Protein AF-F0YIJ2-F1 (afdb_monomer_lite)

Foldseek 3Di:
DCQPPVPLQQQPDADPVGGAQAALLQVVVVSVLCVQCVLFLQSSLVVLLVLLLLLLVLLVLLCVLADDPPLADPVVSVVLLPQPLSSCLRRVVVHLLSVLLSLLSNLLSCLQVVVLLVSLQSLLSSCNSPVLSCLLVVLNQLQQCLVPNNVRSVCSCCCRNVVNSCVSSVSNCVPPVPSNVCRNNPPPDDDAPQQFLQPQLPDQDDDDDPDDPDPPDRRHCLPPPVLVVVLVVQLVVLLLLCCQQANCVQLVGPCSCNPPSLSSHHQNSNSSSLNSLVSSLSCQLSPSGDGLSCCSNRLSPLLSLLSLFPDDNVVSVVLSVLCSVLSDDPPQDPGGHSVSSVSNNVSSVVSSVRSSVSRDPDPPPPVLGNPLPPPPDDDDDDDDDDDDDDAFAAQFQAWEDQAQWIKTFGWDQSVSPNFIKFGIWIWHQDPVRAIDTQEGDMDSGFREKEDAPPFQKMWTWHQQGKTWIWGQDPSRYIDTQDIDDGPRGGWHEWYDQHDFKIWTATWQQCKIWIWGDDPSRIDTDDMDSHDDPDPPDTKDKYWEHHHLAWIWIWIQQQFIAIDGPVDPDRDAADRDGDPGTWQEWYAAPVAWIWTWAQVQKIFTAHRVDHHDTPEIDGQPAGFNYWDDPPHQWIWTQGFQRAIWIWGQDPVRYIDTPDHQRPDPGTKNYKYDDPPFQWMWTRGSVQCKIFIDGNVCSVDTSHIDRRQDDPLSQLLVLLLVLLVPDPDNVQLLVLLVVVLVVCVPDLPVLAPDFDFRDDPSNQSNCVSLPFDAPDDRTTRDHDSPDPSVVSSSVSNVVSSVVNVVVVVVVVVVVVVVPDDDDDDQDDQDADEDEDDDDPDDDDDPPDPVVVVVVVVVVVCVPDPRRNHPDHAYEDPDPDDDPVPVVVVCVVVPDDDPHDHDPDDDDDDDDDDDDDDDDDDDDDDDDDDPPDPDPPPPVVVSVVSSCVVVVVDPPPPDDDDDDDDAAAPLRCLCVDFFFFAFDDPVDDPRPDDNLDTPGGQGQNVVSVQCVVQVPDLPPAAKEAAGETPVQVVCCCVPVVDDPHPLLRQQRIFHHADFLVRLQAWTQTRNRDIFHWDADPNAIDTQNKGWQDADSDSDDDTGGDGQPDYPRHTYIYIHHRDDPPSPPDDD

Sequence (1128 aa):
MVTDHRVYDYGAIRGEQGPLVYPAGHVWLYAAVGRYAGGSILAAQKLFGLLYVLDAFVVARIYAGALAKDAFPPVLLAVLALSKRAHSVFALRLFNDGPVALLSHASVLAFMRGHDNLACVVFSLAVSVKMNALLYAPAVYLVLAARRGHRGAWLRIVLLCGGVQVLVAWPFLTTDPTGYVANAFNLGRGFKHYWSVNFKWVPCEARLPEHVTALADCDGPFSSSTFKVASLAAHALALVALAERCWLRRRGGFVGFFASPQKRGPFSPAAAARALLACNFVGVACARSLHFQFCVWYANTLPFLLATTKLPLAAKAALLVAVEAAWNPWGGSETSSPASSLLLTAAHAAILAALLAAAPGDKGAAKTECNAMAALTESPAGPWTPFAKATAPRQCCDVQWCGDTVIAATYDYIEDEGLRRGGLCALAVGGDGALAVRSTLELRGGYAVAVEPGTAQLACATADGRVALAAVGDDGALSLSFASEPRGHLFTSVEWCGDGELTVAEGDSGAVSLWRRAGDGVVEERRWAAHDYGPGCPAEVWCATRGAGLVYSGADDGTLKAWDPRTPGPSRAASLRHDAGVTSVLALEGGGVATGSYDEHLRLWDLRRPRAAVAAVRLGGGVYALRGDGPGAFLAACMDAGVHRVVTSDGGALADAGAYAHHGSLAYGAARHAATRVVASCSFYDREVHLWRDGSFEQTMLTLKTVGTAQEMQFRQATDALRACDDYEATLSAAQLALHRLCADPLLFASTRASVPGAGAAKLMAALGYRSAGGARFVFEGAKSPVVLRRLALATKALDAYRADERARRATAKFAALPAEPSPGASGTTTLRVMPANERRRYEADDTFAKALAWIRVVVDDPDLGCDQVAVEFPKKRLAEDDGGRTLQALGLWPSATLRVGPEPAPPLPPPPPRGLRLGGKPKPSDLFRRATFNMQKLALALALAPAAAFVPSAAPKAALKMDATIQQTLASMQGPEVFWGSDGVLEGHEEDEVKGYDNFDVLAGAMQAQGVNLDGGQYTLLAPSNSAIEKHNKEVGTPIDANILKYHVINGAVAMSGLTVDQPTLNGGTLTAYRKFRKNWLDGAIIGLSSEGASKSSSWPADVACDNGVIHAIDTVLVPGAYDGPR

pLDDT: mean 71.05, std 21.2, range [22.94, 97.81]

InterPro domains:
  IPR000782 FAS1 domain [PF02469] (1001-1121)
  IPR000782 FAS1 domain [PS50213] (988-1119)
  IPR000782 FAS1 domain [SM00554] (1021-1122)
  IPR001680 WD40 repeat [PS50082] (593-615)
  IPR001680 WD40 repeat [SM00320] (479-516)
  IPR001680 WD40 repeat [SM00320] (521-564)
  IPR001680 WD40 repeat [SM00320] (569-606)
  IPR001680 WD40 repeat [SM00320] (653-693)
  IPR007873 Glycosyltransferase, ALG3 [PF05208] (8-337)
  IPR007873 Glycosyltransferase, ALG3 [PTHR12646] (8-363)
  IPR015943 WD40/YVTN repeat-like-containing domain superfamily [G3DSA:2.130.10.10] (444-731)
  IPR019775 WD40 repeat, conserved site [PS00678] (593-607)
  IPR029071 Ubiquitin-like domain superfamily [SSF54236] (797-901)
  IPR036322 WD40-repeat-containing domain superfamily [SSF50978] (447-697)
  IPR036378 FAS1 domain superfamily [G3DSA:2.30.180.10] (992-1122)
  IPR036378 FAS1 domain superfamily [SSF82153] (998-1121)

Organism: Aureococcus anophagefferens (NCBI:txid44056)

Structure (mmCIF, N/CA/C/O backbone):
data_AF-F0YIJ2-F1
#
_entry.id   AF-F0YIJ2-F1
#
loop_
_atom_site.group_PDB
_atom_site.id
_atom_site.type_symbol
_atom_site.label_atom_id
_atom_site.label_alt_id
_atom_site.label_comp_id
_atom_site.label_asym_id
_atom_site.label_entity_id
_atom_site.label_seq_id
_atom_site.pdbx_PDB_ins_code
_atom_site.Cartn_x
_atom_site.Cartn_y
_atom_site.Cartn_z
_atom_site.occupancy
_atom_site.B_iso_or_equiv
_atom_site.auth_seq_id
_atom_site.auth_comp_id
_atom_site.auth_asym_id
_atom_site.auth_atom_id
_atom_site.pdbx_PDB_model_num
ATOM 1 N N . MET A 1 1 ? 29.424 -8.351 -28.431 1.00 50.03 1 MET A N 1
ATOM 2 C CA . MET A 1 1 ? 30.818 -8.310 -27.918 1.00 50.03 1 MET A CA 1
ATOM 3 C C . MET A 1 1 ? 31.035 -9.229 -26.715 1.00 50.03 1 MET A C 1
ATOM 5 O O . MET A 1 1 ? 31.839 -10.142 -26.825 1.00 50.03 1 MET A O 1
ATOM 9 N N . VAL A 1 2 ? 30.320 -9.072 -25.592 1.00 52.91 2 VAL A N 1
ATOM 10 C CA . VAL A 1 2 ? 30.549 -9.917 -24.389 1.00 52.91 2 VAL A CA 1
ATOM 11 C C . VAL A 1 2 ? 29.934 -11.324 -24.510 1.00 52.91 2 VAL A C 1
ATOM 13 O O . VAL A 1 2 ? 30.390 -12.263 -23.864 1.00 52.91 2 VAL A O 1
ATOM 16 N N . THR A 1 3 ? 28.932 -11.501 -25.375 1.00 49.41 3 THR A N 1
ATOM 17 C CA . THR A 1 3 ? 28.195 -12.764 -25.540 1.00 49.41 3 THR A CA 1
ATOM 18 C C . THR A 1 3 ? 28.960 -13.864 -26.273 1.00 49.41 3 THR A C 1
ATOM 20 O O . THR A 1 3 ? 28.721 -15.023 -25.949 1.00 49.41 3 THR A O 1
ATOM 23 N N . ASP A 1 4 ? 29.900 -13.523 -27.165 1.00 46.91 4 ASP A N 1
ATOM 24 C CA . ASP A 1 4 ? 30.545 -14.504 -28.060 1.00 46.91 4 ASP A CA 1
ATOM 25 C C . ASP A 1 4 ? 32.057 -14.675 -27.841 1.00 46.91 4 ASP A C 1
ATOM 27 O O . ASP A 1 4 ? 32.599 -15.734 -28.141 1.00 46.91 4 ASP A O 1
ATOM 31 N N . HIS A 1 5 ? 32.746 -13.683 -27.262 1.00 52.03 5 HIS A N 1
ATOM 32 C CA . HIS A 1 5 ? 34.215 -13.698 -27.144 1.00 52.03 5 HIS A CA 1
ATOM 33 C C . HIS A 1 5 ? 34.747 -13.626 -25.702 1.00 52.03 5 HIS A C 1
ATOM 35 O O . HIS A 1 5 ? 35.957 -13.597 -25.512 1.00 52.03 5 HIS A O 1
ATOM 41 N N . ARG A 1 6 ? 33.870 -13.605 -24.678 1.00 62.31 6 ARG A N 1
ATOM 42 C CA . ARG A 1 6 ? 34.251 -13.459 -23.251 1.00 62.31 6 ARG A CA 1
ATOM 43 C C . ARG A 1 6 ? 35.239 -12.306 -23.007 1.00 62.31 6 ARG A C 1
ATOM 45 O O . ARG A 1 6 ? 36.180 -12.433 -22.229 1.00 62.31 6 ARG A O 1
ATOM 52 N N . VAL A 1 7 ? 35.025 -11.176 -23.679 1.00 68.62 7 VAL A N 1
ATOM 53 C CA . VAL A 1 7 ? 35.855 -9.983 -23.481 1.00 68.62 7 VAL A CA 1
ATOM 54 C C . VAL A 1 7 ? 35.496 -9.372 -22.128 1.00 68.62 7 VAL A C 1
ATOM 56 O O . VAL A 1 7 ? 34.443 -8.750 -21.981 1.00 68.62 7 VAL A O 1
ATOM 59 N N . TYR A 1 8 ? 36.350 -9.616 -21.133 1.00 82.38 8 TYR A N 1
ATOM 60 C CA . TYR A 1 8 ? 36.267 -9.024 -19.792 1.00 82.38 8 TYR A CA 1
ATOM 61 C C . TYR A 1 8 ? 37.210 -7.829 -19.612 1.00 82.38 8 TYR A C 1
ATOM 63 O O . TYR A 1 8 ? 37.175 -7.182 -18.567 1.00 82.38 8 TYR A O 1
ATOM 71 N N . ASP A 1 9 ? 38.019 -7.520 -20.628 1.00 82.69 9 ASP A N 1
ATOM 72 C CA . ASP A 1 9 ? 38.722 -6.246 -20.728 1.00 82.69 9 ASP A CA 1
ATOM 73 C C . ASP A 1 9 ? 37.686 -5.138 -20.937 1.00 82.69 9 ASP A C 1
ATOM 75 O O . ASP A 1 9 ? 37.023 -5.060 -21.975 1.00 82.69 9 ASP A O 1
ATOM 79 N N . TYR A 1 10 ? 37.501 -4.319 -19.907 1.00 82.75 10 TYR A N 1
ATOM 80 C CA . TYR A 1 10 ? 36.447 -3.323 -19.877 1.00 82.75 10 TYR A CA 1
ATOM 81 C C . TYR A 1 10 ? 36.766 -2.121 -20.774 1.00 82.75 10 TYR A C 1
ATOM 83 O O . TYR A 1 10 ? 35.859 -1.574 -21.404 1.00 82.75 10 TYR A O 1
ATOM 91 N N . GLY A 1 11 ? 38.042 -1.738 -20.898 1.00 77.81 11 GLY A N 1
ATOM 92 C CA . GLY A 1 11 ? 38.498 -0.669 -21.794 1.00 77.81 11 GLY A CA 1
ATOM 93 C C . GLY A 1 11 ? 38.315 -0.977 -23.288 1.00 77.81 11 GLY A C 1
ATOM 94 O O . GLY A 1 11 ? 38.202 -0.053 -24.109 1.00 77.81 11 GLY A O 1
ATOM 95 N N . ALA A 1 12 ? 38.227 -2.264 -23.634 1.00 80.62 12 ALA A N 1
ATOM 96 C CA . ALA A 1 12 ? 37.931 -2.739 -24.983 1.00 80.62 12 ALA A CA 1
ATOM 97 C C . ALA A 1 12 ? 36.431 -2.694 -25.336 1.00 80.62 12 ALA A C 1
ATOM 99 O O . ALA A 1 12 ? 36.077 -2.752 -26.515 1.00 80.62 12 ALA A O 1
ATOM 100 N N . ILE A 1 13 ? 35.530 -2.560 -24.353 1.00 81.69 13 ILE A N 1
ATOM 101 C CA . ILE A 1 13 ? 34.085 -2.509 -24.612 1.00 81.69 13 ILE A CA 1
ATOM 102 C C . ILE A 1 13 ? 33.701 -1.099 -25.064 1.00 81.69 13 ILE A C 1
ATOM 104 O O . ILE A 1 13 ? 33.719 -0.140 -24.287 1.00 81.69 13 ILE A O 1
ATOM 108 N N . ARG A 1 14 ? 33.321 -0.967 -26.338 1.00 74.00 14 ARG A N 1
ATOM 109 C CA . ARG A 1 14 ? 32.930 0.307 -26.954 1.00 74.00 14 ARG A CA 1
ATOM 110 C C . ARG A 1 14 ? 31.671 0.136 -27.801 1.00 74.00 14 ARG A C 1
ATOM 112 O O . ARG A 1 14 ? 31.433 -0.932 -28.359 1.00 74.00 14 ARG A O 1
ATOM 119 N N . GLY A 1 15 ? 30.861 1.186 -27.865 1.00 68.38 15 GLY A N 1
ATOM 120 C CA . GLY A 1 15 ? 29.765 1.320 -28.825 1.00 68.38 15 GLY A CA 1
ATOM 121 C C . GLY A 1 15 ? 30.103 2.356 -29.897 1.00 68.38 15 GLY A C 1
ATOM 122 O O . GLY A 1 15 ? 31.181 2.948 -29.880 1.00 68.38 15 GLY A O 1
ATOM 123 N N . GLU A 1 16 ? 29.152 2.632 -30.786 1.00 54.78 16 GLU A N 1
ATOM 124 C CA . GLU A 1 16 ? 29.295 3.633 -31.861 1.00 54.78 16 GLU A CA 1
ATOM 125 C C . GLU A 1 16 ? 29.636 5.037 -31.336 1.00 54.78 16 GLU A C 1
ATOM 127 O O . GLU A 1 16 ? 30.323 5.809 -31.994 1.00 54.78 16 GLU A O 1
ATOM 132 N N . GLN A 1 17 ? 29.208 5.358 -30.111 1.00 54.31 17 GLN A N 1
ATOM 133 C CA . GLN A 1 17 ? 29.444 6.656 -29.466 1.00 54.31 17 GLN A CA 1
ATOM 134 C C . GLN A 1 17 ? 30.693 6.695 -28.569 1.00 54.31 17 GLN A C 1
ATOM 136 O O . GLN A 1 17 ? 30.891 7.661 -27.827 1.00 54.31 17 GLN A O 1
ATOM 141 N N . GLY A 1 18 ? 31.526 5.651 -28.602 1.00 70.69 18 GLY A N 1
ATOM 142 C CA . GLY A 1 18 ? 32.767 5.567 -27.834 1.00 70.69 18 GLY A CA 1
ATOM 143 C C . GLY A 1 18 ? 32.735 4.536 -26.696 1.00 70.69 18 GLY A C 1
ATOM 144 O O . GLY A 1 18 ? 31.952 3.583 -26.737 1.00 70.69 18 GLY A O 1
ATOM 145 N N . PRO A 1 19 ? 33.630 4.662 -25.698 1.00 78.12 19 PRO A N 1
ATOM 146 C CA . PRO A 1 19 ? 33.807 3.648 -24.662 1.00 78.12 19 PRO A CA 1
ATOM 147 C C . PRO A 1 19 ? 32.571 3.480 -23.775 1.00 78.12 19 PRO A C 1
ATOM 149 O O . PRO A 1 19 ? 31.807 4.422 -23.549 1.00 78.12 19 PRO A O 1
ATOM 152 N N . LEU A 1 20 ? 32.383 2.266 -23.255 1.00 84.00 20 LEU A N 1
ATOM 153 C CA . LEU A 1 20 ? 31.298 1.959 -22.334 1.00 84.00 20 LEU A CA 1
ATOM 154 C C . LEU A 1 20 ? 31.469 2.720 -21.014 1.00 84.00 20 LEU A C 1
ATOM 156 O O . LEU A 1 20 ? 32.496 2.626 -20.350 1.00 84.00 20 LEU A O 1
ATOM 160 N N . VAL A 1 21 ? 30.410 3.409 -20.590 1.00 84.31 21 VAL A N 1
ATOM 161 C CA . VAL A 1 21 ? 30.392 4.235 -19.367 1.00 84.31 21 VAL A CA 1
ATOM 162 C C . VAL A 1 21 ? 29.251 3.868 -18.410 1.00 84.31 21 VAL A C 1
ATOM 164 O O . VAL A 1 21 ? 28.746 4.710 -17.669 1.00 84.31 21 VAL A O 1
ATOM 167 N N . TYR A 1 22 ? 28.798 2.614 -18.456 1.00 88.44 22 TYR A N 1
ATOM 168 C CA . TYR A 1 22 ? 27.744 2.081 -17.587 1.00 88.44 22 TYR A CA 1
ATOM 169 C C . TYR A 1 22 ? 28.254 0.868 -16.827 1.00 88.44 22 TYR A C 1
ATOM 171 O O . TYR A 1 22 ? 28.860 0.037 -17.488 1.00 88.44 22 TYR A O 1
ATOM 179 N N . PRO A 1 23 ? 27.964 0.694 -15.525 1.00 91.75 23 PRO A N 1
ATOM 180 C CA . PRO A 1 23 ? 28.569 -0.378 -14.737 1.00 91.75 23 PRO A CA 1
ATOM 181 C C . PRO A 1 23 ? 28.215 -1.787 -15.236 1.00 91.75 23 PRO A C 1
ATOM 183 O O . PRO A 1 23 ? 27.339 -1.976 -16.081 1.00 91.75 23 PRO A O 1
ATOM 186 N N . ALA A 1 24 ? 28.890 -2.803 -14.694 1.00 91.81 24 ALA A N 1
ATOM 187 C CA . ALA A 1 24 ? 28.845 -4.179 -15.200 1.00 91.81 24 ALA A CA 1
ATOM 188 C C . ALA A 1 24 ? 27.427 -4.763 -15.368 1.00 91.81 24 ALA A C 1
ATOM 190 O O . ALA A 1 24 ? 27.188 -5.548 -16.284 1.00 91.81 24 ALA A O 1
ATOM 191 N N . GLY A 1 25 ? 26.463 -4.365 -14.533 1.00 93.06 25 GLY A N 1
ATOM 192 C CA . GLY A 1 25 ? 25.071 -4.805 -14.651 1.00 93.06 25 GLY A CA 1
ATOM 193 C C . GLY A 1 25 ? 24.423 -4.410 -15.980 1.00 93.06 25 GLY A C 1
ATOM 194 O O . GLY A 1 25 ? 23.622 -5.177 -16.507 1.00 93.06 25 GLY A O 1
ATOM 195 N N . HIS A 1 26 ? 24.807 -3.275 -16.575 1.00 92.38 26 HIS A N 1
ATOM 196 C CA . HIS A 1 26 ? 24.376 -2.891 -17.923 1.00 92.38 26 HIS A CA 1
ATOM 197 C C . HIS A 1 26 ? 24.829 -3.917 -18.962 1.00 92.38 26 HIS A C 1
ATOM 199 O O . HIS A 1 26 ? 24.037 -4.356 -19.795 1.00 92.38 26 HIS A O 1
ATOM 205 N N . VAL A 1 27 ? 26.093 -4.336 -18.883 1.00 90.44 27 VAL A N 1
ATOM 206 C CA . VAL A 1 27 ? 26.672 -5.318 -19.802 1.00 90.44 27 VAL A CA 1
ATOM 207 C C . VAL A 1 27 ? 25.927 -6.643 -19.706 1.00 90.44 27 VAL A C 1
ATOM 209 O O . VAL A 1 27 ? 25.528 -7.204 -20.726 1.00 90.44 27 VAL A O 1
ATOM 212 N N . TRP A 1 28 ? 25.683 -7.121 -18.484 1.00 90.88 28 TRP A N 1
ATOM 213 C CA . TRP A 1 28 ? 24.957 -8.369 -18.259 1.00 90.88 28 TRP A CA 1
ATOM 214 C C . TRP A 1 28 ? 23.503 -8.300 -18.703 1.00 90.88 28 TRP A C 1
ATOM 216 O O . TRP A 1 28 ? 23.006 -9.258 -19.296 1.00 90.88 28 TRP A O 1
ATOM 226 N N . LEU A 1 29 ? 22.840 -7.168 -18.465 1.00 91.56 29 LEU A N 1
ATOM 227 C CA . LEU A 1 29 ? 21.472 -6.938 -18.902 1.00 91.56 29 LEU A CA 1
ATOM 228 C C . LEU A 1 29 ? 21.360 -7.066 -20.424 1.00 91.56 29 LEU A C 1
ATOM 230 O O . LEU A 1 29 ? 20.575 -7.881 -20.903 1.00 91.56 29 LEU A O 1
ATOM 234 N N . TYR A 1 30 ? 22.170 -6.335 -21.194 1.00 88.88 30 TYR A N 1
ATOM 235 C CA . TYR A 1 30 ? 22.095 -6.408 -22.657 1.00 88.88 30 TYR A CA 1
ATOM 236 C C . TYR A 1 30 ? 22.678 -7.696 -23.235 1.00 88.88 30 TYR A C 1
ATOM 238 O O . TYR A 1 30 ? 22.232 -8.137 -24.291 1.00 88.88 30 TYR A O 1
ATOM 246 N N . ALA A 1 31 ? 23.597 -8.363 -22.534 1.00 87.50 31 ALA A N 1
ATOM 247 C CA . ALA A 1 31 ? 24.006 -9.716 -22.894 1.00 87.50 31 ALA A CA 1
ATOM 248 C C . ALA A 1 31 ? 22.839 -10.710 -22.758 1.00 87.50 31 ALA A C 1
ATOM 250 O O . ALA A 1 31 ? 22.635 -11.547 -23.637 1.00 87.50 31 ALA A O 1
ATOM 251 N N . ALA A 1 32 ? 22.047 -10.611 -21.685 1.00 88.94 32 ALA A N 1
ATOM 252 C CA . ALA A 1 32 ? 20.861 -11.440 -21.487 1.00 88.94 32 ALA A CA 1
ATOM 253 C C . ALA A 1 32 ? 19.760 -11.115 -22.507 1.00 88.94 32 ALA A C 1
ATOM 255 O O . ALA A 1 32 ? 19.199 -12.035 -23.101 1.00 88.94 32 ALA A O 1
ATOM 256 N N . VAL A 1 33 ? 19.505 -9.826 -22.768 1.00 89.25 33 VAL A N 1
ATOM 257 C CA . VAL A 1 33 ? 18.564 -9.382 -23.810 1.00 89.25 33 VAL A CA 1
ATOM 258 C C . VAL A 1 33 ? 19.000 -9.907 -25.174 1.00 89.25 33 VAL A C 1
ATOM 260 O O . VAL A 1 33 ? 18.182 -10.487 -25.876 1.00 89.25 33 VAL A O 1
ATOM 263 N N . GLY A 1 34 ? 20.282 -9.785 -25.529 1.00 86.06 34 GLY A N 1
ATOM 264 C CA . GLY A 1 34 ? 20.816 -10.285 -26.797 1.00 86.06 34 GLY A CA 1
ATOM 265 C C . GLY A 1 34 ? 20.653 -11.798 -26.960 1.00 86.06 34 GLY A C 1
ATOM 266 O O . GLY A 1 34 ? 20.233 -12.255 -28.021 1.00 86.06 34 GLY A O 1
ATOM 267 N N . ARG A 1 35 ? 20.902 -12.580 -25.898 1.00 86.75 35 ARG A N 1
ATOM 268 C CA . ARG A 1 35 ? 20.681 -14.039 -25.901 1.00 86.75 35 ARG A CA 1
ATOM 269 C C . ARG A 1 35 ? 19.209 -14.414 -26.048 1.00 86.75 35 ARG A C 1
ATOM 271 O O . ARG A 1 35 ? 18.905 -15.340 -26.788 1.00 86.75 35 ARG A O 1
ATOM 278 N N . TYR A 1 36 ? 18.318 -13.718 -25.343 1.00 87.12 36 TYR A N 1
ATOM 279 C CA . TYR A 1 36 ? 16.876 -13.966 -25.413 1.00 87.12 36 TYR A CA 1
ATOM 280 C C . TYR A 1 36 ? 16.301 -13.585 -26.779 1.00 87.12 36 TYR A C 1
ATOM 282 O O . TYR A 1 36 ? 15.551 -14.349 -27.378 1.00 87.12 36 TYR A O 1
ATOM 290 N N . ALA A 1 37 ? 16.661 -12.401 -27.268 1.00 86.19 37 ALA A N 1
ATOM 291 C CA . ALA A 1 37 ? 16.153 -11.861 -28.516 1.00 86.19 37 ALA A CA 1
ATOM 292 C C . ALA A 1 37 ? 16.705 -12.608 -29.736 1.00 86.19 37 ALA A C 1
ATOM 294 O O . ALA A 1 37 ? 16.039 -12.662 -30.765 1.00 86.19 37 ALA A O 1
ATOM 295 N N . GLY A 1 38 ? 17.917 -13.168 -29.646 1.00 82.00 38 GLY A N 1
ATOM 296 C CA . GLY A 1 38 ? 18.541 -13.901 -30.748 1.00 82.00 38 GLY A CA 1
ATOM 297 C C . GLY A 1 38 ? 18.720 -13.061 -32.018 1.00 82.00 38 GLY A C 1
ATOM 298 O O . GLY A 1 38 ? 18.703 -13.622 -33.107 1.00 82.00 38 GLY A O 1
ATOM 299 N N . GLY A 1 39 ? 18.838 -11.733 -31.878 1.00 75.19 39 GLY A N 1
ATOM 300 C CA . GLY A 1 39 ? 18.839 -10.759 -32.981 1.00 75.19 39 GLY A CA 1
ATOM 301 C C . GLY A 1 39 ? 17.469 -10.131 -33.280 1.00 75.19 39 GLY A C 1
ATOM 302 O O . GLY A 1 39 ? 17.405 -9.059 -33.867 1.00 75.19 39 GLY A O 1
ATOM 303 N N . SER A 1 40 ? 16.363 -10.715 -32.802 1.00 83.81 40 SER A N 1
ATOM 304 C CA . SER A 1 40 ? 15.014 -10.190 -33.041 1.00 83.81 40 SER A CA 1
ATOM 305 C C . SER A 1 40 ? 14.700 -8.958 -32.191 1.00 83.81 40 SER A C 1
ATOM 307 O O . SER A 1 40 ? 14.463 -9.039 -30.982 1.00 83.81 40 SER A O 1
ATOM 309 N N . ILE A 1 41 ? 14.588 -7.810 -32.853 1.00 81.44 41 ILE A N 1
ATOM 310 C CA . ILE A 1 41 ? 14.197 -6.543 -32.224 1.00 81.44 41 ILE A CA 1
ATOM 311 C C . ILE A 1 41 ? 12.803 -6.655 -31.603 1.00 81.44 41 ILE A C 1
ATOM 313 O O . ILE A 1 41 ? 12.613 -6.268 -30.454 1.00 81.44 41 ILE A O 1
ATOM 317 N N . LEU A 1 42 ? 11.847 -7.277 -32.300 1.00 82.94 42 LEU A N 1
ATOM 318 C CA . LEU A 1 42 ? 10.488 -7.476 -31.787 1.00 82.94 42 LEU A CA 1
ATOM 319 C C . LEU A 1 42 ? 10.476 -8.282 -30.477 1.00 82.94 42 LEU A C 1
ATOM 321 O O . LEU A 1 42 ? 9.707 -7.974 -29.567 1.00 82.94 42 LEU A O 1
ATOM 325 N N . ALA A 1 43 ? 11.323 -9.307 -30.356 1.00 83.69 43 ALA A N 1
ATOM 326 C CA . ALA A 1 43 ? 11.442 -10.071 -29.115 1.00 83.69 43 ALA A CA 1
ATOM 327 C C . ALA A 1 43 ? 11.981 -9.198 -27.968 1.00 83.69 43 ALA A C 1
ATOM 329 O O . ALA A 1 43 ? 11.438 -9.232 -26.860 1.00 83.69 43 ALA A O 1
ATOM 330 N N . ALA A 1 44 ? 12.987 -8.360 -28.238 1.00 85.56 44 ALA A N 1
ATOM 331 C CA . ALA A 1 44 ? 13.495 -7.399 -27.263 1.00 85.56 44 ALA A CA 1
ATOM 332 C C . ALA A 1 44 ? 12.436 -6.345 -26.878 1.00 85.56 44 ALA A C 1
ATOM 334 O O . ALA A 1 44 ? 12.262 -6.058 -25.695 1.00 85.56 44 ALA A O 1
ATOM 335 N N . GLN A 1 45 ? 11.661 -5.835 -27.839 1.00 87.81 45 GLN A N 1
ATOM 336 C CA . GLN A 1 45 ? 10.556 -4.899 -27.596 1.00 87.81 45 GLN A CA 1
ATOM 337 C C . GLN A 1 45 ? 9.451 -5.513 -26.736 1.00 87.81 45 GLN A C 1
ATOM 339 O O . GLN A 1 45 ? 8.981 -4.870 -25.800 1.00 87.81 45 GLN A O 1
ATOM 344 N N . LYS A 1 46 ? 9.080 -6.779 -26.969 1.00 87.56 46 LYS A N 1
ATOM 345 C CA . LYS A 1 46 ? 8.123 -7.503 -26.113 1.00 87.56 46 LYS A CA 1
ATOM 346 C C . LYS A 1 46 ? 8.638 -7.652 -24.681 1.00 87.56 46 LYS A C 1
ATOM 348 O O . LYS A 1 46 ? 7.881 -7.431 -23.737 1.00 87.56 46 LYS A O 1
ATOM 353 N N . LEU A 1 47 ? 9.922 -7.978 -24.512 1.00 88.81 47 LEU A N 1
ATOM 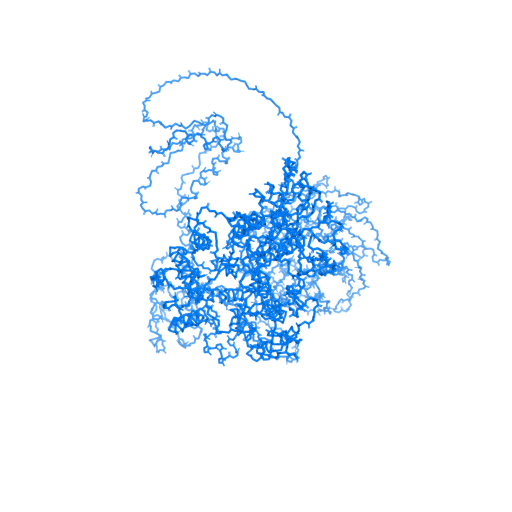354 C CA . LEU A 1 47 ? 10.552 -8.064 -23.194 1.00 88.81 47 LEU A CA 1
ATOM 355 C C . LEU A 1 47 ? 10.519 -6.712 -22.470 1.00 88.81 47 LEU A C 1
ATOM 357 O O . LEU A 1 47 ? 10.117 -6.643 -21.311 1.00 88.81 47 LEU A O 1
ATOM 361 N N . PHE A 1 48 ? 10.884 -5.624 -23.145 1.00 90.50 48 PHE A N 1
ATOM 362 C CA . PHE A 1 48 ? 10.835 -4.288 -22.550 1.00 90.50 48 PHE A CA 1
ATOM 363 C C . PHE A 1 48 ? 9.403 -3.786 -22.310 1.00 90.50 48 PHE A C 1
ATOM 365 O O . PHE A 1 48 ? 9.164 -3.092 -21.323 1.00 90.50 48 PHE A O 1
ATOM 372 N N . GLY A 1 49 ? 8.439 -4.186 -23.141 1.00 87.31 49 GLY A N 1
ATOM 373 C CA . GLY A 1 49 ? 7.014 -3.964 -22.897 1.00 87.31 49 GLY A CA 1
ATOM 374 C C . GLY A 1 49 ? 6.540 -4.645 -21.610 1.00 87.31 49 GLY A C 1
ATOM 375 O O . GLY A 1 49 ? 5.846 -4.027 -20.804 1.00 87.31 49 GLY A O 1
ATOM 376 N N . LEU A 1 50 ? 6.989 -5.877 -21.346 1.00 88.81 50 LEU A N 1
ATOM 377 C CA . LEU A 1 50 ? 6.736 -6.548 -20.068 1.00 88.81 50 LEU A CA 1
ATOM 378 C C . LEU A 1 50 ? 7.368 -5.785 -18.893 1.00 88.81 50 LEU A C 1
ATOM 380 O O . LEU A 1 50 ? 6.708 -5.585 -17.876 1.00 88.81 50 LEU A O 1
ATOM 384 N N . LEU A 1 51 ? 8.617 -5.323 -19.028 1.00 89.38 51 LEU A N 1
ATOM 385 C CA . LEU A 1 51 ? 9.282 -4.524 -17.989 1.00 89.38 51 LEU A CA 1
ATOM 386 C C . LEU A 1 51 ? 8.527 -3.220 -17.692 1.00 89.38 51 LEU A C 1
ATOM 388 O O . LEU A 1 51 ? 8.433 -2.830 -16.530 1.00 89.38 51 LEU A O 1
ATOM 392 N N . TYR A 1 52 ? 7.950 -2.584 -18.712 1.00 86.94 52 TYR A N 1
ATOM 393 C CA . TYR A 1 52 ? 7.113 -1.394 -18.557 1.00 86.94 52 TYR A CA 1
ATOM 394 C C . TYR A 1 52 ? 5.832 -1.679 -17.758 1.00 86.94 52 TYR A C 1
ATOM 396 O O . TYR A 1 52 ? 5.521 -0.966 -16.804 1.00 86.94 52 TYR A O 1
ATOM 404 N N . VAL A 1 53 ? 5.119 -2.762 -18.086 1.00 86.19 53 VAL A N 1
ATOM 405 C CA . VAL A 1 53 ? 3.905 -3.174 -17.355 1.00 86.19 53 VAL A CA 1
ATOM 406 C C . VAL A 1 53 ? 4.229 -3.543 -15.904 1.00 86.19 53 VAL A C 1
ATOM 408 O O . VAL A 1 53 ? 3.489 -3.179 -14.987 1.00 86.19 53 VAL A O 1
ATOM 411 N N . LEU A 1 54 ? 5.351 -4.231 -15.672 1.00 89.31 54 LEU A N 1
ATOM 412 C CA . LEU A 1 54 ? 5.818 -4.558 -14.325 1.00 89.31 54 LEU A CA 1
ATOM 413 C C . LEU A 1 54 ? 6.161 -3.299 -13.519 1.00 89.31 54 LEU A C 1
ATOM 415 O O . LEU A 1 54 ? 5.805 -3.231 -12.342 1.00 89.31 54 LEU A O 1
ATOM 419 N N . ASP A 1 55 ? 6.793 -2.295 -14.134 1.00 89.31 55 ASP A N 1
ATOM 420 C CA . ASP A 1 55 ? 7.079 -1.014 -13.473 1.00 89.31 55 ASP A CA 1
ATOM 421 C C . ASP A 1 55 ? 5.784 -0.316 -13.054 1.00 89.31 55 ASP A C 1
ATOM 423 O O . ASP A 1 55 ? 5.610 0.026 -11.882 1.00 89.31 55 ASP A O 1
ATOM 427 N N . ALA A 1 56 ? 4.821 -0.210 -13.973 1.00 84.56 56 ALA A N 1
ATOM 428 C CA . ALA A 1 56 ? 3.511 0.365 -13.688 1.00 84.56 56 ALA A CA 1
ATOM 429 C C . ALA A 1 56 ? 2.793 -0.369 -12.540 1.00 84.56 56 ALA A C 1
ATOM 431 O O . ALA A 1 56 ? 2.202 0.267 -11.663 1.00 84.56 56 ALA A O 1
ATOM 432 N N . PHE A 1 57 ? 2.889 -1.702 -12.489 1.00 85.81 57 PHE A N 1
ATOM 433 C CA . PHE A 1 57 ? 2.336 -2.499 -11.395 1.00 85.81 57 PHE A CA 1
ATOM 434 C C . PHE A 1 57 ? 3.023 -2.207 -10.053 1.00 85.81 57 PHE A C 1
ATOM 436 O O . PHE A 1 57 ? 2.343 -1.988 -9.046 1.00 85.81 57 PHE A O 1
ATOM 443 N N . VAL A 1 58 ? 4.358 -2.170 -10.015 1.00 89.62 58 VAL A N 1
ATOM 444 C CA . VAL A 1 58 ? 5.121 -1.846 -8.798 1.00 89.62 58 VAL A CA 1
ATOM 445 C C . VAL A 1 58 ? 4.762 -0.449 -8.298 1.00 89.62 58 VAL A C 1
ATOM 447 O O . VAL A 1 58 ? 4.478 -0.281 -7.109 1.00 89.62 58 VAL A O 1
ATOM 450 N N . VAL A 1 59 ? 4.691 0.532 -9.198 1.00 86.62 59 VAL A N 1
ATOM 451 C CA . VAL A 1 59 ? 4.261 1.896 -8.883 1.00 86.62 59 VAL A CA 1
ATOM 452 C C . VAL A 1 59 ? 2.837 1.890 -8.322 1.00 86.62 59 VAL A C 1
ATOM 454 O O . VAL A 1 59 ? 2.621 2.419 -7.236 1.00 86.62 59 VAL A O 1
ATOM 457 N N . ALA A 1 60 ? 1.874 1.213 -8.949 1.00 82.38 60 ALA A N 1
ATOM 458 C CA . ALA A 1 60 ? 0.511 1.117 -8.416 1.00 82.38 60 ALA A CA 1
ATOM 459 C C . ALA A 1 60 ? 0.466 0.515 -6.994 1.00 82.38 60 ALA A C 1
ATOM 461 O O . ALA A 1 60 ? -0.316 0.960 -6.148 1.00 82.38 60 ALA A O 1
ATOM 462 N N . ARG A 1 61 ? 1.340 -0.454 -6.680 1.00 84.50 61 ARG A N 1
ATOM 463 C CA . ARG A 1 61 ? 1.465 -1.012 -5.320 1.00 84.50 61 ARG A CA 1
ATOM 464 C C . ARG A 1 61 ? 2.061 -0.022 -4.319 1.00 84.50 61 ARG A C 1
ATOM 466 O O . ARG A 1 61 ? 1.623 -0.034 -3.170 1.00 84.50 61 ARG A O 1
ATOM 473 N N . ILE A 1 62 ? 2.997 0.835 -4.734 1.00 85.50 62 ILE A N 1
ATOM 474 C CA . ILE A 1 62 ? 3.503 1.942 -3.904 1.00 85.50 62 ILE A CA 1
ATOM 475 C C . ILE A 1 62 ? 2.352 2.893 -3.552 1.00 85.50 62 ILE A C 1
ATOM 477 O O . ILE A 1 62 ? 2.189 3.242 -2.387 1.00 85.50 62 ILE A O 1
ATOM 481 N N . TYR A 1 63 ? 1.504 3.251 -4.520 1.00 79.94 63 TYR A N 1
ATOM 482 C CA . TYR A 1 63 ? 0.354 4.134 -4.282 1.00 79.94 63 TYR A CA 1
ATOM 483 C C . TYR A 1 63 ? -0.656 3.498 -3.324 1.00 79.94 63 TYR A C 1
ATOM 485 O O . TYR A 1 63 ? -1.011 4.106 -2.317 1.00 79.94 63 TYR A O 1
ATOM 493 N N . ALA A 1 64 ? -1.058 2.253 -3.592 1.00 76.25 64 ALA A N 1
ATOM 494 C CA . ALA A 1 64 ? -2.015 1.527 -2.759 1.00 76.25 64 ALA A CA 1
ATOM 495 C C . ALA A 1 64 ? -1.527 1.320 -1.314 1.00 76.25 64 ALA A C 1
ATOM 497 O O . ALA A 1 64 ? -2.338 1.230 -0.401 1.00 76.25 64 ALA A O 1
ATOM 498 N N . GLY A 1 65 ? -0.212 1.215 -1.102 1.00 69.69 65 GLY A N 1
ATOM 499 C CA . GLY A 1 65 ? 0.375 1.036 0.227 1.00 69.69 65 GLY A CA 1
ATOM 500 C C . GLY A 1 65 ? 0.638 2.333 0.998 1.00 69.69 65 GLY A C 1
ATOM 501 O O . GLY A 1 65 ? 1.019 2.257 2.162 1.00 69.69 65 GLY A O 1
ATOM 502 N N . ALA A 1 66 ? 0.502 3.507 0.373 1.00 68.38 66 ALA A N 1
ATOM 503 C CA . ALA A 1 66 ? 0.908 4.777 0.981 1.00 68.38 66 ALA A CA 1
ATOM 504 C C . ALA A 1 66 ? -0.123 5.915 0.894 1.00 68.38 66 ALA A C 1
ATOM 506 O O . ALA A 1 66 ? 0.070 6.934 1.560 1.00 68.38 66 ALA A O 1
ATOM 507 N N . LEU A 1 67 ? -1.199 5.770 0.117 1.00 65.00 67 LEU A N 1
ATOM 508 C CA . LEU A 1 67 ? -2.295 6.738 0.035 1.00 65.00 67 LEU A CA 1
ATOM 509 C C . LEU A 1 67 ? -3.592 6.117 0.574 1.00 65.00 67 LEU A C 1
ATOM 511 O O . LEU A 1 67 ? -3.929 4.986 0.234 1.00 65.00 67 LEU A O 1
ATOM 515 N N . ALA A 1 68 ? -4.322 6.866 1.409 1.00 56.03 68 ALA A N 1
ATOM 516 C CA . ALA A 1 68 ? -5.683 6.505 1.813 1.00 56.03 68 ALA A CA 1
ATOM 517 C C . ALA A 1 68 ? -6.600 6.429 0.577 1.00 56.03 68 ALA A C 1
ATOM 519 O O . ALA A 1 68 ? -6.334 7.113 -0.417 1.00 56.03 68 ALA A O 1
ATOM 520 N N . LYS A 1 69 ? -7.681 5.634 0.650 1.00 51.72 69 LYS A N 1
ATOM 521 C CA . LYS A 1 69 ? -8.606 5.368 -0.474 1.00 51.72 69 LYS A CA 1
ATOM 522 C C . LYS A 1 69 ? -9.146 6.642 -1.159 1.00 51.72 69 LYS A C 1
ATOM 524 O O . LYS A 1 69 ? -9.460 6.581 -2.343 1.00 51.72 69 LYS A O 1
ATOM 529 N N . ASP A 1 70 ? -9.126 7.789 -0.475 1.00 49.31 70 ASP A N 1
ATOM 530 C CA . ASP A 1 70 ? -9.692 9.061 -0.952 1.00 49.31 70 ASP A CA 1
ATOM 531 C C . ASP A 1 70 ? -8.653 10.117 -1.403 1.00 49.31 70 ASP A C 1
ATOM 533 O O . ASP A 1 70 ? -9.018 11.232 -1.772 1.00 49.31 70 ASP A O 1
ATOM 537 N N . ALA A 1 71 ? -7.342 9.829 -1.365 1.00 56.22 71 ALA A N 1
ATOM 538 C CA . ALA A 1 71 ? -6.321 10.891 -1.416 1.00 56.22 71 ALA A CA 1
ATOM 539 C C . ALA A 1 71 ? -5.878 11.358 -2.825 1.00 56.22 71 ALA A C 1
ATOM 541 O O . ALA A 1 71 ? -5.285 12.435 -2.939 1.00 56.22 71 ALA A O 1
ATOM 542 N N . PHE A 1 72 ? -6.132 10.602 -3.901 1.00 61.09 72 PHE A N 1
ATOM 543 C CA . PHE A 1 72 ? -5.831 11.025 -5.281 1.00 61.09 72 PHE A CA 1
ATOM 544 C C . PHE A 1 72 ? -6.494 10.087 -6.316 1.00 61.09 72 PHE A C 1
ATOM 546 O O . PHE A 1 72 ? -6.389 8.873 -6.143 1.00 61.09 72 PHE A O 1
ATOM 553 N N . PRO A 1 73 ? -7.132 10.582 -7.399 1.00 61.12 73 PRO A N 1
ATOM 554 C CA . PRO A 1 73 ? -7.860 9.732 -8.345 1.00 61.12 73 PRO A CA 1
ATOM 555 C C . PRO A 1 73 ? -6.944 8.709 -9.045 1.00 61.12 73 PRO A C 1
ATOM 557 O O . PRO A 1 73 ? -6.015 9.117 -9.749 1.00 61.12 73 PRO A O 1
ATOM 560 N N . PRO A 1 74 ? -7.225 7.393 -8.958 1.00 57.25 74 PRO A N 1
ATOM 561 C CA . PRO A 1 74 ? -6.453 6.361 -9.660 1.00 57.25 74 PRO A CA 1
ATOM 562 C C . PRO A 1 74 ? -6.436 6.532 -11.186 1.00 57.25 74 PRO A C 1
ATOM 564 O O . PRO A 1 74 ? -5.520 6.054 -11.847 1.00 57.25 74 PRO A O 1
ATOM 567 N N . VAL A 1 75 ? -7.411 7.256 -11.752 1.00 61.53 75 VAL A N 1
ATOM 568 C CA . VAL A 1 75 ? -7.510 7.549 -13.194 1.00 61.53 75 VAL A CA 1
ATOM 569 C C . VAL A 1 75 ? -6.268 8.265 -13.740 1.00 61.53 75 VAL A C 1
ATOM 571 O O . VAL A 1 75 ? -5.897 8.063 -14.892 1.00 61.53 75 VAL A O 1
ATOM 574 N N . LEU A 1 76 ? -5.571 9.050 -12.914 1.00 60.44 76 LEU A N 1
ATOM 575 C CA . LEU A 1 76 ? -4.366 9.767 -13.339 1.00 60.44 76 LEU A CA 1
ATOM 576 C C . LEU A 1 76 ? -3.132 8.852 -13.462 1.00 60.44 76 LEU A C 1
ATOM 578 O O . LEU A 1 76 ? -2.165 9.239 -14.115 1.00 60.44 76 LEU A O 1
ATOM 582 N N . LEU A 1 77 ? -3.173 7.624 -12.922 1.00 61.66 77 LEU A N 1
ATOM 583 C CA . LEU A 1 77 ? -2.169 6.592 -13.224 1.00 61.66 77 LEU A CA 1
ATOM 584 C C . LEU A 1 77 ? -2.308 6.084 -14.662 1.00 61.66 77 LEU A C 1
ATOM 586 O O . LEU A 1 77 ? -1.298 5.815 -15.304 1.00 61.66 77 LEU A O 1
ATOM 590 N N . ALA A 1 78 ? -3.536 6.004 -15.187 1.00 61.22 78 ALA A N 1
ATOM 591 C CA . ALA A 1 78 ? -3.770 5.611 -16.575 1.00 61.22 78 ALA A CA 1
ATOM 592 C C . ALA A 1 78 ? -3.227 6.664 -17.555 1.00 61.22 78 ALA A C 1
ATOM 594 O O . ALA A 1 78 ? -2.657 6.305 -18.574 1.00 61.22 78 ALA A O 1
ATOM 595 N N . VAL A 1 79 ? -3.320 7.955 -17.215 1.00 60.25 79 VAL A N 1
ATOM 596 C CA . VAL A 1 79 ? -2.773 9.051 -18.039 1.00 60.25 79 VAL A CA 1
ATOM 597 C C . VAL A 1 79 ? -1.246 8.970 -18.155 1.00 60.25 79 VAL A C 1
ATOM 599 O O . VAL A 1 79 ? -0.698 9.181 -19.232 1.00 60.25 79 VAL A O 1
ATOM 602 N N . LEU A 1 80 ? -0.544 8.606 -17.078 1.00 60.84 80 LEU A N 1
ATOM 603 C CA . LEU A 1 80 ? 0.917 8.443 -17.110 1.00 60.84 80 LEU A CA 1
ATOM 604 C C . LEU A 1 80 ? 1.361 7.118 -17.731 1.00 60.84 80 LEU A C 1
ATOM 606 O O . LEU A 1 80 ? 2.377 7.076 -18.423 1.00 60.84 80 LEU A O 1
ATOM 610 N N . ALA A 1 81 ? 0.551 6.069 -17.572 1.00 64.00 81 ALA A N 1
ATOM 611 C CA . ALA A 1 81 ? 0.693 4.815 -18.305 1.00 64.00 81 ALA A CA 1
ATOM 612 C C . ALA A 1 81 ? 0.358 4.943 -19.803 1.00 64.00 81 ALA A C 1
ATOM 614 O O . ALA A 1 81 ? 0.402 3.940 -20.502 1.00 64.00 81 ALA A O 1
ATOM 615 N N . LEU A 1 82 ? 0.022 6.147 -20.290 1.00 67.75 82 LEU A N 1
ATOM 616 C CA . LEU A 1 82 ? -0.179 6.508 -21.699 1.00 67.75 82 LEU A CA 1
ATOM 617 C C . LEU A 1 82 ? 0.823 7.580 -22.182 1.00 67.75 82 LEU A C 1
ATOM 619 O O . LEU A 1 82 ? 0.691 8.084 -23.295 1.00 67.75 82 LEU A O 1
ATOM 623 N N . SER A 1 83 ? 1.844 7.932 -21.385 1.00 77.50 83 SER A N 1
ATOM 624 C CA . SER A 1 83 ? 2.853 8.934 -21.775 1.00 77.50 83 SER A CA 1
ATOM 625 C C . SER A 1 83 ? 3.591 8.504 -23.048 1.00 77.50 83 SER A C 1
ATOM 627 O O . SER A 1 83 ? 4.289 7.483 -23.052 1.00 77.50 83 SER A O 1
ATOM 629 N N . LYS A 1 84 ? 3.484 9.299 -24.125 1.00 77.69 84 LYS A N 1
ATOM 630 C CA . LYS A 1 84 ? 4.159 9.047 -25.417 1.00 77.69 84 LYS A CA 1
ATOM 631 C C . LYS A 1 84 ? 5.659 8.837 -25.207 1.00 77.69 84 LYS A C 1
ATOM 633 O O . LYS A 1 84 ? 6.265 7.931 -25.784 1.00 77.69 84 LYS A O 1
ATOM 638 N N . ARG A 1 85 ? 6.263 9.654 -24.339 1.00 78.31 85 ARG A N 1
ATOM 639 C CA . ARG A 1 85 ? 7.705 9.624 -24.085 1.00 78.31 85 ARG A CA 1
ATOM 640 C C . ARG A 1 85 ? 8.126 8.395 -23.282 1.00 78.31 85 ARG A C 1
ATOM 642 O O . ARG A 1 85 ? 9.138 7.786 -23.621 1.00 78.31 85 ARG A O 1
ATOM 649 N N . ALA A 1 86 ? 7.349 7.995 -22.274 1.00 79.12 86 ALA A N 1
ATOM 650 C CA . ALA A 1 86 ? 7.643 6.789 -21.499 1.00 79.12 86 ALA A CA 1
ATOM 651 C C . ALA A 1 86 ? 7.591 5.520 -22.370 1.00 79.12 86 ALA A C 1
ATOM 653 O O . ALA A 1 86 ? 8.506 4.699 -22.296 1.00 79.12 86 ALA A O 1
ATOM 654 N N . HIS A 1 87 ? 6.598 5.405 -23.261 1.00 79.94 87 HIS A N 1
ATOM 655 C CA . HIS A 1 87 ? 6.509 4.294 -24.220 1.00 79.94 87 HIS A CA 1
ATOM 656 C C . HIS A 1 87 ? 7.689 4.266 -25.184 1.00 79.94 87 HIS A C 1
ATOM 658 O O . HIS A 1 87 ? 8.265 3.207 -25.418 1.00 79.94 87 HIS A O 1
ATOM 664 N N . SER A 1 88 ? 8.083 5.428 -25.711 1.00 81.12 88 SER A N 1
ATOM 665 C CA . SER A 1 88 ? 9.242 5.529 -26.598 1.00 81.12 88 SER A CA 1
ATOM 666 C C . SER A 1 88 ? 10.521 5.034 -25.916 1.00 81.12 88 SER A C 1
ATOM 668 O O . SER A 1 88 ? 11.259 4.235 -26.487 1.00 81.12 88 SER A O 1
ATOM 670 N N . VAL A 1 89 ? 10.758 5.437 -24.664 1.00 78.38 89 VAL A N 1
ATOM 671 C CA . VAL A 1 89 ? 11.959 5.050 -23.905 1.00 78.38 89 VAL A CA 1
ATOM 672 C C . VAL A 1 89 ? 11.975 3.554 -23.570 1.00 78.38 89 VAL A C 1
ATOM 674 O O . VAL A 1 89 ? 13.014 2.914 -23.738 1.00 78.38 89 VAL A O 1
ATOM 677 N N . PHE A 1 90 ? 10.848 2.993 -23.118 1.00 77.38 90 PHE A N 1
ATOM 678 C CA . PHE A 1 90 ? 10.760 1.574 -22.766 1.00 77.38 90 PHE A CA 1
ATOM 679 C C . PHE A 1 90 ? 10.681 0.674 -24.001 1.00 77.38 90 PHE A C 1
ATOM 681 O O . PHE A 1 90 ? 11.544 -0.175 -24.182 1.00 77.38 90 PHE A O 1
ATOM 688 N N . ALA A 1 91 ? 9.659 0.837 -24.840 1.00 73.38 91 ALA A N 1
ATOM 689 C CA . ALA A 1 91 ? 9.274 -0.158 -25.838 1.00 73.38 91 ALA A CA 1
ATOM 690 C C . ALA A 1 91 ? 9.892 0.070 -27.224 1.00 73.38 91 ALA A C 1
ATOM 692 O O . ALA A 1 91 ? 10.084 -0.901 -27.945 1.00 73.38 91 ALA A O 1
ATOM 693 N N . LEU A 1 92 ? 10.223 1.313 -27.604 1.00 74.25 92 LEU A N 1
ATOM 694 C CA . LEU A 1 92 ? 10.805 1.599 -28.925 1.00 74.25 92 LEU A CA 1
ATOM 695 C C . LEU A 1 92 ? 12.334 1.661 -28.883 1.00 74.25 92 LEU A C 1
ATOM 697 O O . LEU A 1 92 ? 13.000 1.031 -29.697 1.00 74.25 92 LEU A O 1
ATOM 701 N N . ARG A 1 93 ? 12.895 2.405 -27.923 1.00 77.06 93 ARG A N 1
ATOM 702 C CA . ARG A 1 93 ? 14.338 2.685 -27.832 1.00 77.06 93 ARG A CA 1
ATOM 703 C C . ARG A 1 93 ? 15.105 1.701 -26.943 1.00 77.06 93 ARG A C 1
ATOM 705 O O . ARG A 1 93 ? 16.332 1.709 -26.967 1.00 77.06 93 ARG A O 1
ATOM 712 N N . LEU A 1 94 ? 14.401 0.859 -26.176 1.00 85.81 94 LEU A N 1
ATOM 713 C CA . LEU A 1 94 ? 14.972 -0.201 -25.329 1.00 85.81 94 LEU A CA 1
ATOM 714 C C . LEU A 1 94 ? 16.079 0.308 -24.393 1.00 85.81 94 LEU A C 1
ATOM 716 O O . LEU A 1 94 ? 17.091 -0.362 -24.176 1.00 85.81 94 LEU A O 1
ATOM 720 N N . PHE A 1 95 ? 15.916 1.521 -23.859 1.00 87.19 95 PHE A N 1
ATOM 721 C CA . PHE A 1 95 ? 16.935 2.168 -23.035 1.00 87.19 95 PHE A CA 1
ATOM 722 C C . PHE A 1 95 ? 17.038 1.545 -21.645 1.00 87.19 95 PHE A C 1
ATOM 724 O O . PHE A 1 95 ? 16.045 1.157 -21.027 1.00 87.19 95 PHE A O 1
ATOM 731 N N . ASN A 1 96 ? 18.254 1.536 -21.096 1.00 90.38 96 ASN A N 1
ATOM 732 C CA . ASN A 1 96 ? 18.531 0.961 -19.782 1.00 90.38 96 ASN A CA 1
ATOM 733 C C . ASN A 1 96 ? 17.834 1.697 -18.633 1.00 90.38 96 ASN A C 1
ATOM 735 O O . ASN A 1 96 ? 17.674 1.125 -17.557 1.00 90.38 96 ASN A O 1
ATOM 739 N N . ASP A 1 97 ? 17.392 2.936 -18.857 1.00 90.50 97 ASP A N 1
ATOM 740 C CA . ASP A 1 97 ? 16.594 3.716 -17.911 1.00 90.50 97 ASP A CA 1
ATOM 741 C C . ASP A 1 97 ? 15.312 2.996 -17.477 1.00 90.50 97 ASP A C 1
ATOM 743 O O . ASP A 1 97 ? 14.943 3.097 -16.311 1.00 90.50 97 ASP A O 1
ATOM 747 N N . GLY A 1 98 ? 14.669 2.231 -18.366 1.00 88.94 98 GLY A N 1
ATOM 748 C CA . GLY A 1 98 ? 13.447 1.498 -18.031 1.00 88.94 98 GLY A CA 1
ATOM 749 C C . GLY A 1 98 ? 13.664 0.401 -16.975 1.00 88.94 98 GLY A C 1
ATOM 750 O O . GLY A 1 98 ? 13.085 0.470 -15.889 1.00 88.94 98 GLY A O 1
ATOM 751 N N . PRO A 1 99 ? 14.547 -0.583 -17.234 1.00 92.62 99 PRO A N 1
ATOM 752 C CA . PRO A 1 99 ? 14.942 -1.594 -16.251 1.00 92.62 99 PRO A CA 1
ATOM 753 C C . PRO A 1 99 ? 15.446 -1.000 -14.925 1.00 92.62 99 PRO A C 1
ATOM 755 O O . PRO A 1 99 ? 15.145 -1.525 -13.852 1.00 92.62 99 PRO A O 1
ATOM 758 N N . VAL A 1 100 ? 16.187 0.113 -14.974 1.00 94.12 100 VAL A N 1
ATOM 759 C CA . VAL A 1 100 ? 16.691 0.783 -13.764 1.00 94.12 100 VAL A CA 1
ATOM 760 C C . VAL A 1 100 ? 15.562 1.437 -12.967 1.00 94.12 100 VAL A C 1
ATOM 762 O O . VAL A 1 100 ? 15.570 1.348 -11.737 1.00 94.12 100 VAL A O 1
ATOM 765 N N . ALA A 1 101 ? 14.588 2.064 -13.634 1.00 92.44 101 ALA A N 1
ATOM 766 C CA . ALA A 1 101 ? 13.411 2.638 -12.986 1.00 92.44 101 ALA A CA 1
ATOM 767 C C . ALA A 1 101 ? 12.611 1.552 -12.249 1.00 92.44 101 ALA A C 1
ATOM 769 O O . ALA A 1 101 ? 12.359 1.700 -11.052 1.00 92.44 101 ALA A O 1
ATOM 770 N N . LEU A 1 102 ? 12.358 0.411 -12.904 1.00 93.81 102 LEU A N 1
ATOM 771 C CA . LEU A 1 102 ? 11.699 -0.751 -12.294 1.00 93.81 102 LEU A CA 1
ATOM 772 C C . LEU A 1 102 ? 12.419 -1.228 -11.028 1.00 93.81 102 LEU A C 1
ATOM 774 O O . LEU A 1 102 ? 11.792 -1.388 -9.980 1.00 93.81 102 LEU A O 1
ATOM 778 N N . LEU A 1 103 ? 13.737 -1.443 -11.097 1.00 96.94 103 LEU A N 1
ATOM 779 C CA . LEU A 1 103 ? 14.520 -1.889 -9.938 1.00 96.94 103 LEU A CA 1
ATOM 780 C C . LEU A 1 103 ? 14.514 -0.838 -8.817 1.00 96.94 103 LEU A C 1
ATOM 782 O O . LEU A 1 103 ? 14.371 -1.179 -7.642 1.00 96.94 103 LEU A O 1
ATOM 786 N N . SER A 1 104 ? 14.601 0.446 -9.166 1.00 96.31 104 SER A N 1
ATOM 787 C CA . SER A 1 104 ? 14.550 1.543 -8.195 1.00 96.31 104 SER A CA 1
ATOM 788 C C . SER A 1 104 ? 13.194 1.584 -7.478 1.00 96.31 104 SER A C 1
ATOM 790 O O . SER A 1 104 ? 13.150 1.616 -6.247 1.00 96.31 104 SER A O 1
ATOM 792 N N . HIS A 1 105 ? 12.079 1.486 -8.207 1.00 95.50 105 HIS A N 1
ATOM 793 C CA . HIS A 1 105 ? 10.737 1.436 -7.622 1.00 95.50 105 HIS A CA 1
ATOM 794 C C . HIS A 1 105 ? 10.495 0.150 -6.818 1.00 95.50 105 HIS A C 1
ATOM 796 O O . HIS A 1 105 ? 9.911 0.199 -5.733 1.00 95.50 105 HIS A O 1
ATOM 802 N N . ALA A 1 106 ? 10.998 -0.999 -7.277 1.00 96.81 106 ALA A N 1
ATOM 803 C CA . ALA A 1 106 ? 10.911 -2.254 -6.535 1.00 96.81 106 ALA A CA 1
ATOM 804 C C . ALA A 1 106 ? 11.667 -2.175 -5.197 1.00 96.81 106 ALA A C 1
ATOM 806 O O . ALA A 1 106 ? 11.168 -2.659 -4.178 1.00 96.81 106 ALA A O 1
ATOM 807 N N . SER A 1 107 ? 12.824 -1.502 -5.168 1.00 97.44 107 SER A N 1
ATOM 808 C CA . SER A 1 107 ? 13.545 -1.220 -3.923 1.00 97.44 107 SER A CA 1
ATOM 809 C C . SER A 1 107 ? 12.741 -0.314 -2.987 1.00 97.44 107 SER A C 1
ATOM 811 O O . SER A 1 107 ? 12.622 -0.620 -1.798 1.00 97.44 107 SER A O 1
ATOM 813 N N . VAL A 1 108 ? 12.111 0.749 -3.507 1.00 95.94 108 VAL A N 1
ATOM 814 C CA . VAL A 1 108 ? 11.216 1.611 -2.712 1.00 95.94 108 VAL A CA 1
ATOM 815 C C . VAL A 1 108 ? 10.096 0.787 -2.074 1.00 95.94 108 VAL A C 1
ATOM 817 O O . VAL A 1 108 ? 9.866 0.890 -0.868 1.00 95.94 108 VAL A O 1
ATOM 820 N N . LEU A 1 109 ? 9.443 -0.083 -2.846 1.00 94.56 109 LEU A N 1
ATOM 821 C CA . LEU A 1 109 ? 8.376 -0.950 -2.348 1.00 94.56 109 LEU A CA 1
ATOM 822 C C . LEU A 1 109 ? 8.877 -1.950 -1.288 1.00 94.56 109 LEU A C 1
ATOM 824 O O . LEU A 1 109 ? 8.187 -2.199 -0.297 1.00 94.56 109 LEU A O 1
ATOM 828 N N . ALA A 1 110 ? 10.082 -2.501 -1.450 1.00 95.06 110 ALA A N 1
ATOM 829 C CA . ALA A 1 110 ? 10.704 -3.365 -0.448 1.00 95.06 110 ALA A CA 1
ATOM 830 C C . ALA A 1 110 ? 11.020 -2.601 0.854 1.00 95.06 110 ALA A C 1
ATOM 832 O O . ALA A 1 110 ? 10.746 -3.110 1.944 1.00 95.06 110 ALA A O 1
ATOM 833 N N . PHE A 1 111 ? 11.498 -1.353 0.764 1.00 94.38 111 PHE A N 1
ATOM 834 C CA . PHE A 1 111 ? 11.668 -0.484 1.931 1.00 94.38 111 PHE A CA 1
ATOM 835 C C . PHE A 1 111 ? 10.336 -0.171 2.619 1.00 94.38 111 PHE A C 1
ATOM 837 O O . PHE A 1 111 ? 10.289 -0.155 3.851 1.00 94.38 111 PHE A O 1
ATOM 844 N N . MET A 1 112 ? 9.247 0.035 1.873 1.00 89.69 112 MET A N 1
ATOM 845 C CA . MET A 1 112 ? 7.914 0.244 2.456 1.00 89.69 112 MET A CA 1
ATOM 846 C C . MET A 1 112 ? 7.439 -0.958 3.275 1.00 89.69 112 MET A C 1
ATOM 848 O O . MET A 1 112 ? 6.848 -0.769 4.331 1.00 89.69 112 MET A O 1
ATOM 852 N N . ARG A 1 113 ? 7.739 -2.182 2.825 1.00 87.19 113 ARG A N 1
ATOM 853 C CA . ARG A 1 113 ? 7.367 -3.433 3.511 1.00 87.19 113 ARG A CA 1
ATOM 854 C C . ARG A 1 113 ? 8.318 -3.845 4.640 1.00 87.19 113 ARG A C 1
ATOM 856 O O . ARG A 1 113 ? 8.167 -4.921 5.199 1.00 87.19 113 ARG A O 1
ATOM 863 N N . GLY A 1 114 ? 9.324 -3.030 4.959 1.00 88.56 114 GLY A N 1
ATOM 864 C CA . GLY A 1 114 ? 10.303 -3.341 6.009 1.00 88.56 114 GLY A CA 1
ATOM 865 C C . GLY A 1 114 ? 11.367 -4.376 5.616 1.00 88.56 114 GLY A C 1
ATOM 866 O O . GLY A 1 114 ? 12.171 -4.779 6.455 1.00 88.56 114 GLY A O 1
ATOM 867 N N . HIS A 1 115 ? 11.432 -4.789 4.345 1.00 93.31 115 HIS A N 1
ATOM 868 C CA . HIS A 1 115 ? 12.401 -5.773 3.849 1.00 93.31 115 HIS A CA 1
ATOM 869 C C . HIS A 1 115 ? 13.749 -5.108 3.503 1.00 93.31 115 HIS A C 1
ATOM 871 O O . HIS A 1 115 ? 14.182 -5.112 2.352 1.00 93.31 115 HIS A O 1
ATOM 877 N N . ASP A 1 116 ? 14.423 -4.529 4.503 1.00 93.12 116 ASP A N 1
ATOM 878 C CA . ASP A 1 116 ? 15.613 -3.675 4.321 1.00 93.12 116 ASP A CA 1
ATOM 879 C C . ASP A 1 116 ? 16.745 -4.344 3.513 1.00 93.12 116 ASP A C 1
ATOM 881 O O . ASP A 1 116 ? 17.366 -3.706 2.663 1.00 93.12 116 ASP A O 1
ATOM 885 N N . ASN A 1 117 ? 17.022 -5.630 3.760 1.00 95.56 117 ASN A N 1
ATOM 886 C CA . ASN A 1 117 ? 18.113 -6.346 3.089 1.00 95.56 117 ASN A CA 1
ATOM 887 C C . ASN A 1 117 ? 17.812 -6.560 1.598 1.00 95.56 117 ASN A C 1
ATOM 889 O O . ASN A 1 117 ? 18.653 -6.263 0.752 1.00 95.56 117 ASN A O 1
ATOM 893 N N . LEU A 1 118 ? 16.596 -7.024 1.279 1.00 96.25 118 LEU A N 1
ATOM 894 C CA . LEU A 1 118 ? 16.132 -7.175 -0.101 1.00 96.25 118 LEU A CA 1
ATOM 895 C C . LEU A 1 118 ? 16.140 -5.823 -0.815 1.00 96.25 118 LEU A C 1
ATOM 897 O O . LEU A 1 118 ? 16.609 -5.725 -1.945 1.00 96.25 118 LEU A O 1
ATOM 901 N N . ALA A 1 119 ? 15.676 -4.774 -0.135 1.00 96.25 119 ALA A N 1
ATOM 902 C CA . ALA A 1 119 ? 15.663 -3.430 -0.683 1.00 96.25 119 ALA A CA 1
ATOM 903 C C . ALA A 1 119 ? 17.078 -2.946 -1.048 1.00 96.25 119 ALA A C 1
ATOM 905 O O . ALA A 1 119 ? 17.252 -2.389 -2.130 1.00 96.25 119 ALA A O 1
ATOM 906 N N . CYS A 1 120 ? 18.087 -3.220 -0.209 1.00 97.38 120 CYS A N 1
ATOM 907 C CA . CYS A 1 120 ? 19.495 -2.903 -0.489 1.00 97.38 120 CYS A CA 1
ATOM 908 C C . CYS A 1 120 ? 20.049 -3.682 -1.691 1.00 97.38 120 CYS A C 1
ATOM 910 O O . CYS A 1 120 ? 20.727 -3.102 -2.538 1.00 97.38 120 CYS A O 1
ATOM 912 N N . VAL A 1 121 ? 19.746 -4.980 -1.788 1.00 97.81 121 VAL A N 1
ATOM 913 C CA . VAL A 1 121 ? 20.180 -5.818 -2.918 1.00 97.81 121 VAL A CA 1
ATOM 914 C C . VAL A 1 121 ? 19.578 -5.302 -4.224 1.00 97.81 121 VAL A C 1
ATOM 916 O O . VAL A 1 121 ? 20.312 -5.025 -5.169 1.00 97.81 121 VAL A O 1
ATOM 919 N N . VAL A 1 122 ? 18.259 -5.092 -4.260 1.00 97.44 122 VAL A N 1
ATOM 920 C CA . VAL A 1 122 ? 17.546 -4.591 -5.446 1.00 97.44 122 VAL A CA 1
ATOM 921 C C . VAL A 1 122 ? 18.003 -3.173 -5.817 1.00 97.44 122 VAL A C 1
ATOM 923 O O . VAL A 1 122 ? 18.211 -2.884 -6.994 1.00 97.44 122 VAL A O 1
ATOM 926 N N . PHE A 1 123 ? 18.237 -2.306 -4.826 1.00 97.75 123 PHE A N 1
ATOM 927 C CA . PHE A 1 123 ? 18.803 -0.972 -5.042 1.00 97.75 123 PHE A CA 1
ATOM 928 C C . PHE A 1 123 ? 20.182 -1.036 -5.703 1.00 97.75 123 PHE A C 1
ATOM 930 O O . PHE A 1 123 ? 20.443 -0.335 -6.678 1.00 97.75 123 PHE A O 1
ATOM 937 N N . SER A 1 124 ? 21.066 -1.899 -5.199 1.00 97.44 124 SER A N 1
ATOM 938 C CA . SER A 1 124 ? 22.407 -2.047 -5.760 1.00 97.44 124 SER A CA 1
ATOM 939 C C . SER A 1 124 ? 22.380 -2.646 -7.167 1.00 97.44 124 SER A C 1
ATOM 941 O O . SER A 1 124 ? 23.125 -2.199 -8.036 1.00 97.44 124 SER A O 1
ATOM 943 N N . LEU A 1 125 ? 21.460 -3.572 -7.452 1.00 97.12 125 LEU A N 1
ATOM 944 C CA . LEU A 1 125 ? 21.240 -4.050 -8.819 1.00 97.12 125 LEU A CA 1
ATOM 945 C C . LEU A 1 125 ? 20.841 -2.901 -9.761 1.00 97.12 125 LEU A C 1
ATOM 947 O O . LEU A 1 125 ? 21.387 -2.816 -10.860 1.00 97.12 125 LEU A O 1
ATOM 951 N N . ALA A 1 126 ? 19.993 -1.963 -9.322 1.00 96.69 126 ALA A N 1
ATOM 952 C CA . ALA A 1 126 ? 19.664 -0.766 -10.105 1.00 96.69 126 ALA A CA 1
ATOM 953 C C . ALA A 1 126 ? 20.912 0.093 -10.397 1.00 96.69 126 ALA A C 1
ATOM 955 O O . ALA A 1 126 ? 21.169 0.451 -11.550 1.00 96.69 126 ALA A O 1
ATOM 956 N N . VAL A 1 127 ? 21.733 0.356 -9.370 1.00 95.44 127 VAL A N 1
ATOM 957 C CA . VAL A 1 127 ? 23.004 1.098 -9.498 1.00 95.44 127 VAL A CA 1
ATOM 958 C C . VAL A 1 127 ? 23.966 0.398 -10.458 1.00 95.44 127 VAL A C 1
ATOM 960 O O . VAL A 1 127 ? 24.613 1.070 -11.256 1.00 95.44 127 VAL A O 1
ATOM 963 N N . SER A 1 128 ? 24.013 -0.939 -10.439 1.00 95.44 128 SER A N 1
ATOM 964 C CA . SER A 1 128 ? 24.888 -1.726 -11.317 1.00 95.44 128 SER A CA 1
ATOM 965 C C . SER A 1 128 ? 24.532 -1.601 -12.804 1.00 95.44 128 SER A C 1
ATOM 967 O O . SER A 1 128 ? 25.370 -1.870 -13.657 1.00 95.44 128 SER A O 1
ATOM 969 N N . VAL A 1 129 ? 23.307 -1.182 -13.136 1.00 94.44 129 VAL A N 1
ATOM 970 C CA . VAL A 1 129 ? 22.881 -0.940 -14.523 1.00 94.44 129 VAL A CA 1
ATOM 971 C C . VAL A 1 129 ? 23.057 0.530 -14.906 1.00 94.44 129 VAL A C 1
ATOM 973 O O . VAL A 1 129 ? 23.463 0.836 -16.030 1.00 94.44 129 VAL A O 1
ATOM 976 N N . LYS A 1 130 ? 22.751 1.465 -13.996 1.00 91.69 130 LYS A N 1
ATOM 977 C CA . LYS A 1 130 ? 22.958 2.898 -14.232 1.00 91.69 130 LYS A CA 1
ATOM 978 C C . LYS A 1 130 ? 23.186 3.651 -12.929 1.00 91.69 130 LYS A C 1
ATOM 980 O O . LYS A 1 130 ? 22.369 3.633 -12.011 1.00 91.69 130 LYS A O 1
ATOM 985 N N . MET A 1 131 ? 24.269 4.418 -12.911 1.00 87.31 131 MET A N 1
ATOM 986 C CA . MET A 1 131 ? 24.746 5.139 -11.733 1.00 87.31 131 MET A CA 1
ATOM 987 C C . MET A 1 131 ? 23.762 6.199 -11.205 1.00 87.31 131 MET A C 1
ATOM 989 O O . MET A 1 131 ? 23.781 6.521 -10.021 1.00 87.31 131 MET A O 1
ATOM 993 N N . ASN A 1 132 ? 22.851 6.698 -12.050 1.00 87.75 132 ASN A N 1
ATOM 994 C CA . ASN A 1 132 ? 21.805 7.652 -11.661 1.00 87.75 132 ASN A CA 1
ATOM 995 C C . ASN A 1 132 ? 20.893 7.131 -10.535 1.00 87.75 132 ASN A C 1
ATOM 997 O O . ASN A 1 132 ? 20.310 7.935 -9.814 1.00 87.75 132 ASN A O 1
ATOM 1001 N N . ALA A 1 133 ? 20.807 5.813 -10.312 1.00 91.44 133 ALA A N 1
ATOM 1002 C CA . ALA A 1 133 ? 20.079 5.261 -9.168 1.00 91.44 133 ALA A CA 1
ATOM 1003 C C . ALA A 1 133 ? 20.639 5.754 -7.817 1.00 91.44 133 ALA A C 1
ATOM 1005 O O . ALA A 1 133 ? 19.909 5.806 -6.829 1.00 91.44 133 ALA A O 1
ATOM 1006 N N . LEU A 1 134 ? 21.890 6.230 -7.767 1.00 92.19 134 LEU A N 1
ATOM 1007 C CA . LEU A 1 134 ? 22.468 6.862 -6.577 1.00 92.19 134 LEU A CA 1
ATOM 1008 C C . LEU A 1 134 ? 21.714 8.114 -6.105 1.00 92.19 134 LEU A C 1
ATOM 1010 O O . LEU A 1 134 ? 21.871 8.492 -4.947 1.00 92.19 134 LEU A O 1
ATOM 1014 N N . LEU A 1 135 ? 20.848 8.718 -6.927 1.00 92.62 135 LEU A N 1
ATOM 1015 C CA . LEU A 1 135 ? 19.995 9.831 -6.498 1.00 92.62 135 LEU A CA 1
ATOM 1016 C C . LEU A 1 135 ? 19.075 9.463 -5.317 1.00 92.62 135 LEU A C 1
ATOM 1018 O O . LEU A 1 135 ? 18.693 10.339 -4.546 1.00 92.62 135 LEU A O 1
ATOM 1022 N N . TYR A 1 136 ? 18.762 8.178 -5.117 1.00 95.06 136 TYR A N 1
ATOM 1023 C CA . TYR A 1 136 ? 18.008 7.699 -3.952 1.00 95.06 136 TYR A CA 1
ATOM 1024 C C . TYR A 1 136 ? 18.877 7.496 -2.695 1.00 95.06 136 TYR A C 1
ATOM 1026 O O . TYR A 1 136 ? 18.337 7.390 -1.591 1.00 95.06 136 TYR A O 1
ATOM 1034 N N . ALA A 1 137 ? 20.208 7.431 -2.830 1.00 94.50 137 ALA A N 1
ATOM 1035 C CA . ALA A 1 137 ? 21.123 6.988 -1.774 1.00 94.50 137 ALA A CA 1
ATOM 1036 C C . ALA A 1 137 ? 21.027 7.791 -0.458 1.00 94.50 137 ALA A C 1
ATOM 1038 O O . ALA A 1 137 ? 21.029 7.157 0.602 1.00 94.50 137 ALA A O 1
ATOM 1039 N N . PRO A 1 138 ? 20.875 9.135 -0.462 1.00 94.69 138 PRO A N 1
ATOM 1040 C CA . PRO A 1 138 ? 20.699 9.886 0.781 1.00 94.69 138 PRO A CA 1
ATOM 1041 C C . PRO A 1 138 ? 19.465 9.429 1.570 1.00 94.69 138 PRO A C 1
ATOM 1043 O O . PRO A 1 138 ? 19.546 9.194 2.775 1.00 94.69 138 PRO A O 1
ATOM 1046 N N . ALA A 1 139 ? 18.329 9.228 0.898 1.00 94.38 139 ALA A N 1
ATOM 1047 C CA . ALA A 1 139 ? 17.112 8.746 1.542 1.00 94.38 139 ALA A CA 1
ATOM 1048 C C . ALA A 1 139 ? 17.204 7.264 1.945 1.00 94.38 139 ALA A C 1
ATOM 1050 O O . ALA A 1 139 ? 16.718 6.910 3.018 1.00 94.38 139 ALA A O 1
ATOM 1051 N N . VAL A 1 140 ? 17.880 6.418 1.155 1.00 95.81 140 VAL A N 1
ATOM 1052 C CA . VAL A 1 140 ? 18.188 5.024 1.536 1.00 95.81 140 VAL A CA 1
ATOM 1053 C C . VAL A 1 140 ? 18.963 4.992 2.855 1.00 95.81 140 VAL A C 1
ATOM 1055 O O . VAL A 1 140 ? 18.576 4.270 3.776 1.00 95.81 140 VAL A O 1
ATOM 1058 N N . TYR A 1 141 ? 20.004 5.822 2.989 1.00 95.56 141 TYR A N 1
ATOM 1059 C CA . TYR A 1 141 ? 20.754 5.942 4.237 1.00 95.56 141 TYR A CA 1
ATOM 1060 C C . TYR A 1 141 ? 19.862 6.403 5.390 1.00 95.56 141 TYR A C 1
ATOM 1062 O O . TYR A 1 141 ? 19.870 5.771 6.441 1.00 95.56 141 TYR A O 1
ATOM 1070 N N . LEU A 1 142 ? 19.073 7.469 5.212 1.00 92.81 142 LEU A N 1
ATOM 1071 C CA . LEU A 1 142 ? 18.218 7.996 6.281 1.00 92.81 142 LEU A CA 1
ATOM 1072 C C . LEU A 1 142 ? 17.181 6.969 6.760 1.00 92.81 142 LEU A C 1
ATOM 1074 O O . LEU A 1 142 ? 16.991 6.820 7.967 1.00 92.81 142 LEU A O 1
ATOM 1078 N N . VAL A 1 143 ? 16.550 6.228 5.844 1.00 93.00 143 VAL A N 1
ATOM 1079 C CA . VAL A 1 143 ? 15.576 5.177 6.183 1.00 93.00 143 VAL A CA 1
ATOM 1080 C C . VAL A 1 143 ? 16.254 4.021 6.925 1.00 93.00 143 VAL A C 1
ATOM 1082 O O . VAL A 1 143 ? 15.756 3.584 7.966 1.00 93.00 143 VAL A O 1
ATOM 1085 N N . LEU A 1 144 ? 17.415 3.557 6.453 1.00 93.44 144 LEU A N 1
ATOM 1086 C CA . LEU A 1 144 ? 18.183 2.499 7.117 1.00 93.44 144 LEU A CA 1
ATOM 1087 C C . LEU A 1 144 ? 18.704 2.939 8.489 1.00 93.44 144 LEU A C 1
ATOM 1089 O O . LEU A 1 144 ? 18.595 2.193 9.461 1.00 93.44 144 LEU A O 1
ATOM 1093 N N . ALA A 1 145 ? 19.245 4.152 8.590 1.00 92.06 145 ALA A N 1
ATOM 1094 C CA . ALA A 1 145 ? 19.774 4.714 9.826 1.00 92.06 145 ALA A CA 1
ATOM 1095 C C . ALA A 1 145 ? 18.674 4.920 10.872 1.00 92.06 145 ALA A C 1
ATOM 1097 O O . ALA A 1 145 ? 18.924 4.730 12.063 1.00 92.06 145 ALA A O 1
ATOM 1098 N N . ALA A 1 146 ? 17.455 5.245 10.437 1.00 89.12 146 ALA A N 1
ATOM 1099 C CA . ALA A 1 146 ? 16.295 5.343 11.312 1.00 89.12 146 ALA A CA 1
ATOM 1100 C C . ALA A 1 146 ? 15.859 3.987 11.888 1.00 89.12 146 ALA A C 1
ATOM 1102 O O . ALA A 1 146 ? 15.493 3.905 13.056 1.00 89.12 146 ALA A O 1
ATOM 1103 N N . ARG A 1 147 ? 15.920 2.912 11.089 1.00 88.31 147 ARG A N 1
ATOM 1104 C CA . ARG A 1 147 ? 15.485 1.562 11.502 1.00 88.31 147 ARG A CA 1
ATOM 1105 C C . ARG A 1 147 ? 16.560 0.752 12.225 1.00 88.31 147 ARG A C 1
ATOM 1107 O O . ARG A 1 147 ? 16.242 -0.075 13.069 1.00 88.31 147 ARG A O 1
ATOM 1114 N N . ARG A 1 148 ? 17.830 0.931 11.857 1.00 88.00 148 ARG A N 1
ATOM 1115 C CA . ARG A 1 148 ? 18.950 0.053 12.256 1.00 88.00 148 ARG A CA 1
ATOM 1116 C C . ARG A 1 148 ? 20.114 0.803 12.911 1.00 88.00 148 ARG A C 1
ATOM 1118 O O . ARG A 1 148 ? 21.126 0.188 13.248 1.00 88.00 148 ARG A O 1
ATOM 1125 N N . GLY A 1 149 ? 19.999 2.123 13.066 1.00 90.25 149 GLY A N 1
ATOM 1126 C CA . GLY A 1 149 ? 21.093 2.990 13.497 1.00 90.25 149 GLY A CA 1
ATOM 1127 C C . GLY A 1 149 ? 22.182 3.153 12.430 1.00 90.25 149 GLY A C 1
ATOM 1128 O O . GLY A 1 149 ? 22.268 2.387 11.472 1.00 90.25 149 GLY A O 1
ATOM 1129 N N . HIS A 1 150 ? 23.060 4.145 12.609 1.00 90.50 150 HIS A N 1
ATOM 1130 C CA . HIS A 1 150 ? 24.106 4.468 11.624 1.00 90.50 150 HIS A CA 1
ATOM 1131 C C . HIS A 1 150 ? 25.035 3.287 11.333 1.00 90.50 150 HIS A C 1
ATOM 1133 O O . HIS A 1 150 ? 25.305 2.997 10.175 1.00 90.50 150 HIS A O 1
ATOM 1139 N N . ARG A 1 151 ? 25.477 2.554 12.367 1.00 91.56 151 ARG A N 1
ATOM 1140 C CA . ARG A 1 151 ? 26.337 1.369 12.192 1.00 91.56 151 ARG A CA 1
ATOM 1141 C C . ARG A 1 151 ? 25.634 0.273 11.386 1.00 91.56 151 ARG A C 1
ATOM 1143 O O . ARG A 1 151 ? 26.215 -0.257 10.448 1.00 91.56 151 ARG A O 1
ATOM 1150 N N . GLY A 1 152 ? 24.377 -0.033 11.715 1.00 90.50 152 GLY A N 1
ATOM 1151 C CA . GLY A 1 152 ? 23.593 -1.048 11.007 1.00 90.50 152 GLY A CA 1
ATOM 1152 C C . GLY A 1 152 ? 23.233 -0.652 9.572 1.00 90.50 152 GLY A C 1
ATOM 1153 O O . GLY A 1 152 ? 23.116 -1.531 8.714 1.00 90.50 152 GLY A O 1
ATOM 1154 N N . ALA A 1 153 ? 23.083 0.647 9.305 1.00 93.38 153 ALA A N 1
ATOM 1155 C CA . ALA A 1 153 ? 22.905 1.191 7.964 1.00 93.38 153 ALA A CA 1
ATOM 1156 C C . ALA A 1 153 ? 24.184 1.048 7.132 1.00 93.38 153 ALA A C 1
ATOM 1158 O O . ALA A 1 153 ? 24.146 0.448 6.060 1.00 93.38 153 ALA A O 1
ATOM 1159 N N . TRP A 1 154 ? 25.324 1.508 7.660 1.00 94.38 154 TRP A N 1
ATOM 1160 C CA . TRP A 1 154 ? 26.623 1.382 6.997 1.00 94.38 154 TRP A CA 1
ATOM 1161 C C . TRP A 1 154 ? 26.995 -0.072 6.724 1.00 94.38 154 TRP A C 1
ATOM 1163 O O . TRP A 1 154 ? 27.426 -0.380 5.619 1.00 94.38 154 TRP A O 1
ATOM 1173 N N . LEU A 1 155 ? 26.750 -0.981 7.672 1.00 93.75 155 LEU A N 1
ATOM 1174 C CA . LEU A 1 155 ? 27.019 -2.405 7.485 1.00 93.75 155 LEU A CA 1
ATOM 1175 C C . LEU A 1 155 ? 26.255 -2.979 6.282 1.00 93.75 155 LEU A C 1
ATOM 1177 O O . LEU A 1 155 ? 26.837 -3.690 5.473 1.00 93.75 155 LEU A O 1
ATOM 1181 N N . ARG A 1 156 ? 24.968 -2.646 6.119 1.00 93.81 156 ARG A N 1
ATOM 1182 C CA . ARG A 1 156 ? 24.167 -3.104 4.968 1.00 93.81 156 ARG A CA 1
ATOM 1183 C C . ARG A 1 156 ? 24.600 -2.448 3.667 1.00 93.81 156 ARG A C 1
ATOM 1185 O O . ARG A 1 156 ? 24.670 -3.129 2.652 1.00 93.81 156 ARG A O 1
ATOM 1192 N N . ILE A 1 157 ? 24.910 -1.155 3.690 1.00 94.38 157 ILE A N 1
ATOM 1193 C CA . ILE A 1 157 ? 25.403 -0.449 2.503 1.00 94.38 157 ILE A CA 1
ATOM 1194 C C . ILE A 1 157 ? 26.721 -1.074 2.033 1.00 94.38 157 ILE A C 1
ATOM 1196 O O . ILE A 1 157 ? 26.860 -1.390 0.857 1.00 94.38 157 ILE A O 1
ATOM 1200 N N . VAL A 1 158 ? 27.666 -1.324 2.938 1.00 93.94 158 VAL A N 1
ATOM 1201 C CA . VAL A 1 158 ? 28.961 -1.917 2.587 1.00 93.94 158 VAL A CA 1
ATOM 1202 C C . VAL A 1 158 ? 28.806 -3.385 2.183 1.00 93.94 158 VAL A C 1
ATOM 1204 O O . VAL A 1 158 ? 29.225 -3.760 1.092 1.00 93.94 158 VAL A O 1
ATOM 1207 N N . LEU A 1 159 ? 28.170 -4.216 3.015 1.00 94.94 159 LEU A N 1
ATOM 1208 C CA . LEU A 1 159 ? 28.099 -5.660 2.772 1.00 94.94 159 LEU A CA 1
ATOM 1209 C C . LEU A 1 159 ? 27.125 -6.034 1.654 1.00 94.94 159 LEU A C 1
ATOM 1211 O O . LEU A 1 159 ? 27.460 -6.861 0.815 1.00 94.94 159 LEU A O 1
ATOM 1215 N N . LEU A 1 160 ? 25.923 -5.451 1.632 1.00 95.25 160 LEU A N 1
ATOM 1216 C CA . LEU A 1 160 ? 24.903 -5.811 0.644 1.00 95.25 160 LEU A CA 1
ATOM 1217 C C . LEU A 1 160 ? 25.058 -4.979 -0.622 1.00 95.25 160 LEU A C 1
ATOM 1219 O O . LEU A 1 160 ? 25.193 -5.547 -1.702 1.00 95.25 160 LEU A O 1
ATOM 1223 N N . CYS A 1 161 ? 25.067 -3.644 -0.519 1.00 95.00 161 CYS A N 1
ATOM 1224 C CA . CYS A 1 161 ? 25.171 -2.830 -1.729 1.00 95.00 161 CYS A CA 1
ATOM 1225 C C . CYS A 1 161 ? 26.565 -2.958 -2.353 1.00 95.00 161 CYS A C 1
ATOM 1227 O O . CYS A 1 161 ? 26.656 -3.270 -3.540 1.00 95.00 161 CYS A O 1
ATOM 1229 N N . GLY A 1 162 ? 27.629 -2.793 -1.562 1.00 94.44 162 GLY A N 1
ATOM 1230 C CA . GLY A 1 162 ? 29.006 -2.988 -2.020 1.00 94.44 162 GLY A CA 1
ATOM 1231 C C . GLY A 1 162 ? 29.272 -4.420 -2.487 1.00 94.44 162 GLY A C 1
ATOM 1232 O O . GLY A 1 162 ? 29.818 -4.607 -3.571 1.00 94.44 162 GLY A O 1
ATOM 1233 N N . GLY A 1 163 ? 28.798 -5.425 -1.741 1.00 95.94 163 GLY A N 1
ATOM 1234 C CA . GLY A 1 163 ? 28.915 -6.833 -2.133 1.00 95.94 163 GLY A CA 1
ATOM 1235 C C . GLY A 1 163 ? 28.288 -7.129 -3.496 1.00 95.94 163 GLY A C 1
ATOM 1236 O O . GLY A 1 163 ? 28.934 -7.742 -4.339 1.00 95.94 163 GLY A O 1
ATOM 1237 N N . VAL A 1 164 ? 27.077 -6.628 -3.770 1.00 96.38 164 VAL A N 1
ATOM 1238 C CA . VAL A 1 164 ? 26.439 -6.778 -5.092 1.00 96.38 164 VAL A CA 1
ATOM 1239 C C . VAL A 1 164 ? 27.266 -6.118 -6.200 1.00 96.38 164 VAL A C 1
ATOM 1241 O O . VAL A 1 164 ? 27.434 -6.727 -7.253 1.00 96.38 164 VAL A O 1
ATOM 1244 N N . GLN A 1 165 ? 27.824 -4.920 -5.981 1.00 95.19 165 GLN A N 1
ATOM 1245 C CA . GLN A 1 165 ? 28.673 -4.269 -6.991 1.00 95.19 165 GLN A CA 1
ATOM 1246 C C . GLN A 1 165 ? 29.918 -5.103 -7.307 1.00 95.19 165 GLN A C 1
ATOM 1248 O O . GLN A 1 165 ? 30.238 -5.290 -8.478 1.00 95.19 165 GLN A O 1
ATOM 1253 N N . VAL A 1 166 ? 30.585 -5.644 -6.281 1.00 94.81 166 VAL A N 1
ATOM 1254 C CA . VAL A 1 166 ? 31.763 -6.506 -6.456 1.00 94.81 166 VAL A CA 1
ATOM 1255 C C . VAL A 1 166 ? 31.394 -7.798 -7.178 1.00 94.81 166 VAL A C 1
ATOM 1257 O O . VAL A 1 166 ? 32.079 -8.174 -8.120 1.00 94.81 166 VAL A O 1
ATOM 1260 N N . LEU A 1 167 ? 30.299 -8.456 -6.786 1.00 95.69 167 LEU A N 1
ATOM 1261 C CA . LEU A 1 167 ? 29.862 -9.716 -7.395 1.00 95.69 167 LEU A CA 1
ATOM 1262 C C . LEU A 1 167 ? 29.501 -9.547 -8.875 1.00 95.69 167 LEU A C 1
ATOM 1264 O O . LEU A 1 167 ? 29.942 -10.332 -9.710 1.00 95.69 167 LEU A O 1
ATOM 1268 N N . VAL A 1 168 ? 28.731 -8.510 -9.217 1.00 94.25 168 VAL A N 1
ATOM 1269 C CA . VAL A 1 168 ? 28.316 -8.245 -10.605 1.00 94.25 168 VAL A CA 1
ATOM 1270 C C . VAL A 1 168 ? 29.510 -7.825 -11.469 1.00 94.25 168 VAL A C 1
ATOM 1272 O O . VAL A 1 168 ? 29.583 -8.188 -12.645 1.00 94.25 168 VAL A O 1
ATOM 1275 N N . ALA A 1 169 ? 30.456 -7.081 -10.893 1.00 93.25 169 ALA A N 1
ATOM 1276 C CA . ALA A 1 169 ? 31.652 -6.613 -11.584 1.00 93.25 169 ALA A CA 1
ATOM 1277 C C . ALA A 1 169 ? 32.828 -7.598 -11.544 1.00 93.25 169 ALA A C 1
ATOM 1279 O O . ALA A 1 169 ? 33.852 -7.310 -12.161 1.00 93.25 169 ALA A O 1
ATOM 1280 N N . TRP A 1 170 ? 32.702 -8.737 -10.853 1.00 94.31 170 TRP A N 1
ATOM 1281 C CA . TRP A 1 170 ? 33.818 -9.633 -10.535 1.00 94.31 170 TRP A CA 1
ATOM 1282 C C . TRP A 1 170 ? 34.711 -9.957 -11.743 1.00 94.31 170 TRP A C 1
ATOM 1284 O O . TRP A 1 170 ? 35.912 -9.715 -11.644 1.00 94.31 170 TRP A O 1
ATOM 1294 N N . PRO A 1 171 ? 34.178 -10.377 -12.912 1.00 90.62 171 PRO A N 1
ATOM 1295 C CA . PRO A 1 171 ? 35.022 -10.714 -14.062 1.00 90.62 171 PRO A CA 1
ATOM 1296 C C . PRO A 1 171 ? 35.785 -9.517 -14.648 1.00 90.62 171 PRO A C 1
ATOM 1298 O O . PRO A 1 171 ? 36.894 -9.675 -15.154 1.00 90.62 171 PRO A O 1
ATOM 1301 N N . PHE A 1 172 ? 35.210 -8.316 -14.571 1.00 90.94 172 PHE A N 1
ATOM 1302 C CA . PHE A 1 172 ? 35.836 -7.088 -15.068 1.00 90.94 172 PHE A CA 1
ATOM 1303 C C . PHE A 1 172 ? 36.885 -6.571 -14.082 1.00 90.94 172 PHE A C 1
ATOM 1305 O O . PHE A 1 172 ? 37.966 -6.170 -14.493 1.00 90.94 172 PHE A O 1
ATOM 1312 N N . LEU A 1 173 ? 36.610 -6.661 -12.777 1.00 91.50 173 LEU A N 1
ATOM 1313 C CA . LEU A 1 173 ? 37.553 -6.284 -11.721 1.00 91.50 173 LEU A CA 1
ATOM 1314 C C . LEU A 1 173 ? 38.802 -7.170 -11.708 1.00 91.50 173 LEU A C 1
ATOM 1316 O O . LEU A 1 173 ? 39.879 -6.689 -11.373 1.00 91.50 173 LEU A O 1
ATOM 1320 N N . THR A 1 174 ? 38.679 -8.447 -12.072 1.00 92.00 174 THR A N 1
ATOM 1321 C CA . THR A 1 174 ? 39.834 -9.351 -12.164 1.00 92.00 174 THR A CA 1
ATOM 1322 C C . THR A 1 174 ? 40.652 -9.168 -13.440 1.00 92.00 174 THR A C 1
ATOM 1324 O O . THR A 1 174 ? 41.805 -9.582 -13.465 1.00 92.00 174 THR A O 1
ATOM 1327 N N . THR A 1 175 ? 40.068 -8.587 -14.493 1.00 89.44 175 THR A N 1
ATOM 1328 C CA . THR A 1 175 ? 40.698 -8.498 -15.823 1.00 89.44 175 THR A CA 1
ATOM 1329 C C . THR A 1 175 ? 41.241 -7.099 -16.116 1.00 89.44 175 THR A C 1
ATOM 1331 O O . THR A 1 175 ? 42.390 -6.965 -16.518 1.00 89.44 175 THR A O 1
ATOM 1334 N N . ASP A 1 176 ? 40.440 -6.059 -15.878 1.00 87.12 176 ASP A N 1
ATOM 1335 C CA . ASP A 1 176 ? 40.803 -4.648 -16.054 1.00 87.12 176 ASP A CA 1
ATOM 1336 C C . ASP A 1 176 ? 40.173 -3.795 -14.928 1.00 87.12 176 ASP A C 1
ATOM 1338 O O . ASP A 1 176 ? 39.190 -3.073 -15.138 1.00 87.12 176 ASP A O 1
ATOM 1342 N N . PRO A 1 177 ? 40.702 -3.876 -13.689 1.00 89.19 177 PRO A N 1
ATOM 1343 C CA . PRO A 1 177 ? 40.164 -3.125 -12.553 1.00 89.19 177 PRO A CA 1
ATOM 1344 C C . PRO A 1 177 ? 40.246 -1.612 -12.774 1.00 89.19 177 PRO A C 1
ATOM 1346 O O . PRO A 1 177 ? 39.337 -0.872 -12.396 1.00 89.19 177 PRO A O 1
ATOM 1349 N N . THR A 1 178 ? 41.332 -1.150 -13.394 1.00 86.56 178 THR A N 1
ATOM 1350 C CA . THR A 1 178 ? 41.598 0.265 -13.655 1.00 86.56 178 THR A CA 1
ATOM 1351 C C . THR A 1 178 ? 40.625 0.853 -14.664 1.00 86.56 178 THR A C 1
ATOM 1353 O O . THR A 1 178 ? 40.007 1.881 -14.379 1.00 86.56 178 THR A O 1
ATOM 1356 N N . GLY A 1 179 ? 40.432 0.202 -15.813 1.00 85.19 179 GLY A N 1
ATOM 1357 C CA . GLY A 1 179 ? 39.488 0.661 -16.822 1.00 85.19 179 GLY A CA 1
ATOM 1358 C C . GLY A 1 179 ? 38.041 0.477 -16.382 1.00 85.19 179 GLY A C 1
ATOM 1359 O O . GLY A 1 179 ? 37.220 1.345 -16.687 1.00 85.19 179 GLY A O 1
ATOM 1360 N N . TYR A 1 180 ? 37.725 -0.552 -15.584 1.00 89.25 180 TYR A N 1
ATOM 1361 C CA . TYR A 1 180 ? 36.407 -0.676 -14.962 1.00 89.25 180 TYR A CA 1
ATOM 1362 C C . TYR A 1 180 ? 36.098 0.519 -14.054 1.00 89.25 180 TYR A C 1
ATOM 1364 O O . TYR A 1 180 ? 35.105 1.210 -14.271 1.00 89.25 180 TYR A O 1
ATOM 1372 N N . VAL A 1 181 ? 36.948 0.814 -13.064 1.00 86.25 181 VAL A N 1
ATOM 1373 C CA . VAL A 1 181 ? 36.691 1.904 -12.104 1.00 86.25 181 VAL A CA 1
ATOM 1374 C C . VAL A 1 181 ? 36.676 3.274 -12.791 1.00 86.25 181 VAL A C 1
ATOM 1376 O O . VAL A 1 181 ? 35.807 4.091 -12.485 1.00 86.25 181 VAL A O 1
ATOM 1379 N N . ALA A 1 182 ? 37.578 3.517 -13.746 1.00 84.50 182 ALA A N 1
ATOM 1380 C CA . ALA A 1 182 ? 37.654 4.792 -14.460 1.00 84.50 182 ALA A CA 1
ATOM 1381 C C . ALA A 1 182 ? 36.425 5.062 -15.349 1.00 84.50 182 ALA A C 1
ATOM 1383 O O . ALA A 1 182 ? 35.956 6.200 -15.428 1.00 84.50 182 ALA A O 1
ATOM 1384 N N . ASN A 1 183 ? 35.885 4.028 -16.005 1.00 83.25 183 ASN A N 1
ATOM 1385 C CA . ASN A 1 183 ? 34.826 4.195 -17.001 1.00 83.25 183 ASN A CA 1
ATOM 1386 C C . ASN A 1 183 ? 33.416 3.914 -16.456 1.00 83.25 183 ASN A C 1
ATOM 1388 O O . ASN A 1 183 ? 32.483 4.644 -16.793 1.00 83.25 183 ASN A O 1
ATOM 1392 N N . ALA A 1 184 ? 33.235 2.908 -15.590 1.00 83.56 184 ALA A N 1
ATOM 1393 C CA . ALA A 1 184 ? 31.922 2.520 -15.058 1.00 83.56 184 ALA A CA 1
ATOM 1394 C C . ALA A 1 184 ? 31.256 3.622 -14.213 1.00 83.56 184 ALA A C 1
ATOM 1396 O O . ALA A 1 184 ? 30.030 3.742 -14.226 1.00 83.56 184 ALA A O 1
ATOM 1397 N N . PHE A 1 185 ? 32.056 4.432 -13.507 1.00 79.19 185 PHE A N 1
ATOM 1398 C CA . PHE A 1 185 ? 31.603 5.531 -12.647 1.00 79.19 185 PHE A CA 1
ATOM 1399 C C . PHE A 1 185 ? 32.213 6.875 -13.081 1.00 79.19 185 PHE A C 1
ATOM 1401 O O . PHE A 1 185 ? 32.720 7.645 -12.264 1.00 79.19 185 PHE A O 1
ATOM 1408 N N . ASN A 1 186 ? 32.195 7.168 -14.386 1.00 78.25 186 ASN A N 1
ATOM 1409 C CA . ASN A 1 186 ? 32.820 8.374 -14.927 1.00 78.25 186 ASN A CA 1
ATOM 1410 C C . ASN A 1 186 ? 32.052 9.663 -14.549 1.00 78.25 186 ASN A C 1
ATOM 1412 O O . ASN A 1 186 ? 31.109 10.083 -15.226 1.00 78.25 186 ASN A O 1
ATOM 1416 N N . LEU A 1 187 ? 32.505 10.323 -13.479 1.00 70.69 187 LEU A N 1
ATOM 1417 C CA . LEU A 1 187 ? 31.990 11.611 -12.990 1.00 70.69 187 LEU A CA 1
ATOM 1418 C C . LEU A 1 187 ? 32.488 12.825 -13.799 1.00 70.69 187 LEU A C 1
ATOM 1420 O O . LEU A 1 187 ? 31.963 13.927 -13.639 1.00 70.69 187 LEU A O 1
ATOM 1424 N N . GLY A 1 188 ? 33.484 12.640 -14.671 1.00 64.62 188 GLY A N 1
ATOM 1425 C CA . GLY A 1 188 ? 34.082 13.695 -15.494 1.00 64.62 188 GLY A CA 1
ATOM 1426 C C . GLY A 1 188 ? 33.317 14.001 -16.785 1.00 64.62 188 GLY A C 1
ATOM 1427 O O . GLY A 1 188 ? 33.658 14.953 -17.488 1.00 64.62 188 GLY A O 1
ATOM 1428 N N . ARG A 1 189 ? 32.273 13.228 -17.114 1.00 67.56 189 ARG A N 1
ATOM 1429 C CA . ARG A 1 189 ? 31.555 13.345 -18.391 1.00 67.56 189 ARG A CA 1
ATOM 1430 C C . ARG A 1 189 ? 30.840 14.699 -18.539 1.00 67.56 189 ARG A C 1
ATOM 1432 O O . ARG A 1 189 ? 30.055 15.136 -17.689 1.00 67.56 189 ARG A O 1
ATOM 1439 N N . GLY A 1 190 ? 31.100 15.372 -19.659 1.00 60.34 190 GLY A N 1
ATOM 1440 C CA . GLY A 1 190 ? 30.376 16.566 -20.099 1.00 60.34 190 GLY A CA 1
ATOM 1441 C C . GLY A 1 190 ? 29.074 16.194 -20.808 1.00 60.34 190 GLY A C 1
ATOM 1442 O O . GLY A 1 190 ? 29.047 15.248 -21.591 1.00 60.34 190 GLY A O 1
ATOM 1443 N N . PHE A 1 191 ? 27.996 16.929 -20.535 1.00 63.78 191 PHE A N 1
ATOM 1444 C CA . PHE A 1 191 ? 26.754 16.838 -21.306 1.00 63.78 191 PHE A CA 1
ATOM 1445 C C . PHE A 1 191 ? 26.605 18.121 -22.112 1.00 63.78 191 PHE A C 1
ATOM 1447 O O . PHE A 1 191 ? 26.643 19.203 -21.528 1.00 63.78 191 PHE A O 1
ATOM 1454 N N . LYS A 1 192 ? 26.441 17.982 -23.429 1.00 65.50 192 LYS A N 1
ATOM 1455 C CA . LYS A 1 192 ? 26.307 19.120 -24.343 1.00 65.50 192 LYS A CA 1
ATOM 1456 C C . LYS A 1 192 ? 24.983 19.843 -24.105 1.00 65.50 192 LYS A C 1
ATOM 1458 O O . LYS A 1 192 ? 23.960 19.189 -23.871 1.00 65.50 192 LYS A O 1
ATOM 1463 N N . HIS A 1 193 ? 24.989 21.172 -24.212 1.00 69.12 193 HIS A N 1
ATOM 1464 C CA . HIS A 1 193 ? 23.767 21.991 -24.115 1.00 69.12 193 HIS A CA 1
ATOM 1465 C C . HIS A 1 193 ? 22.724 21.587 -25.169 1.00 69.12 193 HIS A C 1
ATOM 1467 O O . HIS A 1 193 ? 21.525 21.548 -24.886 1.00 69.12 193 HIS A O 1
ATOM 1473 N N . TYR A 1 194 ? 23.192 21.163 -26.347 1.00 64.81 194 TYR A N 1
ATOM 1474 C CA . TYR A 1 194 ? 22.362 20.681 -27.451 1.00 64.81 194 TYR A CA 1
ATOM 1475 C C . TYR A 1 194 ? 21.351 19.589 -27.041 1.00 64.81 194 TYR A C 1
ATOM 1477 O O . TYR A 1 194 ? 20.204 19.629 -27.478 1.00 64.81 194 TYR A O 1
ATOM 1485 N N . TRP A 1 195 ? 21.716 18.686 -26.129 1.00 66.38 195 TRP A N 1
ATOM 1486 C CA . TRP A 1 195 ? 20.862 17.571 -25.694 1.00 66.38 195 TRP A CA 1
ATOM 1487 C C . TRP A 1 195 ? 20.075 17.844 -24.401 1.00 66.38 195 TRP A C 1
ATOM 1489 O O . TRP A 1 195 ? 19.403 16.948 -23.887 1.00 66.38 195 TRP A O 1
ATOM 1499 N N . SER A 1 196 ? 20.189 19.053 -23.844 1.00 77.19 196 SER A N 1
ATOM 1500 C CA . SER A 1 196 ? 19.568 19.425 -22.571 1.00 77.19 196 SER A CA 1
ATOM 1501 C C . SER A 1 196 ? 18.099 19.813 -22.743 1.00 77.19 196 SER A C 1
ATOM 1503 O O . SER A 1 196 ? 17.765 20.619 -23.605 1.00 77.19 196 SER A O 1
ATOM 1505 N N . VAL A 1 197 ? 17.218 19.304 -21.882 1.00 83.69 197 VAL A N 1
ATOM 1506 C CA . VAL A 1 197 ? 15.787 19.648 -21.862 1.00 83.69 197 VAL A CA 1
ATOM 1507 C C . VAL A 1 197 ? 15.477 20.803 -20.909 1.00 83.69 197 VAL A C 1
ATOM 1509 O O . VAL A 1 197 ? 14.596 21.609 -21.186 1.00 83.69 197 VAL A O 1
ATOM 1512 N N . ASN A 1 198 ? 16.204 20.924 -19.798 1.00 84.94 198 ASN A N 1
ATOM 1513 C CA . ASN A 1 198 ? 15.868 21.839 -18.703 1.00 84.94 198 ASN A CA 1
ATOM 1514 C C . ASN A 1 198 ? 16.523 23.225 -18.771 1.00 84.94 198 ASN A C 1
ATOM 1516 O O . ASN A 1 198 ? 16.099 24.109 -18.029 1.00 84.94 198 ASN A O 1
ATOM 1520 N N . PHE A 1 199 ? 17.497 23.447 -19.658 1.00 81.62 199 PHE A N 1
ATOM 1521 C CA . PHE A 1 199 ? 18.225 24.723 -19.738 1.00 81.62 199 PHE A CA 1
ATOM 1522 C C . PHE A 1 199 ? 18.357 25.311 -21.153 1.00 81.62 199 PHE A C 1
ATOM 1524 O O . PHE A 1 199 ? 19.281 26.076 -21.426 1.00 81.62 199 PHE A O 1
ATOM 1531 N N . LYS A 1 200 ? 17.427 25.009 -22.064 1.00 79.25 200 LYS A N 1
ATOM 1532 C CA . LYS A 1 200 ? 17.447 25.555 -23.437 1.00 79.25 200 LYS A CA 1
ATOM 1533 C C . LYS A 1 200 ? 17.190 27.052 -23.522 1.00 79.25 200 LYS A C 1
ATOM 1535 O O . LYS A 1 200 ? 17.525 27.666 -24.525 1.00 79.25 200 LYS A O 1
ATOM 1540 N N . TRP A 1 201 ? 16.628 27.641 -22.472 1.00 76.94 201 TRP A N 1
ATOM 1541 C CA . TRP A 1 201 ? 16.464 29.089 -22.344 1.00 76.94 201 TRP A CA 1
ATOM 1542 C C . TRP A 1 201 ? 17.756 29.826 -21.982 1.00 76.94 201 TRP A C 1
ATOM 1544 O O . TRP A 1 201 ? 17.786 31.050 -22.060 1.00 76.94 201 TRP A O 1
ATOM 1554 N N . VAL A 1 202 ? 18.816 29.110 -21.594 1.00 74.69 202 VAL A N 1
ATOM 1555 C CA . VAL A 1 202 ? 20.146 29.697 -21.410 1.00 74.69 202 VAL A CA 1
ATOM 1556 C C . VAL A 1 202 ? 20.780 29.860 -22.796 1.00 74.69 202 VAL A C 1
ATOM 1558 O O . VAL A 1 202 ? 20.990 28.841 -23.462 1.00 74.69 202 VAL A O 1
ATOM 1561 N N . PRO A 1 203 ? 21.086 31.091 -23.250 1.00 65.00 203 PRO A N 1
ATOM 1562 C CA . PRO A 1 203 ? 21.703 31.315 -24.554 1.00 65.00 203 PRO A CA 1
ATOM 1563 C C . PRO A 1 203 ? 23.071 30.623 -24.637 1.00 65.00 203 PRO A C 1
ATOM 1565 O O . PRO A 1 203 ? 23.907 30.785 -23.747 1.00 65.00 203 PRO A O 1
ATOM 1568 N N . CYS A 1 204 ? 23.306 29.861 -25.706 1.00 59.69 204 CYS A N 1
ATOM 1569 C CA . CYS A 1 204 ? 24.637 29.397 -26.091 1.00 59.69 204 CYS A CA 1
ATOM 1570 C C . CYS A 1 204 ? 25.080 30.258 -27.274 1.00 59.69 204 CYS A C 1
ATOM 1572 O O . CYS A 1 204 ? 24.578 30.096 -28.384 1.00 59.69 204 CYS A O 1
ATOM 1574 N N . GLU A 1 205 ? 25.952 31.234 -27.034 1.00 46.91 205 GLU A N 1
ATOM 1575 C CA . GLU A 1 205 ? 26.524 32.027 -28.119 1.00 46.91 205 GLU A CA 1
ATOM 1576 C C . GLU A 1 205 ? 27.509 31.168 -28.920 1.00 46.91 205 GLU A C 1
ATOM 1578 O O . GLU A 1 205 ? 28.586 30.832 -28.437 1.00 46.91 205 GLU A O 1
ATOM 1583 N N . ALA A 1 206 ? 27.149 30.847 -30.162 1.00 44.00 206 ALA A N 1
ATOM 1584 C CA . ALA A 1 206 ? 28.106 30.645 -31.241 1.00 44.00 206 ALA A CA 1
ATOM 1585 C C . ALA A 1 206 ? 27.451 31.020 -32.575 1.00 44.00 206 ALA A C 1
ATOM 1587 O O . ALA A 1 206 ? 26.743 30.234 -33.201 1.00 44.00 206 ALA A O 1
ATOM 1588 N N . ARG A 1 207 ? 27.717 32.251 -33.020 1.00 35.31 207 ARG A N 1
ATOM 1589 C CA . ARG A 1 207 ? 27.832 32.551 -34.450 1.00 35.31 207 ARG A CA 1
ATOM 1590 C C . ARG A 1 207 ? 28.919 31.626 -35.002 1.00 35.31 207 ARG A C 1
ATOM 1592 O O . ARG A 1 207 ? 30.050 31.715 -34.533 1.00 35.31 207 ARG A O 1
ATOM 1599 N N . LEU A 1 208 ? 28.610 30.787 -35.982 1.00 34.84 208 LEU A N 1
ATOM 1600 C CA . LEU A 1 208 ? 29.640 30.157 -36.808 1.00 34.84 208 LEU A CA 1
ATOM 1601 C C . LEU A 1 208 ? 29.811 30.984 -38.094 1.00 34.84 208 LEU A C 1
ATOM 1603 O O . LEU A 1 208 ? 28.822 31.213 -38.789 1.00 34.84 208 LEU A O 1
ATOM 1607 N N . PRO A 1 209 ? 31.029 31.454 -38.418 1.00 35.97 209 PRO A N 1
ATOM 1608 C CA . PRO A 1 209 ? 31.431 31.760 -39.789 1.00 35.97 209 PRO A CA 1
ATOM 1609 C C . PRO A 1 209 ? 31.457 30.461 -40.614 1.00 35.97 209 PRO A C 1
ATOM 1611 O O . PRO A 1 209 ? 31.812 29.411 -40.082 1.00 35.97 209 PRO A O 1
ATOM 1614 N N . GLU A 1 210 ? 31.131 30.530 -41.905 1.00 38.62 210 GLU A N 1
ATOM 1615 C CA . GLU A 1 210 ? 30.890 29.397 -42.828 1.00 38.62 210 GLU A CA 1
ATOM 1616 C C . GLU A 1 210 ? 32.048 28.385 -43.034 1.00 38.62 210 GLU A C 1
ATOM 1618 O O . GLU A 1 210 ? 31.919 27.473 -43.850 1.00 38.62 210 GLU A O 1
ATOM 1623 N N . HIS A 1 211 ? 33.184 28.476 -42.330 1.00 38.34 211 HIS A N 1
ATOM 1624 C CA . HIS A 1 211 ? 34.413 27.759 -42.715 1.00 38.34 211 HIS A CA 1
ATOM 1625 C C . HIS A 1 211 ? 35.205 27.098 -41.570 1.00 38.34 211 HIS A C 1
ATOM 1627 O O . HIS A 1 211 ? 36.434 27.118 -41.597 1.00 38.34 211 HIS A O 1
ATOM 1633 N N . VAL A 1 212 ? 34.560 26.485 -40.567 1.00 34.19 212 VAL A N 1
ATOM 1634 C CA . VAL A 1 212 ? 35.287 25.671 -39.564 1.00 34.19 212 VAL A CA 1
ATOM 1635 C C . VAL A 1 212 ? 34.579 24.338 -39.288 1.00 34.19 212 VAL A C 1
ATOM 1637 O O . VAL A 1 212 ? 33.560 24.278 -38.610 1.00 34.19 212 VAL A O 1
ATOM 1640 N N . THR A 1 213 ? 35.163 23.245 -39.784 1.00 35.88 213 THR A N 1
ATOM 1641 C CA . THR A 1 213 ? 34.738 21.839 -39.619 1.00 35.88 213 THR A CA 1
ATOM 1642 C C . THR A 1 213 ? 35.249 21.199 -38.319 1.00 35.88 213 THR A C 1
ATOM 1644 O O . THR A 1 213 ? 35.716 20.061 -38.314 1.00 35.88 213 THR A O 1
ATOM 1647 N N . ALA A 1 214 ? 35.172 21.909 -37.193 1.00 34.22 214 ALA A N 1
ATOM 1648 C CA . ALA A 1 214 ? 35.480 21.344 -35.879 1.00 34.22 214 ALA A CA 1
ATOM 1649 C C . ALA A 1 214 ? 34.378 21.715 -34.882 1.00 34.22 214 ALA A C 1
ATOM 1651 O O . ALA A 1 214 ? 34.240 22.860 -34.469 1.00 34.22 214 ALA A O 1
ATOM 1652 N N . LEU A 1 215 ? 33.589 20.712 -34.494 1.00 37.41 215 LEU A N 1
ATOM 1653 C CA . LEU A 1 215 ? 32.465 20.775 -33.550 1.00 37.41 215 LEU A CA 1
ATOM 1654 C C . LEU A 1 215 ? 32.945 20.878 -32.082 1.00 37.41 215 LEU A C 1
ATOM 1656 O O . LEU A 1 215 ? 32.420 20.200 -31.193 1.00 37.41 215 LEU A O 1
ATOM 1660 N N . ALA A 1 216 ? 33.993 21.667 -31.845 1.00 38.88 216 ALA A N 1
ATOM 1661 C CA . ALA A 1 216 ? 34.624 21.861 -30.549 1.00 38.88 216 ALA A CA 1
ATOM 1662 C C . ALA A 1 216 ? 34.391 23.303 -30.073 1.00 38.88 216 ALA A C 1
ATOM 1664 O O . ALA A 1 216 ? 34.675 24.257 -30.787 1.00 38.88 216 ALA A O 1
ATOM 1665 N N . ASP A 1 217 ? 33.886 23.423 -28.846 1.00 39.00 217 ASP A N 1
ATOM 1666 C CA . ASP A 1 217 ? 33.920 24.630 -28.005 1.00 39.00 217 ASP A CA 1
ATOM 1667 C C . ASP A 1 217 ? 32.811 25.688 -28.144 1.00 39.00 217 ASP A C 1
ATOM 1669 O O . ASP A 1 217 ? 33.007 26.851 -27.800 1.00 39.00 217 ASP A O 1
ATOM 1673 N N . CYS A 1 218 ? 31.586 25.291 -28.495 1.00 42.94 218 CYS A N 1
ATOM 1674 C CA . CYS A 1 218 ? 30.396 26.154 -28.405 1.00 42.94 218 CYS A CA 1
ATOM 1675 C C . CYS A 1 218 ? 29.417 25.769 -27.268 1.00 42.94 218 CYS A C 1
ATOM 1677 O O . CYS A 1 218 ? 28.206 25.773 -27.461 1.00 42.94 218 CYS A O 1
ATOM 1679 N N . ASP A 1 219 ? 29.916 25.439 -26.066 1.00 52.25 219 ASP A N 1
ATOM 1680 C CA . ASP A 1 219 ? 29.083 25.058 -24.896 1.00 52.25 219 ASP A CA 1
ATOM 1681 C C . ASP A 1 219 ? 28.797 26.213 -23.890 1.00 52.25 219 ASP A C 1
ATOM 1683 O O . ASP A 1 219 ? 28.194 25.985 -22.835 1.00 52.25 219 ASP A O 1
ATOM 1687 N N . GLY A 1 220 ? 29.204 27.460 -24.177 1.00 57.97 220 GLY A N 1
ATOM 1688 C CA . GLY A 1 220 ? 28.828 28.660 -23.402 1.00 57.97 220 GLY A CA 1
ATOM 1689 C C . GLY A 1 220 ? 29.019 28.561 -21.864 1.00 57.97 220 GLY A C 1
ATOM 1690 O O . GLY A 1 220 ? 29.889 27.829 -21.379 1.00 57.97 220 GLY A O 1
ATOM 1691 N N . PRO A 1 221 ? 28.203 29.255 -21.035 1.00 61.00 221 PRO A N 1
ATOM 1692 C CA . PRO A 1 221 ? 28.265 29.165 -19.564 1.00 61.00 221 PRO A CA 1
ATOM 1693 C C . PRO A 1 221 ? 27.920 27.768 -19.003 1.00 61.00 221 PRO A C 1
ATOM 1695 O O . PRO A 1 221 ? 28.126 27.513 -17.813 1.00 61.00 221 PRO A O 1
ATOM 1698 N N . PHE A 1 222 ? 27.442 26.845 -19.843 1.00 60.94 222 PHE A N 1
ATOM 1699 C CA . PHE A 1 222 ? 27.001 25.496 -19.480 1.00 60.94 222 PHE A CA 1
ATOM 1700 C C . PHE A 1 222 ? 28.162 24.549 -19.129 1.00 60.94 222 PHE A C 1
ATOM 1702 O O . PHE A 1 222 ? 28.025 23.664 -18.277 1.00 60.94 222 PHE A O 1
ATOM 1709 N N . SER A 1 223 ? 29.338 24.769 -19.730 1.00 61.91 223 SER A N 1
ATOM 1710 C CA . SER A 1 223 ? 30.574 24.040 -19.403 1.00 61.91 223 SER A CA 1
ATOM 1711 C C . SER A 1 223 ? 31.329 24.633 -18.199 1.00 61.91 223 SER A C 1
ATOM 1713 O O . SER A 1 223 ? 32.237 23.993 -17.651 1.00 61.91 223 SER A O 1
ATOM 1715 N N . SER A 1 224 ? 30.928 25.820 -17.720 1.00 71.75 224 SER A N 1
ATOM 1716 C CA . SER A 1 224 ? 31.619 26.524 -16.632 1.00 71.75 224 SER A CA 1
ATOM 1717 C C . SER A 1 224 ? 31.637 25.721 -15.324 1.00 71.75 224 SER A C 1
ATOM 1719 O O . SER A 1 224 ? 30.668 25.055 -14.948 1.00 71.75 224 SER A O 1
ATOM 1721 N N . SER A 1 225 ? 32.754 25.794 -14.593 1.00 75.81 225 SER A N 1
ATOM 1722 C CA . SER A 1 225 ? 32.867 25.187 -13.257 1.00 75.81 225 SER A CA 1
ATOM 1723 C C . SER A 1 225 ? 31.838 25.784 -12.287 1.00 75.81 225 SER A C 1
ATOM 1725 O O . SER A 1 225 ? 31.216 25.063 -11.508 1.00 75.81 225 SER A O 1
ATOM 1727 N N . THR A 1 226 ? 31.564 27.084 -12.419 1.00 80.44 226 THR A N 1
ATOM 1728 C CA . THR A 1 226 ? 30.570 27.814 -11.625 1.00 80.44 226 THR A CA 1
ATOM 1729 C C . THR A 1 226 ? 29.175 27.208 -11.748 1.00 80.44 226 THR A C 1
ATOM 1731 O O . THR A 1 226 ? 28.533 26.962 -10.731 1.00 80.44 226 THR A O 1
ATOM 1734 N N . PHE A 1 227 ? 28.714 26.892 -12.963 1.00 77.69 227 PHE A N 1
ATOM 1735 C CA . PHE A 1 227 ? 27.393 26.291 -13.173 1.00 77.69 227 PHE A CA 1
ATOM 1736 C C . PHE A 1 227 ? 27.294 24.866 -12.602 1.00 77.69 227 PHE A C 1
ATOM 1738 O O . PHE A 1 227 ? 26.276 24.497 -12.006 1.00 77.69 227 PHE A O 1
ATOM 1745 N N . LYS A 1 228 ? 28.375 24.076 -12.712 1.00 79.88 228 LYS A N 1
ATOM 1746 C CA . LYS A 1 228 ? 28.476 22.731 -12.110 1.00 79.88 228 LYS A CA 1
ATOM 1747 C C . LYS A 1 228 ? 28.349 22.802 -10.586 1.00 79.88 228 LYS A C 1
ATOM 1749 O O . LYS A 1 228 ? 27.527 22.096 -10.005 1.00 79.88 228 LYS A O 1
ATOM 1754 N N . VAL A 1 229 ? 29.129 23.681 -9.954 1.00 85.44 229 VAL A N 1
ATOM 1755 C CA . VAL A 1 229 ? 29.132 23.876 -8.496 1.00 85.44 229 VAL A CA 1
ATOM 1756 C C . VAL A 1 229 ? 27.800 24.450 -8.015 1.00 85.44 229 VAL A C 1
ATOM 1758 O O . VAL A 1 229 ? 27.262 23.969 -7.022 1.00 85.44 229 VAL A O 1
ATOM 1761 N N . ALA A 1 230 ? 27.219 25.413 -8.737 1.00 86.12 230 ALA A N 1
ATOM 1762 C CA . ALA A 1 230 ? 25.921 25.995 -8.400 1.00 86.12 230 ALA A CA 1
ATOM 1763 C C . ALA A 1 230 ? 24.787 24.958 -8.444 1.00 86.12 230 ALA A C 1
ATOM 1765 O O . ALA A 1 230 ? 23.982 24.896 -7.516 1.00 86.12 230 ALA A O 1
ATOM 1766 N N . SER A 1 231 ? 24.754 24.098 -9.469 1.00 85.38 231 SER A N 1
ATOM 1767 C CA . SER A 1 231 ? 23.756 23.020 -9.577 1.00 85.38 231 SER A CA 1
ATOM 1768 C C . SER A 1 231 ? 23.889 22.009 -8.432 1.00 85.38 231 SER A C 1
ATOM 1770 O O . SER A 1 231 ? 22.892 21.603 -7.831 1.00 85.38 231 SER A O 1
ATOM 1772 N N . LEU A 1 232 ? 25.126 21.645 -8.071 1.00 88.38 232 LEU A N 1
ATOM 1773 C CA . LEU A 1 232 ? 25.400 20.746 -6.949 1.00 88.38 232 LEU A CA 1
ATOM 1774 C C . LEU A 1 232 ? 25.029 21.377 -5.597 1.00 88.38 232 LEU A C 1
ATOM 1776 O O . LEU A 1 232 ? 24.439 20.710 -4.747 1.00 88.38 232 LEU A O 1
ATOM 1780 N N . ALA A 1 233 ? 25.331 22.662 -5.404 1.00 90.50 233 ALA A N 1
ATOM 1781 C CA . ALA A 1 233 ? 24.944 23.405 -4.211 1.00 90.50 233 ALA A CA 1
ATOM 1782 C C . ALA A 1 233 ? 23.417 23.497 -4.087 1.00 90.50 233 ALA A C 1
ATOM 1784 O O . ALA A 1 233 ? 22.880 23.236 -3.014 1.00 90.50 233 ALA A O 1
ATOM 1785 N N . ALA A 1 234 ? 22.705 23.784 -5.183 1.00 90.00 234 ALA A N 1
ATOM 1786 C CA . ALA A 1 234 ? 21.243 23.797 -5.211 1.00 90.00 234 ALA A CA 1
ATOM 1787 C C . ALA A 1 234 ? 20.652 22.429 -4.831 1.00 90.00 234 ALA A C 1
ATOM 1789 O O . ALA A 1 234 ? 19.744 22.363 -4.002 1.00 90.00 234 ALA A O 1
ATOM 1790 N N . HIS A 1 235 ? 21.217 21.339 -5.362 1.00 93.00 235 HIS A N 1
ATOM 1791 C CA . HIS A 1 235 ? 20.834 19.973 -5.003 1.00 93.00 235 HIS A CA 1
ATOM 1792 C C . HIS A 1 235 ? 21.025 19.693 -3.504 1.00 93.00 235 HIS A C 1
ATOM 1794 O O . HIS A 1 235 ? 20.091 19.263 -2.823 1.00 93.00 235 HIS A O 1
ATOM 1800 N N . ALA A 1 236 ? 22.215 19.984 -2.967 1.00 92.75 236 ALA A N 1
ATOM 1801 C CA . ALA A 1 236 ? 22.529 19.768 -1.557 1.00 92.75 236 ALA A CA 1
ATOM 1802 C C . ALA A 1 236 ? 21.629 20.607 -0.635 1.00 92.75 236 ALA A C 1
ATOM 1804 O O . ALA A 1 236 ? 21.082 20.084 0.335 1.00 92.75 236 ALA A O 1
ATOM 1805 N N . LEU A 1 237 ? 21.417 21.886 -0.960 1.00 94.12 237 LEU A N 1
ATOM 1806 C CA . LEU A 1 237 ? 20.551 22.783 -0.195 1.00 94.12 237 LEU A CA 1
ATOM 1807 C C . LEU A 1 237 ? 19.091 22.317 -0.209 1.00 94.12 237 LEU A C 1
ATOM 1809 O O . LEU A 1 237 ? 18.451 22.314 0.842 1.00 94.12 237 LEU A O 1
ATOM 1813 N N . ALA A 1 238 ? 18.568 21.879 -1.358 1.00 92.50 238 ALA A N 1
ATOM 1814 C CA . ALA A 1 238 ? 17.207 21.359 -1.465 1.00 92.50 238 ALA A CA 1
ATOM 1815 C C . ALA A 1 238 ? 17.021 20.066 -0.654 1.00 92.50 238 ALA A C 1
ATOM 1817 O O . ALA A 1 238 ? 16.032 19.936 0.074 1.00 92.50 238 ALA A O 1
ATOM 1818 N N . LEU A 1 239 ? 17.988 19.140 -0.715 1.00 93.62 239 LEU A N 1
ATOM 1819 C CA . LEU A 1 239 ? 17.976 17.921 0.096 1.00 93.62 239 LEU A CA 1
ATOM 1820 C C . LEU A 1 239 ? 18.052 18.227 1.589 1.00 93.62 239 LEU A C 1
ATOM 1822 O O . LEU A 1 239 ? 17.264 17.678 2.352 1.00 93.62 239 LEU A O 1
ATOM 1826 N N . VAL A 1 240 ? 18.952 19.116 2.016 1.00 92.38 240 VAL A N 1
ATOM 1827 C CA . VAL A 1 240 ? 19.065 19.523 3.423 1.00 92.38 240 VAL A CA 1
ATOM 1828 C C . VAL A 1 240 ? 17.780 20.203 3.886 1.00 92.38 240 VAL A C 1
ATOM 1830 O O . VAL A 1 240 ? 17.280 19.882 4.960 1.00 92.38 240 VAL A O 1
ATOM 1833 N N . ALA A 1 241 ? 17.191 21.083 3.074 1.00 91.38 241 ALA A N 1
ATOM 1834 C CA . ALA A 1 241 ? 15.944 21.759 3.414 1.00 91.38 241 ALA A CA 1
ATOM 1835 C C . ALA A 1 241 ? 14.773 20.775 3.568 1.00 91.38 241 ALA A C 1
ATOM 1837 O O . ALA A 1 241 ? 14.027 20.864 4.546 1.00 91.38 241 ALA A O 1
ATOM 1838 N N . LEU A 1 242 ? 14.618 19.820 2.644 1.00 90.25 242 LEU A N 1
ATOM 1839 C CA . LEU A 1 242 ? 13.586 18.781 2.722 1.00 90.25 242 LEU A CA 1
ATOM 1840 C C . LEU A 1 242 ? 13.844 17.800 3.866 1.00 90.25 242 LEU A C 1
ATOM 1842 O O . LEU A 1 242 ? 12.915 17.461 4.600 1.00 90.25 242 LEU A O 1
ATOM 1846 N N . ALA A 1 243 ? 15.091 17.377 4.061 1.00 90.12 243 ALA A N 1
ATOM 1847 C CA . ALA A 1 243 ? 15.465 16.510 5.164 1.00 90.12 243 ALA A CA 1
ATOM 1848 C C . ALA A 1 243 ? 15.167 17.190 6.500 1.00 90.12 243 ALA A C 1
ATOM 1850 O O . ALA A 1 243 ? 14.435 16.631 7.310 1.00 90.12 243 ALA A O 1
ATOM 1851 N N . GLU A 1 244 ? 15.622 18.423 6.705 1.00 88.88 244 GLU A N 1
ATOM 1852 C CA . GLU A 1 244 ? 15.419 19.159 7.951 1.00 88.88 244 GLU A CA 1
ATOM 1853 C C . GLU A 1 244 ? 13.938 19.462 8.204 1.00 88.88 244 GLU A C 1
ATOM 1855 O O . GLU A 1 244 ? 13.443 19.243 9.309 1.00 88.88 244 GLU A O 1
ATOM 1860 N N . ARG A 1 245 ? 13.191 19.924 7.190 1.00 83.50 245 ARG A N 1
ATOM 1861 C CA . ARG A 1 245 ? 11.796 20.366 7.371 1.00 83.50 245 ARG A CA 1
ATOM 1862 C C . ARG A 1 245 ? 10.765 19.246 7.304 1.00 83.50 245 ARG A C 1
ATOM 1864 O O . ARG A 1 245 ? 9.772 19.318 8.033 1.00 83.50 245 ARG A O 1
ATOM 1871 N N . CYS A 1 246 ? 10.975 18.243 6.455 1.00 81.75 246 CYS A N 1
ATOM 1872 C CA . CYS A 1 246 ? 9.959 17.244 6.122 1.00 81.75 246 CYS A CA 1
ATOM 1873 C C . CYS A 1 246 ? 10.293 15.837 6.633 1.00 81.75 246 CYS A C 1
ATOM 1875 O O . CYS A 1 246 ? 9.363 15.105 6.968 1.00 81.75 246 CYS A O 1
ATOM 1877 N N . TRP A 1 247 ? 11.569 15.439 6.723 1.00 87.81 247 TRP A N 1
ATOM 1878 C CA . TRP A 1 247 ? 11.939 14.051 7.069 1.00 87.81 247 TRP A CA 1
ATOM 1879 C C . TRP A 1 247 ? 12.455 13.891 8.509 1.00 87.81 247 TRP A C 1
ATOM 1881 O O . TRP A 1 247 ? 12.108 12.930 9.199 1.00 87.81 247 TRP A O 1
ATOM 1891 N N . LEU A 1 248 ? 13.249 14.849 8.989 1.00 87.06 248 LEU A N 1
ATOM 1892 C CA . LEU A 1 248 ? 13.990 14.797 10.252 1.00 87.06 248 LEU A CA 1
ATOM 1893 C C . LEU A 1 248 ? 13.454 15.762 11.314 1.00 87.06 248 LEU A C 1
ATOM 1895 O O . LEU A 1 248 ? 13.806 15.618 12.481 1.00 87.06 248 LEU A O 1
ATOM 1899 N N . ARG A 1 249 ? 12.555 16.698 10.977 1.00 82.62 249 ARG A N 1
ATOM 1900 C CA . ARG A 1 249 ? 12.014 17.682 11.937 1.00 82.62 249 ARG A CA 1
ATOM 1901 C C . ARG A 1 249 ? 11.453 17.045 13.212 1.00 82.62 249 ARG A C 1
ATOM 1903 O O . ARG A 1 249 ? 11.753 17.489 14.315 1.00 82.62 249 ARG A O 1
ATOM 1910 N N . ARG A 1 250 ? 10.670 15.969 13.067 1.00 75.50 250 ARG A N 1
ATOM 1911 C CA . ARG A 1 250 ? 10.107 15.206 14.201 1.00 75.50 250 ARG A CA 1
ATOM 1912 C C . ARG A 1 250 ? 11.160 14.393 14.970 1.00 75.50 250 ARG A C 1
ATOM 1914 O O . ARG A 1 250 ? 10.909 13.987 16.094 1.00 75.50 250 ARG A O 1
ATOM 1921 N N . ARG A 1 251 ? 12.340 14.202 14.379 1.00 82.50 251 ARG A N 1
ATOM 1922 C CA . ARG A 1 251 ? 13.502 13.464 14.903 1.00 82.50 251 ARG A CA 1
ATOM 1923 C C . ARG A 1 251 ? 14.575 14.404 15.486 1.00 82.50 251 ARG A C 1
ATOM 1925 O O . ARG A 1 251 ? 15.715 14.005 15.704 1.00 82.50 251 ARG A O 1
ATOM 1932 N N . GLY A 1 252 ? 14.211 15.663 15.757 1.00 80.50 252 GLY A N 1
ATOM 1933 C CA . GLY A 1 252 ? 15.113 16.686 16.298 1.00 80.50 252 GLY A CA 1
ATOM 1934 C C . GLY A 1 252 ? 16.052 17.316 15.264 1.00 80.50 252 GLY A C 1
ATOM 1935 O O . GLY A 1 252 ? 17.110 17.810 15.650 1.00 80.50 252 GLY A O 1
ATOM 1936 N N . GLY A 1 253 ? 15.681 17.271 13.980 1.00 86.44 253 GLY A N 1
ATOM 1937 C CA . GLY A 1 253 ? 16.490 17.785 12.873 1.00 86.44 253 GLY A CA 1
ATOM 1938 C C . GLY A 1 253 ? 17.766 16.973 12.650 1.00 86.44 253 GLY A C 1
ATOM 1939 O O . GLY A 1 253 ? 17.941 15.893 13.222 1.00 86.44 253 GLY A O 1
ATOM 1940 N N . PHE A 1 254 ? 18.680 17.497 11.839 1.00 86.62 254 PHE A N 1
ATOM 1941 C CA . PHE A 1 254 ? 19.992 16.889 11.603 1.00 86.62 254 PHE A CA 1
ATOM 1942 C C . PHE A 1 254 ? 20.754 16.646 12.909 1.00 86.62 254 PHE A C 1
ATOM 1944 O O . PHE A 1 254 ? 21.244 15.541 13.142 1.00 86.62 254 PHE A O 1
ATOM 1951 N N . VAL A 1 255 ? 20.804 17.642 13.797 1.00 84.50 255 VAL A N 1
ATOM 1952 C CA . VAL A 1 255 ? 21.536 17.530 15.066 1.00 84.50 255 VAL A CA 1
ATOM 1953 C C . VAL A 1 255 ? 20.969 16.391 15.914 1.00 84.50 255 VAL A C 1
ATOM 1955 O O . VAL A 1 255 ? 21.716 15.516 16.344 1.00 84.50 255 VAL A O 1
ATOM 1958 N N . GLY A 1 256 ? 19.647 16.343 16.105 1.00 81.81 256 GLY A N 1
ATOM 1959 C CA . GLY A 1 256 ? 19.002 15.288 16.886 1.00 81.81 256 GLY A CA 1
ATOM 1960 C C . GLY A 1 256 ? 19.156 13.900 16.266 1.00 81.81 256 GLY A C 1
ATOM 1961 O O . GLY A 1 256 ? 19.490 12.952 16.976 1.00 81.81 256 GLY A O 1
ATOM 1962 N N . PHE A 1 257 ? 18.973 13.784 14.949 1.00 86.44 257 PHE A N 1
ATOM 1963 C CA . PHE A 1 257 ? 19.051 12.509 14.239 1.00 86.44 257 PHE A CA 1
ATOM 1964 C C . PHE A 1 257 ? 20.470 11.929 14.242 1.00 86.44 257 PHE A C 1
ATOM 1966 O O . PHE A 1 257 ? 20.663 10.731 14.469 1.00 86.44 257 PHE A O 1
ATOM 1973 N N . PHE A 1 258 ? 21.491 12.761 14.021 1.00 86.06 258 PHE A N 1
ATOM 1974 C CA . PHE A 1 258 ? 22.870 12.284 13.987 1.00 86.06 258 PHE A CA 1
ATOM 1975 C C . PHE A 1 258 ? 23.454 12.080 15.387 1.00 86.06 258 PHE A C 1
ATOM 1977 O O . PHE A 1 258 ? 24.067 11.035 15.611 1.00 86.06 258 PHE A O 1
ATOM 1984 N N . ALA A 1 259 ? 23.175 12.967 16.347 1.00 81.31 259 ALA A N 1
ATOM 1985 C CA . ALA A 1 259 ? 23.760 12.902 17.687 1.00 81.31 259 ALA A CA 1
ATOM 1986 C C . ALA A 1 259 ? 23.060 11.921 18.647 1.00 81.31 259 ALA A C 1
ATOM 1988 O O . ALA A 1 259 ? 23.727 11.325 19.489 1.00 81.31 259 ALA A O 1
ATOM 1989 N N . SER A 1 260 ? 21.740 11.715 18.548 1.00 76.06 260 SER A N 1
ATOM 1990 C CA . SER A 1 260 ? 20.975 10.976 19.569 1.00 76.06 260 SER A CA 1
ATOM 1991 C C . SER A 1 260 ? 20.308 9.708 19.011 1.00 76.06 260 SER A C 1
ATOM 1993 O O . SER A 1 260 ? 19.336 9.816 18.264 1.00 76.06 260 SER A O 1
ATOM 1995 N N . PRO A 1 261 ? 20.738 8.492 19.412 1.00 74.50 261 PRO A N 1
ATOM 1996 C CA . PRO A 1 261 ? 20.114 7.236 18.974 1.00 74.50 261 PRO A CA 1
ATOM 1997 C C . PRO A 1 261 ? 18.608 7.157 19.263 1.00 74.50 261 PRO A C 1
ATOM 1999 O O . PRO A 1 261 ? 17.841 6.723 18.410 1.00 74.50 261 PRO A O 1
ATOM 2002 N N . GLN A 1 262 ? 18.177 7.664 20.421 1.00 69.06 262 GLN A N 1
ATOM 2003 C CA . GLN A 1 262 ? 16.780 7.657 20.874 1.00 69.06 262 GLN A CA 1
ATOM 2004 C C . GLN A 1 262 ? 15.835 8.483 19.981 1.00 69.06 262 GLN A C 1
ATOM 2006 O O . GLN A 1 262 ? 14.631 8.253 19.983 1.00 69.06 262 GLN A O 1
ATOM 2011 N N . LYS A 1 263 ? 16.358 9.437 19.195 1.00 71.88 263 LYS A N 1
ATOM 2012 C CA . LYS A 1 263 ? 15.552 10.316 18.330 1.00 71.88 263 LYS A CA 1
ATOM 2013 C C . LYS A 1 263 ? 15.378 9.783 16.901 1.00 71.88 263 LYS A C 1
ATOM 2015 O O . LYS A 1 263 ? 14.680 10.408 16.108 1.00 71.88 263 LYS A O 1
ATOM 2020 N N . ARG A 1 264 ? 15.995 8.647 16.548 1.00 75.38 264 ARG A N 1
ATOM 2021 C CA . ARG A 1 264 ? 16.069 8.146 15.160 1.00 75.38 264 ARG A CA 1
ATOM 2022 C C . ARG A 1 264 ? 14.827 7.408 14.650 1.00 75.38 264 ARG A C 1
ATOM 2024 O O . ARG A 1 264 ? 14.839 7.092 13.472 1.00 75.38 264 ARG A O 1
ATOM 2031 N N . GLY A 1 265 ? 13.790 7.199 15.470 1.00 72.44 265 GLY A N 1
ATOM 2032 C CA . GLY A 1 265 ? 12.644 6.291 15.249 1.00 72.44 265 GLY A CA 1
ATOM 2033 C C . GLY A 1 265 ? 12.181 6.037 13.795 1.00 72.44 265 GLY A C 1
ATOM 2034 O O . GLY A 1 265 ? 12.247 6.935 12.945 1.00 72.44 265 GLY A O 1
ATOM 2035 N N . PRO A 1 266 ? 11.691 4.820 13.488 1.00 75.75 266 PRO A N 1
ATOM 2036 C CA . PRO A 1 266 ? 11.526 4.315 12.122 1.00 75.75 266 PRO A CA 1
ATOM 2037 C C . PRO A 1 266 ? 10.629 5.204 11.248 1.00 75.75 266 PRO A C 1
ATOM 2039 O O . PRO A 1 266 ? 9.729 5.884 11.730 1.00 75.75 266 PRO A O 1
ATOM 2042 N N . PHE A 1 267 ? 10.886 5.228 9.938 1.00 78.50 267 PHE A N 1
ATOM 2043 C CA . PHE A 1 267 ? 9.970 5.853 8.978 1.00 78.50 267 PHE A CA 1
ATOM 2044 C C . PHE A 1 267 ? 8.750 4.950 8.770 1.00 78.50 267 PHE A C 1
ATOM 2046 O O . PHE A 1 267 ? 8.928 3.767 8.458 1.00 78.50 267 PHE A O 1
ATOM 2053 N N . SER A 1 268 ? 7.542 5.520 8.835 1.00 83.06 268 SER A N 1
ATOM 2054 C CA . SER A 1 268 ? 6.337 4.850 8.333 1.00 83.06 268 SER A CA 1
ATOM 2055 C C . SER A 1 268 ? 6.487 4.504 6.840 1.00 83.06 268 SER A C 1
ATOM 2057 O O . SER A 1 268 ? 7.239 5.190 6.133 1.00 83.06 268 SER A O 1
ATOM 2059 N N . PRO A 1 269 ? 5.785 3.481 6.316 1.00 83.00 269 PRO A N 1
ATOM 2060 C CA . PRO A 1 269 ? 5.891 3.084 4.908 1.00 83.00 269 PRO A CA 1
ATOM 2061 C C . PRO A 1 269 ? 5.690 4.257 3.936 1.00 83.00 269 PRO A C 1
ATOM 2063 O O . PRO A 1 269 ? 6.511 4.483 3.046 1.00 83.00 269 PRO A O 1
ATOM 2066 N N . ALA A 1 270 ? 4.663 5.078 4.170 1.00 82.62 270 ALA A N 1
ATOM 2067 C CA . ALA A 1 270 ? 4.384 6.265 3.365 1.00 82.62 270 ALA A CA 1
ATOM 2068 C C . ALA A 1 270 ? 5.472 7.349 3.494 1.00 82.62 270 ALA A C 1
ATOM 2070 O O . ALA A 1 270 ? 5.818 8.003 2.507 1.00 82.62 270 ALA A O 1
ATOM 2071 N N . ALA A 1 271 ? 6.045 7.540 4.689 1.00 85.06 271 ALA A N 1
ATOM 2072 C CA . ALA A 1 271 ? 7.130 8.497 4.900 1.00 85.06 271 ALA A CA 1
ATOM 2073 C C . ALA A 1 271 ? 8.442 8.044 4.239 1.00 85.06 271 ALA A C 1
ATOM 2075 O O . ALA A 1 271 ? 9.153 8.878 3.679 1.00 85.06 271 ALA A O 1
ATOM 2076 N N . ALA A 1 272 ? 8.745 6.742 4.264 1.00 89.00 272 ALA A N 1
ATOM 2077 C CA . ALA A 1 272 ? 9.905 6.163 3.588 1.00 89.00 272 ALA A CA 1
ATOM 2078 C C . ALA A 1 272 ? 9.792 6.315 2.063 1.00 89.00 272 ALA A C 1
ATOM 2080 O O . ALA A 1 272 ? 10.721 6.813 1.429 1.00 89.00 272 ALA A O 1
ATOM 2081 N N . ALA A 1 273 ? 8.630 5.976 1.489 1.00 90.06 273 ALA A N 1
ATOM 2082 C CA . ALA A 1 273 ? 8.360 6.159 0.063 1.00 90.06 273 ALA A CA 1
ATOM 2083 C C . ALA A 1 273 ? 8.490 7.627 -0.360 1.00 90.06 273 ALA A C 1
ATOM 2085 O O . ALA A 1 273 ? 9.180 7.937 -1.329 1.00 90.06 273 ALA A O 1
ATOM 2086 N N . ARG A 1 274 ? 7.895 8.552 0.408 1.00 89.50 274 ARG A N 1
ATOM 2087 C CA . ARG A 1 274 ? 8.000 9.995 0.149 1.00 89.50 274 ARG A CA 1
ATOM 2088 C C . ARG A 1 274 ? 9.444 10.479 0.185 1.00 89.50 274 ARG A C 1
ATOM 2090 O O . ARG A 1 274 ? 9.825 11.237 -0.697 1.00 89.50 274 ARG A O 1
ATOM 2097 N N . ALA A 1 275 ? 10.236 10.061 1.173 1.00 91.88 275 ALA A N 1
ATOM 2098 C CA . ALA A 1 275 ? 11.636 10.463 1.276 1.00 91.88 275 ALA A CA 1
ATOM 2099 C C . ALA A 1 275 ? 12.462 9.956 0.083 1.00 91.88 275 ALA A C 1
ATOM 2101 O O . ALA A 1 275 ? 13.169 10.741 -0.542 1.00 91.88 275 ALA A O 1
ATOM 2102 N N . LEU A 1 276 ? 12.323 8.676 -0.275 1.00 95.12 276 LEU A N 1
ATOM 2103 C CA . LEU A 1 276 ? 13.040 8.058 -1.395 1.00 95.12 276 LEU A CA 1
ATOM 2104 C C . LEU A 1 276 ? 12.683 8.713 -2.737 1.00 95.12 276 LEU A C 1
ATOM 2106 O O . LEU A 1 276 ? 13.571 9.146 -3.470 1.00 95.12 276 LEU A O 1
ATOM 2110 N N . LEU A 1 277 ? 11.389 8.842 -3.035 1.00 94.19 277 LEU A N 1
ATOM 2111 C CA . LEU A 1 277 ? 10.908 9.413 -4.294 1.00 94.19 277 LEU A CA 1
ATOM 2112 C C . LEU A 1 277 ? 11.213 10.915 -4.407 1.00 94.19 277 LEU A C 1
ATOM 2114 O O . LEU A 1 277 ? 11.612 11.380 -5.473 1.00 94.19 277 LEU A O 1
ATOM 2118 N N . ALA A 1 278 ? 11.091 11.672 -3.310 1.00 93.88 278 ALA A N 1
ATOM 2119 C CA . ALA A 1 278 ? 11.437 13.092 -3.303 1.00 93.88 278 ALA A CA 1
ATOM 2120 C C . ALA A 1 278 ? 12.950 13.313 -3.451 1.00 93.88 278 ALA A C 1
ATOM 2122 O O . ALA A 1 278 ? 13.354 14.256 -4.121 1.00 93.88 278 ALA A O 1
ATOM 2123 N N . CYS A 1 279 ? 13.787 12.441 -2.877 1.00 95.50 279 CYS A N 1
ATOM 2124 C CA . CYS A 1 279 ? 15.242 12.508 -3.035 1.00 95.50 279 CYS A CA 1
ATOM 2125 C C . CYS A 1 279 ? 15.654 12.352 -4.506 1.00 95.50 279 CYS A C 1
ATOM 2127 O O . CYS A 1 279 ? 16.411 13.172 -5.026 1.00 95.50 279 CYS A O 1
ATOM 2129 N N . ASN A 1 280 ? 15.072 11.372 -5.204 1.00 95.94 280 ASN A N 1
ATOM 2130 C CA . ASN A 1 280 ? 15.271 11.209 -6.642 1.00 95.94 280 ASN A CA 1
ATOM 2131 C C . ASN A 1 280 ? 14.777 12.425 -7.440 1.00 95.94 280 ASN A C 1
ATOM 2133 O O . ASN A 1 280 ? 15.501 12.940 -8.288 1.00 95.94 280 ASN A O 1
ATOM 2137 N N . PHE A 1 281 ? 13.585 12.939 -7.122 1.00 95.56 281 PHE A N 1
ATOM 2138 C CA . PHE A 1 281 ? 13.040 14.122 -7.787 1.00 95.56 281 PHE A CA 1
ATOM 2139 C C . PHE A 1 281 ? 13.934 15.364 -7.628 1.00 95.56 281 PHE A C 1
ATOM 2141 O O . PHE A 1 281 ? 14.165 16.071 -8.604 1.00 95.56 281 PHE A O 1
ATOM 2148 N N . VAL A 1 282 ? 14.498 15.605 -6.438 1.00 95.12 282 VAL A N 1
ATOM 2149 C CA . VAL A 1 282 ? 15.473 16.691 -6.206 1.00 95.12 282 VAL A CA 1
ATOM 2150 C C . VAL A 1 282 ? 16.735 16.492 -7.048 1.00 95.12 282 VAL A C 1
ATOM 2152 O O . VAL A 1 282 ? 17.300 17.455 -7.560 1.00 95.12 282 VAL A O 1
ATOM 2155 N N . GLY A 1 283 ? 17.172 15.245 -7.225 1.00 92.56 283 GLY A N 1
ATOM 2156 C CA . GLY A 1 283 ? 18.251 14.891 -8.145 1.00 92.56 283 GLY A CA 1
ATOM 2157 C C . GLY A 1 283 ? 17.958 15.283 -9.590 1.00 92.56 283 GLY A C 1
ATOM 2158 O O . GLY A 1 283 ? 18.776 15.943 -10.226 1.00 92.56 283 GLY A O 1
ATOM 2159 N N . VAL A 1 284 ? 16.773 14.928 -10.088 1.00 92.12 284 VAL A N 1
ATOM 2160 C CA . VAL A 1 284 ? 16.341 15.251 -11.456 1.00 92.12 284 VAL A CA 1
ATOM 2161 C C . VAL A 1 284 ? 16.161 16.761 -11.646 1.00 92.12 284 VAL A C 1
ATOM 2163 O O . VAL A 1 284 ? 16.661 17.315 -12.620 1.00 92.12 284 VAL A O 1
ATOM 2166 N N . ALA A 1 285 ? 15.501 17.445 -10.710 1.00 92.19 285 ALA A N 1
ATOM 2167 C CA . ALA A 1 285 ? 15.223 18.879 -10.801 1.00 92.19 285 ALA A CA 1
ATOM 2168 C C . ALA A 1 285 ? 16.495 19.746 -10.759 1.00 92.19 285 ALA A C 1
ATOM 2170 O O . ALA A 1 285 ? 16.551 20.796 -11.395 1.00 92.19 285 ALA A O 1
ATOM 2171 N N . CYS A 1 286 ? 17.524 19.308 -10.027 1.00 90.00 286 CYS A N 1
ATOM 2172 C CA . CYS A 1 286 ? 18.809 20.005 -9.926 1.00 90.00 286 CYS A CA 1
ATOM 2173 C C . CYS A 1 286 ? 19.877 19.455 -10.887 1.00 90.00 286 CYS A C 1
ATOM 2175 O O . CYS A 1 286 ? 21.048 19.825 -10.784 1.00 90.00 286 CYS A O 1
ATOM 2177 N N . ALA A 1 287 ? 19.508 18.559 -11.807 1.00 87.62 287 ALA A N 1
ATOM 2178 C CA . ALA A 1 287 ? 20.452 17.991 -12.754 1.00 87.62 287 ALA A CA 1
ATOM 2179 C C . ALA A 1 287 ? 20.986 19.076 -13.694 1.00 87.62 287 ALA A C 1
ATOM 2181 O O . ALA A 1 287 ? 20.222 19.802 -14.327 1.00 87.62 287 ALA A O 1
ATOM 2182 N N . ARG A 1 288 ? 22.312 19.134 -13.844 1.00 80.19 288 ARG A N 1
ATOM 2183 C CA . ARG A 1 288 ? 22.997 20.084 -14.736 1.00 80.19 288 ARG A CA 1
ATOM 2184 C C . ARG A 1 288 ? 22.512 20.001 -16.189 1.00 80.19 288 ARG A C 1
ATOM 2186 O O . ARG A 1 288 ? 22.537 20.999 -16.887 1.00 80.19 288 ARG A O 1
ATOM 2193 N N . SER A 1 289 ? 22.123 18.818 -16.655 1.00 80.06 289 SER A N 1
ATOM 2194 C CA . SER A 1 289 ? 21.538 18.602 -17.979 1.00 80.06 289 SER A CA 1
ATOM 2195 C C . SER A 1 289 ? 20.617 17.393 -17.917 1.00 80.06 289 SER A C 1
ATOM 2197 O O . SER A 1 289 ? 20.981 16.371 -17.327 1.00 80.06 289 SER A O 1
ATOM 2199 N N . LEU A 1 290 ? 19.436 17.513 -18.514 1.00 84.81 290 LEU A N 1
ATOM 2200 C CA . LEU A 1 290 ? 18.473 16.426 -18.626 1.00 84.81 290 LEU A CA 1
ATOM 2201 C C . LEU A 1 290 ? 18.325 15.993 -20.076 1.00 84.81 290 LEU A C 1
ATOM 2203 O O . LEU A 1 290 ? 17.920 16.780 -20.918 1.00 84.81 290 LEU A O 1
ATOM 2207 N N . HIS A 1 291 ? 18.586 14.717 -20.335 1.00 81.25 291 HIS A N 1
ATOM 2208 C CA . HIS A 1 291 ? 18.219 14.066 -21.589 1.00 81.25 291 HIS A CA 1
ATOM 2209 C C . HIS A 1 291 ? 16.782 13.522 -21.508 1.00 81.25 291 HIS A C 1
ATOM 2211 O O . HIS A 1 291 ? 16.312 13.201 -20.416 1.00 81.25 291 HIS A O 1
ATOM 2217 N N . PHE A 1 292 ? 16.100 13.323 -22.641 1.00 79.00 292 PHE A N 1
ATOM 2218 C CA . PHE A 1 292 ? 14.719 12.803 -22.690 1.00 79.00 292 PHE A CA 1
ATOM 2219 C C . PHE A 1 292 ? 14.510 11.483 -21.927 1.00 79.00 292 PHE A C 1
ATOM 2221 O O . PHE A 1 292 ? 13.436 11.240 -21.378 1.00 79.00 292 PHE A O 1
ATOM 2228 N N . GLN A 1 293 ? 15.557 10.660 -21.814 1.00 80.50 293 GLN A N 1
ATOM 2229 C CA . GLN A 1 293 ? 15.540 9.414 -21.036 1.00 80.50 293 GLN A CA 1
ATOM 2230 C C . GLN A 1 293 ? 15.246 9.624 -19.537 1.00 80.50 293 GLN A C 1
ATOM 2232 O O . GLN A 1 293 ? 14.808 8.700 -18.865 1.00 80.50 293 GLN A O 1
ATOM 2237 N N . PHE A 1 294 ? 15.458 10.827 -18.991 1.00 83.75 294 PHE A N 1
ATOM 2238 C CA . PHE A 1 294 ? 15.201 11.114 -17.578 1.00 83.75 294 PHE A CA 1
ATOM 2239 C C . PHE A 1 294 ? 13.710 11.227 -17.239 1.00 83.75 294 PHE A C 1
ATOM 2241 O O . PHE A 1 294 ? 13.361 11.192 -16.063 1.00 83.75 294 PHE A O 1
ATOM 2248 N N . CYS A 1 295 ? 12.820 11.313 -18.232 1.00 85.50 295 CYS A N 1
ATOM 2249 C CA . CYS A 1 295 ? 11.374 11.362 -18.007 1.00 85.50 295 CYS A CA 1
ATOM 2250 C C . CYS A 1 295 ? 10.881 10.160 -17.170 1.00 85.50 295 CYS A C 1
ATOM 2252 O O . CYS A 1 295 ? 10.197 10.335 -16.158 1.00 85.50 295 CYS A O 1
ATOM 2254 N N . VAL A 1 296 ? 11.326 8.941 -17.506 1.00 86.88 296 VAL A N 1
ATOM 2255 C CA . VAL A 1 296 ? 10.871 7.701 -16.843 1.00 86.88 296 VAL A CA 1
ATOM 2256 C C . VAL A 1 296 ? 11.340 7.557 -15.392 1.00 86.88 296 VAL A C 1
ATOM 2258 O O . VAL A 1 296 ? 10.768 6.777 -14.638 1.00 86.88 296 VAL A O 1
ATOM 2261 N N . TRP A 1 297 ? 12.334 8.339 -14.966 1.00 87.00 297 TRP A N 1
ATOM 2262 C CA . TRP A 1 297 ? 12.878 8.274 -13.608 1.00 87.00 297 TRP A CA 1
ATOM 2263 C C . TRP A 1 297 ? 11.939 8.822 -12.544 1.00 87.00 297 TRP A C 1
ATOM 2265 O O . TRP A 1 297 ? 12.122 8.543 -11.361 1.00 87.00 297 TRP A O 1
ATOM 2275 N N . TYR A 1 298 ? 10.978 9.659 -12.929 1.00 89.38 298 TYR A N 1
ATOM 2276 C CA . TYR A 1 298 ? 10.140 10.349 -11.956 1.00 89.38 298 TYR A CA 1
ATOM 2277 C C . TYR A 1 298 ? 8.707 10.599 -12.429 1.00 89.38 298 TYR A C 1
ATOM 2279 O O . TYR A 1 298 ? 7.845 10.780 -11.574 1.00 89.38 298 TYR A O 1
ATOM 2287 N N . ALA A 1 299 ? 8.403 10.539 -13.733 1.00 86.25 299 ALA A N 1
ATOM 2288 C CA . ALA A 1 299 ? 7.053 10.795 -14.247 1.00 86.25 299 ALA A CA 1
ATOM 2289 C C . ALA A 1 299 ? 5.972 9.953 -13.537 1.00 86.25 299 ALA A C 1
ATOM 2291 O O . ALA A 1 299 ? 5.009 10.509 -13.012 1.00 86.25 299 ALA A O 1
ATOM 2292 N N . ASN A 1 300 ? 6.190 8.640 -13.397 1.00 84.69 300 ASN A N 1
ATOM 2293 C CA . ASN A 1 300 ? 5.257 7.713 -12.735 1.00 84.69 300 ASN A CA 1
ATOM 2294 C C . ASN A 1 300 ? 5.110 7.959 -11.215 1.00 84.69 300 ASN A C 1
ATOM 2296 O O . ASN A 1 300 ? 4.134 7.534 -10.590 1.00 84.69 300 ASN A O 1
ATOM 2300 N N . THR A 1 301 ? 6.058 8.668 -10.596 1.00 87.62 301 THR A N 1
ATOM 2301 C CA . THR A 1 301 ? 6.094 8.917 -9.143 1.00 87.62 301 THR A CA 1
ATOM 2302 C C . THR A 1 301 ? 5.673 10.338 -8.764 1.00 87.62 301 THR A C 1
ATOM 2304 O O . THR A 1 301 ? 5.359 10.596 -7.599 1.00 87.62 301 THR A O 1
ATOM 2307 N N . LEU A 1 302 ? 5.571 11.251 -9.735 1.00 89.00 302 LEU A N 1
ATOM 2308 C CA . LEU A 1 302 ? 5.088 12.615 -9.524 1.00 89.00 302 LEU A CA 1
ATOM 2309 C C . LEU A 1 302 ? 3.680 12.696 -8.923 1.00 89.00 302 LEU A C 1
ATOM 2311 O O . LEU A 1 302 ? 3.513 13.480 -7.986 1.00 89.00 302 LEU A O 1
ATOM 2315 N N . PRO A 1 303 ? 2.668 11.926 -9.374 1.00 87.44 303 PRO A N 1
ATOM 2316 C CA . PRO A 1 303 ? 1.349 12.013 -8.758 1.00 87.44 303 PRO A CA 1
ATOM 2317 C C . PRO A 1 303 ? 1.354 11.600 -7.291 1.00 87.44 303 PRO A C 1
ATOM 2319 O O . PRO A 1 303 ? 0.664 12.225 -6.494 1.00 87.44 303 PRO A O 1
ATOM 2322 N N . PHE A 1 304 ? 2.174 10.620 -6.906 1.00 85.31 304 PHE A N 1
ATOM 2323 C CA . PHE A 1 304 ? 2.367 10.250 -5.508 1.00 85.31 304 PHE A CA 1
ATOM 2324 C C . PHE A 1 304 ? 2.926 11.430 -4.714 1.00 85.31 304 PHE A C 1
ATOM 2326 O O . PHE A 1 304 ? 2.355 11.816 -3.696 1.00 85.31 304 PHE A O 1
ATOM 2333 N N . LEU A 1 305 ? 4.007 12.053 -5.196 1.00 88.06 305 LEU A N 1
ATOM 2334 C CA . LEU A 1 305 ? 4.609 13.214 -4.537 1.00 88.06 305 LEU A CA 1
ATOM 2335 C C . LEU A 1 305 ? 3.615 14.375 -4.420 1.00 88.06 305 LEU A C 1
ATOM 2337 O O . LEU A 1 305 ? 3.452 14.936 -3.334 1.00 88.06 305 LEU A O 1
ATOM 2341 N N . LEU A 1 306 ? 2.892 14.682 -5.498 1.00 87.19 306 LEU A N 1
ATOM 2342 C CA . LEU A 1 306 ? 1.861 15.714 -5.532 1.00 87.19 306 LEU A CA 1
ATOM 2343 C C . LEU A 1 306 ? 0.692 15.396 -4.604 1.00 87.19 306 LEU A C 1
ATOM 2345 O O . LEU A 1 306 ? 0.225 16.301 -3.917 1.00 87.19 306 LEU A O 1
ATOM 2349 N N . ALA A 1 307 ? 0.245 14.143 -4.509 1.00 83.12 307 ALA A N 1
ATOM 2350 C CA . ALA A 1 307 ? -0.805 13.728 -3.582 1.00 83.12 307 ALA A CA 1
ATOM 2351 C C . ALA A 1 307 ? -0.440 14.058 -2.127 1.00 83.12 307 ALA A C 1
ATOM 2353 O O . ALA A 1 307 ? -1.311 14.435 -1.349 1.00 83.12 307 ALA A O 1
ATOM 2354 N N . THR A 1 308 ? 0.854 14.034 -1.788 1.00 80.25 308 THR A N 1
ATOM 2355 C CA . THR A 1 308 ? 1.340 14.414 -0.453 1.00 80.25 308 THR A CA 1
ATOM 2356 C C . THR A 1 308 ? 1.414 15.926 -0.199 1.00 80.25 308 THR A C 1
ATOM 2358 O O . THR A 1 308 ? 1.721 16.344 0.917 1.00 80.25 308 THR A O 1
ATOM 2361 N N . THR A 1 309 ? 1.105 16.757 -1.200 1.00 85.25 309 THR A N 1
ATOM 2362 C CA . THR A 1 309 ? 1.050 18.222 -1.079 1.00 85.25 309 THR A CA 1
ATOM 2363 C C . THR A 1 309 ? -0.370 18.734 -0.828 1.00 85.25 309 THR A C 1
ATOM 2365 O O . THR A 1 309 ? -1.365 18.094 -1.178 1.00 85.25 309 THR A O 1
ATOM 2368 N N . LYS A 1 310 ? -0.463 19.954 -0.283 1.00 84.19 310 LYS A N 1
ATOM 2369 C CA . LYS A 1 310 ? -1.728 20.667 -0.026 1.00 84.19 310 LYS A CA 1
ATOM 2370 C C . LYS A 1 310 ? -2.296 21.401 -1.250 1.00 84.19 310 LYS A C 1
ATOM 2372 O O . LYS A 1 310 ? -3.201 22.214 -1.101 1.00 84.19 310 LYS A O 1
ATOM 2377 N N . LEU A 1 311 ? -1.749 21.169 -2.445 1.00 84.75 311 LEU A N 1
ATOM 2378 C CA . LEU A 1 311 ? -2.242 21.808 -3.665 1.00 84.75 311 LEU A CA 1
ATOM 2379 C C . LEU A 1 311 ? -3.681 21.346 -3.989 1.00 84.75 311 LEU A C 1
ATOM 2381 O O . LEU A 1 311 ? -4.025 20.192 -3.718 1.00 84.75 311 LEU A O 1
ATOM 2385 N N . PRO A 1 312 ? -4.526 22.200 -4.590 1.00 87.25 312 PRO A N 1
ATOM 2386 C CA . PRO A 1 312 ? -5.825 21.766 -5.097 1.00 87.25 312 PRO A CA 1
ATOM 2387 C C . PRO A 1 312 ? -5.649 20.775 -6.259 1.00 87.25 312 PRO A C 1
ATOM 2389 O O . PRO A 1 312 ? -4.635 20.805 -6.961 1.00 87.25 312 PRO A O 1
ATOM 2392 N N . LEU A 1 313 ? -6.641 19.907 -6.489 1.00 82.94 313 LEU A N 1
ATOM 2393 C CA . LEU A 1 313 ? -6.570 18.852 -7.512 1.00 82.94 313 LEU A CA 1
ATOM 2394 C C . LEU A 1 313 ? -6.273 19.412 -8.914 1.00 82.94 313 LEU A C 1
ATOM 2396 O O . LEU A 1 313 ? -5.428 18.864 -9.616 1.00 82.94 313 LEU A O 1
ATOM 2400 N N . ALA A 1 314 ? -6.889 20.541 -9.277 1.00 84.94 314 ALA A N 1
ATOM 2401 C CA . ALA A 1 314 ? -6.640 21.217 -10.550 1.00 84.94 314 ALA A CA 1
ATOM 2402 C C . ALA A 1 314 ? -5.169 21.637 -10.716 1.00 84.94 314 ALA A C 1
ATOM 2404 O O . ALA A 1 314 ? -4.589 21.428 -11.776 1.00 84.94 314 ALA A O 1
ATOM 2405 N N . ALA A 1 315 ? -4.530 22.155 -9.660 1.00 88.25 315 ALA A N 1
ATOM 2406 C CA . ALA A 1 315 ? -3.114 22.525 -9.705 1.00 88.25 315 ALA A CA 1
ATOM 2407 C C . ALA A 1 315 ? -2.202 21.293 -9.795 1.00 88.25 315 ALA A C 1
ATOM 2409 O O . ALA A 1 315 ? -1.217 21.312 -10.529 1.00 88.25 315 ALA A O 1
ATOM 2410 N N . LYS A 1 316 ? -2.541 20.201 -9.093 1.00 87.75 316 LYS A N 1
ATOM 2411 C CA . LYS A 1 316 ? -1.816 18.922 -9.204 1.00 87.75 316 LYS A CA 1
ATOM 2412 C C . LYS A 1 316 ? -1.883 18.376 -10.635 1.00 87.75 316 LYS A C 1
ATOM 2414 O O . LYS A 1 316 ? -0.852 18.019 -11.194 1.00 87.75 316 LYS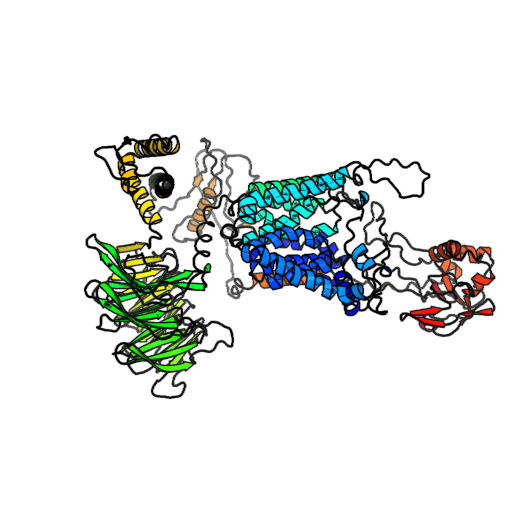 A O 1
ATOM 2419 N N . ALA A 1 317 ? -3.074 18.352 -11.234 1.00 86.00 317 ALA A N 1
ATOM 2420 C CA . ALA A 1 317 ? -3.272 17.909 -12.612 1.00 86.00 317 ALA A CA 1
ATOM 2421 C C . ALA A 1 317 ? -2.545 18.820 -13.616 1.00 86.00 317 ALA A C 1
ATOM 2423 O O . ALA A 1 317 ? -1.836 18.320 -14.485 1.00 86.00 317 ALA A O 1
ATOM 2424 N N . ALA A 1 318 ? -2.640 20.144 -13.450 1.00 88.81 318 ALA A N 1
ATOM 2425 C CA . ALA A 1 318 ? -1.955 21.111 -14.305 1.00 88.81 318 ALA A CA 1
ATOM 2426 C C . ALA A 1 318 ? -0.428 20.942 -14.275 1.00 88.81 318 ALA A C 1
ATOM 2428 O O . ALA A 1 318 ? 0.206 21.007 -15.322 1.00 88.81 318 ALA A O 1
ATOM 2429 N N . LEU A 1 319 ? 0.166 20.668 -13.107 1.00 90.88 319 LEU A N 1
ATOM 2430 C CA . LEU A 1 319 ? 1.605 20.403 -12.994 1.00 90.88 319 LEU A CA 1
ATOM 2431 C C . LEU A 1 319 ? 2.022 19.111 -13.711 1.00 90.88 319 LEU A C 1
ATOM 2433 O O . LEU A 1 319 ? 3.069 19.096 -14.350 1.00 90.88 319 LEU A O 1
ATOM 2437 N N . LEU A 1 320 ? 1.215 18.045 -13.646 1.00 88.44 320 LEU A N 1
ATOM 2438 C CA . LEU A 1 320 ? 1.488 16.803 -14.384 1.00 88.44 320 LEU A CA 1
ATOM 2439 C C . LEU A 1 320 ? 1.422 17.022 -15.900 1.00 88.44 320 LEU A C 1
ATOM 2441 O O . LEU A 1 320 ? 2.327 16.596 -16.615 1.00 88.44 320 LEU A O 1
ATOM 2445 N N . VAL A 1 321 ? 0.393 17.733 -16.373 1.00 86.94 321 VAL A N 1
ATOM 2446 C CA . VAL A 1 321 ? 0.247 18.094 -17.791 1.00 86.94 321 VAL A CA 1
ATOM 2447 C C . VAL A 1 321 ? 1.395 18.993 -18.242 1.00 86.94 321 VAL A C 1
ATOM 2449 O O . VAL A 1 321 ? 1.949 18.762 -19.308 1.00 86.94 321 VAL A O 1
ATOM 2452 N N . ALA A 1 322 ? 1.801 19.973 -17.431 1.00 88.75 322 ALA A N 1
ATOM 2453 C CA . ALA A 1 322 ? 2.923 20.856 -17.743 1.00 88.75 322 ALA A CA 1
ATOM 2454 C C . ALA A 1 322 ? 4.247 20.092 -17.865 1.00 88.75 322 ALA A C 1
ATOM 2456 O O . ALA A 1 322 ? 5.015 20.354 -18.787 1.00 88.75 322 ALA A O 1
ATOM 2457 N N . VAL A 1 323 ? 4.508 19.130 -16.970 1.00 89.62 323 VAL A N 1
ATOM 2458 C CA . VAL A 1 323 ? 5.703 18.281 -17.062 1.00 89.62 323 VAL A CA 1
ATOM 2459 C C . VAL A 1 323 ? 5.657 17.430 -18.333 1.00 89.62 323 VAL A C 1
ATOM 2461 O O . VAL A 1 323 ? 6.612 17.476 -19.100 1.00 89.62 323 VAL A O 1
ATOM 2464 N N . GLU A 1 324 ? 4.566 16.705 -18.604 1.00 86.00 324 GLU A N 1
ATOM 2465 C CA . GLU A 1 324 ? 4.431 15.886 -19.825 1.00 86.00 324 GLU A CA 1
ATOM 2466 C C . GLU A 1 324 ? 4.545 16.738 -21.101 1.00 86.00 324 GLU A C 1
ATOM 2468 O O . GLU A 1 324 ? 5.260 16.375 -22.034 1.00 86.00 324 GLU A O 1
ATOM 2473 N N . ALA A 1 325 ? 3.908 17.910 -21.130 1.00 84.25 325 ALA A N 1
ATOM 2474 C CA . ALA A 1 325 ? 3.985 18.842 -22.249 1.00 84.25 325 ALA A CA 1
ATOM 2475 C C . ALA A 1 325 ? 5.397 19.403 -22.452 1.00 84.25 325 ALA A C 1
ATOM 2477 O O . ALA A 1 325 ? 5.770 19.682 -23.584 1.00 84.25 325 ALA A O 1
ATOM 2478 N N . ALA A 1 326 ? 6.190 19.562 -21.391 1.00 86.81 326 ALA A N 1
ATOM 2479 C CA . ALA A 1 326 ? 7.553 20.070 -21.494 1.00 86.81 326 ALA A CA 1
ATOM 2480 C C . ALA A 1 326 ? 8.562 19.024 -22.007 1.00 86.81 326 ALA A C 1
ATOM 2482 O O . ALA A 1 326 ? 9.570 19.389 -22.614 1.00 86.81 326 ALA A O 1
ATOM 2483 N N . TRP A 1 327 ? 8.288 17.729 -21.801 1.00 83.62 327 TRP A N 1
ATOM 2484 C CA . TRP A 1 327 ? 9.071 16.621 -22.373 1.00 83.62 327 TRP A CA 1
ATOM 2485 C C . TRP A 1 327 ? 8.714 16.300 -23.827 1.00 83.62 327 TRP A C 1
ATOM 2487 O O . TRP A 1 327 ? 9.387 15.479 -24.456 1.00 83.62 327 TRP A O 1
ATOM 2497 N N . ASN A 1 328 ? 7.664 16.925 -24.361 1.00 77.62 328 ASN A N 1
ATOM 2498 C CA . ASN A 1 328 ? 7.265 16.809 -25.753 1.00 77.62 328 ASN A CA 1
ATOM 2499 C C . ASN A 1 328 ? 7.616 18.113 -26.489 1.00 77.62 328 ASN A C 1
ATOM 2501 O O . ASN A 1 328 ? 7.222 19.187 -26.037 1.00 77.62 328 ASN A O 1
ATOM 2505 N N . PRO A 1 329 ? 8.381 18.059 -27.591 1.00 62.94 329 PRO A N 1
ATOM 2506 C CA . PRO A 1 329 ? 8.752 19.272 -28.306 1.00 62.94 329 PRO A CA 1
ATOM 2507 C C . PRO A 1 329 ? 7.530 20.011 -28.866 1.00 62.94 329 PRO A C 1
ATOM 2509 O O . PRO A 1 329 ? 6.556 19.388 -29.290 1.00 62.94 329 PRO A O 1
ATOM 2512 N N . TRP A 1 330 ? 7.567 21.344 -28.852 1.00 52.25 330 TRP A N 1
ATOM 2513 C CA . TRP A 1 330 ? 6.489 22.182 -29.386 1.00 52.25 330 TRP A CA 1
ATOM 2514 C C . TRP A 1 330 ? 6.751 22.508 -30.854 1.00 52.25 330 TRP A C 1
ATOM 2516 O O . TRP A 1 330 ? 7.843 22.950 -31.187 1.00 52.25 330 TRP A O 1
ATOM 2526 N N . GLY A 1 331 ? 5.739 22.337 -31.709 1.00 41.56 331 GLY A N 1
ATOM 2527 C CA . GLY A 1 331 ? 5.801 22.778 -33.107 1.00 41.56 331 GLY A CA 1
ATOM 2528 C C . GLY A 1 331 ? 6.649 21.907 -34.040 1.00 41.56 331 GLY A C 1
ATOM 2529 O O . GLY A 1 331 ? 7.078 22.406 -35.067 1.00 41.56 331 GLY A O 1
ATOM 2530 N N . GLY A 1 332 ? 6.900 20.636 -33.703 1.00 43.12 332 GLY A N 1
ATOM 2531 C CA . GLY A 1 332 ? 7.593 19.692 -34.597 1.00 43.12 332 GLY A CA 1
ATOM 2532 C C . GLY A 1 332 ? 9.127 19.748 -34.572 1.00 43.12 332 GLY A C 1
ATOM 2533 O O . GLY A 1 332 ? 9.761 18.940 -35.235 1.00 43.12 332 GLY A O 1
ATOM 2534 N N . SER A 1 333 ? 9.748 20.635 -33.786 1.00 42.91 333 SER A N 1
ATOM 2535 C CA . SER A 1 333 ? 11.213 20.681 -33.651 1.00 42.91 333 SER A CA 1
ATOM 2536 C C . SER A 1 333 ? 11.752 19.511 -32.816 1.00 42.91 333 SER A C 1
ATOM 2538 O O . SER A 1 333 ? 11.197 19.211 -31.767 1.00 42.91 333 SER A O 1
ATOM 2540 N N . GLU A 1 334 ? 12.885 18.909 -33.169 1.00 45.91 334 GLU A N 1
ATOM 2541 C CA . GLU A 1 334 ? 13.434 17.750 -32.433 1.00 45.91 334 GLU A CA 1
ATOM 2542 C C . GLU A 1 334 ? 14.115 18.072 -31.095 1.00 45.91 334 GLU A C 1
ATOM 2544 O O . GLU A 1 334 ? 14.391 17.185 -30.282 1.00 45.91 334 GLU A O 1
ATOM 2549 N N . THR A 1 335 ? 14.376 19.350 -30.825 1.00 55.81 335 THR A N 1
ATOM 2550 C CA . THR A 1 335 ? 14.967 19.792 -29.560 1.00 55.81 335 THR A CA 1
ATOM 2551 C C . THR A 1 335 ? 13.954 20.553 -28.713 1.00 55.81 335 THR A C 1
ATOM 2553 O O . THR A 1 335 ? 12.998 21.152 -29.199 1.00 55.81 335 THR A O 1
ATOM 2556 N N . SER A 1 336 ? 14.146 20.500 -27.398 1.00 67.56 336 SER A N 1
ATOM 2557 C CA . SER A 1 336 ? 13.402 21.299 -26.425 1.00 67.56 336 SER A CA 1
ATOM 2558 C C . SER A 1 336 ? 13.514 22.790 -26.757 1.00 67.56 336 SER A C 1
ATOM 2560 O O . SER A 1 336 ? 14.614 23.318 -26.934 1.00 67.56 336 SER A O 1
ATOM 2562 N N . SER A 1 337 ? 12.380 23.488 -26.804 1.00 79.38 337 SER A N 1
ATOM 2563 C CA . SER A 1 337 ? 12.367 24.933 -27.012 1.00 79.38 337 SER A CA 1
ATOM 2564 C C . SER A 1 337 ? 12.723 25.662 -25.707 1.00 79.38 337 SER A C 1
ATOM 2566 O O . SER A 1 337 ? 12.526 25.119 -24.613 1.00 79.38 337 SER A O 1
ATOM 2568 N N . PRO A 1 338 ? 13.210 26.915 -25.763 1.00 82.62 338 PRO A N 1
ATOM 2569 C CA . PRO A 1 338 ? 13.372 27.746 -24.570 1.00 82.62 338 PRO A CA 1
ATOM 2570 C C . PRO A 1 338 ? 12.100 27.802 -23.713 1.00 82.62 338 PRO A C 1
ATOM 2572 O O . PRO A 1 338 ? 12.173 27.745 -22.488 1.00 82.62 338 PRO A O 1
ATOM 2575 N N . ALA A 1 339 ? 10.930 27.844 -24.357 1.00 83.12 339 ALA A N 1
ATOM 2576 C CA . ALA A 1 339 ? 9.644 27.903 -23.680 1.00 83.12 339 ALA A CA 1
ATOM 2577 C C . ALA A 1 339 ? 9.270 26.578 -22.990 1.00 83.12 339 ALA A C 1
ATOM 2579 O O . ALA A 1 339 ? 8.855 26.605 -21.830 1.00 83.12 339 ALA A O 1
ATOM 2580 N N . SER A 1 340 ? 9.481 25.423 -23.637 1.00 86.06 340 SER A N 1
ATOM 2581 C CA . SER A 1 340 ? 9.244 24.118 -23.000 1.00 86.06 340 SER A CA 1
ATOM 2582 C C . SER A 1 340 ? 10.234 23.867 -21.857 1.00 86.06 340 SER A C 1
ATOM 2584 O O . SER A 1 340 ? 9.863 23.368 -20.796 1.00 86.06 340 SER A O 1
ATOM 2586 N N . SER A 1 341 ? 11.480 24.313 -22.019 1.00 88.00 341 SER A N 1
ATOM 2587 C CA . SER A 1 341 ? 12.507 24.262 -20.983 1.00 88.00 341 SER A CA 1
ATOM 2588 C C . SER A 1 341 ? 12.165 25.140 -19.775 1.00 88.00 341 SER A C 1
ATOM 2590 O O . SER A 1 341 ? 12.295 24.671 -18.646 1.00 88.00 341 SER A O 1
ATOM 2592 N N . LEU A 1 342 ? 11.693 26.376 -19.983 1.00 89.06 342 LEU A N 1
ATOM 2593 C CA . LEU A 1 342 ? 11.215 27.249 -18.902 1.00 89.06 342 LEU A CA 1
ATOM 2594 C C . LEU A 1 342 ? 9.998 26.654 -18.195 1.00 89.06 342 LEU A C 1
ATOM 2596 O O . LEU A 1 342 ? 9.930 26.694 -16.966 1.00 89.06 342 LEU A O 1
ATOM 2600 N N . LEU A 1 343 ? 9.065 26.066 -18.951 1.00 91.25 343 LEU A N 1
ATOM 2601 C CA . LEU A 1 343 ? 7.906 25.376 -18.391 1.00 91.25 343 LEU A CA 1
ATOM 2602 C C . LEU A 1 343 ? 8.336 24.215 -17.485 1.00 91.25 343 LEU A C 1
ATOM 2604 O O . LEU A 1 343 ? 7.819 24.096 -16.373 1.00 91.25 343 LEU A O 1
ATOM 2608 N N . LEU A 1 344 ? 9.311 23.403 -17.915 1.00 91.94 344 LEU A N 1
ATOM 2609 C CA . LEU A 1 344 ? 9.844 22.304 -17.107 1.00 91.94 344 LEU A CA 1
ATOM 2610 C C . LEU A 1 344 ? 10.481 22.818 -15.813 1.00 91.94 344 LEU A C 1
ATOM 2612 O O . LEU A 1 344 ? 10.160 22.322 -14.732 1.00 91.94 344 LEU A O 1
ATOM 2616 N N . THR A 1 345 ? 11.349 23.831 -15.909 1.00 91.12 345 THR A N 1
ATOM 2617 C CA . THR A 1 345 ? 12.011 24.430 -14.742 1.00 91.12 345 THR A CA 1
ATOM 2618 C C . THR A 1 345 ? 10.988 25.021 -13.768 1.00 91.12 345 THR A C 1
ATOM 2620 O O . THR A 1 345 ? 11.085 24.793 -12.561 1.00 91.12 345 THR A O 1
ATOM 2623 N N . ALA A 1 346 ? 9.975 25.732 -14.274 1.00 93.06 346 ALA A N 1
ATOM 2624 C CA . ALA A 1 346 ? 8.912 26.315 -13.460 1.00 93.06 346 ALA A CA 1
ATOM 2625 C C . ALA A 1 346 ? 8.058 25.239 -12.772 1.00 93.06 346 ALA A C 1
ATOM 2627 O O . ALA A 1 346 ? 7.779 25.345 -11.576 1.00 93.06 346 ALA A O 1
ATOM 2628 N N . ALA A 1 347 ? 7.692 24.173 -13.490 1.00 94.50 347 ALA A N 1
ATOM 2629 C CA . ALA A 1 347 ? 6.944 23.055 -12.927 1.00 94.50 347 ALA A CA 1
ATOM 2630 C C . ALA A 1 347 ? 7.752 22.329 -11.838 1.00 94.50 347 ALA A C 1
ATOM 2632 O O . ALA A 1 347 ? 7.226 22.068 -10.754 1.00 94.50 347 ALA A O 1
ATOM 2633 N N . HIS A 1 348 ? 9.043 22.060 -12.070 1.00 95.19 348 HIS A N 1
ATOM 2634 C CA . HIS A 1 348 ? 9.922 21.459 -11.061 1.00 95.19 348 HIS A CA 1
ATOM 2635 C C . HIS A 1 348 ? 10.061 22.333 -9.816 1.00 95.19 348 HIS A C 1
ATOM 2637 O O . HIS A 1 348 ? 9.916 21.829 -8.700 1.00 95.19 348 HIS A O 1
ATOM 2643 N N . ALA A 1 349 ? 10.272 23.640 -9.992 1.00 93.88 349 ALA A N 1
ATOM 2644 C CA . ALA A 1 349 ? 10.352 24.590 -8.888 1.00 93.88 349 ALA A CA 1
ATOM 2645 C C . ALA A 1 349 ? 9.043 24.644 -8.081 1.00 93.88 349 ALA A C 1
ATOM 2647 O O . ALA A 1 349 ? 9.078 24.621 -6.850 1.00 93.88 349 ALA A O 1
ATOM 2648 N N . ALA A 1 350 ? 7.887 24.641 -8.754 1.00 94.94 350 ALA A N 1
ATOM 2649 C CA . ALA A 1 350 ? 6.578 24.628 -8.107 1.00 94.94 350 ALA A CA 1
ATOM 2650 C C . ALA A 1 350 ? 6.341 23.346 -7.293 1.00 94.94 350 ALA A C 1
ATOM 2652 O O . ALA A 1 350 ? 5.869 23.416 -6.156 1.00 94.94 350 ALA A O 1
ATOM 2653 N N . ILE A 1 351 ? 6.716 22.179 -7.829 1.00 94.69 351 ILE A N 1
ATOM 2654 C CA . ILE A 1 351 ? 6.610 20.897 -7.116 1.00 94.69 351 ILE A CA 1
ATOM 2655 C C . ILE A 1 351 ? 7.543 20.886 -5.896 1.00 94.69 351 ILE A C 1
ATOM 2657 O O . ILE A 1 351 ? 7.107 20.521 -4.804 1.00 94.69 351 ILE A O 1
ATOM 2661 N N . LEU A 1 352 ? 8.799 21.332 -6.034 1.00 93.75 352 LEU A N 1
ATOM 2662 C CA . LEU A 1 352 ? 9.745 21.433 -4.913 1.00 93.75 352 LEU A CA 1
ATOM 2663 C C . LEU A 1 352 ? 9.233 22.376 -3.816 1.00 93.75 352 LEU A C 1
ATOM 2665 O O . LEU A 1 352 ? 9.258 22.024 -2.634 1.00 93.75 352 LEU A O 1
ATOM 2669 N N . ALA A 1 353 ? 8.720 23.548 -4.196 1.00 92.44 353 ALA A N 1
ATOM 2670 C CA . ALA A 1 353 ? 8.132 24.503 -3.262 1.00 92.44 353 ALA A CA 1
ATOM 2671 C C . ALA A 1 353 ? 6.912 23.909 -2.542 1.00 92.44 353 ALA A C 1
ATOM 2673 O O . ALA A 1 353 ? 6.792 24.037 -1.322 1.00 92.44 353 ALA A O 1
ATOM 2674 N N . ALA A 1 354 ? 6.043 23.198 -3.264 1.00 91.06 354 ALA A N 1
ATOM 2675 C CA . ALA A 1 354 ? 4.883 22.528 -2.687 1.00 91.06 354 ALA A CA 1
ATOM 2676 C C . ALA A 1 354 ? 5.280 21.410 -1.710 1.00 91.06 354 ALA A C 1
ATOM 2678 O O . ALA A 1 354 ? 4.672 21.295 -0.646 1.00 91.06 354 ALA A O 1
ATOM 2679 N N . LEU A 1 355 ? 6.320 20.627 -2.018 1.00 90.12 355 LEU A N 1
ATOM 2680 C CA . LEU A 1 355 ? 6.858 19.594 -1.123 1.00 90.12 355 LEU A CA 1
ATOM 2681 C C . LEU A 1 355 ? 7.482 20.190 0.148 1.00 90.12 355 LEU A C 1
ATOM 2683 O O . LEU A 1 355 ? 7.306 19.639 1.234 1.00 90.12 355 LEU A O 1
ATOM 2687 N N . LEU A 1 356 ? 8.168 21.331 0.038 1.00 87.44 356 LEU A N 1
ATOM 2688 C CA . LEU A 1 356 ? 8.704 22.072 1.187 1.00 87.44 356 LEU A CA 1
ATOM 2689 C C . LEU A 1 356 ? 7.594 22.712 2.039 1.00 87.44 356 LEU A C 1
ATOM 2691 O O . LEU A 1 356 ? 7.704 22.755 3.267 1.00 87.44 356 LEU A O 1
ATOM 2695 N N . ALA A 1 357 ? 6.523 23.197 1.406 1.00 84.50 357 ALA A N 1
ATOM 2696 C CA . ALA A 1 357 ? 5.365 23.799 2.071 1.00 84.50 357 ALA A CA 1
ATOM 2697 C C . ALA A 1 357 ? 4.427 22.758 2.705 1.00 84.50 357 ALA A C 1
ATOM 2699 O O . ALA A 1 357 ? 3.725 23.054 3.674 1.00 84.50 357 ALA A O 1
ATOM 2700 N N . ALA A 1 358 ? 4.445 21.521 2.206 1.00 70.69 358 ALA A N 1
ATOM 2701 C CA . ALA A 1 358 ? 3.681 20.394 2.734 1.00 70.69 358 ALA A CA 1
ATOM 2702 C C . ALA A 1 358 ? 4.196 19.869 4.090 1.00 70.69 358 ALA A C 1
ATOM 2704 O O . ALA A 1 358 ? 3.725 18.827 4.549 1.00 70.69 358 ALA A O 1
ATOM 2705 N N . ALA A 1 359 ? 5.129 20.579 4.746 1.00 54.22 359 ALA A N 1
ATOM 2706 C CA . ALA A 1 359 ? 5.671 20.226 6.054 1.00 54.22 359 ALA A CA 1
ATOM 2707 C C . ALA A 1 359 ? 4.549 19.779 7.016 1.00 54.22 359 ALA A C 1
ATOM 2709 O O . ALA A 1 359 ? 3.503 20.437 7.099 1.00 54.22 359 ALA A O 1
ATOM 2710 N N . PRO A 1 360 ? 4.733 18.654 7.727 1.00 47.28 360 PRO A N 1
ATOM 27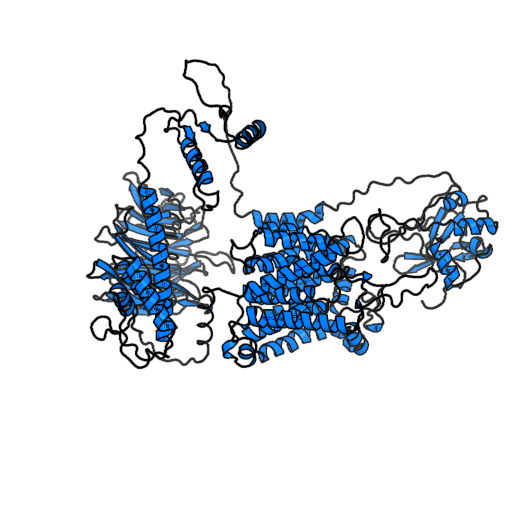11 C CA . PRO A 1 360 ? 3.638 17.957 8.377 1.00 47.28 360 PRO A CA 1
ATOM 2712 C C . PRO A 1 360 ? 3.051 18.760 9.542 1.00 47.28 360 PRO A C 1
ATOM 2714 O O . PRO A 1 360 ? 3.498 18.664 10.684 1.00 47.28 360 PRO A O 1
ATOM 2717 N N . GLY A 1 361 ? 1.987 19.503 9.257 1.00 34.22 361 GLY A N 1
ATOM 2718 C CA . GLY A 1 361 ? 0.935 19.792 10.219 1.00 34.22 361 GLY A CA 1
ATOM 2719 C C . GLY A 1 361 ? 0.033 18.572 10.290 1.00 34.22 361 GLY A C 1
ATOM 2720 O O . GLY A 1 361 ? -1.017 18.569 9.665 1.00 34.22 361 GLY A O 1
ATOM 2721 N N . ASP A 1 362 ? 0.476 17.534 10.996 1.00 33.69 362 ASP A N 1
ATOM 2722 C CA . ASP A 1 362 ? -0.319 16.328 11.185 1.00 33.69 362 ASP A CA 1
ATOM 2723 C C . ASP A 1 362 ? -0.334 15.968 12.668 1.00 33.69 362 ASP A C 1
ATOM 2725 O O . ASP A 1 362 ? 0.623 15.419 13.218 1.00 33.69 362 ASP A O 1
ATOM 2729 N N . LYS A 1 363 ? -1.417 16.377 13.332 1.00 29.20 363 LYS A N 1
ATOM 2730 C CA . LYS A 1 363 ? -1.702 16.089 14.741 1.00 29.20 363 LYS A CA 1
ATOM 2731 C C . LYS A 1 363 ? -2.158 14.628 14.947 1.00 29.20 363 LYS A C 1
ATOM 2733 O O . LYS A 1 363 ? -2.391 14.255 16.092 1.00 29.20 363 LYS A O 1
ATOM 2738 N N . GLY A 1 364 ? -2.260 13.819 13.881 1.00 28.81 364 GLY A N 1
ATOM 2739 C CA . GLY A 1 364 ? -2.734 12.427 13.918 1.00 28.81 364 GLY A CA 1
ATOM 2740 C C . GLY A 1 364 ? -1.648 11.343 13.956 1.00 28.81 364 GLY A C 1
ATOM 2741 O O . GLY A 1 364 ? -1.890 10.277 14.501 1.00 28.81 364 GLY A O 1
ATOM 2742 N N . ALA A 1 365 ? -0.433 11.608 13.465 1.00 29.67 365 ALA A N 1
ATOM 2743 C CA . ALA A 1 365 ? 0.581 10.558 13.256 1.00 29.67 365 ALA A CA 1
ATOM 2744 C C . ALA A 1 365 ? 1.703 10.500 14.317 1.00 29.67 365 ALA A C 1
ATOM 2746 O O . ALA A 1 365 ? 2.628 9.709 14.194 1.00 29.67 365 ALA A O 1
ATOM 2747 N N . ALA A 1 366 ? 1.670 11.362 15.339 1.00 28.64 366 ALA A N 1
ATOM 2748 C CA . ALA A 1 366 ? 2.742 11.465 16.342 1.00 28.64 366 ALA A CA 1
ATOM 2749 C C . ALA A 1 366 ? 2.414 10.787 17.687 1.00 28.64 366 ALA A C 1
ATOM 2751 O O . ALA A 1 366 ? 3.278 10.724 18.560 1.00 28.64 366 ALA A O 1
ATOM 2752 N N . LYS A 1 367 ? 1.180 10.298 17.882 1.00 28.38 367 LYS A N 1
ATOM 2753 C CA . LYS A 1 367 ? 0.790 9.583 19.112 1.00 28.38 367 LYS A CA 1
ATOM 2754 C C . LYS A 1 367 ? 1.157 8.091 19.079 1.00 28.38 367 LYS A C 1
ATOM 2756 O O . LYS A 1 367 ? 1.301 7.507 20.144 1.00 28.38 367 LYS A O 1
ATOM 2761 N N . THR A 1 368 ? 1.368 7.524 17.892 1.00 29.62 368 THR A N 1
ATOM 2762 C CA . THR A 1 368 ? 1.711 6.109 17.664 1.00 29.62 368 THR A CA 1
ATOM 2763 C C . THR A 1 368 ? 3.221 5.843 17.772 1.00 29.62 368 THR A C 1
ATOM 2765 O O . THR A 1 368 ? 3.644 4.861 18.365 1.00 29.62 368 THR A O 1
ATOM 2768 N N . GLU A 1 369 ? 4.072 6.771 17.321 1.00 28.56 369 GLU A N 1
ATOM 2769 C CA . GLU A 1 369 ? 5.510 6.495 17.124 1.00 28.56 369 GLU A CA 1
ATOM 2770 C C . GLU A 1 369 ? 6.395 6.593 18.392 1.00 28.56 369 GLU A C 1
ATOM 2772 O O . GLU A 1 369 ? 7.547 6.165 18.361 1.00 28.56 369 GLU A O 1
ATOM 2777 N N . CYS A 1 370 ? 5.904 7.131 19.518 1.00 25.20 370 CYS A N 1
ATOM 2778 C CA . CYS A 1 370 ? 6.725 7.302 20.734 1.00 25.20 370 CYS A CA 1
ATOM 2779 C C . CYS A 1 370 ? 6.601 6.146 21.746 1.00 25.20 370 CYS A C 1
ATOM 2781 O O . CYS A 1 370 ? 7.470 5.992 22.601 1.00 25.20 370 CYS A O 1
ATOM 2783 N N . ASN A 1 371 ? 5.550 5.324 21.653 1.00 28.69 371 ASN A N 1
ATOM 2784 C CA . ASN A 1 371 ? 5.307 4.240 22.613 1.00 28.69 371 ASN A CA 1
ATOM 2785 C C . ASN A 1 371 ? 5.996 2.921 22.213 1.00 28.69 371 ASN A C 1
ATOM 2787 O O . ASN A 1 371 ? 6.285 2.107 23.082 1.00 28.69 371 ASN A O 1
ATOM 2791 N N . ALA A 1 372 ? 6.330 2.740 20.929 1.00 26.98 372 ALA A N 1
ATOM 2792 C CA . ALA A 1 372 ? 6.876 1.488 20.395 1.00 26.98 372 ALA A CA 1
ATOM 2793 C C . ALA A 1 372 ? 8.373 1.250 20.696 1.00 26.98 372 ALA A C 1
ATOM 2795 O O . ALA A 1 372 ? 8.866 0.141 20.527 1.00 26.98 372 ALA A O 1
ATOM 2796 N N . MET A 1 373 ? 9.125 2.267 21.140 1.00 26.09 373 MET A N 1
ATOM 2797 C CA . MET A 1 373 ? 10.594 2.171 21.233 1.00 26.09 373 MET A CA 1
ATOM 2798 C C . MET A 1 373 ? 11.144 2.059 22.665 1.00 26.09 373 MET A C 1
ATOM 2800 O O . MET A 1 373 ? 12.345 1.876 22.833 1.00 26.09 373 MET A O 1
ATOM 2804 N N . ALA A 1 374 ? 10.289 2.132 23.691 1.00 25.42 374 ALA A N 1
ATOM 2805 C CA . ALA A 1 374 ? 10.698 2.023 25.097 1.00 25.42 374 ALA A CA 1
ATOM 2806 C C . ALA A 1 374 ? 10.485 0.625 25.716 1.00 25.42 374 ALA A C 1
ATOM 2808 O O . ALA A 1 374 ? 10.891 0.410 26.851 1.00 25.42 374 ALA A O 1
ATOM 2809 N N . ALA A 1 375 ? 9.879 -0.326 24.996 1.00 28.83 375 ALA A N 1
ATOM 2810 C CA . ALA A 1 375 ? 9.501 -1.640 25.537 1.00 28.83 375 ALA A CA 1
ATOM 2811 C C . ALA A 1 375 ? 10.441 -2.801 25.139 1.00 28.83 375 ALA A C 1
ATOM 2813 O O . ALA A 1 375 ? 10.146 -3.953 25.438 1.00 28.83 375 ALA A O 1
ATOM 2814 N N . LEU A 1 376 ? 11.562 -2.526 24.459 1.00 26.05 376 LEU A N 1
ATOM 2815 C CA . LEU A 1 376 ? 12.455 -3.557 23.896 1.00 26.05 376 LEU A CA 1
ATOM 2816 C C . LEU A 1 376 ? 13.797 -3.729 24.622 1.00 26.05 376 LEU A C 1
ATOM 2818 O O . LEU A 1 376 ? 14.717 -4.347 24.091 1.00 26.05 376 LEU A O 1
ATOM 2822 N N . THR A 1 377 ? 13.916 -3.247 25.853 1.00 26.02 377 THR A N 1
ATOM 2823 C CA . THR A 1 377 ? 15.057 -3.577 26.710 1.00 26.02 377 THR A CA 1
ATOM 2824 C C . THR A 1 377 ? 14.554 -3.905 28.103 1.00 26.02 377 THR A C 1
ATOM 2826 O O . THR A 1 377 ? 13.910 -3.064 28.718 1.00 26.02 377 THR A O 1
ATOM 2829 N N . GLU A 1 378 ? 14.919 -5.108 28.554 1.00 24.88 378 GLU A N 1
ATOM 2830 C CA . GLU A 1 378 ? 14.734 -5.694 29.891 1.00 24.88 378 GLU A CA 1
ATOM 2831 C C . GLU A 1 378 ? 13.481 -6.571 30.070 1.00 24.88 378 GLU A C 1
ATOM 2833 O O . GLU A 1 378 ? 12.397 -6.130 30.436 1.00 24.88 378 GLU A O 1
ATOM 2838 N N . SER A 1 379 ? 13.682 -7.877 29.860 1.00 25.55 379 SER A N 1
ATOM 2839 C CA . SER A 1 379 ? 13.038 -8.899 30.692 1.00 25.55 379 SER A CA 1
ATOM 2840 C C . SER A 1 379 ? 13.848 -9.019 31.990 1.00 25.55 379 SER A C 1
ATOM 2842 O O . SER A 1 379 ? 15.080 -8.967 31.938 1.00 25.55 379 SER A O 1
ATOM 2844 N N . PRO A 1 380 ? 13.182 -9.195 33.139 1.00 29.58 380 PRO A N 1
ATOM 2845 C CA . PRO A 1 380 ? 13.266 -10.515 33.754 1.00 29.58 380 PRO A CA 1
ATOM 2846 C C . PRO A 1 380 ? 11.913 -11.041 34.255 1.00 29.58 380 PRO A C 1
ATOM 2848 O O . PRO A 1 380 ? 10.974 -10.300 34.538 1.00 29.58 380 PRO A O 1
ATOM 2851 N N . ALA A 1 381 ? 11.847 -12.366 34.345 1.00 29.19 381 ALA A N 1
ATOM 2852 C CA . ALA A 1 381 ? 10.771 -13.150 34.934 1.00 29.19 381 ALA A CA 1
ATOM 2853 C C . ALA A 1 381 ? 10.457 -12.746 36.394 1.00 29.19 381 ALA A C 1
ATOM 2855 O O . ALA A 1 381 ? 11.370 -12.516 37.185 1.00 29.19 381 ALA A O 1
ATOM 2856 N N . GLY A 1 382 ? 9.168 -12.719 36.759 1.00 24.34 382 GLY A N 1
ATOM 2857 C CA . GLY A 1 382 ? 8.669 -12.509 38.128 1.00 24.34 382 GLY A CA 1
ATOM 2858 C C . GLY A 1 382 ? 7.128 -12.450 38.191 1.00 24.34 382 GLY A C 1
ATOM 2859 O O . GLY A 1 382 ? 6.513 -12.137 37.174 1.00 24.34 382 GLY A O 1
ATOM 2860 N N . PRO A 1 383 ? 6.490 -12.802 39.328 1.00 29.58 383 PRO A N 1
ATOM 2861 C CA . PRO A 1 383 ? 5.120 -13.319 39.384 1.00 29.58 383 PRO A CA 1
ATOM 2862 C C . PRO A 1 383 ? 4.026 -12.250 39.243 1.00 29.58 383 PRO A C 1
ATOM 2864 O O . PRO A 1 383 ? 4.188 -11.088 39.616 1.00 29.58 383 PRO A O 1
ATOM 2867 N N . TRP A 1 384 ? 2.890 -12.700 38.711 1.00 27.36 384 TRP A N 1
ATOM 2868 C CA . TRP A 1 384 ? 1.674 -11.942 38.439 1.00 27.36 384 TRP A CA 1
ATOM 2869 C C . TRP A 1 384 ? 1.183 -11.139 39.650 1.00 27.36 384 TRP A C 1
ATOM 2871 O O . TRP A 1 384 ? 0.907 -11.694 40.710 1.00 27.36 384 TRP A O 1
ATOM 2881 N N . THR A 1 385 ? 1.007 -9.830 39.458 1.00 22.94 385 THR A N 1
ATOM 2882 C CA . THR A 1 385 ? 0.213 -8.966 40.342 1.00 22.94 385 THR A CA 1
ATOM 2883 C C . THR A 1 385 ? -0.844 -8.236 39.505 1.00 22.94 385 THR A C 1
ATOM 2885 O O . THR A 1 385 ? -0.519 -7.728 38.427 1.00 22.94 385 THR A O 1
ATOM 2888 N N . PRO A 1 386 ? -2.116 -8.188 39.942 1.00 26.91 386 PRO A N 1
ATOM 2889 C CA . PRO A 1 386 ? -3.173 -7.524 39.193 1.00 26.91 386 PRO A CA 1
ATOM 2890 C C . PRO A 1 386 ? -3.065 -6.005 39.376 1.00 26.91 386 PRO A C 1
ATOM 2892 O O . PRO A 1 386 ? -3.172 -5.485 40.486 1.00 26.91 386 PRO A O 1
ATOM 2895 N N . PHE A 1 387 ? -2.853 -5.270 38.281 1.00 25.14 387 PHE A N 1
ATOM 2896 C CA . PHE A 1 387 ? -2.894 -3.807 38.292 1.00 25.14 387 PHE A CA 1
ATOM 2897 C C . PHE A 1 387 ? -4.347 -3.322 38.379 1.00 25.14 387 PHE A C 1
ATOM 2899 O O . PHE A 1 387 ? -5.091 -3.340 37.401 1.00 25.14 387 PHE A O 1
ATOM 2906 N N . ALA A 1 388 ? -4.742 -2.837 39.555 1.00 28.39 388 ALA A N 1
ATOM 2907 C CA . ALA A 1 388 ? -6.015 -2.166 39.773 1.00 28.39 388 ALA A CA 1
ATOM 2908 C C . ALA A 1 388 ? -5.985 -0.725 39.226 1.00 28.39 388 ALA A C 1
ATOM 2910 O O . ALA A 1 388 ? -5.398 0.176 39.830 1.00 28.39 388 ALA A O 1
ATOM 2911 N N . LYS A 1 389 ? -6.648 -0.495 38.087 1.00 28.84 389 LYS A N 1
ATOM 2912 C CA . LYS A 1 389 ? -7.333 0.768 37.753 1.00 28.84 389 LYS A CA 1
ATOM 2913 C C . LYS A 1 389 ? -8.235 0.545 36.540 1.00 28.84 389 LYS A C 1
ATOM 2915 O O . LYS A 1 389 ? -7.735 0.307 35.446 1.00 28.84 389 LYS A O 1
ATOM 2920 N N . ALA A 1 390 ? -9.548 0.632 36.763 1.00 32.22 390 ALA A N 1
ATOM 2921 C CA . ALA A 1 390 ? -10.589 0.462 35.754 1.00 32.22 390 ALA A CA 1
ATOM 2922 C C . ALA A 1 390 ? -10.291 1.313 34.508 1.00 32.22 390 ALA A C 1
ATOM 2924 O O . ALA A 1 390 ? -10.349 2.544 34.542 1.00 32.22 390 ALA A O 1
ATOM 2925 N N . THR A 1 391 ? -9.929 0.643 33.417 1.00 39.00 391 THR A N 1
ATOM 2926 C CA . THR A 1 391 ? -9.833 1.238 32.083 1.00 39.00 391 THR A CA 1
ATOM 2927 C C . THR A 1 391 ? -11.062 0.796 31.295 1.00 39.00 391 THR A C 1
ATOM 2929 O O . THR A 1 391 ? -11.539 -0.321 31.467 1.00 39.00 391 THR A O 1
ATOM 2932 N N . ALA A 1 392 ? -11.656 1.705 30.517 1.00 43.44 392 ALA A N 1
ATOM 2933 C CA . ALA A 1 392 ? -12.862 1.413 29.743 1.00 43.44 392 ALA A CA 1
ATOM 2934 C C . ALA A 1 392 ? -12.638 0.236 28.766 1.00 43.44 392 ALA A C 1
ATOM 2936 O O . ALA A 1 392 ? -11.487 0.025 28.369 1.00 43.44 392 ALA A O 1
ATOM 2937 N N . PRO A 1 393 ? -13.687 -0.517 28.362 1.00 45.78 393 PRO A N 1
ATOM 2938 C CA . PRO A 1 393 ? -13.517 -1.616 27.421 1.00 45.78 393 PRO A CA 1
ATOM 2939 C C . PRO A 1 393 ? -12.876 -1.136 26.115 1.00 45.78 393 PRO A C 1
ATOM 2941 O O . PRO A 1 393 ? -12.939 0.038 25.763 1.00 45.78 393 PRO A O 1
ATOM 2944 N N . ARG A 1 394 ? -12.193 -2.038 25.416 1.00 68.38 394 ARG A N 1
ATOM 2945 C CA . ARG A 1 394 ? -11.551 -1.752 24.123 1.00 68.38 394 ARG A CA 1
ATOM 2946 C C . ARG A 1 394 ? -12.541 -2.042 22.986 1.00 68.38 394 ARG A C 1
ATOM 2948 O O . ARG A 1 394 ? -13.744 -1.916 23.203 1.00 68.38 394 ARG A O 1
ATOM 2955 N N . GLN A 1 395 ? -12.085 -2.407 21.784 1.00 79.94 395 GLN A N 1
ATOM 2956 C CA . GLN A 1 395 ? -13.006 -2.858 20.729 1.00 79.94 395 GLN A CA 1
ATOM 2957 C C . GLN A 1 395 ? -13.746 -4.101 21.236 1.00 79.94 395 GLN A C 1
ATOM 2959 O O . GLN A 1 395 ? -13.120 -4.988 21.814 1.00 79.94 395 GLN A O 1
ATOM 2964 N N . CYS A 1 396 ? -15.070 -4.142 21.105 1.00 78.75 396 CYS A N 1
ATOM 2965 C CA . CYS A 1 396 ? -15.877 -5.209 21.691 1.00 78.75 396 CYS A CA 1
ATOM 2966 C C . CYS A 1 396 ? -16.263 -6.237 20.623 1.00 78.75 396 CYS A C 1
ATOM 2968 O O . CYS A 1 396 ? -16.869 -5.872 19.619 1.00 78.75 396 CYS A O 1
ATOM 2970 N N . CYS A 1 397 ? -15.879 -7.496 20.837 1.00 84.88 397 CYS A N 1
ATOM 2971 C CA . CYS A 1 397 ? -16.088 -8.594 19.887 1.00 84.88 397 CYS A CA 1
ATOM 2972 C C . CYS A 1 397 ? -17.348 -9.414 20.184 1.00 84.88 397 CYS A C 1
ATOM 2974 O O . CYS A 1 397 ? -17.962 -9.924 19.257 1.00 84.88 397 CYS A O 1
ATOM 2976 N N . ASP A 1 398 ? -17.726 -9.537 21.458 1.00 91.19 398 ASP A N 1
ATOM 2977 C CA . ASP A 1 398 ? -18.881 -10.321 21.905 1.00 91.19 398 ASP A CA 1
ATOM 2978 C C . ASP A 1 398 ? -19.389 -9.794 23.259 1.00 91.19 398 ASP A C 1
ATOM 2980 O O . ASP A 1 398 ? -18.639 -9.147 24.002 1.00 91.19 398 ASP A O 1
ATOM 2984 N N . VAL A 1 399 ? -20.656 -10.062 23.590 1.00 92.12 399 VAL A N 1
ATOM 2985 C CA . VAL A 1 399 ? -21.280 -9.692 24.872 1.00 92.12 399 VAL A CA 1
ATOM 2986 C C . VAL A 1 399 ? -22.163 -10.809 25.422 1.00 92.12 399 VAL A C 1
ATOM 2988 O O . VAL A 1 399 ? -22.873 -11.483 24.680 1.00 92.12 399 VAL A O 1
ATOM 2991 N N . GLN A 1 400 ? -22.185 -10.954 26.746 1.00 92.38 400 GLN A N 1
ATOM 2992 C CA . GLN A 1 400 ? -23.080 -11.858 27.471 1.00 92.38 400 GLN A CA 1
ATOM 2993 C C . GLN A 1 400 ? -23.558 -11.267 28.800 1.00 92.38 400 GLN A C 1
ATOM 2995 O O . GLN A 1 400 ? -22.989 -10.306 29.308 1.00 92.38 400 GLN A O 1
ATOM 3000 N N . TRP A 1 401 ? -24.603 -11.866 29.374 1.00 90.06 401 TRP A N 1
ATOM 3001 C CA . TRP A 1 401 ? -25.088 -11.554 30.719 1.00 90.06 401 TRP A CA 1
ATOM 3002 C C . TRP A 1 401 ? -24.673 -12.639 31.709 1.00 90.06 401 TRP A C 1
ATOM 3004 O O . TRP A 1 401 ? -24.932 -13.814 31.471 1.00 90.06 401 TRP A O 1
ATOM 3014 N N . CYS A 1 402 ? -24.092 -12.232 32.835 1.00 89.44 402 CYS A N 1
ATOM 3015 C CA . CYS A 1 402 ? -23.810 -13.078 33.989 1.00 89.44 402 CYS A CA 1
ATOM 3016 C C . CYS A 1 402 ? -24.540 -12.492 35.204 1.00 89.44 402 CYS A C 1
ATOM 3018 O O . CYS A 1 402 ? -24.093 -11.498 35.786 1.00 89.44 402 CYS A O 1
ATOM 3020 N N . GLY A 1 403 ? -25.703 -13.056 35.543 1.00 85.12 403 GLY A N 1
ATOM 3021 C CA . GLY A 1 403 ? -26.656 -12.387 36.436 1.00 85.12 403 GLY A CA 1
ATOM 3022 C C . GLY A 1 403 ? -27.027 -11.002 35.891 1.00 85.12 403 GLY A C 1
ATOM 3023 O O . GLY A 1 403 ? -27.244 -10.850 34.690 1.00 85.12 403 GLY A O 1
ATOM 3024 N N . ASP A 1 404 ? -26.999 -9.983 36.752 1.00 82.88 404 ASP A N 1
ATOM 3025 C CA . ASP A 1 404 ? -27.272 -8.584 36.383 1.00 82.88 404 ASP A CA 1
ATOM 3026 C C . ASP A 1 404 ? -26.047 -7.839 35.804 1.00 82.88 404 ASP A C 1
ATOM 3028 O O . ASP A 1 404 ? -26.098 -6.627 35.568 1.00 82.88 404 ASP A O 1
ATOM 3032 N N . THR A 1 405 ? -24.925 -8.532 35.583 1.00 87.56 405 THR A N 1
ATOM 3033 C CA . THR A 1 405 ? -23.691 -7.936 35.049 1.00 87.56 405 THR A CA 1
ATOM 3034 C C . THR A 1 405 ? -23.531 -8.278 33.571 1.00 87.56 405 THR A C 1
ATOM 3036 O O . THR A 1 405 ? -23.602 -9.441 33.177 1.00 87.56 405 THR A O 1
ATOM 3039 N N . VAL A 1 406 ? -23.254 -7.272 32.740 1.00 90.00 406 VAL A N 1
ATOM 3040 C CA . VAL A 1 406 ? -22.919 -7.472 31.322 1.00 90.00 406 VAL A CA 1
ATOM 3041 C C . VAL A 1 406 ? -21.425 -7.722 31.197 1.00 90.00 406 VAL A C 1
ATOM 3043 O O . VAL A 1 406 ? -20.615 -6.902 31.621 1.00 90.00 406 VAL A O 1
ATOM 3046 N N . ILE A 1 407 ? -21.047 -8.833 30.582 1.00 92.38 407 ILE A N 1
ATOM 3047 C CA . ILE A 1 407 ? -19.667 -9.186 30.278 1.00 92.38 407 ILE A CA 1
ATOM 3048 C C . ILE A 1 407 ? -19.401 -8.904 28.804 1.00 92.38 407 ILE A C 1
ATOM 3050 O O . ILE A 1 407 ? -20.057 -9.462 27.931 1.00 92.38 407 ILE A O 1
ATOM 3054 N N . ALA A 1 408 ? -18.419 -8.055 28.529 1.00 91.25 408 ALA A N 1
ATOM 3055 C CA . ALA A 1 408 ? -17.957 -7.736 27.187 1.00 91.25 408 ALA A CA 1
ATOM 3056 C C . ALA A 1 408 ? -16.586 -8.374 26.930 1.00 91.25 408 ALA A C 1
ATOM 3058 O O . ALA A 1 408 ? -15.632 -8.122 27.675 1.00 91.25 408 ALA A O 1
ATOM 3059 N N . ALA A 1 409 ? -16.474 -9.160 25.859 1.00 91.38 409 ALA A N 1
ATOM 3060 C CA . ALA A 1 409 ? -15.194 -9.603 25.323 1.00 91.38 409 ALA A CA 1
ATOM 3061 C C . ALA A 1 409 ? -14.554 -8.441 24.559 1.00 91.38 409 ALA A C 1
ATOM 3063 O O . ALA A 1 409 ? -15.188 -7.800 23.7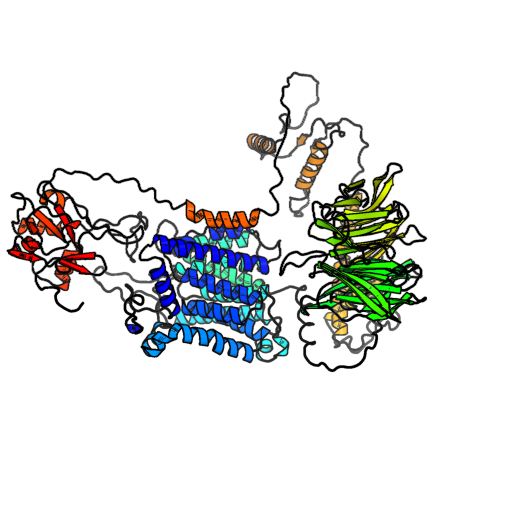14 1.00 91.38 409 ALA A O 1
ATOM 3064 N N . THR A 1 410 ? -13.310 -8.131 24.903 1.00 88.00 410 THR A N 1
ATOM 3065 C CA . THR A 1 410 ? -12.593 -6.972 24.384 1.00 88.00 410 THR A CA 1
ATOM 3066 C C . THR A 1 410 ? -11.297 -7.377 23.717 1.00 88.00 410 THR A C 1
ATOM 3068 O O . THR A 1 410 ? -10.500 -8.159 24.241 1.00 88.00 410 THR A O 1
ATOM 3071 N N . TYR A 1 411 ? -11.059 -6.754 22.580 1.00 80.88 411 TYR A N 1
ATOM 3072 C CA . TYR A 1 411 ? -9.911 -6.978 21.738 1.00 80.88 411 TYR A CA 1
ATOM 3073 C C . TYR A 1 411 ? -9.329 -5.635 21.312 1.00 80.88 411 TYR A C 1
ATOM 3075 O O . TYR A 1 411 ? -10.026 -4.631 21.173 1.00 80.88 411 TYR A O 1
ATOM 3083 N N . ASP A 1 412 ? -8.019 -5.604 21.153 1.00 75.19 412 ASP A N 1
ATOM 3084 C CA . ASP A 1 412 ? -7.296 -4.486 20.577 1.00 75.19 412 ASP A CA 1
ATOM 3085 C C . ASP A 1 412 ? -6.056 -5.050 19.894 1.00 75.19 412 ASP A C 1
ATOM 3087 O O . ASP A 1 412 ? -5.213 -5.699 20.533 1.00 75.19 412 ASP A O 1
ATOM 3091 N N . TYR A 1 413 ? -5.972 -4.844 18.581 1.00 61.03 413 TYR A N 1
ATOM 3092 C CA . TYR A 1 413 ? -4.797 -5.228 17.819 1.00 61.03 413 TYR A CA 1
ATOM 3093 C C . TYR A 1 413 ? -3.816 -4.069 17.787 1.00 61.03 413 TYR A C 1
ATOM 3095 O O . TYR A 1 413 ? -4.023 -3.069 17.100 1.00 61.03 413 TYR A O 1
ATOM 3103 N N . ILE A 1 414 ? -2.711 -4.225 18.510 1.00 57.06 414 ILE A N 1
ATOM 3104 C CA . ILE A 1 414 ? -1.620 -3.263 18.456 1.00 57.06 414 ILE A CA 1
ATOM 3105 C C . ILE A 1 414 ? -0.694 -3.703 17.323 1.00 57.06 414 ILE A C 1
ATOM 3107 O O . ILE A 1 414 ? 0.234 -4.487 17.536 1.00 57.06 414 ILE A O 1
ATOM 3111 N N . GLU A 1 415 ? -0.980 -3.198 16.117 1.00 41.72 415 GLU A N 1
ATOM 3112 C CA . GLU A 1 415 ? -0.229 -3.455 14.872 1.00 41.72 415 GLU A CA 1
ATOM 3113 C C . GLU A 1 415 ? 1.294 -3.323 15.062 1.00 41.72 415 GLU A C 1
ATOM 3115 O O . GLU A 1 415 ? 2.063 -4.093 14.491 1.00 41.72 415 GLU A O 1
ATOM 3120 N N . ASP A 1 416 ? 1.724 -2.398 15.925 1.00 33.91 416 ASP A N 1
ATOM 3121 C CA . ASP A 1 416 ? 3.132 -2.086 16.185 1.00 33.91 416 ASP A CA 1
ATOM 3122 C C . ASP A 1 416 ? 3.870 -3.119 17.063 1.00 33.91 416 ASP A C 1
ATOM 3124 O O . ASP A 1 416 ? 5.093 -3.224 16.984 1.00 33.91 416 ASP A O 1
ATOM 3128 N N . GLU A 1 417 ? 3.163 -3.886 17.902 1.00 35.91 417 GLU A N 1
ATOM 3129 C CA . GLU A 1 417 ? 3.767 -4.877 18.814 1.00 35.91 417 GLU A CA 1
ATOM 3130 C C . GLU A 1 417 ? 3.547 -6.324 18.345 1.00 35.91 417 GLU A C 1
ATOM 3132 O O . GLU A 1 417 ? 4.059 -7.261 18.960 1.00 35.91 417 GLU A O 1
ATOM 3137 N N . GLY A 1 418 ? 2.733 -6.528 17.301 1.00 45.41 418 GLY A N 1
ATOM 3138 C CA . GLY A 1 418 ? 2.195 -7.850 16.965 1.00 45.41 418 GLY A CA 1
ATOM 3139 C C . GLY A 1 418 ? 1.403 -8.476 18.121 1.00 45.41 418 GLY A C 1
ATOM 3140 O O . GLY A 1 418 ? 1.200 -9.689 18.150 1.00 45.41 418 GLY A O 1
ATOM 3141 N N . LEU A 1 419 ? 0.988 -7.661 19.097 1.00 49.53 419 LEU A N 1
ATOM 3142 C CA . LEU A 1 419 ? 0.443 -8.098 20.374 1.00 49.53 419 LEU A CA 1
ATOM 3143 C C . LEU A 1 419 ? -1.058 -7.831 20.397 1.00 49.53 419 LEU A C 1
ATOM 3145 O O . LEU A 1 419 ? -1.519 -6.703 20.215 1.00 49.53 419 LEU A O 1
ATOM 3149 N N . ARG A 1 420 ? -1.820 -8.885 20.662 1.00 70.19 420 ARG A N 1
ATOM 3150 C CA . ARG A 1 420 ? -3.263 -8.811 20.878 1.00 70.19 420 ARG A CA 1
ATOM 3151 C C . ARG A 1 420 ? -3.492 -8.562 22.371 1.00 70.19 420 ARG A C 1
ATOM 3153 O O . ARG A 1 420 ? -2.974 -9.308 23.207 1.00 70.19 420 ARG A O 1
ATOM 3160 N N . ARG A 1 421 ? -4.174 -7.467 22.715 1.00 72.88 421 ARG A N 1
ATOM 3161 C CA . ARG A 1 421 ? -4.485 -7.081 24.105 1.00 72.88 421 ARG A CA 1
ATOM 3162 C C . ARG A 1 421 ? -5.997 -6.971 24.307 1.00 72.88 421 ARG A C 1
ATOM 3164 O O . ARG A 1 421 ? -6.749 -6.920 23.342 1.00 72.88 421 ARG A O 1
ATOM 3171 N N . GLY A 1 422 ? -6.430 -6.914 25.562 1.00 80.06 422 GLY A N 1
ATOM 3172 C CA . GLY A 1 422 ? -7.843 -6.945 25.947 1.00 80.06 422 GLY A CA 1
ATOM 3173 C C . GLY A 1 422 ? -8.186 -8.248 26.658 1.00 80.06 422 GLY A C 1
ATOM 3174 O O . GLY A 1 422 ? -7.307 -9.049 26.946 1.00 80.06 422 GLY A O 1
ATOM 3175 N N . GLY A 1 423 ? -9.449 -8.480 26.962 1.00 87.06 423 GLY A N 1
ATOM 3176 C CA . GLY A 1 423 ? -9.884 -9.661 27.700 1.00 87.06 423 GLY A CA 1
ATOM 3177 C C . GLY A 1 423 ? -11.362 -9.560 28.013 1.00 87.06 423 GLY A C 1
ATOM 3178 O O . GLY A 1 423 ? -12.163 -9.422 27.094 1.00 87.06 423 GLY A O 1
ATOM 3179 N N . LEU A 1 424 ? -11.727 -9.570 29.289 1.00 90.81 424 LEU A N 1
ATOM 3180 C CA . LEU A 1 424 ? -13.117 -9.456 29.725 1.00 90.81 424 LEU A CA 1
ATOM 3181 C C . LEU A 1 424 ? -13.349 -8.148 30.480 1.00 90.81 424 LEU A C 1
ATOM 3183 O O . LEU A 1 424 ? -12.516 -7.712 31.274 1.00 90.81 424 LEU A O 1
ATOM 3187 N N . CYS A 1 425 ? -14.502 -7.531 30.255 1.00 89.38 425 CYS A N 1
ATOM 3188 C CA . CYS A 1 425 ? -14.928 -6.327 30.953 1.00 89.38 425 CYS A CA 1
ATOM 3189 C C . CYS A 1 425 ? -16.328 -6.532 31.534 1.00 89.38 425 CYS A C 1
ATOM 3191 O O . CYS A 1 425 ? -17.268 -6.804 30.794 1.00 89.38 425 CYS A O 1
ATOM 3193 N N . ALA A 1 426 ? -16.453 -6.404 32.854 1.00 88.38 426 ALA A N 1
ATOM 3194 C CA . ALA A 1 426 ? -17.716 -6.477 33.572 1.00 88.38 426 ALA A CA 1
ATOM 3195 C C . ALA A 1 426 ? -18.323 -5.077 33.700 1.00 88.38 426 ALA A C 1
ATOM 3197 O O . ALA A 1 426 ? -17.697 -4.153 34.234 1.00 88.38 426 ALA A O 1
ATOM 3198 N N . LEU A 1 427 ? -19.549 -4.930 33.212 1.00 86.12 427 LEU A N 1
ATOM 3199 C CA . LEU A 1 427 ? -20.310 -3.693 33.163 1.00 86.12 427 LEU A CA 1
ATOM 3200 C C . LEU A 1 427 ? -21.578 -3.835 33.995 1.00 86.12 427 LEU A C 1
ATOM 3202 O O . LEU A 1 427 ? -22.270 -4.848 33.926 1.00 86.12 427 LEU A O 1
ATOM 3206 N N . ALA A 1 428 ? -21.917 -2.788 34.733 1.00 78.81 428 ALA A N 1
ATOM 3207 C CA . ALA A 1 428 ? -23.174 -2.719 35.460 1.00 78.81 428 ALA A CA 1
ATOM 3208 C C . ALA A 1 428 ? -23.730 -1.300 35.427 1.00 78.81 428 ALA A C 1
ATOM 3210 O O . ALA A 1 428 ? -23.000 -0.329 35.208 1.00 78.81 428 ALA A O 1
ATOM 3211 N N . VAL A 1 429 ? -25.027 -1.180 35.686 1.00 67.81 429 VAL A N 1
ATOM 3212 C CA . VAL A 1 429 ? -25.663 0.123 35.875 1.00 67.81 429 VAL A CA 1
ATOM 3213 C C . VAL A 1 429 ? -25.261 0.659 37.254 1.00 67.81 429 VAL A C 1
ATOM 3215 O O . VAL A 1 429 ? -25.418 -0.019 38.273 1.00 67.81 429 VAL A O 1
ATOM 3218 N N . GLY A 1 430 ? -24.652 1.842 37.281 1.00 60.06 430 GLY A N 1
ATOM 3219 C CA . GLY A 1 430 ? -24.287 2.560 38.497 1.00 60.06 430 GLY A CA 1
ATOM 3220 C C . GLY A 1 430 ? -25.516 3.099 39.230 1.00 60.06 430 GLY A C 1
ATOM 3221 O O . GLY A 1 430 ? -26.613 3.166 38.677 1.00 60.06 430 GLY A O 1
ATOM 3222 N N . GLY A 1 431 ? -25.342 3.514 40.489 1.00 49.28 431 GLY A N 1
ATOM 3223 C CA . GLY A 1 431 ? -26.427 4.111 41.285 1.00 49.28 431 GLY A CA 1
ATOM 3224 C C . GLY A 1 431 ? -26.963 5.439 40.725 1.00 49.28 431 GLY A C 1
ATOM 3225 O O . GLY A 1 431 ? -28.024 5.894 41.132 1.00 49.28 431 GLY A O 1
ATOM 3226 N N . ASP A 1 432 ? -26.244 6.043 39.779 1.00 43.28 432 ASP A N 1
ATOM 3227 C CA . ASP A 1 432 ? -26.617 7.225 38.999 1.00 43.28 432 ASP A CA 1
ATOM 3228 C C . ASP A 1 432 ? -27.419 6.892 37.726 1.00 43.28 432 ASP A C 1
ATOM 3230 O O . ASP A 1 432 ? -27.791 7.791 36.973 1.00 43.28 432 ASP A O 1
ATOM 3234 N N . GLY A 1 433 ? -27.685 5.607 37.472 1.00 52.81 433 GLY A N 1
ATOM 3235 C CA . GLY A 1 433 ? -28.386 5.133 36.285 1.00 52.81 433 GLY A CA 1
ATOM 3236 C C . GLY A 1 433 ? -27.515 5.054 35.031 1.00 52.81 433 GLY A C 1
ATOM 3237 O O . GLY A 1 433 ? -28.047 4.737 33.974 1.00 52.81 433 GLY A O 1
ATOM 3238 N N . ALA A 1 434 ? -26.202 5.307 35.105 1.00 62.44 434 ALA A N 1
ATOM 3239 C CA . ALA A 1 434 ? -25.298 5.201 33.960 1.00 62.44 434 ALA A CA 1
ATOM 3240 C C . ALA A 1 434 ? -24.694 3.793 33.839 1.00 62.44 434 ALA A C 1
ATOM 3242 O O . ALA A 1 434 ? -24.377 3.151 34.837 1.00 62.44 434 ALA A O 1
ATOM 3243 N N . LEU A 1 435 ? -24.474 3.304 32.614 1.00 73.00 435 LEU A N 1
ATOM 3244 C CA . LEU A 1 435 ? -23.703 2.075 32.408 1.00 73.00 435 LEU A CA 1
ATOM 3245 C C . LEU A 1 435 ? -22.217 2.364 32.660 1.00 73.00 435 LEU A C 1
ATOM 3247 O O . LEU A 1 435 ? -21.651 3.250 32.021 1.00 73.00 435 LEU A O 1
ATOM 3251 N N . ALA A 1 436 ? -21.586 1.622 33.570 1.00 72.19 436 ALA A N 1
ATOM 3252 C CA . ALA A 1 436 ? -20.201 1.835 33.975 1.00 72.19 436 ALA A CA 1
ATOM 3253 C C . ALA A 1 436 ? -19.412 0.524 34.060 1.00 72.19 436 ALA A C 1
ATOM 3255 O O . ALA A 1 436 ? -19.959 -0.556 34.287 1.00 72.19 436 ALA A O 1
ATOM 3256 N N . VAL A 1 437 ? -18.093 0.639 33.904 1.00 78.19 437 VAL A N 1
ATOM 3257 C CA . VAL A 1 437 ? -17.160 -0.478 34.081 1.00 78.19 437 VAL A CA 1
ATOM 3258 C C . VAL A 1 437 ? -16.967 -0.749 35.559 1.00 78.19 437 VAL A C 1
ATOM 3260 O O . VAL A 1 437 ? -16.503 0.127 36.288 1.00 78.19 437 VAL A O 1
ATOM 3263 N N . ARG A 1 438 ? -17.276 -1.973 35.985 1.00 79.62 438 ARG A N 1
ATOM 3264 C CA . ARG A 1 438 ? -17.021 -2.436 37.350 1.00 79.62 438 ARG A CA 1
ATOM 3265 C C . ARG A 1 438 ? -15.666 -3.097 37.489 1.00 79.62 438 ARG A C 1
ATOM 3267 O O . ARG A 1 438 ? -14.921 -2.782 38.411 1.00 79.62 438 ARG A O 1
ATOM 3274 N N . SER A 1 439 ? -15.337 -3.992 36.565 1.00 82.38 439 SER A N 1
ATOM 3275 C CA . SER A 1 439 ? -14.102 -4.763 36.626 1.00 82.38 439 SER A CA 1
ATOM 3276 C C . SER A 1 439 ? -13.591 -5.105 35.235 1.00 82.38 439 SER A C 1
ATOM 3278 O O . SER A 1 439 ? -14.347 -5.162 34.265 1.00 82.38 439 SER A O 1
ATOM 3280 N N . THR A 1 440 ? -12.286 -5.314 35.130 1.00 83.31 440 THR A N 1
ATOM 3281 C CA . THR A 1 440 ? -11.605 -5.678 33.888 1.00 83.31 440 THR A CA 1
ATOM 3282 C C . THR A 1 440 ? -10.603 -6.773 34.174 1.00 83.31 440 THR A C 1
ATOM 3284 O O . THR A 1 440 ? -9.795 -6.638 35.094 1.00 83.31 440 THR A O 1
ATOM 3287 N N . LEU A 1 441 ? -10.611 -7.807 33.343 1.00 83.56 441 LEU A N 1
ATOM 3288 C CA . LEU A 1 441 ? -9.631 -8.875 33.350 1.00 83.56 441 LEU A CA 1
ATOM 3289 C C . LEU A 1 441 ? -8.841 -8.836 32.041 1.00 83.56 441 LEU A C 1
ATOM 3291 O O . LEU A 1 441 ? -9.387 -9.083 30.967 1.00 83.56 441 LEU A O 1
ATOM 3295 N N . GLU A 1 442 ? -7.555 -8.512 32.134 1.00 84.06 442 GLU A N 1
ATOM 3296 C CA . GLU A 1 442 ? -6.659 -8.453 30.978 1.00 84.06 442 GLU A CA 1
ATOM 3297 C C . GLU A 1 442 ? -6.181 -9.859 30.586 1.00 84.06 442 GLU A C 1
ATOM 3299 O O . GLU A 1 442 ? -5.669 -10.613 31.412 1.00 84.06 442 GLU A O 1
ATOM 3304 N N . LEU A 1 443 ? -6.323 -10.181 29.302 1.00 83.94 443 LEU A N 1
ATOM 3305 C CA . LEU A 1 443 ? -5.892 -11.413 28.643 1.00 83.94 443 LEU A CA 1
ATOM 3306 C C . LEU A 1 443 ? -5.079 -11.049 27.379 1.00 83.94 443 LEU A C 1
ATOM 3308 O O . LEU A 1 443 ? -4.681 -9.901 27.158 1.00 83.94 443 LEU A O 1
ATOM 3312 N N . ARG A 1 444 ? -4.814 -12.022 26.505 1.00 83.31 444 ARG A N 1
ATOM 3313 C CA . ARG A 1 444 ? -4.200 -11.798 25.181 1.00 83.31 444 ARG A CA 1
ATOM 3314 C C . ARG A 1 444 ? -5.257 -11.498 24.106 1.00 83.31 444 ARG A C 1
ATOM 3316 O O . ARG A 1 444 ? -5.215 -12.049 23.009 1.00 83.31 444 ARG A O 1
ATOM 3323 N N . GLY A 1 445 ? -6.204 -10.617 24.449 1.00 83.44 445 GLY A N 1
ATOM 3324 C CA . GLY A 1 445 ? -7.386 -10.282 23.649 1.00 83.44 445 GLY A CA 1
ATOM 3325 C C . GLY A 1 445 ? -8.486 -11.332 23.796 1.00 83.44 445 GLY A C 1
ATOM 3326 O O . GLY A 1 445 ? -8.251 -12.500 23.501 1.00 83.44 445 GLY A O 1
ATOM 3327 N N . GLY A 1 446 ? -9.668 -10.927 24.262 1.00 87.50 446 GLY A N 1
ATOM 3328 C CA . GLY A 1 446 ? -10.846 -11.790 24.367 1.00 87.50 446 GLY A CA 1
ATOM 3329 C C . GLY A 1 446 ? -11.724 -11.639 23.131 1.00 87.50 446 GLY A C 1
ATOM 3330 O O . GLY A 1 446 ? -12.142 -10.525 22.819 1.00 87.50 446 GLY A O 1
ATOM 3331 N N . TYR A 1 447 ? -11.977 -12.741 22.427 1.00 88.12 447 TYR A N 1
ATOM 3332 C CA . TYR A 1 447 ? -12.707 -12.727 21.159 1.00 88.12 447 TYR A CA 1
ATOM 3333 C C . TYR A 1 447 ? -14.162 -13.175 21.318 1.00 88.12 447 TYR A C 1
ATOM 3335 O O . TYR A 1 447 ? -15.065 -12.487 20.857 1.00 88.12 447 TYR A O 1
ATOM 3343 N N . ALA A 1 448 ? -14.391 -14.274 22.038 1.00 90.94 448 ALA A N 1
ATOM 3344 C CA . ALA A 1 448 ? -15.725 -14.780 22.354 1.00 90.94 448 ALA A CA 1
ATOM 3345 C C . ALA A 1 448 ? -15.830 -15.104 23.847 1.00 90.94 448 ALA A C 1
ATOM 3347 O O . ALA A 1 448 ? -14.838 -15.505 24.470 1.00 90.94 448 ALA A O 1
ATOM 3348 N N . VAL A 1 449 ? -17.026 -14.931 24.416 1.00 93.69 449 VAL A N 1
ATOM 3349 C CA . VAL A 1 449 ? -17.298 -15.192 25.835 1.00 93.69 449 VAL A CA 1
ATOM 3350 C C . VAL A 1 449 ? -18.563 -16.029 26.012 1.00 93.69 449 VAL A C 1
ATOM 3352 O O . VAL A 1 449 ? -19.572 -15.812 25.343 1.00 93.69 449 VAL A O 1
ATOM 3355 N N . ALA A 1 450 ? -18.520 -16.976 26.946 1.00 91.94 450 ALA A N 1
ATOM 3356 C CA . ALA A 1 450 ? -19.663 -17.797 27.321 1.00 91.94 450 ALA A CA 1
ATOM 3357 C C . ALA A 1 450 ? -19.762 -17.942 28.841 1.00 91.94 450 ALA A C 1
ATOM 3359 O O . ALA A 1 450 ? -18.771 -18.229 29.512 1.00 91.94 450 ALA A O 1
ATOM 3360 N N . VAL A 1 451 ? -20.965 -17.771 29.378 1.00 90.69 451 VAL A N 1
ATOM 3361 C CA . VAL A 1 451 ? -21.286 -17.994 30.791 1.00 90.69 451 VAL A CA 1
ATOM 3362 C C . VAL A 1 451 ? -21.728 -19.443 30.974 1.00 90.69 451 VAL A C 1
ATOM 3364 O O . VAL A 1 451 ? -22.528 -19.955 30.188 1.00 90.69 451 VAL A O 1
ATOM 3367 N N . GLU A 1 452 ? -21.189 -20.112 31.989 1.00 89.00 452 GLU A N 1
ATOM 3368 C CA . GLU A 1 452 ? -21.623 -21.455 32.366 1.00 89.00 452 GLU A CA 1
ATOM 3369 C C . GLU A 1 452 ? -23.047 -21.364 32.949 1.00 89.00 452 GLU A C 1
ATOM 3371 O O . GLU A 1 452 ? -23.301 -20.556 33.849 1.00 89.00 452 GLU A O 1
ATOM 3376 N N . PRO A 1 453 ? -24.013 -22.143 32.430 1.00 83.25 453 PRO A N 1
ATOM 3377 C CA . PRO A 1 453 ? -25.400 -22.040 32.863 1.00 83.25 453 PRO A CA 1
ATOM 3378 C C . PRO A 1 453 ? -25.564 -22.215 34.378 1.00 83.25 453 PRO A C 1
ATOM 3380 O O . PRO A 1 453 ? -25.119 -23.201 34.953 1.00 83.25 453 PRO A O 1
ATOM 3383 N N . GLY A 1 454 ? -26.247 -21.267 35.025 1.00 80.38 454 GLY A N 1
ATOM 3384 C CA . GLY A 1 454 ? -26.554 -21.338 36.458 1.00 80.38 454 GLY A CA 1
ATOM 3385 C C . GLY A 1 454 ? -25.379 -21.045 37.397 1.00 80.38 454 GLY A C 1
ATOM 3386 O O . GLY A 1 454 ? -25.570 -21.097 38.612 1.00 80.38 454 GLY A O 1
ATOM 3387 N N . THR A 1 455 ? -24.197 -20.702 36.877 1.00 86.75 455 THR A N 1
ATOM 3388 C CA . THR A 1 455 ? -23.031 -20.325 37.686 1.00 86.75 455 THR A CA 1
ATOM 3389 C C . THR A 1 455 ? -22.558 -18.908 37.346 1.00 86.75 455 THR A C 1
ATOM 3391 O O . THR A 1 455 ? -23.029 -18.276 36.400 1.00 86.75 455 THR A O 1
ATOM 3394 N N . ALA A 1 456 ? -21.630 -18.378 38.146 1.00 88.75 456 ALA A N 1
ATOM 3395 C CA . ALA A 1 456 ? -20.967 -17.101 37.874 1.00 88.75 456 ALA A CA 1
ATOM 3396 C C . ALA A 1 456 ? -19.661 -17.273 37.074 1.00 88.75 456 ALA A C 1
ATOM 3398 O O . ALA A 1 456 ? -18.797 -16.391 37.077 1.00 88.75 456 ALA A O 1
ATOM 3399 N N . GLN A 1 457 ? -19.476 -18.433 36.438 1.00 90.38 457 GLN A N 1
ATOM 3400 C CA . GLN A 1 457 ? -18.254 -18.778 35.733 1.00 90.38 457 GLN A CA 1
ATOM 3401 C C . GLN A 1 457 ? -18.343 -18.438 34.248 1.00 90.38 457 GLN A C 1
ATOM 3403 O O . GLN A 1 457 ? -19.358 -18.627 33.584 1.00 90.38 457 GLN A O 1
ATOM 3408 N N . LEU A 1 458 ? -17.234 -17.942 33.721 1.00 93.31 458 LEU A N 1
ATOM 3409 C CA . LEU A 1 458 ? -17.052 -17.480 32.359 1.00 93.31 458 LEU A CA 1
ATOM 3410 C C . LEU A 1 458 ? -15.972 -18.322 31.690 1.00 93.31 458 LEU A C 1
ATOM 3412 O O . LEU A 1 458 ? -14.946 -18.617 32.302 1.00 93.31 458 LEU A O 1
ATOM 3416 N N . ALA A 1 459 ? -16.167 -18.630 30.416 1.00 93.75 459 ALA A N 1
ATOM 3417 C CA . ALA A 1 459 ? -15.130 -19.094 29.511 1.00 93.75 459 ALA A CA 1
ATOM 3418 C C . ALA A 1 459 ? -14.881 -18.025 28.444 1.00 93.75 459 ALA A C 1
ATOM 3420 O O . ALA A 1 459 ? -15.818 -17.446 27.897 1.00 93.75 459 ALA A O 1
ATOM 3421 N N . CYS A 1 460 ? -13.612 -17.767 28.148 1.00 94.31 460 CYS A N 1
ATOM 3422 C CA . CYS A 1 460 ? -13.178 -16.821 27.130 1.00 94.31 460 CYS A CA 1
ATOM 3423 C C . CYS A 1 460 ? -12.245 -17.518 26.141 1.00 94.31 460 CYS A C 1
ATOM 3425 O O . CYS A 1 460 ? -11.232 -18.097 26.543 1.00 94.31 460 CYS A O 1
ATOM 3427 N N . ALA A 1 461 ? -12.559 -17.399 24.853 1.00 93.12 461 ALA A N 1
ATOM 3428 C CA . ALA A 1 461 ? -11.645 -17.717 23.765 1.00 93.12 461 ALA A CA 1
ATOM 3429 C C . ALA A 1 461 ? -10.716 -16.522 23.536 1.00 93.12 461 ALA A C 1
ATOM 3431 O O . ALA A 1 461 ? -11.186 -15.394 23.343 1.00 93.12 461 ALA A O 1
ATOM 3432 N N . THR A 1 462 ? -9.404 -16.748 23.596 1.00 91.12 462 THR A N 1
ATOM 3433 C CA . THR A 1 462 ? -8.421 -15.681 23.406 1.00 91.12 462 THR A CA 1
ATOM 3434 C C . THR A 1 462 ? -7.807 -15.696 22.018 1.00 91.12 462 THR A C 1
ATOM 3436 O O . THR A 1 462 ? -7.768 -16.703 21.305 1.00 91.12 462 THR A O 1
ATOM 3439 N N . ALA A 1 463 ? -7.248 -14.553 21.647 1.00 86.62 463 ALA A N 1
ATOM 3440 C CA . ALA A 1 463 ? -6.685 -14.372 20.327 1.00 86.62 463 ALA A CA 1
ATOM 3441 C C . ALA A 1 463 ? -5.291 -14.994 20.128 1.00 86.62 463 ALA A C 1
ATOM 3443 O O . ALA A 1 463 ? -4.816 -15.047 18.997 1.00 86.62 463 ALA A O 1
ATOM 3444 N N . ASP A 1 464 ? -4.641 -15.476 21.188 1.00 86.75 464 ASP A N 1
ATOM 3445 C CA . ASP A 1 464 ? -3.429 -16.307 21.130 1.00 86.75 464 ASP A CA 1
ATOM 3446 C C . ASP A 1 464 ? -3.721 -17.818 21.234 1.00 86.75 464 ASP A C 1
ATOM 3448 O O . ASP A 1 464 ? -2.785 -18.623 21.281 1.00 86.75 464 ASP A O 1
ATOM 3452 N N . GLY A 1 465 ? -5.001 -18.201 21.263 1.00 88.62 465 GLY A N 1
ATOM 3453 C CA . GLY A 1 465 ? -5.438 -19.594 21.245 1.00 88.62 465 GLY A CA 1
ATOM 3454 C C . GLY A 1 465 ? -5.403 -20.250 22.613 1.00 88.62 465 GLY A C 1
ATOM 3455 O O . GLY A 1 465 ? -4.832 -21.332 22.757 1.00 88.62 465 GLY A O 1
ATOM 3456 N N . ARG A 1 466 ? -5.955 -19.575 23.626 1.00 91.75 466 ARG A N 1
ATOM 3457 C CA . ARG A 1 466 ? -6.190 -20.131 24.961 1.00 91.75 466 ARG A CA 1
ATOM 3458 C C . ARG A 1 466 ? -7.677 -20.175 25.271 1.00 91.75 466 ARG A C 1
ATOM 3460 O O . ARG A 1 466 ? -8.459 -19.337 24.819 1.00 91.75 466 ARG A O 1
ATOM 3467 N N . VAL A 1 467 ? -8.021 -21.110 26.146 1.00 94.06 467 VAL A N 1
ATOM 3468 C CA . VAL A 1 467 ? -9.261 -21.086 26.915 1.00 94.06 467 VAL A CA 1
ATOM 3469 C C . VAL A 1 467 ? -8.938 -20.503 28.284 1.00 94.06 467 VAL A C 1
ATOM 3471 O O . VAL A 1 467 ? -8.148 -21.080 29.035 1.00 94.06 467 VAL A O 1
ATOM 3474 N N . ALA A 1 468 ? -9.523 -19.352 28.605 1.00 93.12 468 ALA A N 1
ATOM 3475 C CA . ALA A 1 468 ? -9.417 -18.737 29.924 1.00 93.12 468 ALA A CA 1
ATOM 3476 C C . ALA A 1 468 ? -10.741 -18.888 30.680 1.00 93.12 468 ALA A C 1
ATOM 3478 O O . ALA A 1 468 ? -11.792 -18.540 30.146 1.00 93.12 468 ALA A O 1
ATOM 3479 N N . LEU A 1 469 ? -10.685 -19.384 31.917 1.00 93.94 469 LEU A N 1
ATOM 3480 C CA . LEU A 1 469 ? -11.827 -19.425 32.826 1.00 93.94 469 LEU A CA 1
ATOM 3481 C C . LEU A 1 469 ? -11.716 -18.296 33.844 1.00 93.94 469 LEU A C 1
ATOM 3483 O O . LEU A 1 469 ? -10.660 -18.086 34.447 1.00 93.94 469 LEU A O 1
ATOM 3487 N N . ALA A 1 470 ? -12.818 -17.587 34.042 1.00 93.44 470 ALA A N 1
ATOM 3488 C CA . ALA A 1 470 ? -12.928 -16.517 35.019 1.00 93.44 470 ALA A CA 1
ATOM 3489 C C . ALA A 1 470 ? -14.222 -16.655 35.824 1.00 93.44 470 ALA A C 1
ATOM 3491 O O . ALA A 1 470 ? -15.155 -17.312 35.377 1.00 93.44 470 ALA A O 1
ATOM 3492 N N . ALA A 1 471 ? -14.297 -16.032 36.993 1.00 91.00 471 ALA A N 1
ATOM 3493 C CA . ALA A 1 471 ? -15.516 -15.944 37.788 1.00 91.00 471 ALA A CA 1
ATOM 3494 C C . ALA A 1 471 ? -15.892 -14.481 38.039 1.00 91.00 471 ALA A C 1
ATOM 3496 O O . ALA A 1 471 ? -15.011 -13.630 38.215 1.00 91.00 471 ALA A O 1
ATOM 3497 N N . VAL A 1 472 ? -17.196 -14.209 38.061 1.00 91.19 472 VAL A N 1
ATOM 3498 C CA . VAL A 1 472 ? -17.775 -12.929 38.477 1.00 91.19 472 VAL A CA 1
ATOM 3499 C C . VAL A 1 472 ? -18.125 -13.029 39.962 1.00 91.19 472 VAL A C 1
ATOM 3501 O O . VAL A 1 472 ? -18.954 -13.847 40.346 1.00 91.19 472 VAL A O 1
ATOM 3504 N N . GLY A 1 473 ? -17.474 -12.229 40.804 1.00 86.31 473 GLY A N 1
ATOM 3505 C CA . GLY A 1 473 ? -17.819 -12.120 42.222 1.00 86.31 473 GLY A CA 1
ATOM 3506 C C . GLY A 1 473 ? -19.145 -11.387 42.441 1.00 86.31 473 GLY A C 1
ATOM 3507 O O . GLY A 1 473 ? -19.627 -10.683 41.553 1.00 86.31 473 GLY A O 1
ATOM 3508 N N . ASP A 1 474 ? -19.707 -11.494 43.646 1.00 81.44 474 ASP A N 1
ATOM 3509 C CA . ASP A 1 474 ? -20.969 -10.832 44.027 1.00 81.44 474 ASP A CA 1
ATOM 3510 C C . ASP A 1 474 ? -20.908 -9.295 43.907 1.00 81.44 474 ASP A C 1
ATOM 3512 O O . ASP A 1 474 ? -21.918 -8.617 43.719 1.00 81.44 474 ASP A O 1
ATOM 3516 N N . ASP A 1 475 ? -19.707 -8.724 43.993 1.00 77.62 475 ASP A N 1
ATOM 3517 C CA . ASP A 1 475 ? -19.424 -7.300 43.804 1.00 77.62 475 ASP A CA 1
ATOM 3518 C C . ASP A 1 475 ? -19.312 -6.885 42.318 1.00 77.62 475 ASP A C 1
ATOM 3520 O O . ASP A 1 475 ? -19.255 -5.688 41.994 1.00 77.62 475 ASP A O 1
ATOM 3524 N N . GLY A 1 476 ? -19.330 -7.859 41.404 1.00 76.19 476 GLY A N 1
ATOM 3525 C CA . GLY A 1 476 ? -19.093 -7.701 39.972 1.00 76.19 476 GLY A CA 1
ATOM 3526 C C . GLY A 1 476 ? -17.609 -7.721 39.589 1.00 76.19 476 GLY A C 1
ATOM 3527 O O . GLY A 1 476 ? -17.268 -7.331 38.467 1.00 76.19 476 GLY A O 1
ATOM 3528 N N . ALA A 1 477 ? -16.709 -8.123 40.497 1.00 83.75 477 ALA A N 1
ATOM 3529 C CA . ALA A 1 477 ? -15.286 -8.246 40.207 1.00 83.75 477 ALA A CA 1
ATOM 3530 C C . ALA A 1 477 ? -14.976 -9.501 39.380 1.00 83.75 477 ALA A C 1
ATOM 3532 O O . ALA A 1 477 ? -15.460 -10.591 39.671 1.00 83.75 477 ALA A O 1
ATOM 3533 N N . LEU A 1 478 ? -14.127 -9.357 38.361 1.00 88.56 478 LEU A N 1
ATOM 3534 C CA . LEU A 1 478 ? -13.628 -10.477 37.569 1.00 88.56 478 LEU A CA 1
ATOM 3535 C C . LEU A 1 478 ? -12.362 -11.055 38.199 1.00 88.56 478 LEU A C 1
ATOM 3537 O O . LEU A 1 478 ? -11.416 -10.322 38.493 1.00 88.56 478 LEU A O 1
ATOM 3541 N N . SER A 1 479 ? -12.314 -12.378 38.334 1.00 88.25 479 SER A N 1
ATOM 3542 C CA . SER A 1 479 ? -11.133 -13.114 38.794 1.00 88.25 479 SER A CA 1
ATOM 3543 C C . SER A 1 479 ? -10.795 -14.243 37.821 1.00 88.25 479 SER A C 1
ATOM 3545 O O . SER A 1 479 ? -11.682 -14.971 37.388 1.00 88.25 479 SER A O 1
ATOM 3547 N N . LEU A 1 480 ? -9.523 -14.371 37.434 1.00 91.31 480 LEU A N 1
ATOM 3548 C CA . LEU A 1 480 ? -9.055 -15.474 36.587 1.00 91.31 480 LEU A CA 1
ATOM 3549 C C . LEU A 1 480 ? -8.843 -16.717 37.452 1.00 91.31 480 LEU A C 1
ATOM 3551 O O . LEU A 1 480 ? -8.065 -16.657 38.403 1.00 91.31 480 LEU A O 1
ATOM 3555 N N . SER A 1 481 ? -9.483 -17.830 37.101 1.00 88.56 481 SER A N 1
ATOM 3556 C CA . SER A 1 481 ? -9.291 -19.116 37.780 1.00 88.56 481 SER A CA 1
ATOM 3557 C C . SER A 1 481 ? -8.354 -20.047 37.013 1.00 88.56 481 SER A C 1
ATOM 3559 O O . SER A 1 481 ? -7.573 -20.771 37.624 1.00 88.56 481 SER A O 1
ATOM 3561 N N . PHE A 1 482 ? -8.378 -20.007 35.678 1.00 91.00 482 PHE A N 1
ATOM 3562 C CA . PHE A 1 482 ? -7.573 -20.895 34.842 1.00 91.00 482 PHE A CA 1
ATOM 3563 C C . PHE A 1 482 ? -7.266 -20.271 33.477 1.00 91.00 482 PHE A C 1
ATOM 3565 O O . PHE A 1 482 ? -8.077 -19.529 32.927 1.00 91.00 482 PHE A O 1
ATOM 3572 N N . ALA A 1 483 ? -6.119 -20.612 32.891 1.00 91.44 483 ALA A N 1
ATOM 3573 C CA . ALA A 1 483 ? -5.819 -20.337 31.490 1.00 91.44 483 ALA A CA 1
ATOM 3574 C C . ALA A 1 483 ? -5.007 -21.492 30.898 1.00 91.44 483 ALA A C 1
ATOM 3576 O O . ALA A 1 483 ? -3.986 -21.879 31.466 1.00 91.44 483 ALA A O 1
ATOM 3577 N N . SER A 1 484 ? -5.439 -22.017 29.751 1.00 91.62 484 SER A N 1
ATOM 3578 C CA . SER A 1 484 ? -4.700 -23.061 29.040 1.00 91.62 484 SER A CA 1
ATOM 3579 C C . SER A 1 484 ? -3.388 -22.533 28.435 1.00 91.62 484 SER A C 1
ATOM 3581 O O . SER A 1 484 ? -3.151 -21.320 28.336 1.00 91.62 484 SER A O 1
ATOM 3583 N N . GLU A 1 485 ? -2.546 -23.459 27.972 1.00 88.00 485 GLU A N 1
ATOM 3584 C CA . GLU A 1 485 ? -1.385 -23.128 27.140 1.00 88.00 485 GLU A CA 1
ATOM 3585 C C . GLU A 1 485 ? -1.823 -22.506 25.799 1.00 88.00 485 GLU A C 1
ATOM 3587 O O . GLU A 1 485 ? -2.868 -22.896 25.262 1.00 88.00 485 GLU A O 1
ATOM 3592 N N . PRO A 1 486 ? -1.062 -21.536 25.255 1.00 87.69 486 PRO A N 1
ATOM 3593 C CA . PRO A 1 486 ? -1.384 -20.880 23.994 1.00 87.69 486 PRO A CA 1
ATOM 3594 C C . PRO A 1 486 ? -1.047 -21.769 22.797 1.00 87.69 486 PRO A C 1
ATOM 3596 O O . PRO A 1 486 ? 0.023 -22.378 22.743 1.00 87.69 486 PRO A O 1
ATOM 3599 N N . ARG A 1 487 ? -1.918 -21.769 21.784 1.00 83.31 487 ARG A N 1
ATOM 3600 C CA . ARG A 1 487 ? -1.666 -22.461 20.507 1.00 83.31 487 ARG A CA 1
ATOM 3601 C C . ARG A 1 487 ? -1.080 -21.582 19.405 1.00 83.31 487 ARG A C 1
ATOM 3603 O O . ARG A 1 487 ? -0.693 -22.095 18.357 1.00 83.31 487 ARG A O 1
ATOM 3610 N N . GLY A 1 488 ? -1.000 -20.271 19.628 1.00 80.81 488 GLY A N 1
ATOM 3611 C CA . GLY A 1 488 ? -0.410 -19.325 18.679 1.00 80.81 488 GLY A CA 1
ATOM 3612 C C . GLY A 1 488 ? -1.302 -18.978 17.482 1.00 80.81 488 GLY A C 1
ATOM 3613 O O . GLY A 1 488 ? -0.819 -18.342 16.550 1.00 80.81 488 GLY A O 1
ATOM 3614 N N . HIS A 1 489 ? -2.580 -19.363 17.510 1.00 82.38 489 HIS A N 1
ATOM 3615 C CA . HIS A 1 489 ? -3.608 -18.997 16.528 1.00 82.38 489 HIS A CA 1
ATOM 3616 C C . HIS A 1 489 ? -4.926 -18.647 17.236 1.00 82.38 489 HIS A C 1
ATOM 3618 O O . HIS A 1 489 ? -5.100 -18.976 18.404 1.00 82.38 489 HIS A O 1
ATOM 3624 N N . LEU A 1 490 ? -5.829 -17.931 16.563 1.00 86.06 490 LEU A N 1
ATOM 3625 C CA . LEU A 1 490 ? -7.056 -17.384 17.160 1.00 86.06 490 LEU A CA 1
ATOM 3626 C C . LEU A 1 490 ? -8.053 -18.488 17.544 1.00 86.06 490 LEU A C 1
ATOM 3628 O O . LEU A 1 490 ? -8.318 -19.368 16.737 1.00 86.06 490 LEU A O 1
ATOM 3632 N N . PHE A 1 491 ? -8.676 -18.405 18.723 1.00 91.44 491 PHE A N 1
ATOM 3633 C CA . PHE A 1 491 ? -9.919 -19.134 19.001 1.00 91.44 491 PHE A CA 1
ATOM 3634 C C . PHE A 1 491 ? -11.117 -18.211 18.756 1.00 91.44 491 PHE A C 1
ATOM 3636 O O . PHE A 1 491 ? -11.182 -17.109 19.298 1.00 91.44 491 PHE A O 1
ATOM 3643 N N . THR A 1 492 ? -12.038 -18.651 17.908 1.00 88.94 492 THR A N 1
ATOM 3644 C CA . THR A 1 492 ? -13.099 -17.829 17.295 1.00 88.94 492 THR A CA 1
ATOM 3645 C C . THR A 1 492 ? -14.451 -17.985 17.985 1.00 88.94 492 THR A C 1
ATOM 3647 O O . THR A 1 492 ? -15.242 -17.047 17.999 1.00 88.94 492 THR A O 1
ATOM 3650 N N . SER A 1 493 ? -14.720 -19.146 18.589 1.00 89.75 493 SER A N 1
ATOM 3651 C CA . SER A 1 493 ? -15.950 -19.420 19.341 1.00 89.75 493 SER A CA 1
ATOM 3652 C C . SER A 1 493 ? -15.650 -20.233 20.595 1.00 89.75 493 SER A C 1
ATOM 3654 O O . SER A 1 493 ? -14.754 -21.080 20.600 1.00 89.75 493 SER A O 1
ATOM 3656 N N . VAL A 1 494 ? -16.429 -19.983 21.645 1.00 92.12 494 VAL A N 1
ATOM 3657 C CA . VAL A 1 494 ? -16.461 -20.770 22.875 1.00 92.12 494 VAL A CA 1
ATOM 3658 C C . VAL A 1 494 ? -17.908 -20.890 23.349 1.00 92.12 494 VAL A C 1
ATOM 3660 O O . VAL A 1 494 ? -18.634 -19.896 23.375 1.00 92.12 494 VAL A O 1
ATOM 3663 N N . GLU A 1 495 ? -18.341 -22.095 23.716 1.00 89.69 495 GLU A N 1
ATOM 3664 C CA . GLU A 1 495 ? -19.694 -22.342 24.228 1.00 89.69 495 GLU A CA 1
ATOM 3665 C C . GLU A 1 495 ? -19.695 -23.456 25.279 1.00 89.69 495 GLU A C 1
ATOM 3667 O O . GLU A 1 495 ? -19.004 -24.468 25.129 1.00 89.69 495 GLU A O 1
ATOM 3672 N N . TRP A 1 496 ? -20.487 -23.269 26.339 1.00 86.88 496 TRP A N 1
ATOM 3673 C CA . TRP A 1 496 ? -20.733 -24.290 27.353 1.00 86.88 496 TRP A CA 1
ATOM 3674 C C . TRP A 1 496 ? -21.796 -25.281 26.887 1.00 86.88 496 TRP A C 1
ATOM 3676 O O . TRP A 1 496 ? -22.893 -24.915 26.475 1.00 86.88 496 TRP A O 1
ATOM 3686 N N . CYS A 1 497 ? -21.460 -26.557 27.009 1.00 73.62 497 CYS A N 1
ATOM 3687 C CA . CYS A 1 497 ? -22.245 -27.702 26.574 1.00 73.62 497 CYS A CA 1
ATOM 3688 C C . CYS A 1 497 ? -23.209 -28.218 27.657 1.00 73.62 497 CYS A C 1
ATOM 3690 O O . CYS A 1 497 ? -24.171 -28.922 27.361 1.00 73.62 497 CYS A O 1
ATOM 3692 N N . GLY A 1 498 ? -22.956 -27.873 28.916 1.00 67.69 498 GLY A N 1
ATOM 3693 C CA . GLY A 1 498 ? -23.575 -28.440 30.115 1.00 67.69 498 GLY A CA 1
ATOM 3694 C C . GLY A 1 498 ? -22.544 -28.468 31.246 1.00 67.69 498 GLY A C 1
ATOM 3695 O O . GLY A 1 498 ? -21.445 -27.944 31.057 1.00 67.69 498 GLY A O 1
ATOM 3696 N N . ASP A 1 499 ? -22.882 -29.070 32.389 1.00 68.62 499 ASP A N 1
ATOM 3697 C CA . ASP A 1 499 ? -22.062 -29.074 33.614 1.00 68.62 499 ASP A CA 1
ATOM 3698 C C . ASP A 1 499 ? -20.581 -29.418 33.347 1.00 68.62 499 ASP A C 1
ATOM 3700 O O . ASP A 1 499 ? -20.204 -30.582 33.196 1.00 68.62 499 ASP A O 1
ATOM 3704 N N . GLY A 1 500 ? -19.725 -28.392 33.291 1.00 74.88 500 GLY A N 1
ATOM 3705 C CA . GLY A 1 500 ? -18.281 -28.541 33.124 1.00 74.88 500 GLY A CA 1
ATOM 3706 C C . GLY A 1 500 ? -17.771 -28.968 31.737 1.00 74.88 500 GLY A C 1
ATOM 3707 O O . GLY A 1 500 ? -16.589 -29.296 31.633 1.00 74.88 500 GLY A O 1
ATOM 3708 N N . GLU A 1 501 ? -18.580 -28.970 30.675 1.00 85.81 501 GLU A N 1
ATOM 3709 C CA . GLU A 1 501 ? -18.118 -29.273 29.306 1.00 85.81 501 GLU A CA 1
ATOM 3710 C C . GLU A 1 501 ? -18.153 -28.045 28.394 1.00 85.81 501 GLU A C 1
ATOM 3712 O O . GLU A 1 501 ? -19.127 -27.294 28.373 1.00 85.81 501 GLU A O 1
ATOM 3717 N N . LEU A 1 502 ? -17.104 -27.867 27.591 1.00 89.44 502 LEU A N 1
ATOM 3718 C CA . LEU A 1 502 ? -16.891 -26.689 26.759 1.00 89.44 502 LEU A CA 1
ATOM 3719 C C . LEU A 1 502 ? -16.486 -27.089 25.338 1.00 89.44 502 LEU A C 1
ATOM 3721 O O . LEU A 1 502 ? -15.597 -27.918 25.152 1.00 89.44 502 LEU A O 1
ATOM 3725 N N . THR A 1 503 ? -17.082 -26.462 24.328 1.00 89.94 503 THR A N 1
ATOM 3726 C CA . THR A 1 503 ? -16.599 -26.556 22.943 1.00 89.94 503 THR A CA 1
ATOM 3727 C C . THR A 1 503 ? -15.919 -25.283 22.507 1.00 89.94 503 THR A C 1
ATOM 3729 O O . THR A 1 503 ? -16.376 -24.186 22.833 1.00 89.94 503 THR A O 1
ATOM 3732 N N . VAL A 1 504 ? -14.845 -25.446 21.743 1.00 90.62 504 VAL A N 1
ATOM 3733 C CA . VAL A 1 504 ? -14.011 -24.351 21.263 1.00 90.62 504 VAL A CA 1
ATOM 3734 C C . VAL A 1 504 ? -13.737 -24.541 19.777 1.00 90.62 504 VAL A C 1
ATOM 3736 O O . VAL A 1 504 ? -13.384 -25.638 19.338 1.00 90.62 504 VAL A O 1
ATOM 3739 N N . ALA A 1 505 ? -13.896 -23.467 19.008 1.00 88.62 505 ALA A N 1
ATOM 3740 C CA . ALA A 1 505 ? -13.515 -23.426 17.603 1.00 88.62 505 ALA A CA 1
ATOM 3741 C C . ALA A 1 505 ? -12.159 -22.736 17.444 1.00 88.62 505 ALA A C 1
ATOM 3743 O O . ALA A 1 505 ? -11.916 -21.662 18.004 1.00 88.62 505 ALA A O 1
ATOM 3744 N N . GLU A 1 506 ? -11.280 -23.367 16.674 1.00 88.25 506 GLU A N 1
ATOM 3745 C CA . GLU A 1 506 ? -9.910 -22.929 16.439 1.00 88.25 506 GLU A CA 1
ATOM 3746 C C . GLU A 1 506 ? -9.818 -22.302 15.042 1.00 88.25 506 GLU A C 1
ATOM 3748 O O . GLU A 1 506 ? -9.809 -23.001 14.024 1.00 88.25 506 GLU A O 1
ATOM 3753 N N . GLY A 1 507 ? -9.725 -20.973 15.001 1.00 76.50 507 GLY A N 1
ATOM 3754 C CA . GLY A 1 507 ? -9.425 -20.218 13.789 1.00 76.50 507 GLY A CA 1
ATOM 3755 C C . GLY A 1 507 ? -8.037 -20.558 13.243 1.00 76.50 507 GLY A C 1
ATOM 3756 O O . GLY A 1 507 ? -7.162 -21.040 13.963 1.00 76.50 507 GLY A O 1
ATOM 3757 N N . ASP A 1 508 ? -7.842 -20.346 11.946 1.00 76.44 508 ASP A N 1
ATOM 3758 C CA . ASP A 1 508 ? -6.657 -20.695 11.144 1.00 76.44 508 ASP A CA 1
ATOM 3759 C C . ASP A 1 508 ? -6.380 -22.201 10.995 1.00 76.44 508 ASP A C 1
ATOM 3761 O O . ASP A 1 508 ? -5.935 -22.634 9.934 1.00 76.44 508 ASP A O 1
ATOM 3765 N N . SER A 1 509 ? -6.635 -23.015 12.023 1.00 80.38 509 SER A N 1
ATOM 3766 C CA . SER A 1 509 ? -6.426 -24.468 11.966 1.00 80.38 509 SER A CA 1
ATOM 3767 C C . SER A 1 509 ? -7.634 -25.239 11.438 1.00 80.38 509 SER A C 1
ATOM 3769 O O . SER A 1 509 ? -7.497 -26.405 11.065 1.00 80.38 509 SER A O 1
ATOM 3771 N N . GLY A 1 510 ? -8.812 -24.610 11.433 1.00 82.31 510 GLY A N 1
ATOM 3772 C CA . GLY A 1 510 ? -10.049 -25.238 10.988 1.00 82.31 510 GLY A CA 1
ATOM 3773 C C . GLY A 1 510 ? -10.596 -26.293 11.958 1.00 82.31 510 GLY A C 1
ATOM 3774 O O . GLY A 1 510 ? -11.501 -27.050 11.601 1.00 82.31 510 GLY A O 1
ATOM 3775 N N . ALA A 1 511 ? -10.028 -26.402 13.163 1.00 87.44 511 ALA A N 1
ATOM 3776 C CA . ALA A 1 511 ? -10.342 -27.458 14.116 1.00 87.44 511 ALA A CA 1
ATOM 3777 C C . ALA A 1 511 ? -11.450 -27.063 15.099 1.00 87.44 511 ALA A C 1
ATOM 3779 O O . ALA A 1 511 ? -11.685 -25.890 15.383 1.00 87.44 511 ALA A O 1
ATOM 3780 N N . VAL A 1 512 ? -12.112 -28.075 15.656 1.00 89.94 512 VAL A N 1
ATOM 3781 C CA . VAL A 1 512 ? -13.031 -27.925 16.789 1.00 89.94 512 VAL A CA 1
ATOM 3782 C C . VAL A 1 512 ? -12.596 -28.882 17.886 1.00 89.94 512 VAL A C 1
ATOM 3784 O O . VAL A 1 512 ? -12.250 -30.032 17.602 1.00 89.94 512 VAL A O 1
ATOM 3787 N N . SER A 1 513 ? -12.598 -28.418 19.131 1.00 89.38 513 SER A N 1
ATOM 3788 C CA . SER A 1 513 ? -12.196 -29.202 20.297 1.00 89.38 513 SER A CA 1
ATOM 3789 C C . SER A 1 513 ? -13.277 -29.225 21.377 1.00 89.38 513 SER A C 1
ATOM 3791 O O . SER A 1 513 ? -14.030 -28.269 21.565 1.00 89.38 513 SER A O 1
ATOM 3793 N N . LEU A 1 514 ? -13.356 -30.359 22.073 1.00 89.56 514 LEU A N 1
ATOM 3794 C CA . LEU A 1 514 ? -14.194 -30.588 23.244 1.00 89.56 514 LEU A CA 1
ATOM 3795 C C . LEU A 1 514 ? -13.295 -30.670 24.476 1.00 89.56 514 LEU A C 1
ATOM 3797 O O . LEU A 1 514 ? -12.354 -31.467 24.524 1.00 89.56 514 LEU A O 1
ATOM 3801 N N . TRP A 1 515 ? -13.621 -29.861 25.472 1.00 90.88 515 TRP A N 1
ATOM 3802 C CA . TRP A 1 515 ? -12.896 -29.714 26.721 1.00 90.88 515 TRP A CA 1
ATOM 3803 C C . TRP A 1 515 ? -13.808 -30.097 27.881 1.00 90.88 515 TRP A C 1
ATOM 3805 O O . TRP A 1 515 ? -14.989 -29.750 27.888 1.00 90.88 515 TRP A O 1
ATOM 3815 N N . ARG A 1 516 ? -13.256 -30.786 28.878 1.00 88.38 516 ARG A N 1
ATOM 3816 C CA . ARG A 1 516 ? -13.969 -31.150 30.104 1.00 88.38 516 ARG A CA 1
ATOM 3817 C C . ARG A 1 516 ? -13.262 -30.570 31.317 1.00 88.38 516 ARG A C 1
ATOM 3819 O O . ARG A 1 516 ? -12.037 -30.443 31.353 1.00 88.38 516 ARG A O 1
ATOM 3826 N N . ARG A 1 517 ? -14.050 -30.209 32.320 1.00 86.44 517 ARG A N 1
ATOM 3827 C CA . ARG A 1 517 ? -13.574 -29.718 33.605 1.00 86.44 517 ARG A CA 1
ATOM 3828 C C . ARG A 1 517 ? -12.720 -30.769 34.308 1.00 86.44 517 ARG A C 1
ATOM 3830 O O . ARG A 1 517 ? -13.129 -31.917 34.463 1.00 86.44 517 ARG A O 1
ATOM 3837 N N . ALA A 1 518 ? -11.542 -30.353 34.754 1.00 85.12 518 ALA A N 1
ATOM 3838 C CA . ALA A 1 518 ? -10.612 -31.175 35.514 1.00 85.12 518 ALA A CA 1
ATOM 3839 C C . ALA A 1 518 ? -10.037 -30.333 36.659 1.00 85.12 518 ALA A C 1
ATOM 3841 O O . ALA A 1 518 ? -9.209 -29.446 36.441 1.00 85.12 518 ALA A O 1
ATOM 3842 N N . GLY A 1 519 ? -10.511 -30.587 37.882 1.00 82.81 519 GLY A N 1
ATOM 3843 C CA . GLY A 1 519 ? -10.209 -29.741 39.039 1.00 82.81 519 GLY A CA 1
ATOM 3844 C C . GLY A 1 519 ? -10.701 -28.304 38.833 1.00 82.81 519 GLY A C 1
ATOM 3845 O O . GLY A 1 519 ? -11.845 -28.086 38.430 1.00 82.81 519 GLY A O 1
ATOM 3846 N N . ASP A 1 520 ? -9.813 -27.336 39.066 1.00 78.31 520 ASP A N 1
ATOM 3847 C CA . ASP A 1 520 ? -10.102 -25.900 38.932 1.00 78.31 520 ASP A CA 1
ATOM 3848 C C . ASP A 1 520 ? -10.027 -25.383 37.479 1.00 78.31 520 ASP A C 1
ATOM 3850 O O . ASP A 1 520 ? -10.303 -24.211 37.219 1.00 78.31 520 ASP A O 1
ATOM 3854 N N . GLY A 1 521 ? -9.662 -26.242 36.518 1.00 87.19 521 GLY A N 1
ATOM 3855 C CA . GLY A 1 521 ? -9.462 -25.885 35.113 1.00 87.19 521 GLY A CA 1
ATOM 3856 C C . GLY A 1 521 ? -10.247 -26.746 34.126 1.00 87.19 521 GLY A C 1
ATOM 3857 O O . GLY A 1 521 ? -11.182 -27.463 34.485 1.00 87.19 521 GLY A O 1
ATOM 3858 N N . VAL A 1 522 ? -9.839 -26.687 32.858 1.00 90.38 522 VAL A N 1
ATOM 3859 C CA . VAL A 1 522 ? -10.361 -27.532 31.773 1.00 90.38 522 VAL A CA 1
ATOM 3860 C C . VAL A 1 522 ? -9.222 -28.217 31.033 1.00 90.38 522 VAL A C 1
ATOM 3862 O O . VAL A 1 522 ? -8.141 -27.654 30.865 1.00 90.38 522 VAL A O 1
ATOM 3865 N N . VAL A 1 523 ? -9.479 -29.434 30.569 1.00 89.88 523 VAL A N 1
ATOM 3866 C CA . VAL A 1 523 ? -8.548 -30.238 29.777 1.00 89.88 523 VAL A CA 1
ATOM 3867 C C . VAL A 1 523 ? -9.228 -30.620 28.470 1.00 89.88 523 VAL A C 1
ATOM 3869 O O . VAL A 1 523 ? -10.411 -30.955 28.452 1.00 89.88 523 VAL A O 1
ATOM 3872 N N . GLU A 1 524 ? -8.483 -30.550 27.370 1.00 90.31 524 GLU A N 1
ATOM 3873 C CA . GLU A 1 524 ? -8.958 -31.014 26.068 1.00 90.31 524 GLU A CA 1
ATOM 3874 C C . GLU A 1 524 ? -9.110 -32.538 26.085 1.00 90.31 524 GLU A C 1
ATOM 3876 O O . GLU A 1 524 ? -8.151 -33.263 26.346 1.00 90.31 524 GLU A O 1
ATOM 3881 N N . GLU A 1 525 ? -10.308 -33.027 25.772 1.00 86.94 525 GLU A N 1
ATOM 3882 C CA . GLU A 1 525 ? -10.565 -34.462 25.636 1.00 86.94 525 GLU A CA 1
ATOM 3883 C C . GLU A 1 525 ? -10.459 -34.928 24.190 1.00 86.94 525 GLU A C 1
ATOM 3885 O O . GLU A 1 525 ? -9.974 -36.026 23.913 1.00 86.94 525 GLU A O 1
ATOM 3890 N N . ARG A 1 526 ? -10.972 -34.116 23.261 1.00 85.75 526 ARG A N 1
ATOM 3891 C CA . ARG A 1 526 ? -11.049 -34.458 21.842 1.00 85.75 526 ARG A CA 1
ATOM 3892 C C . ARG A 1 526 ? -10.868 -33.238 20.962 1.00 85.75 526 ARG A C 1
ATOM 3894 O O . ARG A 1 526 ? -11.299 -32.141 21.302 1.00 85.75 526 ARG A O 1
ATOM 3901 N N . ARG A 1 527 ? -10.298 -33.481 19.784 1.00 88.12 527 ARG A N 1
ATOM 3902 C CA . ARG A 1 527 ? -10.085 -32.491 18.733 1.00 88.12 527 ARG A CA 1
ATOM 3903 C C . ARG A 1 527 ? -10.359 -33.116 17.373 1.00 88.12 527 ARG A C 1
ATOM 3905 O O . ARG A 1 527 ? -9.865 -34.204 17.081 1.00 88.12 527 ARG A O 1
ATOM 3912 N N . TRP A 1 528 ? -11.114 -32.413 16.539 1.00 85.19 528 TRP A N 1
ATOM 3913 C CA . TRP A 1 528 ? -11.447 -32.820 15.177 1.00 85.19 528 TRP A CA 1
ATOM 3914 C C . TRP A 1 528 ? -10.893 -31.805 14.179 1.00 85.19 528 TRP A C 1
ATOM 3916 O O . TRP A 1 528 ? -11.055 -30.600 14.363 1.00 85.19 528 TRP A O 1
ATOM 3926 N N . ALA A 1 529 ? -10.267 -32.286 13.100 1.00 84.38 529 ALA A N 1
ATOM 3927 C CA . ALA A 1 529 ? -9.931 -31.463 11.937 1.00 84.38 529 ALA A CA 1
ATOM 3928 C C . ALA A 1 529 ? -11.218 -31.198 11.145 1.00 84.38 529 ALA A C 1
ATOM 3930 O O . ALA A 1 529 ? -11.594 -31.973 10.263 1.00 84.38 529 ALA A O 1
ATOM 3931 N N . ALA A 1 530 ? -11.954 -30.168 11.559 1.00 79.94 530 ALA A N 1
ATOM 3932 C CA . ALA A 1 530 ? -13.340 -30.010 11.161 1.00 79.94 530 ALA A CA 1
ATOM 3933 C C . ALA A 1 530 ? -13.490 -29.445 9.746 1.00 79.94 530 ALA A C 1
ATOM 3935 O O . ALA A 1 530 ? -14.320 -29.927 8.971 1.00 79.94 530 ALA A O 1
ATOM 3936 N N . HIS A 1 531 ? -12.670 -28.463 9.385 1.00 84.00 531 HIS A N 1
ATOM 3937 C CA . HIS A 1 531 ? -12.685 -27.780 8.095 1.00 84.00 531 HIS A CA 1
ATOM 3938 C C . HIS A 1 531 ? -11.251 -27.613 7.572 1.00 84.00 531 HIS A C 1
ATOM 3940 O O . HIS A 1 531 ? -10.335 -27.391 8.356 1.00 84.00 531 HIS A O 1
ATOM 3946 N N . ASP A 1 532 ? -11.049 -27.753 6.260 1.00 74.31 532 ASP A N 1
ATOM 3947 C CA . ASP A 1 532 ? -9.732 -27.654 5.613 1.00 74.31 532 ASP A CA 1
ATOM 3948 C C . ASP A 1 532 ? -9.828 -26.739 4.386 1.00 74.31 532 ASP A C 1
ATOM 3950 O O . ASP A 1 532 ? -10.655 -26.962 3.500 1.00 74.31 532 ASP A O 1
ATOM 3954 N N . TYR A 1 533 ? -8.979 -25.712 4.351 1.00 67.69 533 TYR A N 1
ATOM 3955 C CA . TYR A 1 533 ? -8.915 -24.684 3.303 1.00 67.69 533 TYR A CA 1
ATOM 3956 C C . TYR A 1 533 ? -7.625 -24.774 2.486 1.00 67.69 533 TYR A C 1
ATOM 3958 O O . TYR A 1 533 ? -7.352 -23.919 1.641 1.00 67.69 533 TYR A O 1
ATOM 3966 N N . GLY A 1 534 ? -6.829 -25.817 2.719 1.00 63.12 534 GLY A N 1
ATOM 3967 C CA . GLY A 1 534 ? -5.506 -25.970 2.146 1.00 63.12 534 GLY A CA 1
ATOM 3968 C C . GLY A 1 534 ? -4.429 -25.160 2.883 1.00 63.12 534 GLY A C 1
ATOM 3969 O O . GLY A 1 534 ? -4.708 -24.290 3.713 1.00 63.12 534 GLY A O 1
ATOM 3970 N N . PRO A 1 535 ? -3.150 -25.448 2.593 1.00 56.81 535 PRO A N 1
ATOM 3971 C CA . PRO A 1 535 ? -2.027 -24.862 3.313 1.00 56.81 535 PRO A CA 1
ATOM 3972 C C . PRO A 1 535 ? -1.919 -23.346 3.085 1.00 56.81 535 PRO A C 1
ATOM 3974 O O . PRO A 1 535 ? -1.758 -22.884 1.956 1.00 56.81 535 PRO A O 1
ATOM 3977 N N . GLY A 1 536 ? -1.938 -22.578 4.181 1.00 57.91 536 GLY A N 1
ATOM 3978 C CA . GLY A 1 536 ? -1.660 -21.136 4.193 1.00 57.91 536 GLY A CA 1
ATOM 3979 C C . GLY A 1 536 ? -2.873 -20.213 4.034 1.00 57.91 536 GLY A C 1
ATOM 3980 O O . GLY A 1 536 ? -2.675 -19.001 3.940 1.00 57.91 536 GLY A O 1
ATOM 3981 N N . CYS A 1 537 ? -4.098 -20.749 4.017 1.00 52.88 537 CYS A N 1
ATOM 3982 C CA . CYS A 1 537 ? -5.323 -19.947 4.023 1.00 52.88 537 CYS A CA 1
ATOM 3983 C C . CYS A 1 537 ? -5.894 -19.884 5.452 1.00 52.88 537 CYS A C 1
ATOM 3985 O O . CYS A 1 537 ? -6.286 -20.930 5.966 1.00 52.88 537 CYS A O 1
ATOM 3987 N N . PRO A 1 538 ? -5.924 -18.708 6.111 1.00 57.62 538 PRO A N 1
ATOM 3988 C CA . PRO A 1 538 ? -6.597 -18.568 7.398 1.00 57.62 538 PRO A CA 1
ATOM 3989 C C . PRO A 1 538 ? -8.095 -18.812 7.204 1.00 57.62 538 PRO A C 1
ATOM 3991 O O . PRO A 1 538 ? -8.672 -18.362 6.213 1.00 57.62 538 PRO A O 1
ATOM 3994 N N . ALA A 1 539 ? -8.698 -19.542 8.132 1.00 63.25 539 ALA A N 1
ATOM 3995 C CA . ALA A 1 539 ? -10.103 -19.907 8.088 1.00 63.25 539 ALA A CA 1
ATOM 3996 C C . ALA A 1 539 ? -10.758 -19.636 9.431 1.00 63.25 539 ALA A C 1
ATOM 3998 O O . ALA A 1 539 ? -10.234 -20.060 10.466 1.00 63.25 539 ALA A O 1
ATOM 3999 N N . GLU A 1 540 ? -11.908 -18.975 9.419 1.00 75.44 540 GLU A N 1
ATOM 4000 C CA . GLU A 1 540 ? -12.720 -18.813 10.614 1.00 75.44 540 GLU A CA 1
ATOM 4001 C C . GLU A 1 540 ? -13.708 -19.985 10.716 1.00 75.44 540 GLU A C 1
ATOM 4003 O O . GLU A 1 540 ? -14.325 -20.425 9.739 1.00 75.44 540 GLU A O 1
ATOM 4008 N N . VAL A 1 541 ? -13.783 -20.565 11.914 1.00 74.38 541 VAL A N 1
ATOM 4009 C CA . VAL A 1 541 ? -14.685 -21.672 12.244 1.00 74.38 541 VAL A CA 1
ATOM 4010 C C . VAL A 1 541 ? -15.491 -21.268 13.458 1.00 74.38 541 VAL A C 1
ATOM 4012 O O . VAL A 1 541 ? -14.966 -20.691 14.400 1.00 74.38 541 VAL A O 1
ATOM 4015 N N . TRP A 1 542 ? -16.760 -21.620 13.483 1.00 80.25 542 TRP A N 1
ATOM 4016 C CA . TRP A 1 542 ? -17.637 -21.423 14.619 1.00 80.25 542 TRP A CA 1
ATOM 4017 C C . TRP A 1 542 ? -18.180 -22.773 15.043 1.00 80.25 542 TRP A C 1
ATOM 4019 O O . TRP A 1 542 ? -18.526 -23.607 14.208 1.00 80.25 542 TRP A O 1
ATOM 4029 N N . CYS A 1 543 ? -18.240 -23.006 16.347 1.00 78.38 543 CYS A N 1
ATOM 4030 C CA . CYS A 1 543 ? -18.796 -24.228 16.901 1.00 78.38 543 CYS A CA 1
ATOM 4031 C C . CYS A 1 543 ? -19.966 -23.920 17.818 1.00 78.38 543 CYS A C 1
ATOM 4033 O O . CYS A 1 543 ? -20.009 -22.850 18.430 1.00 78.38 543 CYS A O 1
ATOM 4035 N N . ALA A 1 544 ? -20.856 -24.899 17.929 1.00 75.75 544 ALA A N 1
ATOM 4036 C CA . ALA A 1 544 ? -21.883 -24.923 18.948 1.00 75.75 544 ALA A CA 1
ATOM 4037 C C . ALA A 1 544 ? -22.143 -26.337 19.445 1.00 75.75 544 ALA A C 1
ATOM 4039 O O . ALA A 1 544 ? -21.944 -27.309 18.715 1.00 75.75 544 ALA A O 1
ATOM 4040 N N . THR A 1 545 ? -22.641 -26.461 20.665 1.00 69.06 545 THR A N 1
ATOM 4041 C CA . THR A 1 545 ? -23.050 -27.749 21.228 1.00 69.06 545 THR A CA 1
ATOM 4042 C C . THR A 1 545 ? -24.129 -27.549 22.280 1.00 69.06 545 THR A C 1
ATOM 4044 O O . THR A 1 545 ? -24.218 -26.498 22.909 1.00 69.06 545 THR A O 1
ATOM 4047 N N . ARG A 1 546 ? -24.957 -28.569 22.504 1.00 65.38 546 ARG A N 1
ATOM 4048 C CA . ARG A 1 546 ? -25.907 -28.566 23.620 1.00 65.38 546 ARG A CA 1
ATOM 4049 C C . ARG A 1 546 ? -26.077 -29.973 24.181 1.00 65.38 546 ARG A C 1
ATOM 4051 O O . ARG A 1 546 ? -26.553 -30.867 23.482 1.00 65.38 546 ARG A O 1
ATOM 4058 N N . GLY A 1 547 ? -25.724 -30.141 25.454 1.00 58.59 547 GLY A N 1
ATOM 4059 C CA . GLY A 1 547 ? -25.630 -31.423 26.156 1.00 58.59 547 GLY A CA 1
ATOM 4060 C C . GLY A 1 547 ? -24.490 -32.307 25.637 1.00 58.59 547 GLY A C 1
ATOM 4061 O O . GLY A 1 547 ? -23.921 -32.042 24.586 1.00 58.59 547 GLY A O 1
ATOM 4062 N N . ALA A 1 548 ? -24.213 -33.432 26.301 1.00 54.03 548 ALA A N 1
ATOM 4063 C CA . ALA A 1 548 ? -23.154 -34.392 25.930 1.00 54.03 548 ALA A CA 1
ATOM 4064 C C . ALA A 1 548 ? -23.390 -35.168 24.597 1.00 54.03 548 ALA A C 1
ATOM 4066 O O . ALA A 1 548 ? -22.933 -36.300 24.433 1.00 54.03 548 ALA A O 1
ATOM 4067 N N . GLY A 1 549 ? -24.173 -34.606 23.667 1.00 72.25 549 GLY A N 1
ATOM 4068 C CA . GLY A 1 549 ? -24.711 -35.247 22.467 1.00 72.25 549 GLY A CA 1
ATOM 4069 C C . GLY A 1 549 ? -23.851 -35.079 21.212 1.00 72.25 549 GLY A C 1
ATOM 4070 O O . GLY A 1 549 ? -23.113 -35.991 20.861 1.00 72.25 549 GLY A O 1
ATOM 4071 N N . LEU A 1 550 ? -24.008 -33.962 20.491 1.00 79.81 550 LEU A N 1
ATOM 4072 C CA . LEU A 1 550 ? -23.354 -33.680 19.203 1.00 79.81 550 LEU A CA 1
ATOM 4073 C C . LEU A 1 550 ? -22.733 -32.281 19.214 1.00 79.81 550 LEU A C 1
ATOM 4075 O O . LEU A 1 550 ? -23.382 -31.329 19.643 1.00 79.81 550 LEU A O 1
ATOM 4079 N N . VAL A 1 551 ? -21.526 -32.162 18.662 1.00 84.25 551 VAL A N 1
ATOM 4080 C CA . VAL A 1 551 ? -20.865 -30.877 18.408 1.00 84.25 551 VAL A CA 1
ATOM 4081 C C . VAL A 1 551 ? -21.138 -30.464 16.967 1.00 84.25 551 VAL A C 1
ATOM 4083 O O . VAL A 1 551 ? -21.027 -31.278 16.055 1.00 84.25 551 VAL A O 1
ATOM 4086 N N . TYR A 1 552 ? -21.480 -29.205 16.737 1.00 86.44 552 TYR A N 1
ATOM 4087 C CA . TYR A 1 552 ? -21.719 -28.639 15.414 1.00 86.44 552 TYR A CA 1
ATOM 4088 C C . TYR A 1 552 ? -20.618 -27.660 15.050 1.00 86.44 552 TYR A C 1
ATOM 4090 O O . TYR A 1 552 ? -20.117 -26.943 15.914 1.00 86.44 552 TYR A O 1
ATOM 4098 N N . SER A 1 553 ? -20.264 -27.608 13.770 1.00 88.50 553 SER A N 1
ATOM 4099 C CA . SER A 1 553 ? -19.284 -26.659 13.255 1.00 88.50 553 SER A CA 1
ATOM 4100 C C . SER A 1 553 ? -19.735 -26.041 11.938 1.00 88.50 553 SER A C 1
ATOM 4102 O O . SER A 1 553 ? -20.228 -26.737 11.052 1.00 88.50 553 SER A O 1
ATOM 4104 N N . GLY A 1 554 ? -19.579 -24.728 11.829 1.00 88.88 554 GLY A N 1
ATOM 4105 C CA . GLY A 1 554 ? -19.774 -23.940 10.619 1.00 88.88 554 GLY A CA 1
ATOM 4106 C C . GLY A 1 554 ? -18.493 -23.183 10.296 1.00 88.88 554 GLY A C 1
ATOM 4107 O O . GLY A 1 554 ? -17.741 -22.857 11.211 1.00 88.88 554 GLY A O 1
ATOM 4108 N N . ALA A 1 555 ? -18.209 -22.935 9.021 1.00 88.19 555 ALA A N 1
ATOM 4109 C CA . ALA A 1 555 ? -16.997 -22.223 8.634 1.00 88.19 555 ALA A CA 1
ATOM 4110 C C . ALA A 1 555 ? -17.165 -21.431 7.326 1.00 88.19 555 ALA A C 1
ATOM 4112 O O . ALA A 1 555 ? -18.176 -21.555 6.626 1.00 88.19 555 ALA A O 1
ATOM 4113 N N . ASP A 1 556 ? -16.148 -20.647 6.972 1.00 86.62 556 ASP A N 1
ATOM 4114 C CA . ASP A 1 556 ? -16.027 -19.901 5.705 1.00 86.62 556 ASP A CA 1
ATOM 4115 C C . ASP A 1 556 ? -16.166 -20.734 4.410 1.00 86.62 556 ASP A C 1
ATOM 4117 O O . ASP A 1 556 ? -16.450 -20.188 3.345 1.00 86.62 556 ASP A O 1
ATOM 4121 N N . ASP A 1 557 ? -16.030 -22.061 4.475 1.00 83.62 557 ASP A N 1
ATOM 4122 C CA . ASP A 1 557 ? -16.213 -23.016 3.377 1.00 83.62 557 ASP A CA 1
ATOM 4123 C C . ASP A 1 557 ? -17.694 -23.176 3.004 1.00 83.62 557 ASP A C 1
ATOM 4125 O O . ASP A 1 557 ? -18.037 -23.904 2.065 1.00 83.62 557 ASP A O 1
ATOM 4129 N N . GLY A 1 558 ? -18.562 -22.477 3.742 1.00 85.56 558 GLY A N 1
ATOM 4130 C CA . GLY A 1 558 ? -20.003 -22.468 3.585 1.00 85.56 558 GLY A CA 1
ATOM 4131 C C . GLY A 1 558 ? -20.635 -23.776 4.029 1.00 85.56 558 GLY A C 1
ATOM 4132 O O . GLY A 1 558 ? -21.741 -24.073 3.593 1.00 85.56 558 GLY A O 1
ATOM 4133 N N . THR A 1 559 ? -19.946 -24.596 4.831 1.00 85.75 559 THR A N 1
ATOM 4134 C CA . THR A 1 559 ? -20.457 -25.900 5.254 1.00 85.75 559 THR A CA 1
ATOM 4135 C C . THR A 1 559 ? -20.829 -25.935 6.729 1.00 85.75 559 THR A C 1
ATOM 4137 O O . THR A 1 559 ? -20.094 -25.446 7.582 1.00 85.75 559 THR A O 1
ATOM 4140 N N . LEU A 1 560 ? -21.956 -26.583 7.032 1.00 86.69 560 LEU A N 1
ATOM 4141 C CA . LEU A 1 560 ? -22.318 -27.030 8.379 1.00 86.69 560 LEU A CA 1
ATOM 4142 C C . LEU A 1 560 ? -21.979 -28.522 8.531 1.00 86.69 560 LEU A C 1
ATOM 4144 O O . LEU A 1 560 ? -22.326 -29.324 7.660 1.00 86.69 560 LEU A O 1
ATOM 4148 N N . LYS A 1 561 ? -21.317 -28.895 9.631 1.00 85.00 561 LYS A N 1
ATOM 4149 C CA . LYS A 1 561 ? -20.946 -30.276 9.981 1.00 85.00 561 LYS A CA 1
ATOM 4150 C C . LYS A 1 561 ? -21.361 -30.605 11.415 1.00 85.00 561 LYS A C 1
ATOM 4152 O O . LYS A 1 561 ? -21.501 -29.716 12.253 1.00 85.00 561 LYS A O 1
ATOM 4157 N N . ALA A 1 562 ? -21.554 -31.892 11.689 1.00 83.50 562 ALA A N 1
ATOM 4158 C CA . ALA A 1 562 ? -21.883 -32.425 13.007 1.00 83.50 562 ALA A CA 1
ATOM 4159 C C . ALA A 1 562 ? -20.898 -33.537 13.394 1.00 83.50 562 ALA A C 1
ATOM 4161 O O . ALA A 1 562 ? -20.446 -34.302 12.538 1.00 83.50 562 ALA A O 1
ATOM 4162 N N . TRP A 1 563 ? -20.589 -33.617 14.685 1.00 80.69 563 TRP A N 1
ATOM 4163 C CA . TRP A 1 563 ? -19.574 -34.489 15.258 1.00 80.69 563 TRP A CA 1
ATOM 4164 C C . TRP A 1 563 ? -20.152 -35.219 16.469 1.00 80.69 563 TRP A C 1
ATOM 4166 O O . TRP A 1 563 ? -20.524 -34.589 17.460 1.00 80.69 563 TRP A O 1
ATOM 4176 N N . ASP A 1 564 ? -20.211 -36.551 16.412 1.00 79.88 564 ASP A N 1
ATOM 4177 C CA . ASP A 1 564 ? -20.528 -37.371 17.585 1.00 79.88 564 ASP A CA 1
ATOM 4178 C C . ASP A 1 564 ? -19.241 -37.706 18.356 1.00 79.88 564 ASP A C 1
ATOM 4180 O O . ASP A 1 564 ? -18.399 -38.459 17.845 1.00 79.88 564 ASP A O 1
ATOM 4184 N N . PRO A 1 565 ? -19.078 -37.210 19.596 1.00 75.75 565 PRO A N 1
ATOM 4185 C CA . PRO A 1 565 ? -17.895 -37.483 20.391 1.00 75.75 565 PRO A CA 1
ATOM 4186 C C . PRO A 1 565 ? -17.750 -38.966 20.731 1.00 75.75 565 PRO A C 1
ATOM 4188 O O . PRO A 1 565 ? -16.638 -39.432 20.950 1.00 75.75 565 PRO A O 1
ATOM 4191 N N . ARG A 1 566 ? -18.826 -39.757 20.726 1.00 76.88 566 ARG A N 1
ATOM 4192 C CA . ARG A 1 566 ? -18.762 -41.195 21.036 1.00 76.88 566 ARG A CA 1
ATOM 4193 C C . ARG A 1 566 ? -18.130 -42.010 19.911 1.00 76.88 566 ARG A C 1
ATOM 4195 O O . ARG A 1 566 ? -17.776 -43.167 20.126 1.00 76.88 566 ARG A O 1
ATOM 4202 N N . THR A 1 567 ? -17.977 -41.428 18.723 1.00 72.19 567 THR A N 1
ATOM 4203 C CA . THR A 1 567 ? -17.403 -42.104 17.559 1.00 72.19 567 THR A CA 1
ATOM 4204 C C . THR A 1 567 ? -16.030 -41.531 17.197 1.00 72.19 567 THR A C 1
ATOM 4206 O O . THR A 1 567 ? -15.879 -40.315 17.137 1.00 72.19 567 THR A O 1
ATOM 4209 N N . PRO A 1 568 ? -15.028 -42.373 16.893 1.00 60.03 568 PRO A N 1
ATOM 4210 C CA . PRO A 1 568 ? -13.695 -41.915 16.489 1.00 60.03 568 PRO A CA 1
ATOM 4211 C C . PRO A 1 568 ? -13.618 -41.405 15.034 1.00 60.03 568 PRO A C 1
ATOM 4213 O O . PRO A 1 568 ? -12.562 -40.951 14.607 1.00 60.03 568 PRO A O 1
ATOM 4216 N N . GLY A 1 569 ? -14.705 -41.500 14.259 1.00 59.03 569 GLY A N 1
ATOM 4217 C CA . GLY A 1 569 ? -14.778 -41.050 12.863 1.00 59.03 569 GLY A CA 1
ATOM 4218 C C . GLY A 1 569 ? -15.610 -39.771 12.680 1.00 59.03 569 GLY A C 1
ATOM 4219 O O . GLY A 1 569 ? -16.279 -39.340 13.617 1.00 59.03 569 GLY A O 1
ATOM 4220 N N . PRO A 1 570 ? -15.619 -39.175 11.471 1.00 56.88 570 PRO A N 1
ATOM 4221 C CA . PRO A 1 570 ? -16.416 -37.986 11.168 1.00 56.88 570 PRO A CA 1
ATOM 4222 C C . PRO A 1 570 ? -17.895 -38.380 11.106 1.00 56.88 570 PRO A C 1
ATOM 4224 O O . PRO A 1 570 ? -18.376 -38.792 10.049 1.00 56.88 570 PRO A O 1
ATOM 4227 N N . SER A 1 571 ? -18.616 -38.384 12.232 1.00 50.09 571 SER A N 1
ATOM 4228 C CA . SER A 1 571 ? -19.925 -39.039 12.249 1.00 50.09 571 SER A CA 1
ATOM 4229 C C . SER A 1 571 ? -21.136 -38.095 12.242 1.00 50.09 571 SER A C 1
ATOM 4231 O O . SER A 1 571 ? -21.445 -37.381 13.190 1.00 50.09 571 SER A O 1
ATOM 4233 N N . ARG A 1 572 ? -21.841 -38.262 11.109 1.00 51.00 572 ARG A N 1
ATOM 4234 C CA . ARG A 1 572 ? -23.278 -38.154 10.814 1.00 51.00 572 ARG A CA 1
ATOM 4235 C C . ARG A 1 572 ? -23.887 -36.761 10.556 1.00 51.00 572 ARG A C 1
ATOM 4237 O O . ARG A 1 572 ? -24.364 -36.091 11.457 1.00 51.00 572 ARG A O 1
ATOM 4244 N N . ALA A 1 573 ? -24.060 -36.520 9.246 1.00 48.94 573 ALA A N 1
ATOM 4245 C CA . ALA A 1 573 ? -25.103 -35.762 8.529 1.00 48.94 573 ALA A CA 1
ATOM 4246 C C . ALA A 1 573 ? -24.593 -34.535 7.745 1.00 48.94 573 ALA A C 1
ATOM 4248 O O . ALA A 1 573 ? -24.098 -33.581 8.321 1.00 48.94 573 ALA A O 1
ATOM 4249 N N . ALA A 1 574 ? -24.739 -34.655 6.414 1.00 52.56 574 ALA A N 1
ATOM 4250 C CA . ALA A 1 574 ? -24.622 -33.689 5.314 1.00 52.56 574 ALA A CA 1
ATOM 4251 C C . ALA A 1 574 ? -23.740 -32.447 5.526 1.00 52.56 574 ALA A C 1
ATOM 4253 O O . ALA A 1 574 ? -24.078 -31.566 6.301 1.00 52.56 574 ALA A O 1
ATOM 4254 N N . SER A 1 575 ? -22.702 -32.305 4.694 1.00 57.06 575 SER A N 1
ATOM 4255 C CA . SER A 1 575 ? -22.193 -30.977 4.341 1.00 57.06 575 SER A CA 1
ATOM 4256 C C . SER A 1 575 ? -23.346 -30.206 3.698 1.00 57.06 575 SER A C 1
ATOM 4258 O O . SER A 1 575 ? -23.692 -30.426 2.535 1.00 57.06 575 SER A O 1
ATOM 4260 N N . LEU A 1 576 ? -24.005 -29.384 4.504 1.00 70.12 576 LEU A N 1
ATOM 4261 C CA . LEU A 1 576 ? -25.043 -28.481 4.045 1.00 70.12 576 LEU A CA 1
ATOM 4262 C C . LEU A 1 576 ? -24.352 -27.218 3.607 1.00 70.12 576 LEU A C 1
ATOM 4264 O O . LEU A 1 576 ? -23.582 -26.650 4.374 1.00 70.12 576 LEU A O 1
ATOM 4268 N N . ARG A 1 577 ? -24.563 -26.873 2.339 1.00 72.94 577 ARG A N 1
ATOM 4269 C CA . ARG A 1 577 ? -23.942 -25.712 1.729 1.00 72.94 577 ARG A CA 1
ATOM 4270 C C . ARG A 1 577 ? -24.853 -24.512 1.908 1.00 72.94 577 ARG A C 1
ATOM 4272 O O . ARG A 1 577 ? -26.002 -24.535 1.467 1.00 72.94 577 ARG A O 1
ATOM 4279 N N . HIS A 1 578 ? -24.308 -23.495 2.545 1.00 87.12 578 HIS A N 1
ATOM 4280 C CA . HIS A 1 578 ? -24.779 -22.122 2.497 1.00 87.12 578 HIS A CA 1
ATOM 4281 C C . HIS A 1 578 ? -24.177 -21.435 1.268 1.00 87.12 578 HIS A C 1
ATOM 4283 O O . HIS A 1 578 ? -23.221 -21.937 0.668 1.00 87.12 578 HIS A O 1
ATOM 4289 N N . ASP A 1 579 ? -24.734 -20.288 0.882 1.00 87.44 579 ASP A N 1
ATOM 4290 C CA . ASP A 1 579 ? -24.248 -19.540 -0.286 1.00 87.44 579 ASP A CA 1
ATOM 4291 C C . ASP A 1 579 ? -22.984 -18.715 0.037 1.00 87.44 579 ASP A C 1
ATOM 4293 O O . ASP A 1 579 ? -22.309 -18.215 -0.865 1.00 87.44 579 ASP A O 1
ATOM 4297 N N . ALA A 1 580 ? -22.641 -18.603 1.325 1.00 89.00 580 ALA A N 1
ATOM 4298 C CA . ALA A 1 580 ? -21.417 -18.005 1.850 1.00 89.00 580 ALA A CA 1
ATOM 4299 C C . ALA A 1 580 ? -21.018 -18.659 3.190 1.00 89.00 580 ALA A C 1
ATOM 4301 O O . ALA A 1 580 ? -21.702 -19.560 3.678 1.00 89.00 580 ALA A O 1
ATOM 4302 N N . GLY A 1 581 ? -19.920 -18.198 3.798 1.00 87.75 581 GLY A N 1
ATOM 4303 C CA . GLY A 1 581 ? -19.406 -18.715 5.072 1.00 87.75 581 GLY A CA 1
ATOM 4304 C C . GLY A 1 581 ? -20.448 -18.744 6.195 1.00 87.75 581 GLY A C 1
ATOM 4305 O O . GLY A 1 581 ? -21.277 -17.835 6.304 1.00 87.75 581 GLY A O 1
ATOM 4306 N N . VAL A 1 582 ? -20.429 -19.801 7.007 1.00 91.06 582 VAL A N 1
ATOM 4307 C CA . VAL A 1 582 ? -21.304 -19.977 8.175 1.00 91.06 582 VAL A CA 1
ATOM 4308 C C . VAL A 1 582 ? -20.619 -19.371 9.392 1.00 91.06 582 VAL A C 1
ATOM 4310 O O . VAL A 1 582 ? -19.679 -19.960 9.906 1.00 91.06 582 VAL A O 1
ATOM 4313 N N . THR A 1 583 ? -21.113 -18.225 9.851 1.00 90.25 583 THR A N 1
ATOM 4314 C CA . THR A 1 583 ? -20.482 -17.353 10.859 1.00 90.25 583 THR A CA 1
ATOM 4315 C C . THR A 1 583 ? -21.015 -17.541 12.270 1.00 90.25 583 THR A C 1
ATOM 4317 O O . THR A 1 583 ? -20.445 -17.040 13.228 1.00 90.25 583 THR A O 1
ATOM 4320 N N . SER A 1 584 ? -22.138 -18.232 12.436 1.00 90.50 584 SER A N 1
ATOM 4321 C CA . SER A 1 584 ? -22.662 -18.557 13.760 1.00 90.50 584 SER A CA 1
ATOM 4322 C C . SER A 1 584 ? -23.465 -19.844 13.721 1.00 90.50 584 SER A C 1
ATOM 4324 O O . SER A 1 584 ? -24.174 -20.138 12.756 1.00 90.50 584 SER A O 1
ATOM 4326 N N . VAL A 1 585 ? -23.349 -20.622 14.790 1.00 91.00 585 VAL A N 1
ATOM 4327 C CA . VAL A 1 585 ? -24.061 -21.883 14.977 1.00 91.00 585 VAL A CA 1
ATOM 4328 C C . VAL A 1 585 ? -24.686 -21.844 16.366 1.00 91.00 585 VAL A C 1
ATOM 4330 O O . VAL A 1 585 ? -24.069 -21.348 17.302 1.00 91.00 585 VAL A O 1
ATOM 4333 N N . LEU A 1 586 ? -25.920 -22.325 16.498 1.00 90.31 586 LEU A N 1
ATOM 4334 C CA . LEU A 1 586 ? -26.637 -22.405 17.767 1.00 90.31 586 LEU A CA 1
ATOM 4335 C C . LEU A 1 586 ? -27.432 -23.710 17.820 1.00 90.31 586 LEU A C 1
ATOM 4337 O O . LEU A 1 586 ? -28.266 -23.978 16.954 1.00 90.31 586 LEU A O 1
ATOM 4341 N N . ALA A 1 587 ? -27.205 -24.519 18.850 1.00 87.00 587 ALA A N 1
ATOM 4342 C CA . ALA A 1 587 ? -27.957 -25.751 19.070 1.00 87.00 587 ALA A CA 1
ATOM 4343 C C . ALA A 1 587 ? -29.309 -25.472 19.764 1.00 87.00 587 ALA A C 1
ATOM 4345 O O . ALA A 1 587 ? -29.379 -24.726 20.741 1.00 87.00 587 ALA A O 1
ATOM 4346 N N . LEU A 1 588 ? -30.394 -26.079 19.266 1.00 84.62 588 LEU A N 1
ATOM 4347 C CA . LEU A 1 588 ? -31.770 -25.799 19.708 1.00 84.62 588 LEU A CA 1
ATOM 4348 C C . LEU A 1 588 ? -32.298 -26.823 20.723 1.00 84.62 588 LEU A C 1
ATOM 4350 O O . LEU A 1 588 ? -32.012 -28.015 20.626 1.00 84.62 588 LEU A O 1
ATOM 4354 N N . GLU A 1 589 ? -33.150 -26.373 21.652 1.00 71.75 589 GLU A N 1
ATOM 4355 C CA . GLU A 1 589 ? -33.748 -27.206 22.714 1.00 71.75 589 GLU A CA 1
ATOM 4356 C C . GLU A 1 589 ? -34.623 -28.359 22.199 1.00 71.75 589 GLU A C 1
ATOM 4358 O O . GLU A 1 589 ? -34.604 -29.446 22.767 1.00 71.75 589 GLU A O 1
ATOM 4363 N N . GLY A 1 590 ? -35.354 -28.153 21.100 1.00 67.12 590 GLY A N 1
ATOM 4364 C CA . GLY A 1 590 ? -36.228 -29.166 20.488 1.00 67.12 590 GLY A CA 1
ATOM 4365 C C . GLY A 1 590 ? -35.517 -30.156 19.555 1.00 67.12 590 GLY A C 1
ATOM 4366 O O . GLY A 1 590 ? -36.182 -30.948 18.886 1.00 67.12 590 GLY A O 1
ATOM 4367 N N . GLY A 1 591 ? -34.183 -30.100 19.487 1.00 74.56 591 GLY A N 1
ATOM 4368 C CA . GLY A 1 591 ? -33.383 -30.776 18.470 1.00 74.56 591 GLY A CA 1
ATOM 4369 C C . GLY A 1 591 ? -33.322 -29.984 17.159 1.00 74.56 591 GLY A C 1
ATOM 4370 O O . GLY A 1 591 ? -34.307 -29.396 16.717 1.00 74.56 591 GLY A O 1
ATOM 4371 N N . GLY A 1 592 ? -32.143 -29.967 16.536 1.00 81.88 592 GLY A N 1
ATOM 4372 C CA . GLY A 1 592 ? -31.847 -29.137 15.366 1.00 81.88 592 GLY A CA 1
ATOM 4373 C C . GLY A 1 592 ? -30.846 -28.022 15.669 1.00 81.88 592 GLY A C 1
ATOM 4374 O O . GLY A 1 592 ? -30.356 -27.891 16.793 1.00 81.88 592 GLY A O 1
ATOM 4375 N N . VAL A 1 593 ? -30.518 -27.243 14.640 1.00 88.44 593 VAL A N 1
ATOM 4376 C CA . VAL A 1 593 ? -29.475 -26.208 14.683 1.00 88.44 593 VAL A CA 1
ATOM 4377 C C . VAL A 1 593 ? -29.968 -24.958 13.971 1.00 88.44 593 VAL A C 1
ATOM 4379 O O . VAL A 1 593 ? -30.522 -25.050 12.879 1.00 88.44 593 VAL A O 1
ATOM 4382 N N . ALA A 1 594 ? -29.743 -23.791 14.563 1.00 90.81 594 ALA A N 1
ATOM 4383 C CA . ALA A 1 594 ? -29.857 -22.520 13.869 1.00 90.81 594 ALA A CA 1
ATOM 4384 C C . ALA A 1 594 ? -28.470 -22.054 13.412 1.00 90.81 594 ALA A C 1
ATOM 4386 O O . ALA A 1 594 ? -27.490 -22.191 14.142 1.00 90.81 594 ALA A O 1
ATOM 4387 N N . THR A 1 595 ? -28.381 -21.518 12.200 1.00 92.88 595 THR A N 1
ATOM 4388 C CA . THR A 1 595 ? -27.126 -20.997 11.643 1.00 92.88 595 THR A CA 1
ATOM 4389 C C . THR A 1 595 ? -27.312 -19.597 11.096 1.00 92.88 595 THR A C 1
ATOM 4391 O O . THR A 1 595 ? -28.293 -19.362 10.384 1.00 92.88 595 THR A O 1
ATOM 4394 N N . GLY A 1 596 ? -26.338 -18.729 11.343 1.00 93.19 596 GLY A N 1
ATOM 4395 C CA . GLY A 1 596 ? -26.149 -17.478 10.620 1.00 93.19 596 GLY A CA 1
ATOM 4396 C C . GLY A 1 596 ? -25.023 -17.593 9.593 1.00 93.19 596 GLY A C 1
ATOM 4397 O O . GLY A 1 596 ? -24.080 -18.365 9.778 1.00 93.19 596 GLY A O 1
ATOM 4398 N N . SER A 1 597 ? -25.136 -16.853 8.493 1.00 92.00 597 SER A N 1
ATOM 4399 C CA . SER A 1 597 ? -24.138 -16.837 7.423 1.00 92.00 597 SER A CA 1
ATOM 4400 C C . SER A 1 597 ? -23.899 -15.425 6.893 1.00 92.00 597 SER A C 1
ATOM 4402 O O . SER A 1 597 ? -24.749 -14.534 7.013 1.00 92.00 597 SER A O 1
ATOM 4404 N N . TYR A 1 598 ? -22.740 -15.236 6.257 1.00 92.00 598 TYR A N 1
ATOM 4405 C CA . TYR A 1 598 ? -22.431 -14.055 5.451 1.00 92.00 598 TYR A CA 1
ATOM 4406 C C . TYR A 1 598 ? -23.397 -13.838 4.279 1.00 92.00 598 TYR A C 1
ATOM 4408 O O . TYR A 1 598 ? -23.442 -12.737 3.743 1.00 92.00 598 TYR A O 1
ATOM 4416 N N . ASP A 1 599 ? -24.199 -14.839 3.904 1.00 91.75 599 ASP A N 1
ATOM 4417 C CA . ASP A 1 599 ? -25.242 -14.706 2.880 1.00 91.75 599 ASP A CA 1
ATOM 4418 C C . ASP A 1 599 ? -26.506 -13.974 3.368 1.00 91.75 599 ASP A C 1
ATOM 4420 O O . ASP A 1 599 ? -27.519 -13.965 2.670 1.00 91.75 599 ASP A O 1
ATOM 4424 N N . GLU A 1 600 ? -26.446 -13.356 4.552 1.00 94.50 600 GLU A N 1
ATOM 4425 C CA . GLU A 1 600 ? -27.499 -12.552 5.186 1.00 94.50 600 GLU A CA 1
ATOM 4426 C C . GLU A 1 600 ? -28.709 -13.348 5.699 1.00 94.50 600 GLU A C 1
ATOM 4428 O O . GLU A 1 600 ? -29.723 -12.748 6.072 1.00 94.50 600 GLU A O 1
ATOM 4433 N N . HIS A 1 601 ? -28.638 -14.683 5.728 1.00 93.69 601 HIS A N 1
ATOM 4434 C CA . HIS A 1 601 ? -29.749 -15.513 6.185 1.00 93.69 601 HIS A CA 1
ATOM 4435 C C . HIS A 1 601 ? -29.495 -16.156 7.549 1.00 93.69 601 HIS A C 1
ATOM 4437 O O . HIS A 1 601 ? -28.435 -16.725 7.823 1.00 93.69 601 HIS A O 1
ATOM 4443 N N . LEU A 1 602 ? -30.552 -16.171 8.360 1.00 94.81 602 LEU A N 1
ATOM 4444 C CA . LEU A 1 602 ? -30.708 -17.078 9.492 1.00 94.81 602 LEU A CA 1
ATOM 4445 C C . LEU A 1 602 ? -31.509 -18.292 9.017 1.00 94.81 602 LEU A C 1
ATOM 4447 O O . LEU A 1 602 ? -32.593 -18.136 8.452 1.00 94.81 602 LEU A O 1
ATOM 4451 N N . ARG A 1 603 ? -30.986 -19.502 9.237 1.00 92.50 603 ARG A N 1
ATOM 4452 C CA . ARG A 1 603 ? -31.627 -20.767 8.832 1.00 92.50 603 ARG A CA 1
ATOM 4453 C C . ARG A 1 603 ? -31.812 -21.709 10.014 1.00 92.50 603 ARG A C 1
ATOM 4455 O O . ARG A 1 603 ? -30.901 -21.843 10.826 1.00 92.50 603 ARG A O 1
ATOM 4462 N N . LEU A 1 604 ? -32.957 -22.392 10.070 1.00 91.00 604 LEU A N 1
ATOM 4463 C CA . LEU A 1 604 ? -33.208 -23.511 10.984 1.00 91.00 604 LEU A CA 1
ATOM 4464 C C . LEU A 1 604 ? -33.022 -24.838 10.256 1.00 91.00 604 LEU A C 1
ATOM 4466 O O . LEU A 1 604 ? -33.577 -25.047 9.178 1.00 91.00 604 LEU A O 1
ATOM 4470 N N . TRP A 1 605 ? -32.309 -25.763 10.880 1.00 87.50 605 TRP A N 1
ATOM 4471 C CA . TRP A 1 605 ? -32.005 -27.079 10.338 1.00 87.50 605 TRP A CA 1
ATOM 4472 C C . TRP A 1 605 ? -32.552 -28.173 11.247 1.00 87.50 605 TRP A C 1
ATOM 4474 O O . TRP A 1 605 ? -32.239 -28.223 12.436 1.00 87.50 605 TRP A O 1
ATOM 4484 N N . ASP A 1 606 ? -33.322 -29.095 10.668 1.00 82.50 606 ASP A N 1
ATOM 4485 C CA . ASP A 1 606 ? -33.663 -30.365 11.306 1.00 82.50 606 ASP A CA 1
ATOM 4486 C C . ASP A 1 606 ? -32.685 -31.426 10.803 1.00 82.50 606 ASP A C 1
ATOM 4488 O O . ASP A 1 606 ? -32.730 -31.846 9.647 1.00 82.50 606 ASP A O 1
ATOM 4492 N N . LEU A 1 607 ? -31.797 -31.885 11.679 1.00 72.44 607 LEU A N 1
ATOM 4493 C CA . LEU A 1 607 ? -30.746 -32.839 11.321 1.00 72.44 607 LEU A CA 1
ATOM 4494 C C . LEU A 1 607 ? -31.282 -34.233 10.980 1.00 72.44 607 LEU A C 1
ATOM 4496 O O . LEU A 1 607 ? -30.572 -35.038 10.377 1.00 72.44 607 LEU A O 1
ATOM 4500 N N . ARG A 1 608 ? -32.551 -34.520 11.297 1.00 72.88 608 ARG A N 1
ATOM 4501 C CA . ARG A 1 608 ? -33.240 -35.727 10.816 1.00 72.88 608 ARG A CA 1
ATOM 4502 C C . ARG A 1 608 ? -33.565 -35.627 9.322 1.00 72.88 608 ARG A C 1
ATOM 4504 O O . ARG A 1 608 ? -33.761 -36.650 8.670 1.00 72.88 608 ARG A O 1
ATOM 4511 N N . ARG A 1 609 ? -33.612 -34.409 8.769 1.00 73.12 609 ARG A N 1
ATOM 4512 C CA . ARG A 1 609 ? -33.886 -34.093 7.358 1.00 73.12 609 ARG A CA 1
ATOM 4513 C C . ARG A 1 609 ? -32.889 -33.052 6.833 1.00 73.12 609 ARG A C 1
ATOM 4515 O O . ARG A 1 609 ? -33.282 -31.938 6.507 1.00 73.12 609 ARG A O 1
ATOM 4522 N N . PRO A 1 610 ? -31.605 -33.408 6.681 1.00 68.62 610 PRO A N 1
ATOM 4523 C CA . PRO A 1 610 ? -30.567 -32.409 6.475 1.00 68.62 610 PRO A CA 1
ATOM 4524 C C . PRO A 1 610 ? -30.694 -31.640 5.151 1.00 68.62 610 PRO A C 1
ATOM 4526 O O . PRO A 1 610 ? -30.282 -30.500 5.090 1.00 68.62 610 PRO A O 1
ATOM 4529 N N . ARG A 1 611 ? -31.282 -32.209 4.089 1.00 73.50 611 ARG A N 1
ATOM 4530 C CA . ARG A 1 611 ? -31.196 -31.680 2.707 1.00 73.50 611 ARG A CA 1
ATOM 4531 C C . ARG A 1 611 ? -31.643 -30.225 2.493 1.00 73.50 611 ARG A C 1
ATOM 4533 O O . ARG A 1 611 ? -31.254 -29.653 1.480 1.00 73.50 611 ARG A O 1
ATOM 4540 N N . ALA A 1 612 ? -32.472 -29.659 3.364 1.00 80.94 612 ALA A N 1
ATOM 4541 C CA . ALA A 1 612 ? -32.941 -28.284 3.244 1.00 80.94 612 ALA A CA 1
ATOM 4542 C C . ALA A 1 612 ? -33.204 -27.678 4.625 1.00 80.94 612 ALA A C 1
ATOM 4544 O O . ALA A 1 612 ? -33.575 -28.390 5.562 1.00 80.94 612 ALA A O 1
ATOM 4545 N N . ALA A 1 613 ? -33.047 -26.359 4.726 1.00 87.06 613 ALA A N 1
ATOM 4546 C CA . ALA A 1 613 ? -33.457 -25.622 5.909 1.00 87.06 613 ALA A CA 1
ATOM 4547 C C . ALA A 1 613 ? -34.980 -25.730 6.084 1.00 87.06 613 ALA A C 1
ATOM 4549 O O . ALA A 1 613 ? -35.738 -25.631 5.119 1.00 87.06 613 ALA A O 1
ATOM 4550 N N . VAL A 1 614 ? -35.420 -25.933 7.324 1.00 87.56 614 VAL A N 1
ATOM 4551 C CA . VAL A 1 614 ? -36.838 -25.981 7.711 1.00 87.56 614 VAL A CA 1
ATOM 4552 C C . VAL A 1 614 ? -37.478 -24.607 7.550 1.00 87.56 614 VAL A C 1
ATOM 4554 O O . VAL A 1 614 ? -38.613 -24.497 7.099 1.00 87.56 614 VAL A O 1
ATOM 4557 N N . ALA A 1 615 ? -36.728 -23.566 7.901 1.00 89.69 615 ALA A N 1
ATOM 4558 C CA . ALA A 1 615 ? -37.116 -22.178 7.745 1.00 89.69 615 ALA A CA 1
ATOM 4559 C C . ALA A 1 615 ? -35.869 -21.328 7.495 1.00 89.69 615 ALA A C 1
ATOM 4561 O O . ALA A 1 615 ? -34.777 -21.661 7.964 1.00 89.69 615 ALA A O 1
ATOM 4562 N N . ALA A 1 616 ? -36.043 -20.226 6.774 1.00 92.62 616 ALA A N 1
ATOM 4563 C CA . ALA A 1 616 ? -35.006 -19.235 6.545 1.00 92.62 616 ALA A CA 1
ATOM 4564 C C . ALA A 1 616 ? -35.621 -17.834 6.530 1.00 92.62 616 ALA A C 1
ATOM 4566 O O . ALA A 1 616 ? -36.738 -17.661 6.045 1.00 92.62 616 ALA A O 1
ATOM 4567 N N . VAL A 1 617 ? -34.884 -16.845 7.024 1.00 95.12 617 VAL A N 1
ATOM 4568 C CA . VAL A 1 617 ? -35.232 -15.424 6.904 1.00 95.12 617 VAL A CA 1
ATOM 4569 C C . VAL A 1 617 ? -33.983 -14.638 6.529 1.00 95.12 617 VAL A C 1
ATOM 4571 O O . VAL A 1 617 ? -32.894 -14.939 7.019 1.00 95.12 617 VAL A O 1
ATOM 4574 N N . ARG A 1 618 ? -34.136 -13.654 5.640 1.00 95.12 618 ARG A N 1
ATOM 4575 C CA . ARG A 1 618 ? -33.066 -12.735 5.249 1.00 95.12 618 ARG A CA 1
ATOM 4576 C C . ARG A 1 618 ? -33.139 -11.485 6.118 1.00 95.12 618 ARG A C 1
ATOM 4578 O O . ARG A 1 618 ? -34.193 -10.863 6.175 1.00 95.12 618 ARG A O 1
ATOM 4585 N N . LEU A 1 619 ? -32.026 -11.127 6.751 1.00 93.12 619 LEU A N 1
ATOM 4586 C CA . LEU A 1 619 ? -31.944 -10.013 7.706 1.00 93.12 619 LEU A CA 1
ATOM 4587 C C . LEU A 1 619 ? -31.243 -8.772 7.126 1.00 93.12 619 LEU A C 1
ATOM 4589 O O . LEU A 1 619 ? -31.183 -7.738 7.772 1.00 93.12 619 LEU A O 1
ATOM 4593 N N . GLY A 1 620 ? -30.735 -8.848 5.890 1.00 87.38 620 GLY A N 1
ATOM 4594 C CA . GLY A 1 620 ? -30.150 -7.703 5.175 1.00 87.38 620 GLY A CA 1
ATOM 4595 C C . GLY A 1 620 ? -28.691 -7.391 5.526 1.00 87.38 620 GLY A C 1
ATOM 4596 O O . GLY A 1 620 ? -28.119 -6.464 4.962 1.00 87.38 620 GLY A O 1
ATOM 4597 N N . GLY A 1 621 ? -28.074 -8.175 6.414 1.00 88.50 621 GLY A N 1
ATOM 4598 C CA . GLY A 1 621 ? -26.649 -8.125 6.737 1.00 88.50 621 GLY A CA 1
ATOM 4599 C C . GLY A 1 621 ? -26.148 -9.492 7.207 1.00 88.50 621 GLY A C 1
ATOM 4600 O O . GLY A 1 621 ? -26.936 -10.315 7.674 1.00 88.50 621 GLY A O 1
ATOM 4601 N N . GLY A 1 622 ? -24.846 -9.758 7.068 1.00 90.69 622 GLY A N 1
ATOM 4602 C CA . GLY A 1 622 ? -24.259 -11.046 7.458 1.00 90.69 622 GLY A CA 1
ATOM 4603 C C . GLY A 1 622 ? -24.437 -11.332 8.953 1.00 90.69 622 GLY A C 1
ATOM 4604 O O . GLY A 1 622 ? -24.107 -10.489 9.789 1.00 90.69 622 GLY A O 1
ATOM 4605 N N . VAL A 1 623 ? -24.970 -12.512 9.285 1.00 94.25 623 VAL A N 1
ATOM 4606 C CA . VAL A 1 623 ? -25.396 -12.879 10.648 1.00 94.25 623 VAL A CA 1
ATOM 4607 C C . VAL A 1 623 ? -24.206 -13.391 11.463 1.00 94.25 623 VAL A C 1
ATOM 4609 O O . VAL A 1 623 ? -23.931 -14.592 11.519 1.00 94.25 623 VAL A O 1
ATOM 4612 N N . TYR A 1 624 ? -23.474 -12.467 12.079 1.00 91.06 624 TYR A N 1
ATOM 4613 C CA . TYR A 1 624 ? -22.184 -12.729 12.714 1.00 91.06 624 TYR A CA 1
ATOM 4614 C C . TYR A 1 624 ? -22.301 -13.451 14.060 1.00 91.06 624 TYR A C 1
ATOM 4616 O O . TYR A 1 624 ? -21.564 -14.395 14.311 1.00 91.06 624 TYR A O 1
ATOM 4624 N N . ALA A 1 625 ? -23.254 -13.057 14.908 1.00 90.69 625 ALA A N 1
ATOM 4625 C CA . ALA A 1 625 ? -23.512 -13.733 16.179 1.00 90.69 625 ALA A CA 1
ATOM 4626 C C . ALA A 1 625 ? -24.993 -14.069 16.329 1.00 90.69 625 ALA A C 1
ATOM 4628 O O . ALA A 1 625 ? -25.867 -13.265 15.997 1.00 90.69 625 ALA A O 1
ATOM 4629 N N . LEU A 1 626 ? -25.264 -15.259 16.863 1.00 92.19 626 LEU A N 1
ATOM 4630 C CA . LEU A 1 626 ? -26.608 -15.781 17.063 1.00 92.19 626 LEU A CA 1
ATOM 4631 C C . LEU A 1 626 ? -26.753 -16.298 18.493 1.00 92.19 626 LEU A C 1
ATOM 4633 O O . LEU A 1 626 ? -25.981 -17.152 18.928 1.00 92.19 626 LEU A O 1
ATOM 4637 N N . ARG A 1 627 ? -27.752 -15.799 19.223 1.00 90.94 627 ARG A N 1
ATOM 4638 C CA . ARG A 1 627 ? -28.076 -16.246 20.585 1.00 90.94 627 ARG A CA 1
ATOM 4639 C C . ARG A 1 627 ? -29.560 -16.585 20.697 1.00 90.94 627 ARG A C 1
ATOM 4641 O O . ARG A 1 627 ? -30.399 -15.975 20.037 1.00 90.94 627 ARG A O 1
ATOM 4648 N N . GLY A 1 628 ? -29.881 -17.568 21.534 1.00 87.88 628 GLY A N 1
ATOM 4649 C CA . GLY A 1 628 ? -31.268 -17.904 21.851 1.00 87.88 628 GLY A CA 1
ATOM 4650 C C . GLY A 1 628 ? -31.924 -16.816 22.702 1.00 87.88 628 GLY A C 1
ATOM 4651 O O . GLY A 1 628 ? -31.295 -16.273 23.607 1.00 87.88 628 GLY A O 1
ATOM 4652 N N . ASP A 1 629 ? -33.191 -16.526 22.421 1.00 84.12 629 ASP A N 1
ATOM 4653 C CA . ASP A 1 629 ? -34.031 -15.548 23.126 1.00 84.12 629 ASP A CA 1
ATOM 4654 C C . ASP A 1 629 ? -35.308 -16.209 23.690 1.00 84.12 629 ASP A C 1
ATOM 4656 O O . ASP A 1 629 ? -36.410 -15.659 23.670 1.00 84.12 629 ASP A O 1
ATOM 4660 N N . GLY A 1 630 ? -35.168 -17.450 24.159 1.00 80.56 630 GLY A N 1
ATOM 4661 C CA . GLY A 1 630 ? -36.277 -18.306 24.578 1.00 80.56 630 GLY A CA 1
ATOM 4662 C C . GLY A 1 630 ? -36.800 -19.220 23.460 1.00 80.56 630 GLY A C 1
ATOM 4663 O O . GLY A 1 630 ? -36.230 -19.269 22.365 1.00 80.56 630 GLY A O 1
ATOM 4664 N N . PRO A 1 631 ? -37.867 -19.995 23.726 1.00 80.94 631 PRO A N 1
ATOM 4665 C CA . PRO A 1 631 ? -38.370 -20.995 22.788 1.00 80.94 631 PRO A CA 1
ATOM 4666 C C . PRO A 1 631 ? -38.791 -20.376 21.450 1.00 80.94 631 PRO A C 1
ATOM 4668 O O . PRO A 1 631 ? -39.731 -19.588 21.385 1.00 80.94 631 PRO A O 1
ATOM 4671 N N . GLY A 1 632 ? -38.087 -20.739 20.375 1.00 84.25 632 GLY A N 1
ATOM 4672 C CA . GLY A 1 632 ? -38.385 -20.273 19.018 1.00 84.25 632 GLY A CA 1
ATOM 4673 C C . GLY A 1 632 ? -38.035 -18.808 18.742 1.00 84.25 632 GLY A C 1
ATOM 4674 O O . GLY A 1 632 ? -38.431 -18.303 17.694 1.00 84.25 632 GLY A O 1
ATOM 4675 N N . ALA A 1 633 ? -37.309 -18.128 19.629 1.00 89.38 633 ALA A N 1
ATOM 4676 C CA . ALA A 1 633 ? -36.868 -16.751 19.435 1.00 89.38 633 ALA A CA 1
ATOM 4677 C C . ALA A 1 633 ? -35.338 -16.649 19.446 1.00 89.38 633 ALA A C 1
ATOM 4679 O O . ALA A 1 633 ? -34.647 -17.388 20.152 1.00 89.38 633 ALA A O 1
ATOM 4680 N N . PHE A 1 634 ? -34.811 -15.722 18.653 1.00 92.56 634 PHE A N 1
ATOM 4681 C CA . PHE A 1 634 ? -33.386 -15.554 18.398 1.00 92.56 634 PHE A CA 1
ATOM 4682 C C . PHE A 1 634 ? -33.004 -14.078 18.381 1.00 92.56 634 PHE A C 1
ATOM 4684 O O . PHE A 1 634 ? -33.754 -13.237 17.885 1.00 92.56 634 PHE A O 1
ATOM 4691 N N . LEU A 1 635 ? -31.798 -13.779 18.854 1.00 93.56 635 LEU A N 1
ATOM 4692 C CA . LEU A 1 635 ? -31.131 -12.502 18.636 1.00 93.56 635 LEU A CA 1
ATOM 4693 C C . LEU A 1 635 ? -29.970 -12.698 17.670 1.00 93.56 635 LEU A C 1
ATOM 4695 O O . LEU A 1 635 ? -29.075 -13.506 17.921 1.00 93.56 635 LEU A O 1
ATOM 4699 N N . ALA A 1 636 ? -30.005 -11.946 16.577 1.00 94.50 636 ALA A N 1
ATOM 4700 C CA . ALA A 1 636 ? -29.047 -12.015 15.489 1.00 94.50 636 ALA A CA 1
ATOM 4701 C C . ALA A 1 636 ? -28.317 -10.674 15.358 1.00 94.50 636 ALA A C 1
ATOM 4703 O O . ALA A 1 636 ? -28.909 -9.677 14.940 1.00 94.50 636 ALA A O 1
ATOM 4704 N N . ALA A 1 637 ? -27.029 -10.643 15.704 1.00 94.12 637 ALA A N 1
ATOM 4705 C CA . ALA A 1 637 ? -26.167 -9.509 15.389 1.00 94.12 637 ALA A CA 1
ATOM 4706 C C . ALA A 1 637 ? -25.766 -9.603 13.912 1.00 94.12 637 ALA A C 1
ATOM 4708 O O . ALA A 1 637 ? -25.009 -10.491 13.511 1.00 94.12 637 ALA A O 1
ATOM 4709 N N . CYS A 1 638 ? -26.332 -8.717 13.102 1.00 92.81 638 CYS A N 1
ATOM 4710 C CA . CYS A 1 638 ? -26.175 -8.681 11.658 1.00 92.81 638 CYS A CA 1
ATOM 4711 C C . CYS A 1 638 ? -25.290 -7.487 11.320 1.00 92.81 638 CYS A C 1
ATOM 4713 O O . CYS A 1 638 ? -25.745 -6.356 11.448 1.00 92.81 638 CYS A O 1
ATOM 4715 N N . MET A 1 639 ? -24.044 -7.726 10.907 1.00 88.00 639 MET A N 1
ATOM 4716 C CA . MET A 1 639 ? -22.985 -6.707 10.819 1.00 88.00 639 MET A CA 1
ATOM 4717 C C . MET A 1 639 ? -23.495 -5.328 10.360 1.00 88.00 639 MET A C 1
ATOM 4719 O O . MET A 1 639 ? -23.609 -4.430 11.185 1.00 88.00 639 MET A O 1
ATOM 4723 N N . ASP A 1 640 ? -23.880 -5.178 9.090 1.00 87.06 640 ASP A N 1
ATOM 4724 C CA . ASP A 1 640 ? -24.342 -3.904 8.506 1.00 87.06 640 ASP A CA 1
ATOM 4725 C C . ASP A 1 640 ? -25.827 -3.570 8.770 1.00 87.06 640 ASP A C 1
ATOM 4727 O O . ASP A 1 640 ? -26.282 -2.488 8.404 1.00 87.06 640 ASP A O 1
ATOM 4731 N N . ALA A 1 641 ? -26.596 -4.477 9.381 1.00 89.38 641 ALA A N 1
ATOM 4732 C CA . ALA A 1 641 ? -28.046 -4.331 9.578 1.00 89.38 641 ALA A CA 1
ATOM 4733 C C . ALA A 1 641 ? -28.460 -4.150 11.054 1.00 89.38 641 ALA A C 1
ATOM 4735 O O . ALA A 1 641 ? -29.634 -3.967 11.364 1.00 89.38 641 ALA A O 1
ATOM 4736 N N . GLY A 1 642 ? -27.497 -4.141 11.981 1.00 91.25 642 GLY A N 1
ATOM 4737 C CA . GLY A 1 642 ? -27.755 -3.996 13.411 1.00 91.25 642 GLY A CA 1
ATOM 4738 C C . GLY A 1 642 ? -28.168 -5.312 14.074 1.00 91.25 642 GLY A C 1
ATOM 4739 O O . GLY A 1 642 ? -27.786 -6.397 13.645 1.00 91.25 642 GLY A O 1
ATOM 4740 N N . VAL A 1 643 ? -28.912 -5.236 15.177 1.00 93.56 643 VAL A N 1
ATOM 4741 C CA . VAL A 1 643 ? -29.333 -6.425 15.936 1.00 93.56 643 VAL A CA 1
ATOM 4742 C C . VAL A 1 643 ? -30.806 -6.709 15.694 1.00 93.56 643 VAL A C 1
ATOM 4744 O O . VAL A 1 643 ? -31.663 -5.940 16.123 1.00 93.56 643 VAL A O 1
ATOM 4747 N N . HIS A 1 644 ? -31.098 -7.838 15.056 1.00 93.81 644 HIS A N 1
ATOM 4748 C CA . HIS A 1 644 ? -32.458 -8.288 14.778 1.00 93.81 644 HIS A CA 1
ATOM 4749 C C . HIS A 1 644 ? -32.947 -9.245 15.852 1.00 93.81 644 HIS A C 1
ATOM 4751 O O . HIS A 1 644 ? -32.208 -10.121 16.316 1.00 93.81 644 HIS A O 1
ATOM 4757 N N . ARG A 1 645 ? -34.224 -9.118 16.201 1.00 92.94 645 ARG A N 1
ATOM 4758 C CA . ARG A 1 645 ? -34.931 -10.131 16.973 1.00 92.94 645 ARG A CA 1
ATOM 4759 C C . ARG A 1 645 ? -35.812 -10.935 16.033 1.00 92.94 645 ARG A C 1
ATOM 4761 O O . ARG A 1 645 ? -36.740 -10.401 15.444 1.00 92.94 645 ARG A O 1
ATOM 4768 N N . VAL A 1 646 ? -35.553 -12.229 15.929 1.00 93.50 646 VAL A N 1
ATOM 4769 C CA . VAL A 1 646 ? -36.276 -13.128 15.026 1.00 93.50 646 VAL A CA 1
ATOM 4770 C C . VAL A 1 646 ? -37.110 -14.093 15.849 1.00 93.50 646 VAL A C 1
ATOM 4772 O O . VAL A 1 646 ? -36.604 -14.712 16.780 1.00 93.50 646 VAL A O 1
ATOM 4775 N N . VAL A 1 647 ? -38.384 -14.247 15.504 1.00 91.75 647 VAL A N 1
ATOM 4776 C CA . VAL A 1 647 ? -39.310 -15.161 16.178 1.00 91.75 647 VAL A CA 1
ATOM 4777 C C . VAL A 1 647 ? -39.853 -16.191 15.202 1.00 91.75 647 VAL A C 1
ATOM 4779 O O . VAL A 1 647 ? -40.056 -15.924 14.019 1.00 91.75 647 VAL A O 1
ATOM 4782 N N . THR A 1 648 ? -40.098 -17.390 15.706 1.00 90.00 648 THR A N 1
ATOM 4783 C CA . THR A 1 648 ? -40.758 -18.454 14.957 1.00 90.00 648 THR A CA 1
ATOM 4784 C C . THR A 1 648 ? -42.262 -18.295 15.141 1.00 90.00 648 THR A C 1
ATOM 4786 O O . THR A 1 648 ? -42.759 -18.303 16.264 1.00 90.00 648 THR A O 1
ATOM 4789 N N . SER A 1 649 ? -42.979 -18.116 14.038 1.00 84.19 649 SER A N 1
ATOM 4790 C CA . SER A 1 649 ? -44.445 -18.065 14.010 1.00 84.19 649 SER A CA 1
ATOM 4791 C C . SER A 1 649 ? -45.071 -19.435 14.303 1.00 84.19 649 SER A C 1
ATOM 4793 O O . SER A 1 649 ? -44.411 -20.465 14.157 1.00 84.19 649 SER A O 1
ATOM 4795 N N . ASP A 1 650 ? -46.370 -19.465 14.622 1.00 73.94 650 ASP A N 1
ATOM 4796 C CA . ASP A 1 650 ? -47.129 -20.701 14.898 1.00 73.94 650 ASP A CA 1
ATOM 4797 C C . ASP A 1 650 ? -47.068 -21.734 13.749 1.00 73.94 650 ASP A C 1
ATOM 4799 O O . ASP A 1 650 ? -47.243 -22.931 13.966 1.00 73.94 650 ASP A O 1
ATOM 4803 N N . GLY A 1 651 ? -46.772 -21.288 12.519 1.00 69.31 651 GLY A N 1
ATOM 4804 C CA . GLY A 1 651 ? -46.567 -22.139 11.339 1.00 69.31 651 GLY A CA 1
ATOM 4805 C C . GLY A 1 651 ? -45.133 -22.652 11.139 1.00 69.31 651 GLY A C 1
ATOM 4806 O O . GLY A 1 651 ? -44.856 -23.289 10.125 1.00 69.31 651 GLY A O 1
ATOM 4807 N N . GLY A 1 652 ? -44.205 -22.356 12.055 1.00 78.56 652 GLY A N 1
ATOM 4808 C CA . GLY A 1 652 ? -42.794 -22.749 11.964 1.00 78.56 652 GLY A CA 1
ATOM 4809 C C . GLY A 1 652 ? -41.927 -21.853 11.071 1.00 78.56 652 GLY A C 1
ATOM 4810 O O . GLY A 1 652 ? -40.738 -22.126 10.913 1.00 78.56 652 GLY A O 1
ATOM 4811 N N . ALA A 1 653 ? -42.487 -20.785 10.491 1.00 87.25 653 ALA A N 1
ATOM 4812 C CA . ALA A 1 653 ? -41.734 -19.824 9.688 1.00 87.25 653 ALA A CA 1
ATOM 4813 C C . ALA A 1 653 ? -41.027 -18.794 10.578 1.00 87.25 653 ALA A C 1
ATOM 4815 O O . ALA A 1 653 ? -41.604 -18.322 11.561 1.00 87.25 653 ALA A O 1
ATOM 4816 N N . LEU A 1 654 ? -39.804 -18.423 10.202 1.00 92.75 654 LEU A N 1
ATOM 4817 C CA . LEU A 1 654 ? -39.046 -17.350 10.840 1.00 92.75 654 LEU A CA 1
ATOM 4818 C C . LEU A 1 654 ? -39.562 -15.986 10.371 1.00 92.75 654 LEU A C 1
ATOM 4820 O O . LEU A 1 654 ? -39.682 -15.752 9.169 1.00 92.75 654 LEU A O 1
ATOM 4824 N N . ALA A 1 655 ? -39.818 -15.088 11.315 1.00 90.62 655 ALA A N 1
ATOM 4825 C CA . ALA A 1 655 ? -40.218 -13.711 11.064 1.00 90.62 655 ALA A CA 1
ATOM 4826 C C . ALA A 1 655 ? -39.307 -12.751 11.835 1.00 90.62 655 ALA A C 1
ATOM 4828 O O . ALA A 1 655 ? -39.019 -12.966 13.014 1.00 90.62 655 ALA A O 1
ATOM 4829 N N . ASP A 1 656 ? -38.863 -11.690 11.168 1.00 90.88 656 ASP A N 1
ATOM 4830 C CA . ASP A 1 656 ? -38.150 -10.595 11.818 1.00 90.88 656 ASP A CA 1
ATOM 4831 C C . ASP A 1 656 ? -39.147 -9.733 12.608 1.00 90.88 656 ASP A C 1
ATOM 4833 O O . ASP A 1 656 ? -40.089 -9.178 12.042 1.00 90.88 656 ASP A O 1
ATOM 4837 N N . ALA A 1 657 ? -38.969 -9.671 13.928 1.00 86.44 657 ALA A N 1
ATOM 4838 C CA . ALA A 1 657 ? -39.809 -8.907 14.845 1.00 86.44 657 ALA A CA 1
ATOM 4839 C C . ALA A 1 657 ? -39.329 -7.456 15.016 1.00 86.44 657 ALA A C 1
ATOM 4841 O O . ALA A 1 657 ? -40.028 -6.663 15.651 1.00 86.44 657 ALA A O 1
ATOM 4842 N N . GLY A 1 658 ? -38.157 -7.108 14.474 1.00 85.94 658 GLY A N 1
ATOM 4843 C CA . GLY A 1 658 ? -37.613 -5.756 14.483 1.00 85.94 658 GLY A CA 1
ATOM 4844 C C . GLY A 1 658 ? -36.095 -5.718 14.637 1.00 85.94 658 GLY A C 1
ATOM 4845 O O . GLY A 1 658 ? -35.469 -6.648 15.156 1.00 85.94 658 GLY A O 1
ATOM 4846 N N . ALA A 1 659 ? -35.517 -4.594 14.211 1.00 89.88 659 ALA A N 1
ATOM 4847 C CA . ALA A 1 659 ? -34.079 -4.377 14.142 1.00 89.88 659 ALA A CA 1
ATOM 4848 C C . ALA A 1 659 ? -33.655 -3.155 14.958 1.00 89.88 659 ALA A C 1
ATOM 4850 O O . ALA A 1 659 ? -34.189 -2.060 14.791 1.00 89.88 659 ALA A O 1
ATOM 4851 N N . TYR A 1 660 ? -32.656 -3.334 15.815 1.00 89.81 660 TYR A N 1
ATOM 4852 C CA . TYR A 1 660 ? -31.972 -2.258 16.516 1.00 89.81 660 TYR A CA 1
ATOM 4853 C C . TYR A 1 660 ? -30.731 -1.824 15.721 1.00 89.81 660 TYR A C 1
ATOM 4855 O O . TYR A 1 660 ? -29.712 -2.519 15.724 1.00 89.81 660 TYR A O 1
ATOM 4863 N N . ALA A 1 661 ? -30.805 -0.666 15.059 1.00 87.06 661 ALA A N 1
ATOM 4864 C CA . ALA A 1 661 ? -29.776 -0.160 14.140 1.00 87.06 661 ALA A CA 1
ATOM 4865 C C . ALA A 1 661 ? -29.145 1.171 14.608 1.00 87.06 661 ALA A C 1
ATOM 4867 O O . ALA A 1 661 ? -28.897 2.074 13.813 1.00 87.06 661 ALA A O 1
ATOM 4868 N N . HIS A 1 662 ? -28.910 1.318 15.917 1.00 83.31 662 HIS A N 1
ATOM 4869 C CA . HIS A 1 662 ? -28.325 2.539 16.500 1.00 83.31 662 HIS A CA 1
ATOM 4870 C C . HIS A 1 662 ? -26.799 2.497 16.679 1.00 83.31 662 HIS A C 1
ATOM 4872 O O . HIS A 1 662 ? -26.210 3.497 17.103 1.00 83.31 662 HIS A O 1
ATOM 4878 N N . HIS A 1 663 ? -26.149 1.374 16.360 1.00 81.19 663 HIS A N 1
ATOM 4879 C CA . HIS A 1 663 ? -24.691 1.340 16.209 1.00 81.19 663 HIS A CA 1
ATOM 4880 C C . HIS A 1 663 ? -24.291 2.161 14.974 1.00 81.19 663 HIS A C 1
ATOM 4882 O O . HIS A 1 663 ? -24.996 2.165 13.969 1.00 81.19 663 HIS A O 1
ATOM 4888 N N . GLY A 1 664 ? -23.184 2.902 15.061 1.00 75.75 664 GLY A N 1
ATOM 4889 C CA . GLY A 1 664 ? -22.672 3.715 13.949 1.00 75.75 664 GLY A CA 1
ATOM 4890 C C . GLY A 1 664 ? -21.910 2.894 12.902 1.00 75.75 664 GLY A C 1
ATOM 4891 O O . GLY A 1 664 ? -21.646 3.381 11.802 1.00 75.75 664 GLY A O 1
ATOM 4892 N N . SER A 1 665 ? -21.554 1.660 13.258 1.00 85.56 665 SER A N 1
ATOM 4893 C CA . SER A 1 665 ? -20.825 0.683 12.461 1.00 85.56 665 SER A CA 1
ATOM 4894 C C . SER A 1 665 ? -21.376 -0.731 12.712 1.00 85.56 665 SER A C 1
ATOM 4896 O O . SER A 1 665 ? -22.535 -0.892 13.091 1.00 85.56 665 SER A O 1
ATOM 4898 N N . LEU A 1 666 ? -20.561 -1.763 12.473 1.00 87.75 666 LEU A N 1
ATOM 4899 C CA . LEU A 1 666 ? -21.014 -3.149 12.441 1.00 87.75 666 LEU A CA 1
ATOM 4900 C C . LEU A 1 666 ? -21.379 -3.701 13.826 1.00 87.75 666 LEU A C 1
ATOM 4902 O O . LEU A 1 666 ? -20.597 -3.576 14.771 1.00 87.75 666 LEU A O 1
ATOM 4906 N N . ALA A 1 667 ? -22.516 -4.392 13.925 1.00 89.44 667 ALA A N 1
ATOM 4907 C CA . ALA A 1 667 ? -22.909 -5.136 15.121 1.00 89.44 667 ALA A CA 1
ATOM 4908 C C . ALA A 1 667 ? -22.220 -6.513 15.168 1.00 89.44 667 ALA A C 1
ATOM 4910 O O . ALA A 1 667 ? -22.379 -7.320 14.253 1.00 89.44 667 ALA A O 1
ATOM 4911 N N . TYR A 1 668 ? -21.484 -6.791 16.249 1.00 89.56 668 TYR A N 1
ATOM 4912 C CA . TYR A 1 668 ? -20.692 -8.024 16.402 1.00 89.56 668 TYR A CA 1
ATOM 4913 C C . TYR A 1 668 ? -21.248 -8.992 17.449 1.00 89.56 668 TYR A C 1
ATOM 4915 O O . TYR A 1 668 ? -21.076 -10.198 17.318 1.00 89.56 668 TYR A O 1
ATOM 4923 N N . GLY A 1 669 ? -21.948 -8.493 18.467 1.00 90.56 669 GLY A N 1
ATOM 4924 C CA . GLY A 1 669 ? -22.482 -9.330 19.538 1.00 90.56 669 GLY A CA 1
ATOM 4925 C C . GLY A 1 669 ? -23.779 -8.778 20.105 1.00 90.56 669 GLY A C 1
ATOM 4926 O O . GLY A 1 669 ? -23.993 -7.562 20.150 1.00 90.56 669 GLY A O 1
ATOM 4927 N N . ALA A 1 670 ? -24.650 -9.682 20.547 1.00 93.06 670 ALA A N 1
ATOM 4928 C CA . ALA A 1 670 ? -25.890 -9.341 21.225 1.00 93.06 670 ALA A CA 1
ATOM 4929 C C . ALA A 1 670 ? -26.308 -10.441 22.203 1.00 93.06 670 ALA A C 1
ATOM 4931 O O . ALA A 1 670 ? -26.269 -11.623 21.869 1.00 93.06 670 ALA A O 1
ATOM 4932 N N . ALA A 1 671 ? -26.761 -10.047 23.391 1.00 91.69 671 ALA A N 1
ATOM 4933 C CA . ALA A 1 671 ? -27.300 -10.955 24.394 1.00 91.69 671 ALA A CA 1
ATOM 4934 C C . ALA A 1 671 ? -28.413 -10.278 25.192 1.00 91.69 671 ALA A C 1
ATOM 4936 O O . ALA A 1 671 ? -28.295 -9.124 25.613 1.00 91.69 671 ALA A O 1
ATOM 4937 N N . ARG A 1 672 ? -29.494 -11.012 25.446 1.00 88.62 672 ARG A N 1
ATOM 4938 C CA . ARG A 1 672 ? -30.580 -10.549 26.308 1.00 88.62 672 ARG A CA 1
ATOM 4939 C C . ARG A 1 672 ? -30.390 -11.031 27.732 1.00 88.62 672 ARG A C 1
ATOM 4941 O O . ARG A 1 672 ? -29.920 -12.139 27.967 1.00 88.62 672 ARG A O 1
ATOM 4948 N N . HIS A 1 673 ? -30.809 -10.201 28.672 1.00 87.44 673 HIS A N 1
ATOM 4949 C CA . HIS A 1 673 ? -30.901 -10.581 30.066 1.00 87.44 673 HIS A CA 1
ATOM 4950 C C . HIS A 1 673 ? -32.045 -11.584 30.297 1.00 87.44 673 HIS A C 1
ATOM 4952 O O . HIS A 1 673 ? -33.167 -11.365 29.845 1.00 87.44 673 HIS A O 1
ATOM 4958 N N . ALA A 1 674 ? -31.792 -12.655 31.051 1.00 75.31 674 ALA A N 1
ATOM 4959 C CA . ALA A 1 674 ? -32.739 -13.765 31.205 1.00 75.31 674 ALA A CA 1
ATOM 4960 C C . ALA A 1 674 ? -34.077 -13.364 31.860 1.00 75.31 674 ALA A C 1
ATOM 4962 O O . ALA A 1 674 ? -35.130 -13.872 31.481 1.00 75.31 674 ALA A O 1
ATOM 4963 N N . ALA A 1 675 ? -34.053 -12.440 32.828 1.00 75.50 675 ALA A N 1
ATOM 4964 C CA . ALA A 1 675 ? -35.248 -12.039 33.578 1.00 75.50 675 ALA A CA 1
ATOM 4965 C C . ALA A 1 675 ? -35.906 -10.746 33.067 1.00 75.50 675 ALA A C 1
ATOM 4967 O O . ALA A 1 675 ? -37.022 -10.417 33.468 1.00 75.50 675 ALA A O 1
ATOM 4968 N N . THR A 1 676 ? -35.231 -9.975 32.207 1.00 79.00 676 THR A N 1
ATOM 4969 C CA . THR A 1 676 ? -35.725 -8.660 31.769 1.00 79.00 676 THR A CA 1
ATOM 4970 C C . THR A 1 676 ? -35.840 -8.588 30.249 1.00 79.00 676 THR A C 1
ATOM 4972 O O . THR A 1 676 ? -35.407 -9.461 29.503 1.00 79.00 676 THR A O 1
ATOM 4975 N N . ARG A 1 677 ? -36.476 -7.526 29.753 1.00 76.62 677 ARG A N 1
ATOM 4976 C CA . ARG A 1 677 ? -36.521 -7.230 28.314 1.00 76.62 677 ARG A CA 1
ATOM 4977 C C . ARG A 1 677 ? -35.313 -6.415 27.853 1.00 76.62 677 ARG A C 1
ATOM 4979 O O . ARG A 1 677 ? -35.410 -5.746 26.837 1.00 76.62 677 ARG A O 1
ATOM 4986 N N . VAL A 1 678 ? -34.219 -6.394 28.614 1.00 85.50 678 VAL A N 1
ATOM 4987 C CA . VAL A 1 678 ? -33.034 -5.600 28.272 1.00 85.50 678 VAL A CA 1
ATOM 4988 C C . VAL A 1 678 ? -32.078 -6.442 27.436 1.00 85.50 678 VAL A C 1
ATOM 4990 O O . VAL A 1 678 ? -31.738 -7.566 27.805 1.00 85.50 678 VAL A O 1
ATOM 4993 N N . VAL A 1 679 ? -31.636 -5.878 26.320 1.00 88.81 679 VAL A N 1
ATOM 4994 C CA . VAL A 1 679 ? -30.649 -6.459 25.415 1.00 88.81 679 VAL A CA 1
ATOM 4995 C C . VAL A 1 679 ? -29.374 -5.632 25.495 1.00 88.81 679 VAL A C 1
ATOM 4997 O O . VAL A 1 679 ? -29.421 -4.405 25.438 1.00 88.81 679 VAL A O 1
ATOM 5000 N N . ALA A 1 680 ? -28.243 -6.316 25.638 1.00 90.06 680 ALA A N 1
ATOM 5001 C CA . ALA A 1 680 ? -26.918 -5.752 25.461 1.00 90.06 680 ALA A CA 1
ATOM 5002 C C . ALA A 1 680 ? -26.443 -6.061 24.046 1.00 90.06 680 ALA A C 1
ATOM 5004 O O . ALA A 1 680 ? -26.558 -7.194 23.587 1.00 90.06 680 ALA A O 1
ATOM 5005 N N . SER A 1 681 ? -25.908 -5.060 23.360 1.00 91.31 681 SER A N 1
ATOM 5006 C CA . SER A 1 681 ? -25.328 -5.218 22.027 1.00 91.31 681 SER A CA 1
ATOM 5007 C C . SER A 1 681 ? -24.026 -4.446 21.916 1.00 91.31 681 SER A C 1
ATOM 5009 O O . SER A 1 681 ? -23.861 -3.420 22.582 1.00 91.31 681 SER A O 1
ATOM 5011 N N . CYS A 1 682 ? -23.109 -4.927 21.085 1.00 90.88 682 CYS A N 1
ATOM 5012 C CA . CYS A 1 682 ? -21.814 -4.296 20.901 1.00 90.88 682 CYS A CA 1
ATOM 5013 C C . CYS A 1 682 ? -21.435 -4.109 19.436 1.00 90.88 682 CYS A C 1
ATOM 5015 O O . CYS A 1 682 ? -21.804 -4.887 18.553 1.00 90.88 682 CYS A O 1
ATOM 5017 N N . SER A 1 683 ? -20.632 -3.070 19.228 1.00 86.12 683 SER A N 1
ATOM 5018 C CA . SER A 1 683 ? -19.974 -2.778 17.965 1.00 86.12 683 SER A CA 1
ATOM 5019 C C . SER A 1 683 ? -18.469 -2.698 18.187 1.00 86.12 683 SER A C 1
ATOM 5021 O O . SER A 1 683 ? -17.970 -1.966 19.054 1.00 86.12 683 SER A O 1
ATOM 5023 N N . PHE A 1 684 ? -17.736 -3.468 17.388 1.00 81.81 684 PHE A N 1
ATOM 5024 C CA . PHE A 1 684 ? -16.282 -3.543 17.449 1.00 81.81 684 PHE A CA 1
ATOM 5025 C C . PHE A 1 684 ? -15.639 -2.208 17.065 1.00 81.81 684 PHE A C 1
ATOM 5027 O O . PHE A 1 684 ? -14.738 -1.718 17.752 1.00 81.81 684 PHE A O 1
ATOM 5034 N N . TYR A 1 685 ? -16.122 -1.590 15.984 1.00 76.25 685 TYR A N 1
ATOM 5035 C CA . TYR A 1 685 ? -15.540 -0.367 15.433 1.00 76.25 685 TYR A CA 1
ATOM 5036 C C . TYR A 1 685 ? -15.986 0.892 16.170 1.00 76.25 685 TYR A C 1
ATOM 5038 O O . TYR A 1 685 ? -15.161 1.790 16.359 1.00 76.25 685 TYR A O 1
ATOM 5046 N N . ASP A 1 686 ? -17.235 0.935 16.643 1.00 74.94 686 ASP A N 1
ATOM 5047 C CA . ASP A 1 686 ? -17.722 2.064 17.445 1.00 74.94 686 ASP A CA 1
ATOM 5048 C C . ASP A 1 686 ? -17.107 2.048 18.845 1.00 74.94 686 ASP A C 1
ATOM 5050 O O . ASP A 1 686 ? -16.937 3.098 19.466 1.00 74.94 686 ASP A O 1
ATOM 5054 N N . ARG A 1 687 ? -16.702 0.858 19.319 1.00 80.19 687 ARG A N 1
ATOM 5055 C CA . ARG A 1 687 ? -16.206 0.623 20.682 1.00 80.19 687 ARG A CA 1
ATOM 5056 C C . ARG A 1 687 ? -17.261 1.018 21.714 1.00 80.19 687 ARG A C 1
ATOM 5058 O O . ARG A 1 687 ? -16.972 1.675 22.719 1.00 80.19 687 ARG A O 1
ATOM 5065 N N . GLU A 1 688 ? -18.503 0.651 21.438 1.00 81.88 688 GLU A N 1
ATOM 5066 C CA . GLU A 1 688 ? -19.649 0.973 22.279 1.00 81.88 688 GLU A CA 1
ATOM 5067 C C . GLU A 1 688 ? -20.401 -0.296 22.666 1.00 81.88 688 GLU A C 1
ATOM 5069 O O . GLU A 1 688 ? -20.504 -1.248 21.889 1.00 81.88 688 GLU A O 1
ATOM 5074 N N . VAL A 1 689 ? -20.943 -0.279 23.885 1.00 86.19 689 VAL A N 1
ATOM 5075 C CA . VAL A 1 689 ? -21.940 -1.248 24.344 1.00 86.19 689 VAL A CA 1
ATOM 5076 C C . VAL A 1 689 ? -23.235 -0.491 24.593 1.00 86.19 689 VAL A C 1
ATOM 5078 O O . VAL A 1 689 ? -23.256 0.507 25.323 1.00 86.19 689 VAL A O 1
ATOM 5081 N N . HIS A 1 690 ? -24.307 -0.938 23.949 1.00 88.19 690 HIS A N 1
ATOM 5082 C CA . HIS A 1 690 ? -25.636 -0.344 24.046 1.00 88.19 690 HIS A CA 1
ATOM 5083 C C . HIS A 1 690 ? -26.558 -1.289 24.809 1.00 88.19 690 HIS A C 1
ATOM 5085 O O . HIS A 1 690 ? -26.607 -2.482 24.504 1.00 88.19 690 HIS A O 1
ATOM 5091 N N . LEU A 1 691 ? -27.304 -0.739 25.765 1.00 87.00 691 LEU A N 1
ATOM 5092 C CA . LEU A 1 691 ? -28.445 -1.390 26.397 1.00 87.00 691 LEU A CA 1
ATOM 5093 C C . LEU A 1 691 ? -29.726 -0.786 25.847 1.00 87.00 691 LEU A C 1
ATOM 5095 O O . LEU A 1 691 ? -29.884 0.435 25.831 1.00 87.00 691 LEU A O 1
ATOM 5099 N N . TRP A 1 692 ? -30.651 -1.637 25.439 1.00 86.00 692 TRP A N 1
ATOM 5100 C CA . TRP A 1 692 ? -31.946 -1.240 24.897 1.00 86.00 692 TRP A CA 1
ATOM 5101 C C . TRP A 1 692 ? -33.015 -2.252 25.298 1.00 86.00 692 TRP A C 1
ATOM 5103 O O . TRP A 1 692 ? -32.704 -3.329 25.810 1.00 86.00 692 TRP A O 1
ATOM 5113 N N . ARG A 1 693 ? -34.290 -1.887 25.135 1.00 81.62 693 ARG A N 1
ATOM 5114 C CA . ARG A 1 693 ? -35.413 -2.749 25.509 1.00 81.62 693 ARG A CA 1
ATOM 5115 C C . ARG A 1 693 ? -36.001 -3.426 24.276 1.00 81.62 693 ARG A C 1
ATOM 5117 O O . ARG A 1 693 ? -36.362 -2.756 23.315 1.00 81.62 693 ARG A O 1
ATOM 5124 N N . ASP A 1 694 ? -36.155 -4.739 24.344 1.00 69.06 694 ASP A N 1
ATOM 5125 C CA . ASP A 1 694 ? -36.859 -5.550 23.354 1.00 69.06 694 ASP A CA 1
ATOM 5126 C C . ASP A 1 694 ? -38.303 -5.036 23.161 1.00 69.06 694 ASP A C 1
ATOM 5128 O O . ASP A 1 694 ? -39.085 -4.965 24.120 1.00 69.06 694 ASP A O 1
ATOM 5132 N N . GLY A 1 695 ? -38.617 -4.628 21.924 1.00 66.12 695 GLY A N 1
ATOM 5133 C CA . GLY A 1 695 ? -39.866 -3.975 21.510 1.00 66.12 695 GLY A CA 1
ATOM 5134 C C . GLY A 1 695 ? -39.784 -2.451 21.335 1.00 66.12 695 GLY A C 1
ATOM 5135 O O . GLY A 1 695 ? -40.681 -1.863 20.741 1.00 66.12 695 GLY A O 1
ATOM 5136 N N . SER A 1 696 ? -38.715 -1.804 21.806 1.00 64.69 696 SER A N 1
ATOM 5137 C CA . SER A 1 696 ? -38.454 -0.367 21.623 1.00 64.69 696 SER A CA 1
ATOM 5138 C C . SER A 1 696 ? -37.186 -0.170 20.797 1.00 64.69 696 SER A C 1
ATOM 5140 O O . SER A 1 696 ? -36.213 0.426 21.255 1.00 64.69 696 SER A O 1
ATOM 5142 N N . PHE A 1 697 ? -37.203 -0.704 19.575 1.00 74.81 697 PHE A N 1
ATOM 5143 C CA . PHE A 1 697 ? -36.056 -0.733 18.660 1.00 74.81 697 PHE A CA 1
ATOM 5144 C C . PHE A 1 697 ? -35.513 0.655 18.282 1.00 74.81 697 PHE A C 1
ATOM 5146 O O . PHE A 1 697 ? -34.381 0.748 17.825 1.00 74.81 697 PHE A O 1
ATOM 5153 N N . GLU A 1 698 ? -36.291 1.714 18.521 1.00 68.88 698 GLU A N 1
ATOM 5154 C CA . GLU A 1 698 ? -35.953 3.110 18.219 1.00 68.88 698 GLU A CA 1
ATOM 5155 C C . GLU A 1 698 ? -35.199 3.839 19.347 1.00 68.88 698 GLU A C 1
ATOM 5157 O O . GLU A 1 698 ? -34.818 5.002 19.187 1.00 68.88 698 GLU A O 1
ATOM 5162 N N . GLN A 1 699 ? -35.035 3.216 20.524 1.00 70.31 699 GLN A N 1
ATOM 5163 C CA . GLN A 1 699 ? -34.469 3.892 21.693 1.00 70.31 699 GLN A CA 1
ATOM 5164 C C . GLN A 1 699 ? -33.363 3.094 22.380 1.00 70.31 699 GLN A C 1
ATOM 5166 O O . GLN A 1 699 ? -33.564 2.005 22.921 1.00 70.31 699 GLN A O 1
ATOM 5171 N N . THR A 1 700 ? -32.190 3.715 22.462 1.00 69.12 700 THR A N 1
ATOM 5172 C CA . THR A 1 700 ? -31.099 3.273 23.331 1.00 69.12 700 THR A CA 1
ATOM 5173 C C . THR A 1 700 ? -31.375 3.710 24.767 1.00 69.12 700 THR A C 1
ATOM 5175 O O . THR A 1 700 ? -31.508 4.903 25.032 1.00 69.12 700 THR A O 1
ATOM 5178 N N . MET A 1 701 ? -31.432 2.763 25.709 1.00 72.06 701 MET A N 1
ATOM 5179 C CA . MET A 1 701 ? -31.610 3.077 27.132 1.00 72.06 701 MET A CA 1
ATOM 5180 C C . MET A 1 701 ? -30.325 3.635 27.735 1.00 72.06 701 MET A C 1
ATOM 5182 O O . MET A 1 701 ? -30.337 4.696 28.349 1.00 72.06 701 MET A O 1
ATOM 5186 N N . LEU A 1 702 ? -29.218 2.906 27.578 1.00 73.94 702 LEU A N 1
ATOM 5187 C CA . LEU A 1 702 ? -27.915 3.288 28.113 1.00 73.94 702 LEU A CA 1
ATOM 5188 C C . LEU A 1 702 ? -26.829 2.984 27.093 1.00 73.94 702 LEU A C 1
ATOM 5190 O O . LEU A 1 702 ? -26.828 1.931 26.462 1.00 73.94 702 LEU A O 1
ATOM 5194 N N . THR A 1 703 ? -25.865 3.888 26.979 1.00 70.94 703 THR A N 1
ATOM 5195 C CA . THR A 1 703 ? -24.689 3.701 26.134 1.00 70.94 703 THR A CA 1
ATOM 5196 C C . THR A 1 703 ? -23.448 3.854 26.987 1.00 70.94 703 THR A C 1
ATOM 5198 O O . THR A 1 703 ? -23.211 4.919 27.560 1.00 70.94 703 THR A O 1
ATOM 5201 N N . LEU A 1 704 ? -22.611 2.822 27.012 1.00 69.75 704 LEU A N 1
ATOM 5202 C CA . LEU A 1 704 ? -21.235 2.974 27.449 1.00 69.75 704 LEU A CA 1
ATOM 5203 C C . LEU A 1 704 ? -20.373 3.215 26.213 1.00 69.75 704 LEU A C 1
ATOM 5205 O O . LEU A 1 704 ? -20.044 2.288 25.474 1.00 69.75 704 LEU A O 1
ATOM 5209 N N . LYS A 1 705 ? -20.002 4.482 26.008 1.00 60.62 705 LYS A N 1
ATOM 5210 C CA . LYS A 1 705 ? -18.944 4.841 25.062 1.00 60.62 705 LYS A CA 1
ATOM 5211 C C . LYS A 1 705 ? -17.608 4.621 25.738 1.00 60.62 705 LYS A C 1
ATOM 5213 O O . LYS A 1 705 ? -17.343 5.217 26.787 1.00 60.62 705 LYS A O 1
ATOM 5218 N N . THR A 1 706 ? -16.761 3.798 25.146 1.00 54.44 706 THR A N 1
ATOM 5219 C CA . THR A 1 706 ? -15.423 3.591 25.685 1.00 54.44 706 THR A CA 1
ATOM 5220 C C . THR A 1 706 ? -14.604 4.861 25.486 1.00 54.44 706 THR A C 1
ATOM 5222 O O . THR A 1 706 ? -14.433 5.368 24.378 1.00 54.44 706 THR A O 1
ATOM 5225 N N . VAL A 1 707 ? -14.165 5.463 26.592 1.00 44.06 707 VAL A N 1
ATOM 5226 C CA . VAL A 1 707 ? -13.308 6.650 26.547 1.00 44.06 707 VAL A CA 1
ATOM 5227 C C . VAL A 1 707 ? -11.877 6.144 26.502 1.00 44.06 707 VAL A C 1
ATOM 5229 O O . VAL A 1 707 ? -11.473 5.352 27.356 1.00 44.06 707 VAL A O 1
ATOM 5232 N N . GLY A 1 708 ? -11.100 6.596 25.520 1.00 48.12 708 GLY A N 1
ATOM 5233 C CA . GLY A 1 708 ? -9.667 6.367 25.521 1.00 48.12 708 GLY A CA 1
ATOM 5234 C C . GLY A 1 708 ? -8.992 7.085 26.692 1.00 48.12 708 GLY A C 1
ATOM 5235 O O . GLY A 1 708 ? -9.619 7.637 27.592 1.00 48.12 708 GLY A O 1
ATOM 5236 N N . THR A 1 709 ? -7.664 7.021 26.701 1.00 44.34 709 THR A N 1
ATOM 5237 C CA . THR A 1 709 ? -6.730 7.497 27.744 1.00 44.34 709 THR A CA 1
ATOM 5238 C C . THR A 1 709 ? -7.217 8.656 28.642 1.00 44.34 709 THR A C 1
ATOM 5240 O O . THR A 1 709 ? -7.874 9.570 28.167 1.00 44.34 709 THR A O 1
ATOM 5243 N N . ALA A 1 710 ? -6.775 8.737 29.908 1.00 44.62 710 ALA A N 1
ATOM 5244 C CA . ALA A 1 710 ? -7.135 9.785 30.895 1.00 44.62 710 ALA A CA 1
ATOM 5245 C C . ALA A 1 710 ? -7.145 11.260 30.398 1.00 44.62 710 ALA A C 1
ATOM 5247 O O . ALA A 1 710 ? -7.798 12.119 30.990 1.00 44.62 710 ALA A O 1
ATOM 5248 N N . GLN A 1 711 ? -6.447 11.568 29.300 1.00 44.62 711 GLN A N 1
ATOM 5249 C CA . GLN A 1 711 ? -6.521 12.855 28.601 1.00 44.62 711 GLN A CA 1
ATOM 5250 C C . GLN A 1 711 ? -7.878 13.127 27.928 1.00 44.62 711 GLN A C 1
ATOM 5252 O O . GLN A 1 711 ? -8.318 14.271 27.909 1.00 44.62 711 GLN A O 1
ATOM 5257 N N . GLU A 1 712 ? -8.539 12.114 27.371 1.00 47.56 712 GLU A N 1
ATOM 5258 C CA . GLU A 1 712 ? -9.874 12.231 26.772 1.00 47.56 712 GLU A CA 1
ATOM 5259 C C . GLU A 1 712 ? -10.951 12.450 27.834 1.00 47.56 712 GLU A C 1
ATOM 5261 O O . GLU A 1 712 ? -11.858 13.252 27.623 1.00 47.56 712 GLU A O 1
ATOM 5266 N N . MET A 1 713 ? -10.793 11.848 29.015 1.00 49.38 713 MET A N 1
ATOM 5267 C CA . MET A 1 713 ? -11.673 12.093 30.160 1.00 49.38 713 MET A CA 1
ATOM 5268 C C . MET A 1 713 ? -11.594 13.553 30.638 1.00 49.38 713 MET A C 1
ATOM 5270 O O . MET A 1 713 ? -12.624 14.208 30.779 1.00 49.38 713 MET A O 1
ATOM 5274 N N . GLN A 1 714 ? -10.384 14.105 30.798 1.00 51.66 714 GLN A N 1
ATOM 5275 C CA . GLN A 1 714 ? -10.195 15.522 31.152 1.00 51.66 714 GLN A CA 1
ATOM 5276 C C . GLN A 1 714 ? -10.689 16.475 30.051 1.00 51.66 714 GLN A C 1
ATOM 5278 O O . GLN A 1 714 ? -11.182 17.563 30.341 1.00 51.66 714 GLN A O 1
ATOM 5283 N N . PHE A 1 715 ? -10.574 16.075 28.782 1.00 52.34 715 PHE A N 1
ATOM 5284 C CA . PHE A 1 715 ? -11.037 16.868 27.643 1.00 52.34 715 PHE A CA 1
ATOM 5285 C C . PHE A 1 715 ? -12.563 16.938 27.616 1.00 52.34 715 PHE A C 1
ATOM 5287 O O . PHE A 1 715 ? -13.136 18.012 27.425 1.00 52.34 715 PHE A O 1
ATOM 5294 N N . ARG A 1 716 ? -13.218 15.804 27.870 1.00 55.09 716 ARG A N 1
ATOM 5295 C CA . ARG A 1 716 ? -14.671 15.709 27.964 1.00 55.09 716 ARG A CA 1
ATOM 5296 C C . ARG A 1 716 ? -15.205 16.489 29.165 1.00 55.09 716 ARG A C 1
ATOM 5298 O O . ARG A 1 716 ? -16.064 17.335 28.970 1.00 55.09 716 ARG A O 1
ATOM 5305 N N . GLN A 1 717 ? -14.609 16.336 30.351 1.00 59.69 717 GLN A N 1
ATOM 5306 C CA . GLN A 1 717 ? -14.965 17.125 31.543 1.00 59.69 717 GLN A CA 1
ATOM 5307 C C . GLN A 1 717 ? -14.815 18.637 31.317 1.00 59.69 717 GLN A C 1
ATOM 5309 O O . GLN A 1 717 ? -15.684 19.409 31.713 1.00 59.69 717 GLN A O 1
ATOM 5314 N N . ALA A 1 718 ? -13.748 19.071 30.637 1.00 58.00 718 ALA A N 1
ATOM 5315 C CA . ALA A 1 718 ? -13.558 20.474 30.273 1.00 58.00 718 ALA A CA 1
ATOM 5316 C C . ALA A 1 718 ? -14.602 20.971 29.253 1.00 58.00 718 ALA A C 1
ATOM 5318 O O . ALA A 1 718 ? -15.048 22.112 29.345 1.00 58.00 718 ALA A O 1
ATOM 5319 N N . THR A 1 719 ? -15.010 20.124 28.304 1.00 60.19 719 THR A N 1
ATOM 5320 C CA . THR A 1 719 ? -16.028 20.460 27.292 1.00 60.19 719 THR A CA 1
ATOM 5321 C C . THR A 1 719 ? -17.428 20.515 27.908 1.00 60.19 719 THR A C 1
ATOM 5323 O O . THR A 1 719 ? -18.180 21.449 27.643 1.00 60.19 719 THR A O 1
ATOM 5326 N N . ASP A 1 720 ? -17.766 19.572 28.784 1.00 62.16 720 ASP A N 1
ATOM 5327 C CA . ASP A 1 720 ? -19.064 19.521 29.460 1.00 62.16 720 ASP A CA 1
ATOM 5328 C C . ASP A 1 720 ? -19.208 20.659 30.487 1.00 62.16 720 ASP A C 1
ATOM 5330 O O . ASP A 1 720 ? -20.271 21.272 30.583 1.00 62.16 720 ASP A O 1
ATOM 5334 N N . ALA A 1 721 ? -18.120 21.050 31.165 1.00 63.22 721 ALA A N 1
ATOM 5335 C CA . ALA A 1 721 ? -18.098 22.238 32.023 1.00 63.22 721 ALA A CA 1
ATOM 5336 C C . ALA A 1 721 ? -18.354 23.546 31.251 1.00 63.22 721 ALA A C 1
ATOM 5338 O O . ALA A 1 721 ? -18.983 24.453 31.793 1.00 63.22 721 ALA A O 1
ATOM 5339 N N . LEU A 1 722 ? -17.890 23.642 29.997 1.00 62.88 722 LEU A N 1
ATOM 5340 C CA . LEU A 1 722 ? -18.160 24.782 29.111 1.00 62.88 722 LEU A CA 1
ATOM 5341 C C . LEU A 1 722 ? -19.597 24.776 28.571 1.00 62.88 722 LEU A C 1
ATOM 5343 O O . LEU A 1 722 ? -20.177 25.844 28.396 1.00 62.88 722 LEU A O 1
ATOM 5347 N N . ARG A 1 723 ? -20.180 23.592 28.345 1.00 62.91 723 ARG A N 1
ATOM 5348 C CA . ARG A 1 723 ? -21.576 23.424 27.905 1.00 62.91 723 ARG A CA 1
ATOM 5349 C C . ARG A 1 723 ? -22.600 23.747 28.990 1.00 62.91 723 ARG A C 1
ATOM 5351 O O . ARG A 1 723 ? -23.697 24.176 28.662 1.00 62.91 723 ARG A O 1
ATOM 5358 N N . ALA A 1 724 ? -22.252 23.558 30.261 1.00 59.94 724 ALA A N 1
ATOM 5359 C CA . ALA A 1 724 ? -23.105 23.863 31.413 1.00 59.94 724 ALA A CA 1
ATOM 5360 C C . ALA A 1 724 ? -23.071 25.352 31.837 1.00 59.94 724 ALA A C 1
ATOM 5362 O O . ALA A 1 724 ? -23.348 25.680 32.996 1.00 59.94 724 ALA A O 1
ATOM 5363 N N . CYS A 1 725 ? -22.646 26.248 30.942 1.00 60.53 725 CYS A N 1
ATOM 5364 C CA . CYS A 1 725 ? -22.600 27.691 31.161 1.00 60.53 725 CYS A CA 1
ATOM 5365 C C . CYS A 1 725 ? -23.618 28.391 30.256 1.00 60.53 725 CYS A C 1
ATOM 5367 O O . CYS A 1 725 ? -23.524 28.291 29.036 1.00 60.53 725 CYS A O 1
ATOM 5369 N N . ASP A 1 726 ? -24.540 29.137 30.867 1.00 53.62 726 ASP A N 1
ATOM 5370 C CA . ASP A 1 726 ? -25.703 29.723 30.184 1.00 53.62 726 ASP A CA 1
ATOM 5371 C C . ASP A 1 726 ? -25.355 30.902 29.254 1.00 53.62 726 ASP A C 1
ATOM 5373 O O . ASP A 1 726 ? -26.090 31.187 28.312 1.00 53.62 726 ASP A O 1
ATOM 5377 N N . ASP A 1 727 ? -24.215 31.571 29.475 1.00 62.62 727 ASP A N 1
ATOM 5378 C CA . ASP A 1 727 ? -23.749 32.699 28.657 1.00 62.62 727 ASP A CA 1
ATOM 5379 C C . ASP A 1 727 ? -22.496 32.327 27.846 1.00 62.62 727 ASP A C 1
ATOM 5381 O O . ASP A 1 727 ? -21.365 32.290 28.354 1.00 62.62 727 ASP A O 1
ATOM 5385 N N . TYR A 1 728 ? -22.721 32.035 26.563 1.00 59.78 728 TYR A N 1
ATOM 5386 C CA . TYR A 1 728 ? -21.710 31.594 25.603 1.00 59.78 728 TYR A CA 1
ATOM 5387 C C . TYR A 1 728 ? -20.617 32.646 25.355 1.00 59.78 728 TYR A C 1
ATOM 5389 O O . TYR A 1 728 ? -19.431 32.309 25.404 1.00 59.78 728 TYR A O 1
ATOM 5397 N N . GLU A 1 729 ? -20.971 33.911 25.100 1.00 58.28 729 GLU A N 1
ATOM 5398 C CA . GLU A 1 729 ? -19.983 34.923 24.695 1.00 58.28 729 GLU A CA 1
ATOM 5399 C C . GLU A 1 729 ? -19.146 35.415 25.873 1.00 58.28 729 GLU A C 1
ATOM 5401 O O . GLU A 1 729 ? -17.926 35.576 25.733 1.00 58.28 729 GLU A O 1
ATOM 5406 N N . ALA A 1 730 ? -19.759 35.564 27.051 1.00 56.59 730 ALA A N 1
ATOM 5407 C CA . ALA A 1 730 ? -19.032 35.927 28.260 1.00 56.59 730 ALA A CA 1
ATOM 5408 C C . ALA A 1 730 ? -18.064 34.811 28.689 1.00 56.59 730 ALA A C 1
ATOM 5410 O O . ALA A 1 730 ? -16.908 35.082 29.030 1.00 56.59 730 ALA A O 1
ATOM 5411 N N . THR A 1 731 ? -18.496 33.546 28.610 1.00 59.25 731 THR A N 1
ATOM 5412 C CA . THR A 1 731 ? -17.671 32.386 28.986 1.00 59.25 731 THR A CA 1
ATOM 5413 C C . THR A 1 731 ? -16.508 32.176 28.020 1.00 59.25 731 THR A C 1
ATOM 5415 O O . THR A 1 731 ? -15.376 31.960 28.459 1.00 59.25 731 THR A O 1
ATOM 5418 N N . LEU A 1 732 ? -16.755 32.295 26.711 1.00 62.47 732 LEU A N 1
ATOM 5419 C CA . LEU A 1 732 ? -15.724 32.170 25.681 1.00 62.47 732 LEU A CA 1
ATOM 5420 C C . LEU A 1 732 ? -14.666 33.271 25.829 1.00 62.47 732 LEU A C 1
ATOM 5422 O O . LEU A 1 732 ? -13.470 32.979 25.842 1.00 62.47 732 LEU A O 1
ATOM 5426 N N . SER A 1 733 ? -15.103 34.518 26.013 1.00 60.59 733 SER A N 1
ATOM 5427 C CA . SER A 1 733 ? -14.213 35.674 26.154 1.00 60.59 733 SER A CA 1
ATOM 5428 C C . SER A 1 733 ? -13.366 35.588 27.425 1.00 60.59 733 SER A C 1
ATOM 5430 O O . SER A 1 733 ? -12.153 35.799 27.378 1.00 60.59 733 SER A O 1
ATOM 5432 N N . ALA A 1 734 ? -13.969 35.196 28.553 1.00 58.22 734 ALA A N 1
ATOM 5433 C CA . ALA A 1 734 ? -13.259 35.007 29.816 1.00 58.22 734 ALA A CA 1
ATOM 5434 C C . ALA A 1 734 ? -12.251 33.844 29.755 1.00 58.22 734 ALA A C 1
ATOM 5436 O O . ALA A 1 734 ? -11.110 33.992 30.199 1.00 58.22 734 ALA A O 1
ATOM 5437 N N . ALA A 1 735 ? -12.630 32.708 29.155 1.00 59.06 735 ALA A N 1
ATOM 5438 C CA . ALA A 1 735 ? -11.749 31.550 28.991 1.00 59.06 735 ALA A CA 1
ATOM 5439 C C . ALA A 1 735 ? -10.568 31.848 28.050 1.00 59.06 735 ALA A C 1
ATOM 5441 O O . ALA A 1 735 ? -9.432 31.472 28.344 1.00 59.06 735 ALA A O 1
ATOM 5442 N N . GLN A 1 736 ? -10.805 32.572 26.949 1.00 63.28 736 GLN A N 1
ATOM 5443 C CA . GLN A 1 736 ? -9.745 33.018 26.040 1.00 63.28 736 GLN A CA 1
ATOM 5444 C C . GLN A 1 736 ? -8.802 34.016 26.703 1.00 63.28 736 GLN A C 1
ATOM 5446 O O . GLN A 1 736 ? -7.590 33.895 26.543 1.00 63.28 736 GLN A O 1
ATOM 5451 N N . LEU A 1 737 ? -9.337 34.972 27.465 1.00 61.97 737 LEU A N 1
ATOM 5452 C CA . LEU A 1 737 ? -8.527 35.952 28.180 1.00 61.97 737 LEU A CA 1
ATOM 5453 C C . LEU A 1 737 ? -7.654 35.279 29.248 1.00 61.97 737 LEU A C 1
ATOM 5455 O O . LEU A 1 737 ? -6.480 35.624 29.384 1.00 61.97 737 LEU A O 1
ATOM 5459 N N . ALA A 1 738 ? -8.195 34.291 29.965 1.00 58.03 738 ALA A N 1
ATOM 5460 C CA . ALA A 1 738 ? -7.448 33.501 30.940 1.00 58.03 738 ALA A CA 1
ATOM 5461 C C . ALA A 1 738 ? -6.316 32.698 30.276 1.00 58.03 738 ALA A C 1
ATOM 5463 O O . ALA A 1 738 ? -5.167 32.801 30.702 1.00 58.03 738 ALA A O 1
ATOM 5464 N N . LEU A 1 739 ? -6.615 31.967 29.194 1.00 61.31 739 LEU A N 1
ATOM 5465 C CA . LEU A 1 739 ? -5.627 31.206 28.415 1.00 61.31 739 LEU A CA 1
ATOM 5466 C C . LEU A 1 739 ? -4.538 32.112 27.826 1.00 61.31 739 LEU A C 1
ATOM 5468 O O . LEU A 1 739 ? -3.356 31.793 27.922 1.00 61.31 739 LEU A O 1
ATOM 5472 N N . HIS A 1 740 ? -4.922 33.263 27.270 1.00 62.03 740 HIS A N 1
ATOM 5473 C CA . HIS A 1 740 ? -3.988 34.230 26.699 1.00 62.03 740 HIS A CA 1
ATOM 5474 C C . HIS A 1 740 ? -3.051 34.811 27.766 1.00 62.03 740 HIS A C 1
ATOM 5476 O O . HIS A 1 740 ? -1.847 34.900 27.541 1.00 62.03 740 HIS A O 1
ATOM 5482 N N . ARG A 1 741 ? -3.573 35.156 28.952 1.00 56.12 741 ARG A N 1
ATOM 5483 C CA . ARG A 1 741 ? -2.757 35.647 30.077 1.00 56.12 741 ARG A CA 1
ATOM 5484 C C . ARG A 1 741 ? -1.807 34.575 30.624 1.00 56.12 741 ARG A C 1
ATOM 5486 O O . ARG A 1 741 ? -0.664 34.899 30.921 1.00 56.12 741 ARG A O 1
ATOM 5493 N N . LEU A 1 742 ? -2.241 33.312 30.690 1.00 55.59 742 LEU A N 1
ATOM 5494 C CA . LEU A 1 742 ? -1.396 32.170 31.077 1.00 55.59 742 LEU A CA 1
ATOM 5495 C C . LEU A 1 742 ? -0.273 31.882 30.063 1.00 55.59 742 LEU A C 1
ATOM 5497 O O . LEU A 1 742 ? 0.809 31.458 30.459 1.00 55.59 742 LEU A O 1
ATOM 5501 N N . CYS A 1 743 ? -0.512 32.107 28.767 1.00 55.03 743 CYS A N 1
ATOM 5502 C CA . CYS A 1 743 ? 0.503 31.937 27.724 1.00 55.03 743 CYS A CA 1
ATOM 5503 C C . CYS A 1 743 ? 1.485 33.114 27.625 1.00 55.03 743 CYS A C 1
ATOM 5505 O O . CYS A 1 743 ? 2.631 32.899 27.234 1.00 55.03 743 CYS A O 1
ATOM 5507 N N . ALA A 1 744 ? 1.042 34.334 27.940 1.00 54.88 744 ALA A N 1
ATOM 5508 C CA . ALA A 1 744 ? 1.838 35.547 27.765 1.00 54.88 744 ALA A CA 1
ATOM 5509 C C . ALA A 1 744 ? 2.900 35.749 28.859 1.00 54.88 744 ALA A C 1
ATOM 5511 O O . ALA A 1 744 ? 3.973 36.257 28.549 1.00 54.88 744 ALA A O 1
ATOM 5512 N N . ASP A 1 745 ? 2.638 35.336 30.106 1.00 53.44 745 ASP A N 1
ATOM 5513 C CA . ASP A 1 745 ? 3.617 35.469 31.194 1.00 53.44 745 ASP A CA 1
ATOM 5514 C C . ASP A 1 745 ? 3.590 34.270 32.169 1.00 53.44 745 ASP A C 1
ATOM 5516 O O . ASP A 1 745 ? 2.879 34.277 33.180 1.00 53.44 745 ASP A O 1
ATOM 5520 N N . PRO A 1 746 ? 4.369 33.205 31.888 1.00 50.22 746 PRO A N 1
ATOM 5521 C CA . PRO A 1 746 ? 4.442 32.020 32.743 1.00 50.22 746 PRO A CA 1
ATOM 5522 C C . PRO A 1 746 ? 5.058 32.292 34.125 1.00 50.22 746 PRO A C 1
ATOM 5524 O O . PRO A 1 746 ? 4.863 31.498 35.047 1.00 50.22 746 PRO A O 1
ATOM 5527 N N . LEU A 1 747 ? 5.832 33.377 34.271 1.00 46.22 747 LEU A N 1
ATOM 5528 C CA . LEU A 1 747 ? 6.547 33.718 35.504 1.00 46.22 747 LEU A CA 1
ATOM 5529 C C . LEU A 1 747 ? 5.646 34.451 36.502 1.00 46.22 747 LEU A C 1
ATOM 5531 O O . LEU A 1 747 ? 5.784 34.229 37.704 1.00 46.22 747 LEU A O 1
ATOM 5535 N N . LEU A 1 748 ? 4.663 35.220 36.022 1.00 48.94 748 LEU A N 1
ATOM 5536 C CA . LEU A 1 748 ? 3.660 35.888 36.864 1.00 48.94 748 LEU A CA 1
ATOM 5537 C C . LEU A 1 748 ? 2.817 34.893 37.694 1.00 48.94 748 LEU A C 1
ATOM 5539 O O . LEU A 1 748 ? 2.378 35.206 38.799 1.00 48.94 748 LEU A O 1
ATOM 5543 N N . PHE A 1 749 ? 2.641 33.667 37.188 1.00 46.91 749 PHE A N 1
ATOM 5544 C CA . PHE A 1 749 ? 1.896 32.581 37.842 1.00 46.91 749 PHE A CA 1
ATOM 5545 C C . PHE A 1 749 ? 2.771 31.625 38.665 1.00 46.91 749 PHE A C 1
ATOM 5547 O O . PHE A 1 749 ? 2.242 30.759 39.360 1.00 46.91 749 PHE A O 1
ATOM 5554 N N . ALA A 1 750 ? 4.098 31.770 38.609 1.00 42.41 750 ALA A N 1
ATOM 5555 C CA . ALA A 1 750 ? 5.020 30.939 39.377 1.00 42.41 750 ALA A CA 1
ATOM 5556 C C . ALA A 1 750 ? 5.131 31.375 40.851 1.00 42.41 750 ALA A C 1
ATOM 5558 O O . ALA A 1 750 ? 5.648 30.605 41.659 1.00 42.41 750 ALA A O 1
ATOM 5559 N N . SER A 1 751 ? 4.649 32.574 41.211 1.00 44.84 751 SER A N 1
ATOM 5560 C CA . SER A 1 751 ? 4.813 33.125 42.565 1.00 44.84 751 SER A CA 1
ATOM 5561 C C . SER A 1 751 ? 3.545 33.639 43.258 1.00 44.84 751 SER A C 1
ATOM 5563 O O . SER A 1 751 ? 3.622 33.938 44.447 1.00 44.84 751 SER A O 1
ATOM 5565 N N . THR A 1 752 ? 2.365 33.712 42.624 1.00 46.16 752 THR A N 1
ATOM 5566 C CA . THR A 1 752 ? 1.164 34.243 43.309 1.00 46.16 752 THR A CA 1
ATOM 5567 C C . THR A 1 752 ? -0.162 33.593 42.896 1.00 46.16 752 THR A C 1
ATOM 5569 O O . THR A 1 752 ? -0.368 33.181 41.757 1.00 46.16 752 THR A O 1
ATOM 5572 N N . ARG A 1 753 ? -1.087 33.502 43.869 1.00 53.16 753 ARG A N 1
ATOM 5573 C CA . ARG A 1 753 ? -2.493 33.092 43.693 1.00 53.16 753 ARG A CA 1
ATOM 5574 C C . ARG A 1 753 ? -3.158 34.006 42.659 1.00 53.16 753 ARG A C 1
ATOM 5576 O O . ARG A 1 753 ? -3.419 35.170 42.953 1.00 53.16 753 ARG A O 1
ATOM 5583 N N . ALA A 1 754 ? -3.466 33.487 41.478 1.00 51.00 754 ALA A N 1
ATOM 5584 C CA . ALA A 1 754 ? -4.046 34.283 40.405 1.00 51.00 754 ALA A CA 1
ATOM 5585 C C . ALA A 1 754 ? -5.575 34.161 40.364 1.00 51.00 754 ALA A C 1
ATOM 5587 O O . ALA A 1 754 ? -6.134 33.072 40.515 1.00 51.00 754 ALA A O 1
ATOM 5588 N N . SER A 1 755 ? -6.248 35.295 40.156 1.00 54.09 755 SER A N 1
ATOM 5589 C CA . SER A 1 755 ? -7.704 35.385 40.017 1.00 54.09 755 SER A CA 1
ATOM 5590 C C . SER A 1 755 ? -8.109 35.259 38.548 1.00 54.09 755 SER A C 1
ATOM 5592 O O . SER A 1 755 ? -7.667 36.053 37.720 1.00 54.09 755 SER A O 1
ATOM 5594 N N . VAL A 1 756 ? -8.976 34.300 38.233 1.00 57.50 756 VAL A N 1
ATOM 5595 C CA . VAL A 1 756 ? -9.566 34.091 36.907 1.00 57.50 756 VAL A CA 1
ATOM 5596 C C . VAL A 1 756 ? -11.007 34.617 36.931 1.00 57.50 756 VAL A C 1
ATOM 5598 O O . VAL A 1 756 ? -11.872 33.968 37.514 1.00 57.50 756 VAL A O 1
ATOM 5601 N N . PRO A 1 757 ? -11.295 35.799 36.358 1.00 50.78 757 PRO A N 1
ATOM 5602 C CA . PRO A 1 757 ? -12.634 36.378 36.412 1.00 50.78 757 PRO A CA 1
ATOM 5603 C C . PRO A 1 757 ? -13.624 35.579 35.548 1.00 50.78 757 PRO A C 1
ATOM 5605 O O . PRO A 1 757 ? -13.313 35.216 34.416 1.00 50.78 757 PRO A O 1
ATOM 5608 N N . GLY A 1 758 ? -14.827 35.343 36.079 1.00 58.19 758 GLY A N 1
ATOM 5609 C CA . GLY A 1 758 ? -15.940 34.695 35.374 1.00 58.19 758 GLY A CA 1
ATOM 5610 C C . GLY A 1 758 ? -16.214 33.254 35.822 1.00 58.19 758 GLY A C 1
ATOM 5611 O O . GLY A 1 758 ? -15.310 32.423 35.910 1.00 58.19 758 GLY A O 1
ATOM 5612 N N . ALA A 1 759 ? -17.489 32.943 36.078 1.00 61.22 759 ALA A N 1
ATOM 5613 C CA . ALA A 1 759 ? -17.923 31.641 36.596 1.00 61.22 759 ALA A CA 1
ATOM 5614 C C . ALA A 1 759 ? -17.579 30.472 35.653 1.00 61.22 759 ALA A C 1
ATOM 5616 O O . ALA A 1 759 ? -17.160 29.411 36.115 1.00 61.22 759 ALA A O 1
ATOM 5617 N N . GLY A 1 760 ? -17.688 30.673 34.335 1.00 62.34 760 GLY A N 1
ATOM 5618 C CA . GLY A 1 760 ? -17.343 29.647 33.347 1.00 62.34 760 GLY A CA 1
ATOM 5619 C C . GLY A 1 760 ? -15.842 29.367 33.255 1.00 62.34 760 GLY A C 1
ATOM 5620 O O . GLY A 1 760 ? -15.428 28.213 33.165 1.00 62.34 760 GLY A O 1
ATOM 5621 N N . ALA A 1 761 ? -15.006 30.398 33.396 1.00 62.34 761 ALA A N 1
ATOM 5622 C CA . ALA A 1 761 ? -13.560 30.218 33.453 1.00 62.34 761 ALA A CA 1
ATOM 5623 C C . ALA A 1 761 ? -13.140 29.496 34.748 1.00 62.34 761 ALA A C 1
ATOM 5625 O O . ALA A 1 761 ? -12.291 28.610 34.707 1.00 62.34 761 ALA A O 1
ATOM 5626 N N . ALA A 1 762 ? -13.790 29.782 35.881 1.00 65.12 762 ALA A N 1
ATOM 5627 C CA . ALA A 1 762 ? -13.561 29.058 37.132 1.00 65.12 762 ALA A CA 1
ATOM 5628 C C . ALA A 1 762 ? -13.965 27.569 37.046 1.00 65.12 762 ALA A C 1
ATOM 5630 O O . ALA A 1 762 ? -13.195 26.703 37.468 1.00 65.12 762 ALA A O 1
ATOM 5631 N N . LYS A 1 763 ? -15.122 27.252 36.444 1.00 67.88 763 LYS A N 1
ATOM 5632 C CA . LYS A 1 763 ? -15.558 25.863 36.191 1.00 67.88 763 LYS A CA 1
ATOM 5633 C C . LYS A 1 763 ? -14.589 25.115 35.268 1.00 67.88 763 LYS A C 1
ATOM 5635 O O . LYS A 1 763 ? -14.226 23.978 35.564 1.00 67.88 763 LYS A O 1
ATOM 5640 N N . LEU A 1 764 ? -14.107 25.763 34.204 1.00 67.38 764 LEU A N 1
ATOM 5641 C CA . LEU A 1 764 ? -13.103 25.198 33.297 1.00 67.38 764 LEU A CA 1
ATOM 5642 C C . LEU A 1 764 ? -11.787 24.881 34.029 1.00 67.38 764 LEU A C 1
ATOM 5644 O O . LEU A 1 764 ? -11.236 23.795 33.863 1.00 67.38 764 LEU A O 1
ATOM 5648 N N . MET A 1 765 ? -11.290 25.794 34.871 1.00 66.81 765 MET A N 1
ATOM 5649 C CA . MET A 1 765 ? -10.046 25.566 35.621 1.00 66.81 765 MET A CA 1
ATOM 5650 C C . MET A 1 765 ? -10.185 24.443 36.656 1.00 66.81 765 MET A C 1
ATOM 5652 O O . MET A 1 765 ? -9.254 23.651 36.823 1.00 66.81 765 MET A O 1
ATOM 5656 N N . ALA A 1 766 ? -11.354 24.304 37.284 1.00 65.94 766 ALA A N 1
ATOM 5657 C CA . ALA A 1 766 ? -11.656 23.161 38.140 1.00 65.94 766 ALA A CA 1
ATOM 5658 C C . ALA A 1 766 ? -11.692 21.837 37.347 1.00 65.94 766 ALA A C 1
ATOM 5660 O O . ALA A 1 766 ? -11.056 20.868 37.761 1.00 65.94 766 ALA A O 1
ATOM 5661 N N . ALA A 1 767 ? -12.339 21.806 36.174 1.00 63.09 767 ALA A N 1
ATOM 5662 C CA . ALA A 1 767 ? -12.418 20.622 35.304 1.00 63.09 767 ALA A CA 1
ATOM 5663 C C . ALA A 1 767 ? -11.049 20.166 34.759 1.00 63.09 767 ALA A C 1
ATOM 5665 O O . ALA A 1 767 ? -10.826 18.986 34.501 1.00 63.09 767 ALA A O 1
ATOM 5666 N N . LEU A 1 768 ? -10.092 21.088 34.636 1.00 61.44 768 LEU A N 1
ATOM 5667 C CA . LEU A 1 768 ? -8.701 20.796 34.269 1.00 61.44 768 LEU A CA 1
ATOM 5668 C C . LEU A 1 768 ? -7.838 20.354 35.468 1.00 61.44 768 LEU A C 1
ATOM 5670 O O . LEU A 1 768 ? -6.633 20.125 35.318 1.00 61.44 768 LEU A O 1
ATOM 5674 N N . GLY A 1 769 ? -8.435 20.231 36.657 1.00 61.97 769 GLY A N 1
ATOM 5675 C CA . GLY A 1 769 ? -7.797 19.725 37.869 1.00 61.97 769 GLY A CA 1
ATOM 5676 C C . GLY A 1 769 ? -6.919 20.740 38.604 1.00 61.97 769 GLY A C 1
ATOM 5677 O O . GLY A 1 769 ? -5.943 20.329 39.240 1.00 61.97 769 GLY A O 1
ATOM 5678 N N . TYR A 1 770 ? -7.195 22.046 38.491 1.00 64.69 770 TYR A N 1
ATOM 5679 C CA . TYR A 1 770 ? -6.548 23.080 39.311 1.00 64.69 770 TYR A CA 1
ATOM 5680 C C . TYR A 1 770 ? -7.308 23.285 40.630 1.00 64.69 770 TYR A C 1
ATOM 5682 O O . TYR A 1 770 ? -8.535 23.361 40.647 1.00 64.69 770 TYR A O 1
ATOM 5690 N N . ARG A 1 771 ? -6.579 23.391 41.751 1.00 59.56 771 ARG A N 1
ATOM 5691 C CA . ARG A 1 771 ? -7.175 23.585 43.084 1.00 59.56 771 ARG A CA 1
ATOM 5692 C C . ARG A 1 771 ? -7.616 25.039 43.273 1.00 59.56 771 ARG A C 1
ATOM 5694 O O . ARG A 1 771 ? -6.819 25.955 43.065 1.00 59.56 771 ARG A O 1
ATOM 5701 N N . SER A 1 772 ? -8.868 25.252 43.681 1.00 60.56 772 SER A N 1
ATOM 5702 C CA . SER A 1 772 ? -9.367 26.582 44.059 1.00 60.56 772 SER A CA 1
ATOM 5703 C C . SER A 1 772 ? -8.800 26.998 45.421 1.00 60.56 772 SER A C 1
ATOM 5705 O O . SER A 1 772 ? -8.749 26.193 46.348 1.00 60.56 772 SER A O 1
ATOM 5707 N N . ALA A 1 773 ? -8.375 28.256 45.539 1.00 57.44 773 ALA A N 1
ATOM 5708 C CA . ALA A 1 773 ? -7.871 28.876 46.768 1.00 57.44 773 ALA A CA 1
ATOM 5709 C C . ALA A 1 773 ? -8.934 29.734 47.487 1.00 57.44 773 ALA A C 1
ATOM 5711 O O . ALA A 1 773 ? -8.579 30.550 48.339 1.00 57.44 773 ALA A O 1
ATOM 5712 N N . GLY A 1 774 ? -10.210 29.597 47.108 1.00 53.97 774 GLY A N 1
ATOM 5713 C CA . GLY A 1 774 ? -11.320 30.439 47.560 1.00 53.97 774 GLY A CA 1
ATOM 5714 C C . GLY A 1 774 ? -11.700 31.511 46.531 1.00 53.97 774 GLY A C 1
ATOM 5715 O O . GLY A 1 774 ? -10.865 32.305 46.089 1.00 53.97 774 GLY A O 1
ATOM 5716 N N . GLY A 1 775 ? -12.980 31.534 46.141 1.00 61.22 775 GLY A N 1
ATOM 5717 C CA . GLY A 1 775 ? -13.510 32.417 45.097 1.00 61.22 775 GLY A CA 1
ATOM 5718 C C . GLY A 1 775 ? -12.928 32.125 43.707 1.00 61.22 775 GLY A C 1
ATOM 5719 O O . GLY A 1 775 ? -12.573 30.995 43.382 1.00 61.22 775 GLY A O 1
ATOM 5720 N N . ALA A 1 776 ? -12.788 33.163 42.881 1.00 57.12 776 ALA A N 1
ATOM 5721 C CA . ALA A 1 776 ? -12.241 33.086 41.524 1.00 57.12 776 ALA A CA 1
ATOM 5722 C C . ALA A 1 776 ? -10.713 32.828 41.457 1.00 57.12 776 ALA A C 1
ATOM 5724 O O . ALA A 1 776 ? -10.104 33.010 40.406 1.00 57.12 776 ALA A O 1
ATOM 5725 N N . ARG A 1 777 ? -10.056 32.453 42.566 1.00 56.59 777 ARG A N 1
ATOM 5726 C CA . ARG A 1 777 ? -8.592 32.309 42.658 1.00 56.59 777 ARG A CA 1
ATOM 5727 C C . ARG A 1 777 ? -8.172 30.840 42.626 1.00 56.59 777 ARG A C 1
ATOM 5729 O O . ARG A 1 777 ? -8.720 30.030 43.368 1.00 56.59 777 ARG A O 1
ATOM 5736 N N . PHE A 1 778 ? -7.167 30.508 41.814 1.00 58.34 778 PHE A N 1
ATOM 5737 C CA . PHE A 1 778 ? -6.660 29.138 41.644 1.00 58.34 778 PHE A CA 1
ATOM 5738 C C . PHE A 1 778 ? -5.163 29.045 41.963 1.00 58.34 778 PHE A C 1
ATOM 5740 O O . PHE A 1 778 ? -4.409 29.996 41.740 1.00 58.34 778 PHE A O 1
ATOM 5747 N N . VAL A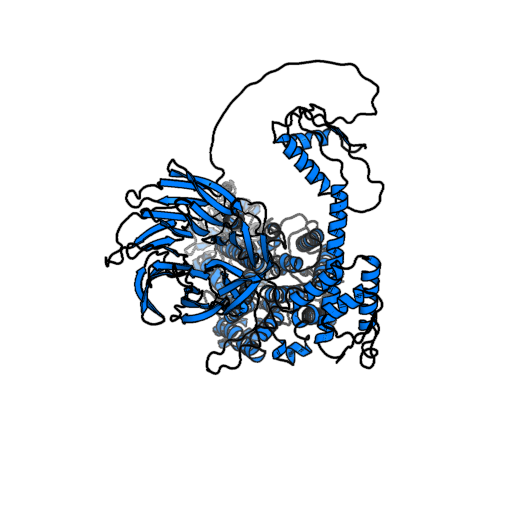 1 779 ? -4.736 27.900 42.508 1.00 57.19 779 VAL A N 1
ATOM 5748 C CA . VAL A 1 779 ? -3.327 27.607 42.815 1.00 57.19 779 VAL A CA 1
ATOM 5749 C C . VAL A 1 779 ? -2.691 26.843 41.655 1.00 57.19 779 VAL A C 1
ATOM 5751 O O . VAL A 1 779 ? -3.179 25.787 41.249 1.00 57.19 779 VAL A O 1
ATOM 5754 N N . PHE A 1 780 ? -1.572 27.366 41.154 1.00 55.97 780 PHE A N 1
ATOM 5755 C CA . PHE A 1 780 ? -0.801 26.805 40.046 1.00 55.97 780 PHE A CA 1
ATOM 5756 C C . PHE A 1 780 ? 0.562 26.330 40.560 1.00 55.97 780 PHE A C 1
ATOM 5758 O O . PHE A 1 780 ? 1.563 27.032 40.463 1.00 55.97 780 PHE A O 1
ATOM 5765 N N . GLU A 1 781 ? 0.608 25.143 41.161 1.00 48.09 781 GLU A N 1
ATOM 5766 C CA . GLU A 1 781 ? 1.871 24.562 41.632 1.00 48.09 781 GLU A CA 1
ATOM 5767 C C . GLU A 1 781 ? 2.717 24.069 40.445 1.00 48.09 781 GLU A C 1
ATOM 5769 O O . GLU A 1 781 ? 2.289 23.216 39.668 1.00 48.09 781 GLU A O 1
ATOM 5774 N N . GLY A 1 782 ? 3.936 24.604 40.308 1.00 49.81 782 GLY A N 1
ATOM 5775 C CA . GLY A 1 782 ? 4.935 24.118 39.351 1.00 49.81 782 GLY A CA 1
ATOM 5776 C C . GLY A 1 782 ? 4.677 24.518 37.892 1.00 49.81 782 GLY A C 1
ATOM 5777 O O . GLY A 1 782 ? 4.489 23.659 37.031 1.00 49.81 782 GLY A O 1
ATOM 5778 N N . ALA A 1 783 ? 4.757 25.817 37.581 1.00 42.22 783 ALA A N 1
ATOM 5779 C CA . ALA A 1 783 ? 4.522 26.385 36.243 1.00 42.22 783 ALA A CA 1
ATOM 5780 C C . ALA A 1 783 ? 5.457 25.871 35.116 1.00 42.22 783 ALA A C 1
ATOM 5782 O O . ALA A 1 783 ? 5.174 26.084 33.940 1.00 42.22 783 ALA A O 1
ATOM 5783 N N . LYS A 1 784 ? 6.545 25.154 35.440 1.00 42.47 784 LYS A N 1
ATOM 5784 C CA . LYS A 1 784 ? 7.434 24.498 34.454 1.00 42.47 784 LYS A CA 1
ATOM 5785 C C . LYS A 1 784 ? 7.134 23.008 34.232 1.00 42.47 784 LYS A C 1
ATOM 5787 O O . LYS A 1 784 ? 7.846 22.345 33.480 1.00 42.47 784 LYS A O 1
ATOM 5792 N N . SER A 1 785 ? 6.095 22.463 34.865 1.00 44.31 785 SER A N 1
ATOM 5793 C CA . SER A 1 785 ? 5.725 21.057 34.711 1.00 44.31 785 SER A CA 1
ATOM 5794 C C . SER A 1 785 ? 5.051 20.804 33.350 1.00 44.31 785 SER A C 1
ATOM 5796 O O . SER A 1 785 ? 4.079 21.490 33.015 1.00 44.31 785 SER A O 1
ATOM 5798 N N . PRO A 1 786 ? 5.466 19.772 32.585 1.00 46.97 786 PRO A N 1
ATOM 5799 C CA . PRO A 1 786 ? 4.790 19.324 31.359 1.00 46.97 786 PRO A CA 1
ATOM 5800 C C . PRO A 1 786 ? 3.282 19.074 31.530 1.00 46.97 786 PRO A C 1
ATOM 5802 O O . PRO A 1 786 ? 2.532 19.061 30.554 1.00 46.97 786 PRO A O 1
ATOM 5805 N N . VAL A 1 787 ? 2.827 18.883 32.772 1.00 49.06 787 VAL A N 1
ATOM 5806 C CA . VAL A 1 787 ? 1.424 18.691 33.147 1.00 49.06 787 VAL A CA 1
ATOM 5807 C C . VAL A 1 787 ? 0.591 19.960 32.924 1.00 49.06 787 VAL A C 1
ATOM 5809 O O . VAL A 1 787 ? -0.517 19.862 32.399 1.00 49.06 787 VAL A O 1
ATOM 5812 N N . VAL A 1 788 ? 1.120 21.147 33.243 1.00 53.94 788 VAL A N 1
ATOM 5813 C CA . VAL A 1 788 ? 0.407 22.434 33.100 1.00 53.94 788 VAL A CA 1
ATOM 5814 C C . VAL A 1 788 ? 0.187 22.764 31.622 1.00 53.94 788 VAL A C 1
ATOM 5816 O O . VAL A 1 788 ? -0.938 23.034 31.202 1.00 53.94 788 VAL A O 1
ATOM 5819 N N . LEU A 1 789 ? 1.229 22.621 30.795 1.00 54.31 789 LEU A N 1
ATOM 5820 C CA . LEU A 1 789 ? 1.148 22.846 29.345 1.00 54.31 789 LEU A CA 1
ATOM 5821 C C . LEU A 1 789 ? 0.205 21.853 28.646 1.00 54.31 789 LEU A C 1
ATOM 5823 O O . LEU A 1 789 ? -0.527 22.231 27.732 1.00 54.31 789 LEU A O 1
ATOM 5827 N N . ARG A 1 790 ? 0.170 20.590 29.099 1.00 55.09 790 ARG A N 1
ATOM 5828 C CA . ARG A 1 790 ? -0.786 19.589 28.595 1.00 55.09 790 ARG A CA 1
ATOM 5829 C C . ARG A 1 790 ? -2.230 19.948 28.943 1.00 55.09 790 ARG A C 1
ATOM 5831 O O . ARG A 1 790 ? -3.090 19.815 28.078 1.00 55.09 790 ARG A O 1
ATOM 5838 N N . ARG A 1 791 ? -2.492 20.435 30.161 1.00 60.09 791 ARG A N 1
ATOM 5839 C CA . ARG A 1 791 ? -3.829 20.884 30.596 1.00 60.09 791 ARG A CA 1
ATOM 5840 C C . ARG A 1 791 ? -4.296 22.123 29.825 1.00 60.09 791 ARG A C 1
ATOM 5842 O O . ARG A 1 791 ? -5.447 22.170 29.407 1.00 60.09 791 ARG A O 1
ATOM 5849 N N . LEU A 1 792 ? -3.400 23.074 29.547 1.00 58.19 792 LEU A N 1
ATOM 5850 C CA . LEU A 1 792 ? -3.691 24.242 28.700 1.00 58.19 792 LEU A CA 1
ATOM 5851 C C . LEU A 1 792 ? -4.043 23.852 27.256 1.00 58.19 792 LEU A C 1
ATOM 5853 O O . LEU A 1 792 ? -5.044 24.322 26.723 1.00 58.19 792 LEU A O 1
ATOM 5857 N N . ALA A 1 793 ? -3.275 22.949 26.638 1.00 56.16 793 ALA A N 1
ATOM 5858 C CA . ALA A 1 793 ? -3.568 22.470 25.284 1.00 56.16 793 ALA A CA 1
ATOM 5859 C C . ALA A 1 793 ? -4.916 21.728 25.198 1.00 56.16 793 ALA A C 1
ATOM 5861 O O . ALA A 1 793 ? -5.595 21.773 24.170 1.00 56.16 793 ALA A O 1
ATOM 5862 N N . LEU A 1 794 ? -5.302 21.051 26.281 1.00 56.50 794 LEU A N 1
ATOM 5863 C CA . LEU A 1 794 ? -6.597 20.391 26.412 1.00 56.50 794 LEU A CA 1
ATOM 5864 C C . LEU A 1 794 ? -7.745 21.408 26.476 1.00 56.50 794 LEU A C 1
ATOM 5866 O O . LEU A 1 794 ? -8.738 21.258 25.769 1.00 56.50 794 LEU A O 1
ATOM 5870 N N . ALA A 1 795 ? -7.567 22.465 27.270 1.00 59.22 795 ALA A N 1
ATOM 5871 C CA . ALA A 1 795 ? -8.528 23.551 27.427 1.00 59.22 795 ALA A CA 1
ATOM 5872 C C . ALA A 1 795 ? -8.804 24.275 26.102 1.00 59.22 795 ALA A C 1
ATOM 5874 O O . ALA A 1 795 ? -9.956 24.531 25.765 1.00 59.22 795 ALA A O 1
ATOM 5875 N N . THR A 1 796 ? -7.758 24.548 25.311 1.00 61.91 796 THR A N 1
ATOM 5876 C CA . THR A 1 796 ? -7.906 25.175 23.988 1.00 61.91 796 THR A CA 1
ATOM 5877 C C . THR A 1 796 ? -8.706 24.290 23.036 1.00 61.91 796 THR A C 1
ATOM 5879 O O . THR A 1 796 ? -9.611 24.772 22.363 1.00 61.91 796 THR A O 1
ATOM 5882 N N . LYS A 1 797 ? -8.426 22.980 23.016 1.00 58.34 797 LYS A N 1
ATOM 5883 C CA . LYS A 1 797 ? -9.195 22.047 22.187 1.00 58.34 797 LYS A CA 1
ATOM 5884 C C . LYS A 1 797 ? -10.661 21.968 22.623 1.00 58.34 797 LYS A C 1
ATOM 5886 O O . LYS A 1 797 ? -11.526 21.862 21.761 1.00 58.34 797 LYS A O 1
ATOM 5891 N N . ALA A 1 798 ? -10.937 21.967 23.931 1.00 57.72 798 ALA A N 1
ATOM 5892 C CA . ALA A 1 798 ? -12.304 21.851 24.451 1.00 57.72 798 ALA A CA 1
ATOM 5893 C C . ALA A 1 798 ? -13.136 23.075 24.045 1.00 57.72 798 ALA A C 1
ATOM 5895 O O . ALA A 1 798 ? -14.288 22.954 23.632 1.00 57.72 798 ALA A O 1
ATOM 5896 N N . LEU A 1 799 ? -12.503 24.251 24.057 1.00 63.34 799 LEU A N 1
ATOM 5897 C CA . LEU A 1 799 ? -13.097 25.501 23.604 1.00 63.34 799 LEU A CA 1
ATOM 5898 C C . LEU A 1 799 ? -13.418 25.497 22.097 1.00 63.34 799 LEU A C 1
ATOM 5900 O O . LEU A 1 799 ? -14.469 25.985 21.686 1.00 63.34 799 LEU A O 1
ATOM 5904 N N . ASP A 1 800 ? -12.542 24.922 21.269 1.00 60.06 800 ASP A N 1
ATOM 5905 C CA . ASP A 1 800 ? -12.776 24.794 19.824 1.00 60.06 800 ASP A CA 1
ATOM 5906 C C . ASP A 1 800 ? -13.886 23.784 19.497 1.00 60.06 800 ASP A C 1
ATOM 5908 O O . ASP A 1 800 ? -14.683 24.021 18.587 1.00 60.06 800 ASP A O 1
ATOM 5912 N N . ALA A 1 801 ? -13.990 22.696 20.265 1.00 56.69 801 ALA A N 1
ATOM 5913 C CA . ALA A 1 801 ? -15.086 21.737 20.139 1.00 56.69 801 ALA A CA 1
ATOM 5914 C C . ALA A 1 801 ? -16.438 22.366 20.515 1.00 56.69 801 ALA A C 1
ATOM 5916 O O . ALA A 1 801 ? -17.407 22.224 19.770 1.00 56.69 801 ALA A O 1
ATOM 5917 N N . TYR A 1 802 ? -16.488 23.135 21.608 1.00 63.88 802 TYR A N 1
ATOM 5918 C CA . TYR A 1 802 ? -17.695 23.854 22.028 1.00 63.88 802 TYR A CA 1
ATOM 5919 C C . TYR A 1 802 ? -18.192 24.850 20.962 1.00 63.88 802 TYR A C 1
ATOM 5921 O O . TYR A 1 802 ? -19.387 24.937 20.689 1.00 63.88 802 TYR A O 1
ATOM 5929 N N . ARG A 1 803 ? -17.274 25.539 20.266 1.00 64.69 803 ARG A N 1
ATOM 5930 C CA . ARG A 1 803 ? -17.604 26.432 19.135 1.00 64.69 803 ARG A CA 1
ATOM 5931 C C . ARG A 1 803 ? -18.223 25.709 17.940 1.00 64.69 803 ARG A C 1
ATOM 5933 O O . ARG A 1 803 ? -19.042 26.298 17.236 1.00 64.69 803 ARG A O 1
ATOM 5940 N N . ALA A 1 804 ? -17.781 24.487 17.655 1.00 55.06 804 ALA A N 1
ATOM 5941 C CA . ALA A 1 804 ? -18.289 23.702 16.534 1.00 55.06 804 ALA A CA 1
ATOM 5942 C C . ALA A 1 804 ? -19.703 23.175 16.821 1.00 55.06 804 ALA A C 1
ATOM 5944 O O . ALA A 1 804 ? -20.581 23.286 15.967 1.00 55.06 804 ALA A O 1
ATOM 5945 N N . ASP A 1 805 ? -19.921 22.689 18.044 1.00 56.81 805 ASP A N 1
ATOM 5946 C CA . ASP A 1 805 ? -21.210 22.183 18.527 1.00 56.81 805 ASP A CA 1
ATOM 5947 C C . ASP A 1 805 ? -22.293 23.276 18.487 1.00 56.81 805 ASP A C 1
ATOM 5949 O O . ASP A 1 805 ? -23.392 23.073 17.975 1.00 56.81 805 ASP A O 1
ATOM 5953 N N . GLU A 1 806 ? -21.950 24.497 18.905 1.00 62.44 806 GLU A N 1
ATOM 5954 C CA . GLU A 1 806 ? -22.913 25.600 18.911 1.00 62.44 806 GLU A CA 1
ATOM 5955 C C . GLU A 1 806 ? -23.206 26.175 17.512 1.00 62.44 806 GLU A C 1
ATOM 5957 O O . GLU A 1 806 ? -24.312 26.643 17.229 1.00 62.44 806 GLU A O 1
ATOM 5962 N N . ARG A 1 807 ? -22.261 26.064 16.565 1.00 54.81 807 ARG A N 1
ATOM 5963 C CA . ARG A 1 807 ? -22.555 26.329 15.144 1.00 54.81 807 ARG A CA 1
ATOM 5964 C C . ARG A 1 807 ? -23.544 25.319 14.574 1.00 54.81 807 ARG A C 1
ATOM 5966 O O . ARG A 1 807 ? -24.406 25.718 13.793 1.00 54.81 807 ARG A O 1
ATOM 5973 N N . ALA A 1 808 ? -23.422 24.049 14.958 1.00 44.94 808 ALA A N 1
ATOM 5974 C CA . ALA A 1 808 ? -24.343 23.005 14.534 1.00 44.94 808 ALA A CA 1
ATOM 5975 C C . ALA A 1 808 ? -25.744 23.242 15.118 1.00 44.94 808 ALA A C 1
ATOM 5977 O O . ALA A 1 808 ? -26.703 23.291 14.356 1.00 44.94 808 ALA A O 1
ATOM 5978 N N . ARG A 1 809 ? -25.868 23.533 16.422 1.00 55.72 809 ARG A N 1
ATOM 5979 C CA . ARG A 1 809 ? -27.165 23.856 17.054 1.00 55.72 809 ARG A CA 1
ATOM 5980 C C . ARG A 1 809 ? -27.875 25.043 16.407 1.00 55.72 809 ARG A C 1
ATOM 5982 O O . ARG A 1 809 ? -29.071 24.964 16.137 1.00 55.72 809 ARG A O 1
ATOM 5989 N N . ARG A 1 810 ? -27.150 26.118 16.082 1.00 53.31 810 ARG A N 1
ATOM 5990 C CA . ARG A 1 810 ? -27.720 27.275 15.365 1.00 53.31 810 ARG A CA 1
ATOM 5991 C C . ARG A 1 810 ? -28.131 26.948 13.927 1.00 53.31 810 ARG A C 1
ATOM 5993 O O . ARG A 1 810 ? -29.064 27.564 13.416 1.00 53.31 810 ARG A O 1
ATOM 6000 N N . ALA A 1 811 ? -27.461 26.000 13.273 1.00 42.47 811 ALA A N 1
ATOM 6001 C CA . ALA A 1 811 ? -27.870 25.506 11.959 1.00 42.47 811 ALA A CA 1
ATOM 6002 C C . ALA A 1 811 ? -29.155 24.665 12.054 1.00 42.47 811 ALA A C 1
ATOM 6004 O O . ALA A 1 811 ? -30.074 24.879 11.267 1.00 42.47 811 ALA A O 1
ATOM 6005 N N . THR A 1 812 ? -29.269 23.800 13.066 1.00 42.16 812 THR A N 1
ATOM 6006 C CA . THR A 1 812 ? -30.471 22.992 13.323 1.00 42.16 812 THR A CA 1
ATOM 6007 C C . THR A 1 812 ? -31.671 23.857 13.719 1.00 42.16 812 THR A C 1
ATOM 6009 O O . THR A 1 812 ? -32.768 23.643 13.216 1.00 42.16 812 THR A O 1
ATOM 6012 N N . ALA A 1 813 ? -31.471 24.896 14.538 1.00 46.75 813 ALA A N 1
ATOM 6013 C CA . ALA A 1 813 ? -32.527 25.845 14.905 1.00 46.75 813 ALA A CA 1
ATOM 6014 C C . ALA A 1 813 ? -33.052 26.650 13.700 1.00 46.75 813 ALA A C 1
ATOM 6016 O O . ALA A 1 813 ? -34.240 26.947 13.626 1.00 46.75 813 ALA A O 1
ATOM 6017 N N . LYS A 1 814 ? -32.189 26.960 12.720 1.00 45.41 814 LYS A N 1
ATOM 6018 C CA . LYS A 1 814 ? -32.618 27.546 11.438 1.00 45.41 814 LYS A CA 1
ATOM 6019 C C . LYS A 1 814 ? -33.414 26.565 10.579 1.00 45.41 814 LYS A C 1
ATOM 6021 O O . LYS A 1 814 ? -34.291 26.999 9.844 1.00 45.41 814 LYS A O 1
ATOM 6026 N N . PHE A 1 815 ? -33.111 25.273 10.673 1.00 36.50 815 PHE A N 1
ATOM 6027 C CA . PHE A 1 815 ? -33.824 24.218 9.953 1.00 36.50 815 PHE A CA 1
ATOM 6028 C C . PHE A 1 815 ? -35.221 23.973 10.542 1.00 36.50 815 PHE A C 1
ATOM 6030 O O . PHE A 1 815 ? -36.184 23.831 9.801 1.00 36.50 815 PHE A O 1
ATOM 6037 N N . ALA A 1 816 ? -35.348 24.025 11.871 1.00 38.06 816 ALA A N 1
ATOM 6038 C CA . ALA A 1 816 ? -36.626 23.910 12.579 1.00 38.06 816 ALA A CA 1
ATOM 6039 C C . ALA A 1 816 ? -37.562 25.125 12.391 1.00 38.06 816 ALA A C 1
ATOM 6041 O O . ALA A 1 816 ? -38.741 25.041 12.717 1.00 38.06 816 ALA A O 1
ATOM 6042 N N . ALA A 1 817 ? -37.053 26.250 11.875 1.00 39.62 817 ALA A N 1
ATOM 6043 C CA . ALA A 1 817 ? -37.834 27.455 11.585 1.00 39.62 817 ALA A CA 1
ATOM 6044 C C . ALA A 1 817 ? -38.457 27.467 10.170 1.00 39.62 817 ALA A C 1
ATOM 6046 O O . ALA A 1 817 ? -39.083 28.457 9.789 1.00 39.62 817 ALA A O 1
ATOM 6047 N N . LEU A 1 818 ? -38.272 26.403 9.377 1.00 37.88 818 LEU A N 1
ATOM 6048 C CA . LEU A 1 818 ? -38.949 26.226 8.089 1.00 37.88 818 LEU A CA 1
ATOM 6049 C C . LEU A 1 818 ? -40.417 25.802 8.321 1.00 37.88 818 LEU A C 1
ATOM 6051 O O . LEU A 1 818 ? -40.675 25.013 9.230 1.00 37.88 818 LEU A O 1
ATOM 6055 N N . PRO A 1 819 ? -41.391 26.322 7.547 1.00 33.25 819 PRO A N 1
ATOM 6056 C CA . PRO A 1 819 ? -42.804 25.999 7.745 1.00 33.25 819 PRO A CA 1
ATOM 6057 C C . PRO A 1 819 ? -43.093 24.513 7.469 1.00 33.25 819 PRO A C 1
ATOM 6059 O O . PRO A 1 819 ? -42.512 23.925 6.559 1.00 33.25 819 PRO A O 1
ATOM 6062 N N . ALA A 1 820 ? -43.988 23.921 8.267 1.00 38.31 820 ALA A N 1
ATOM 6063 C CA . ALA A 1 820 ? -44.334 22.499 8.221 1.00 38.31 820 ALA A CA 1
ATOM 6064 C C . ALA A 1 820 ? -45.176 22.117 6.984 1.00 38.31 820 ALA A C 1
ATOM 6066 O O . ALA A 1 820 ? -45.938 22.934 6.465 1.00 38.31 820 ALA A O 1
ATOM 6067 N N . GLU A 1 821 ? -45.024 20.865 6.541 1.00 33.66 821 GLU A N 1
ATOM 6068 C CA . GLU A 1 821 ? -45.669 20.254 5.368 1.00 33.66 821 GLU A CA 1
ATOM 6069 C C . GLU A 1 821 ? -47.207 20.398 5.353 1.00 33.66 821 GLU A C 1
ATOM 6071 O O . GLU A 1 821 ? -47.846 20.275 6.403 1.00 33.66 821 GLU A O 1
ATOM 6076 N N . PRO A 1 822 ? -47.843 20.601 4.181 1.00 34.34 822 PRO A N 1
ATOM 6077 C CA . PRO A 1 822 ? -49.278 20.395 4.034 1.00 34.34 822 PRO A CA 1
ATOM 6078 C C . PRO A 1 822 ? -49.594 18.894 3.913 1.00 34.34 822 PRO A C 1
ATOM 6080 O O . PRO A 1 822 ? -48.831 18.125 3.333 1.00 34.34 822 PRO A O 1
ATOM 6083 N N . SER A 1 823 ? -50.737 18.477 4.457 1.00 32.75 823 SER A N 1
ATOM 6084 C CA . SER A 1 823 ? -51.183 17.081 4.498 1.00 32.75 823 SER A CA 1
ATOM 6085 C C . SER A 1 823 ? -51.444 16.473 3.102 1.00 32.75 823 SER A C 1
ATOM 6087 O O . SER A 1 823 ? -51.848 17.193 2.183 1.00 32.75 823 SER A O 1
ATOM 6089 N N . PRO A 1 824 ? -51.264 15.146 2.927 1.00 31.41 824 PRO A N 1
ATOM 6090 C CA . PRO A 1 824 ? -51.368 14.495 1.624 1.00 31.41 824 PRO A CA 1
ATOM 6091 C C . PRO A 1 824 ? -52.826 14.473 1.149 1.00 31.41 824 PRO A C 1
ATOM 6093 O O . PRO A 1 824 ? -53.701 13.953 1.841 1.00 31.41 824 PRO A O 1
ATOM 6096 N N . GLY A 1 825 ? -53.092 15.053 -0.026 1.00 35.84 825 GLY A N 1
ATOM 6097 C CA . GLY A 1 825 ? -54.424 15.034 -0.647 1.00 35.84 825 GLY A CA 1
ATOM 6098 C C . GLY A 1 825 ? -54.776 16.203 -1.575 1.00 35.84 825 GLY A C 1
ATOM 6099 O O . GLY A 1 825 ? -55.859 16.195 -2.154 1.00 35.84 825 GLY A O 1
ATOM 6100 N N . ALA A 1 826 ? -53.911 17.205 -1.755 1.00 33.12 826 ALA A N 1
ATOM 6101 C CA . ALA A 1 826 ? -54.182 18.317 -2.670 1.00 33.12 826 ALA A CA 1
ATOM 6102 C C . ALA A 1 826 ? -53.484 18.115 -4.027 1.00 33.12 826 ALA A C 1
ATOM 6104 O O . ALA A 1 826 ? -52.272 18.278 -4.134 1.00 33.12 826 ALA A O 1
ATOM 6105 N N . SER A 1 827 ? -54.249 17.811 -5.082 1.00 37.19 827 SER A N 1
ATOM 6106 C CA . SER A 1 827 ? -53.757 17.859 -6.464 1.00 37.19 827 SER A CA 1
ATOM 6107 C C . SER A 1 827 ? -53.472 19.317 -6.848 1.00 37.19 827 SER A C 1
ATOM 6109 O O . SER A 1 827 ? -54.402 20.100 -7.064 1.00 37.19 827 SER A O 1
ATOM 6111 N N . GLY A 1 828 ? -52.201 19.708 -6.906 1.00 36.22 828 GLY A N 1
ATOM 6112 C CA . GLY A 1 828 ? -51.797 21.072 -7.233 1.00 36.22 828 GLY A CA 1
ATOM 6113 C C . GLY A 1 828 ? -50.474 21.110 -7.987 1.00 36.22 828 GLY A C 1
ATOM 6114 O O . GLY A 1 828 ? -49.519 20.422 -7.635 1.00 36.22 828 GLY A O 1
ATOM 6115 N N . THR A 1 829 ? -50.413 21.934 -9.033 1.00 37.25 829 THR A N 1
ATOM 6116 C CA . THR A 1 829 ? -49.179 22.216 -9.773 1.00 37.25 829 THR A CA 1
ATOM 6117 C C . THR A 1 829 ? -48.191 22.925 -8.842 1.00 37.25 829 THR A C 1
ATOM 6119 O O . THR A 1 829 ? -48.450 24.045 -8.403 1.00 37.25 829 THR A O 1
ATOM 6122 N N . THR A 1 830 ? -47.063 22.284 -8.527 1.00 36.66 830 THR A N 1
ATOM 6123 C CA . THR A 1 830 ? -46.028 22.875 -7.664 1.00 36.66 830 THR A CA 1
ATOM 6124 C C . THR A 1 830 ? -45.001 23.611 -8.525 1.00 36.66 830 THR A C 1
ATOM 6126 O O . THR A 1 830 ? -44.252 22.994 -9.284 1.00 36.66 830 THR A O 1
ATOM 6129 N N . THR A 1 831 ? -44.967 24.941 -8.420 1.00 38.69 831 THR A N 1
ATOM 6130 C CA . THR A 1 831 ? -44.030 25.804 -9.159 1.00 38.69 831 THR A CA 1
ATOM 6131 C C . THR A 1 831 ? -42.822 26.135 -8.281 1.00 38.69 831 THR A C 1
ATOM 6133 O O . THR A 1 831 ? -42.947 26.848 -7.284 1.00 38.69 831 THR A O 1
ATOM 6136 N N . LEU A 1 832 ? -41.633 25.647 -8.644 1.00 35.72 832 LEU A N 1
ATOM 6137 C CA . LEU A 1 832 ? -40.389 25.956 -7.928 1.00 35.72 832 LEU A CA 1
ATOM 6138 C C . LEU A 1 832 ? -39.766 27.240 -8.492 1.00 35.72 832 LEU A C 1
ATOM 6140 O O . LEU A 1 832 ? -39.262 27.260 -9.616 1.00 35.72 832 LEU A O 1
ATOM 6144 N N . ARG A 1 833 ? -39.792 28.315 -7.694 1.00 36.75 833 ARG A N 1
ATOM 6145 C CA . ARG A 1 833 ? -39.219 29.624 -8.043 1.00 36.75 833 ARG A CA 1
ATOM 6146 C C . ARG A 1 833 ? -37.884 29.831 -7.329 1.00 36.75 833 ARG A C 1
ATOM 6148 O O . ARG A 1 833 ? -37.845 29.961 -6.108 1.00 36.75 833 ARG A O 1
ATOM 6155 N N . VAL A 1 834 ? -36.783 29.902 -8.075 1.00 38.88 834 VAL A N 1
ATOM 6156 C CA . VAL A 1 834 ? -35.454 30.169 -7.496 1.00 38.88 834 VAL A CA 1
ATOM 6157 C C . VAL A 1 834 ? -35.199 31.679 -7.475 1.00 38.88 834 VAL A C 1
ATOM 6159 O O . VAL A 1 834 ? -35.084 32.313 -8.524 1.00 38.88 834 VAL A O 1
ATOM 6162 N N . MET A 1 835 ? -35.126 32.276 -6.280 1.00 31.02 835 MET A N 1
ATOM 6163 C CA . MET A 1 835 ? -34.898 33.719 -6.103 1.00 31.02 835 MET A CA 1
ATOM 6164 C C . MET A 1 835 ? -33.403 34.087 -6.041 1.00 31.02 835 MET A C 1
ATOM 6166 O O . MET A 1 835 ? -32.595 33.300 -5.543 1.00 31.02 835 MET A O 1
ATOM 6170 N N . PRO A 1 836 ? -33.001 35.288 -6.507 1.00 31.16 836 PRO A N 1
ATOM 6171 C CA . PRO A 1 836 ? -31.605 35.709 -6.478 1.00 31.16 836 PRO A CA 1
ATOM 6172 C C . PRO A 1 836 ? -31.130 36.086 -5.065 1.00 31.16 836 PRO A C 1
ATOM 6174 O O . PRO A 1 836 ? -31.764 36.863 -4.352 1.00 31.16 836 PRO A O 1
ATOM 6177 N N . ALA A 1 837 ? -29.952 35.573 -4.705 1.00 38.28 837 ALA A N 1
ATOM 6178 C CA . ALA A 1 837 ? -29.252 35.854 -3.459 1.00 38.28 837 ALA A CA 1
ATOM 6179 C C . ALA A 1 837 ? -28.588 37.242 -3.485 1.00 38.28 837 ALA A C 1
ATOM 6181 O O . ALA A 1 837 ? -27.455 37.397 -3.939 1.00 38.28 837 ALA A O 1
ATOM 6182 N N . ASN A 1 838 ? -29.273 38.250 -2.949 1.00 35.69 838 ASN A N 1
ATOM 6183 C CA . ASN A 1 838 ? -28.666 39.536 -2.605 1.00 35.69 838 ASN A CA 1
ATOM 6184 C C . ASN A 1 838 ? -28.251 39.579 -1.125 1.00 35.69 838 ASN A C 1
ATOM 6186 O O . ASN A 1 838 ? -28.586 40.510 -0.412 1.00 35.69 838 ASN A O 1
ATOM 6190 N N . GLU A 1 839 ? -27.460 38.604 -0.675 1.00 31.23 839 GLU A N 1
ATOM 6191 C CA . GLU A 1 839 ? -26.561 38.775 0.471 1.00 31.23 839 GLU A CA 1
ATOM 6192 C C . GLU A 1 839 ? -25.253 38.034 0.178 1.00 31.23 839 GLU A C 1
ATOM 6194 O O . GLU A 1 839 ? -25.213 36.821 -0.024 1.00 31.23 839 GLU A O 1
ATOM 6199 N N . ARG A 1 840 ? -24.151 38.785 0.095 1.00 34.22 840 ARG A N 1
ATOM 6200 C CA . ARG A 1 840 ? -22.813 38.261 -0.198 1.00 34.22 840 ARG A CA 1
ATOM 6201 C C . ARG A 1 840 ? -22.344 37.310 0.910 1.00 34.22 840 ARG A C 1
ATOM 6203 O O . ARG A 1 840 ? -21.711 37.754 1.864 1.00 34.22 840 ARG A O 1
ATOM 6210 N N . ARG A 1 841 ? -22.530 36.000 0.729 1.00 28.03 841 ARG A N 1
ATOM 6211 C CA . ARG A 1 841 ? -21.649 34.946 1.266 1.00 28.03 841 ARG A CA 1
ATOM 6212 C C . ARG A 1 841 ? -21.535 33.813 0.248 1.00 28.03 841 ARG A C 1
ATOM 6214 O O . ARG A 1 841 ? -22.538 33.247 -0.163 1.00 28.03 841 ARG A O 1
ATOM 6221 N N . ARG A 1 842 ? -20.299 33.508 -0.167 1.00 28.09 842 ARG A N 1
ATOM 6222 C CA . ARG A 1 842 ? -19.956 32.327 -0.975 1.00 28.09 842 ARG A CA 1
ATOM 6223 C C . ARG A 1 842 ? -20.428 31.076 -0.232 1.00 28.09 842 ARG A C 1
ATOM 6225 O O . ARG A 1 842 ? -19.807 30.696 0.755 1.00 28.09 842 ARG A O 1
ATOM 6232 N N . TYR A 1 843 ? -21.497 30.464 -0.717 1.00 27.36 843 TYR A N 1
ATOM 6233 C CA . TYR A 1 843 ? -21.787 29.056 -0.491 1.00 27.36 843 TYR A CA 1
ATOM 6234 C C . TYR A 1 843 ? -21.439 28.320 -1.785 1.00 27.36 843 TYR A C 1
ATOM 6236 O O . TYR A 1 843 ? -21.784 28.790 -2.871 1.00 27.36 843 TYR A O 1
ATOM 6244 N N . GLU A 1 844 ? -20.680 27.231 -1.667 1.00 33.09 844 GLU A N 1
ATOM 6245 C CA . GLU A 1 844 ? -20.410 26.316 -2.775 1.00 33.09 844 GLU A CA 1
ATOM 6246 C C . GLU A 1 844 ? -21.747 25.759 -3.269 1.00 33.09 844 GLU A C 1
ATOM 6248 O O . GLU A 1 844 ? -22.518 25.154 -2.521 1.00 33.09 844 GLU A O 1
ATOM 6253 N N . ALA A 1 845 ? -22.050 26.068 -4.525 1.00 36.06 845 ALA A N 1
ATOM 6254 C CA . ALA A 1 845 ? -23.200 25.554 -5.232 1.00 36.06 845 ALA A CA 1
ATOM 6255 C C . ALA A 1 845 ? -22.944 24.079 -5.543 1.00 36.06 845 ALA A C 1
ATOM 6257 O O . ALA A 1 845 ? -22.332 23.780 -6.553 1.00 36.06 845 ALA A O 1
ATOM 6258 N N . ASP A 1 846 ? -23.389 23.191 -4.664 1.00 37.16 846 ASP A N 1
ATOM 6259 C CA . ASP A 1 846 ? -23.591 21.775 -4.996 1.00 37.16 846 ASP A CA 1
ATOM 6260 C C . ASP A 1 846 ? -24.730 21.190 -4.160 1.00 37.16 846 ASP A C 1
ATOM 6262 O O . ASP A 1 846 ? -25.585 20.472 -4.670 1.00 37.16 846 ASP A O 1
ATOM 6266 N N . ASP A 1 847 ? -24.847 21.590 -2.895 1.00 41.34 847 ASP A N 1
ATOM 6267 C CA . ASP A 1 847 ? -25.738 20.884 -1.977 1.00 41.34 847 ASP A CA 1
ATOM 6268 C C . ASP A 1 847 ? -27.225 21.229 -2.188 1.00 41.34 847 ASP A C 1
ATOM 6270 O O . ASP A 1 847 ? -28.084 20.358 -2.132 1.00 41.34 847 ASP A O 1
ATOM 6274 N N . THR A 1 848 ? -27.570 22.480 -2.510 1.00 37.34 848 THR A N 1
ATOM 6275 C CA . THR A 1 848 ? -28.981 22.880 -2.701 1.00 37.34 848 THR A CA 1
ATOM 6276 C C . THR A 1 848 ? -29.549 22.406 -4.040 1.00 37.34 848 THR A C 1
ATOM 6278 O O . THR A 1 848 ? -30.710 22.015 -4.106 1.00 37.34 848 THR A O 1
ATOM 6281 N N . PHE A 1 849 ? -28.735 22.403 -5.100 1.00 41.25 849 PHE A N 1
ATOM 6282 C CA . PHE A 1 849 ? -29.156 21.950 -6.429 1.00 41.25 849 PHE A CA 1
ATOM 6283 C C . PHE A 1 849 ? -29.236 20.421 -6.490 1.00 41.25 849 PHE A C 1
ATOM 6285 O O . PHE A 1 849 ? -30.219 19.888 -6.997 1.00 41.25 849 PHE A O 1
ATOM 6292 N N . ALA A 1 850 ? -28.276 19.713 -5.881 1.00 44.97 850 ALA A N 1
ATOM 6293 C CA . ALA A 1 850 ? -28.325 18.259 -5.747 1.00 44.97 850 ALA A CA 1
ATOM 6294 C C . ALA A 1 850 ? -29.466 17.795 -4.829 1.00 44.97 850 ALA A C 1
ATOM 6296 O O . ALA A 1 850 ? -30.112 16.799 -5.137 1.00 44.97 850 ALA A O 1
ATOM 6297 N N . LYS A 1 851 ? -29.775 18.529 -3.749 1.00 42.47 851 LYS A N 1
ATOM 6298 C CA . LYS A 1 851 ? -30.924 18.227 -2.875 1.00 42.47 851 LYS A CA 1
ATOM 6299 C C . LYS A 1 851 ? -32.262 18.540 -3.532 1.00 42.47 851 LYS A C 1
ATOM 6301 O O . LYS A 1 851 ? -33.193 17.767 -3.354 1.00 42.47 851 LYS A O 1
ATOM 6306 N N . ALA A 1 852 ? -32.350 19.598 -4.339 1.00 41.81 852 ALA A N 1
ATOM 6307 C CA . ALA A 1 852 ? -33.530 19.855 -5.163 1.00 41.81 852 ALA A CA 1
ATOM 6308 C C . ALA A 1 852 ? -33.729 18.747 -6.211 1.00 41.81 852 ALA A C 1
ATOM 6310 O O . ALA A 1 852 ? -34.839 18.254 -6.369 1.00 41.81 852 ALA A O 1
ATOM 6311 N N . LEU A 1 853 ? -32.654 18.288 -6.863 1.00 44.88 853 LEU A N 1
ATOM 6312 C CA . LEU A 1 853 ? -32.675 17.145 -7.784 1.00 44.88 853 LEU A CA 1
ATOM 6313 C C . LEU A 1 853 ? -33.032 15.828 -7.087 1.00 44.88 853 LEU A C 1
ATOM 6315 O O . LEU A 1 853 ? -33.786 15.043 -7.649 1.00 44.88 853 LEU A O 1
ATOM 6319 N N . ALA A 1 854 ? -32.526 15.592 -5.875 1.00 45.53 854 ALA A N 1
ATOM 6320 C CA . ALA A 1 854 ? -32.863 14.420 -5.072 1.00 45.53 854 ALA A CA 1
ATOM 6321 C C . ALA A 1 854 ? -34.328 14.453 -4.623 1.00 45.53 854 ALA A C 1
ATOM 6323 O O . ALA A 1 854 ? -35.003 13.435 -4.703 1.00 45.53 854 ALA A O 1
ATOM 6324 N N . TRP A 1 855 ? -34.839 15.622 -4.232 1.00 42.38 855 TRP A N 1
ATOM 6325 C CA . TRP A 1 855 ? -36.240 15.804 -3.856 1.00 42.38 855 TRP A CA 1
ATOM 6326 C C . TRP A 1 855 ? -37.179 15.625 -5.054 1.00 42.38 855 TRP A C 1
ATOM 6328 O O . TRP A 1 855 ? -38.160 14.898 -4.952 1.00 42.38 855 TRP A O 1
ATOM 6338 N N . ILE A 1 856 ? -36.828 16.177 -6.223 1.00 44.12 856 ILE A N 1
ATOM 6339 C CA . ILE A 1 856 ? -37.555 15.930 -7.479 1.00 44.12 856 ILE A CA 1
ATOM 6340 C C . ILE A 1 856 ? -37.552 14.432 -7.812 1.00 44.12 856 ILE A C 1
ATOM 6342 O O . ILE A 1 856 ? -38.574 13.912 -8.237 1.00 44.12 856 ILE A O 1
ATOM 6346 N N . ARG A 1 857 ? -36.444 13.718 -7.578 1.00 42.62 857 ARG A N 1
ATOM 6347 C CA . ARG A 1 857 ? -36.364 12.264 -7.785 1.00 42.62 857 ARG A CA 1
ATOM 6348 C C . ARG A 1 857 ? -37.280 11.484 -6.839 1.00 42.62 857 ARG A C 1
ATOM 6350 O O . ARG A 1 857 ? -37.954 10.573 -7.289 1.00 42.62 857 ARG A O 1
ATOM 6357 N N . VAL A 1 858 ? -37.351 11.888 -5.570 1.00 45.16 858 VAL A N 1
ATOM 6358 C CA . VAL A 1 858 ? -38.241 11.284 -4.561 1.00 45.16 858 VAL A CA 1
ATOM 6359 C C . VAL A 1 858 ? -39.716 11.496 -4.916 1.00 45.16 858 VAL A C 1
ATOM 6361 O O . VAL A 1 858 ? -40.491 10.554 -4.832 1.00 45.16 858 VAL A O 1
ATOM 6364 N N . VAL A 1 859 ? -40.095 12.688 -5.386 1.00 42.88 859 VAL A N 1
ATOM 6365 C CA . VAL A 1 859 ? -41.471 12.967 -5.844 1.00 42.88 859 VAL A CA 1
ATOM 6366 C C . VAL A 1 859 ? -41.817 12.196 -7.128 1.00 42.88 859 VAL A C 1
ATOM 6368 O O . VAL A 1 859 ? -42.976 11.868 -7.352 1.00 42.88 859 VAL A O 1
ATOM 6371 N N . VAL A 1 860 ? -40.823 11.900 -7.973 1.00 42.84 860 VAL A N 1
ATOM 6372 C CA . VAL A 1 860 ? -40.993 11.154 -9.235 1.00 42.84 860 VAL A CA 1
ATOM 6373 C C . VAL A 1 860 ? -41.069 9.634 -9.024 1.00 42.84 860 VAL A C 1
ATOM 6375 O O . VAL A 1 860 ? -41.713 8.956 -9.824 1.00 42.84 860 VAL A O 1
ATOM 6378 N N . ASP A 1 861 ? -40.444 9.102 -7.971 1.00 39.41 861 ASP A N 1
ATOM 6379 C CA . ASP A 1 861 ? -40.385 7.658 -7.695 1.00 39.41 861 ASP A CA 1
ATOM 6380 C C . ASP A 1 861 ? -41.503 7.157 -6.750 1.00 39.41 861 ASP A C 1
ATOM 6382 O O . ASP A 1 861 ? -41.659 5.943 -6.598 1.00 39.41 861 ASP A O 1
ATOM 6386 N N . ASP A 1 862 ? -42.307 8.052 -6.159 1.00 41.34 862 ASP A N 1
ATOM 6387 C CA . ASP A 1 862 ? -43.465 7.700 -5.324 1.00 41.34 862 ASP A CA 1
ATOM 6388 C C . ASP A 1 862 ? -44.797 7.902 -6.091 1.00 41.34 862 ASP A C 1
ATOM 6390 O O . ASP A 1 862 ? -45.241 9.037 -6.301 1.00 41.34 862 ASP A O 1
ATOM 6394 N N . PRO A 1 863 ? -45.453 6.817 -6.545 1.00 41.34 863 PRO A N 1
ATOM 6395 C CA . PRO A 1 863 ? -46.675 6.890 -7.344 1.00 41.34 863 PRO A CA 1
ATOM 6396 C C . PRO A 1 863 ? -47.910 7.385 -6.570 1.00 41.34 863 PRO A C 1
ATOM 6398 O O . PRO A 1 863 ? -48.919 7.685 -7.212 1.00 41.34 863 PRO A O 1
ATOM 6401 N N . ASP A 1 864 ? -47.848 7.514 -5.239 1.00 39.25 864 ASP A N 1
ATOM 6402 C CA . ASP A 1 864 ? -48.982 7.949 -4.413 1.00 39.25 864 ASP A CA 1
ATOM 6403 C C . ASP A 1 864 ? -49.084 9.488 -4.277 1.00 39.25 864 ASP A C 1
ATOM 6405 O O . ASP A 1 864 ? -50.112 10.006 -3.833 1.00 39.25 864 ASP A O 1
ATOM 6409 N N . LEU A 1 865 ? -48.063 10.252 -4.704 1.00 40.84 865 LEU A N 1
ATOM 6410 C CA . LEU A 1 865 ? -47.989 11.716 -4.522 1.00 40.84 865 LEU A CA 1
ATOM 6411 C C . LEU A 1 865 ? -48.788 12.561 -5.536 1.00 40.84 865 LEU A C 1
ATOM 6413 O O . LEU A 1 865 ? -48.893 13.776 -5.361 1.00 40.84 865 LEU A O 1
ATOM 6417 N N . GLY A 1 866 ? -49.368 11.965 -6.585 1.00 38.75 866 GLY A N 1
ATOM 6418 C CA . GLY A 1 866 ? -50.325 12.640 -7.482 1.00 38.75 866 GLY A CA 1
ATOM 6419 C C . GLY A 1 866 ? -49.831 13.943 -8.142 1.00 38.75 866 GLY A C 1
ATOM 6420 O O . GLY A 1 866 ? -50.627 14.853 -8.384 1.00 38.75 866 GLY A O 1
ATOM 6421 N N . CYS A 1 867 ? -48.523 14.079 -8.393 1.00 41.06 867 CYS A N 1
ATOM 6422 C CA . CYS A 1 867 ? -47.934 15.274 -9.006 1.00 41.06 867 CYS A CA 1
ATOM 6423 C C . CYS A 1 867 ? -47.821 15.121 -10.531 1.00 41.06 867 CYS A C 1
ATOM 6425 O O . CYS A 1 867 ? -46.809 14.665 -11.057 1.00 41.06 867 CYS A O 1
ATOM 6427 N N . ASP A 1 868 ? -48.854 15.548 -11.258 1.00 39.81 868 ASP A N 1
ATOM 6428 C CA . ASP A 1 868 ? -48.932 15.347 -12.713 1.00 39.81 868 ASP A CA 1
ATOM 6429 C C . ASP A 1 868 ? -48.038 16.305 -13.537 1.00 39.81 868 ASP A C 1
ATOM 6431 O O . ASP A 1 868 ? -47.783 16.047 -14.716 1.00 39.81 868 ASP A O 1
ATOM 6435 N N . GLN A 1 869 ? -47.548 17.414 -12.953 1.00 41.50 869 GLN A N 1
ATOM 6436 C CA . GLN A 1 869 ? -46.646 18.378 -13.611 1.00 41.50 869 GLN A CA 1
ATOM 6437 C C . GLN A 1 869 ? -45.717 19.107 -12.622 1.00 41.50 869 GLN A C 1
ATOM 6439 O O . GLN A 1 869 ? -46.182 19.703 -11.650 1.00 41.50 869 GLN A O 1
ATOM 6444 N N . VAL A 1 870 ? -44.413 19.154 -12.930 1.00 43.47 870 VAL A N 1
ATOM 6445 C CA . VAL A 1 870 ? -43.405 19.966 -12.219 1.00 43.47 870 VAL A CA 1
ATOM 6446 C C . VAL A 1 870 ? -42.871 21.044 -13.167 1.00 43.47 870 VAL A C 1
ATOM 6448 O O . VAL A 1 870 ? -42.311 20.724 -14.216 1.00 43.47 870 VAL A O 1
ATOM 6451 N N . ALA A 1 871 ? -43.036 22.321 -12.808 1.00 41.56 871 ALA A N 1
ATOM 6452 C CA . ALA A 1 871 ? -42.538 23.460 -13.585 1.00 41.56 871 ALA A CA 1
ATOM 6453 C C . ALA A 1 871 ? -41.393 24.169 -12.842 1.00 41.56 871 ALA A C 1
ATOM 6455 O O . ALA A 1 871 ? -41.532 24.539 -11.674 1.00 41.56 871 ALA A O 1
ATOM 6456 N N . VAL A 1 872 ? -40.265 24.374 -13.532 1.00 45.19 872 VAL A N 1
ATOM 6457 C CA . VAL A 1 872 ? -39.072 25.048 -12.994 1.00 45.19 872 VAL A CA 1
ATOM 6458 C C . VAL A 1 872 ? -38.892 26.386 -13.704 1.00 45.19 872 VAL A C 1
ATOM 6460 O O . VAL A 1 872 ? -38.714 26.424 -14.921 1.00 45.19 872 VAL A O 1
ATOM 6463 N N . GLU A 1 873 ? -38.937 27.484 -12.948 1.00 40.00 873 GLU A N 1
ATOM 6464 C CA . GLU A 1 873 ? -38.876 28.845 -13.489 1.00 40.00 873 GLU A CA 1
ATOM 6465 C C . GLU A 1 873 ? -37.541 29.520 -13.117 1.00 40.00 873 GLU A C 1
ATOM 6467 O O . GLU A 1 873 ? -37.196 29.637 -11.937 1.00 40.00 873 GLU A O 1
ATOM 6472 N N . PHE A 1 874 ? -36.782 29.986 -14.118 1.00 41.31 874 PHE A N 1
ATOM 6473 C CA . PHE A 1 874 ? -35.498 30.673 -13.920 1.00 41.31 874 PHE A CA 1
ATOM 6474 C C . PHE A 1 874 ? -35.592 32.159 -14.291 1.00 41.31 874 PHE A C 1
ATOM 6476 O O . PHE A 1 874 ? -35.843 32.490 -15.453 1.00 41.31 874 PHE A O 1
ATOM 6483 N N . PRO A 1 875 ? -35.293 33.091 -13.373 1.00 35.00 875 PRO A N 1
ATOM 6484 C CA . PRO A 1 875 ? -35.261 34.505 -13.704 1.00 35.00 875 PRO A CA 1
ATOM 6485 C C . PRO A 1 875 ? -33.860 34.908 -14.200 1.00 35.00 875 PRO A C 1
ATOM 6487 O O . PRO A 1 875 ? -33.059 35.391 -13.402 1.00 35.00 875 PRO A O 1
ATOM 6490 N N . LYS A 1 876 ? -33.551 34.705 -15.499 1.00 36.03 876 LYS A N 1
ATOM 6491 C CA . LYS A 1 876 ? -32.692 35.574 -16.361 1.00 36.03 876 LYS A CA 1
ATOM 6492 C C . LYS A 1 876 ? -32.215 34.897 -17.661 1.00 36.03 876 LYS A C 1
ATOM 6494 O O . LYS A 1 876 ? -31.785 33.750 -17.672 1.00 36.03 876 LYS A O 1
ATOM 6499 N N . LYS A 1 877 ? -32.194 35.697 -18.740 1.00 40.16 877 LYS A N 1
ATOM 6500 C CA . LYS A 1 877 ? -31.629 35.415 -20.076 1.00 40.16 877 LYS A CA 1
ATOM 6501 C C . LYS A 1 877 ? -30.176 34.922 -20.000 1.00 40.16 877 LYS A C 1
ATOM 6503 O O . LYS A 1 877 ? -29.274 35.755 -19.953 1.00 40.16 877 LYS A O 1
ATOM 6508 N N . ARG A 1 878 ? -29.944 33.607 -20.024 1.00 40.81 878 ARG A N 1
ATOM 6509 C CA . ARG A 1 878 ? -28.752 32.954 -20.617 1.00 40.81 878 ARG A CA 1
ATOM 6510 C C . ARG A 1 878 ? -28.829 31.431 -20.468 1.00 40.81 878 ARG A C 1
ATOM 6512 O O . ARG A 1 878 ? -27.948 30.799 -19.909 1.00 40.81 878 ARG A O 1
ATOM 6519 N N . LEU A 1 879 ? -29.889 30.846 -20.995 1.00 40.28 879 LEU A N 1
ATOM 6520 C CA . LEU A 1 879 ? -29.861 29.482 -21.508 1.00 40.28 879 LEU A CA 1
ATOM 6521 C C . LEU A 1 879 ? -30.499 29.602 -22.887 1.00 40.28 879 LEU A C 1
ATOM 6523 O O . LEU A 1 879 ? -31.611 30.116 -22.994 1.00 40.28 879 LEU A O 1
ATOM 6527 N N . ALA A 1 880 ? -29.749 29.274 -23.939 1.00 42.22 880 ALA A N 1
ATOM 6528 C CA . ALA A 1 880 ? -30.343 29.137 -25.260 1.00 42.22 880 ALA A CA 1
ATOM 6529 C C . ALA A 1 880 ? -31.394 28.023 -25.157 1.00 42.22 880 ALA A C 1
ATOM 6531 O O . ALA A 1 880 ? -31.110 26.984 -24.556 1.00 42.22 880 ALA A O 1
ATOM 6532 N N . GLU A 1 881 ? -32.605 28.255 -25.672 1.00 43.88 881 GLU A N 1
ATOM 6533 C CA . GLU A 1 881 ? -33.727 27.303 -25.580 1.00 43.88 881 GLU A CA 1
ATOM 6534 C C . GLU A 1 881 ? -33.333 25.883 -26.033 1.00 43.88 881 GLU A C 1
ATOM 6536 O O . GLU A 1 881 ? -33.821 24.899 -25.475 1.00 43.88 881 GLU A O 1
ATOM 6541 N N . ASP A 1 882 ? -32.362 25.773 -26.944 1.00 43.47 882 ASP A N 1
ATOM 6542 C CA . ASP A 1 882 ? -31.890 24.508 -27.509 1.00 43.47 882 ASP A CA 1
ATOM 6543 C C . ASP A 1 882 ? -31.018 23.652 -26.559 1.00 43.47 882 ASP A C 1
ATOM 6545 O O . ASP A 1 882 ? -30.999 22.425 -26.691 1.00 43.47 882 ASP A O 1
ATOM 6549 N N . ASP A 1 883 ? -30.333 24.244 -25.570 1.00 41.75 883 ASP A N 1
ATOM 6550 C CA . ASP A 1 883 ? -29.420 23.507 -24.670 1.00 41.75 883 ASP A CA 1
ATOM 6551 C C . ASP A 1 883 ? -30.139 22.912 -23.449 1.00 41.75 883 ASP A C 1
ATOM 6553 O O . ASP A 1 883 ? -29.797 21.825 -22.965 1.00 41.75 883 ASP A O 1
ATOM 6557 N N . GLY A 1 884 ? -31.183 23.591 -22.962 1.00 45.22 884 GLY A N 1
ATOM 6558 C CA . GLY A 1 884 ? -31.995 23.111 -21.840 1.00 45.22 884 GLY A CA 1
ATOM 6559 C C . GLY A 1 884 ? -32.814 21.871 -22.208 1.00 45.22 884 GLY A C 1
ATOM 6560 O O . GLY A 1 884 ? -32.840 20.896 -21.454 1.00 45.22 884 GLY A O 1
ATOM 6561 N N . GLY A 1 885 ? -33.416 21.874 -23.403 1.00 44.72 885 GLY A N 1
ATOM 6562 C CA . GLY A 1 885 ? -34.204 20.747 -23.911 1.00 44.72 885 GLY A CA 1
ATOM 6563 C C . GLY A 1 885 ? -33.369 19.484 -24.147 1.00 44.72 885 GLY A C 1
ATOM 6564 O O . GLY A 1 885 ? -33.785 18.390 -23.764 1.00 44.72 885 GLY A O 1
ATOM 6565 N N . ARG A 1 886 ? -32.150 19.627 -24.689 1.00 44.09 886 ARG A N 1
ATOM 6566 C CA . ARG A 1 886 ? -31.227 18.499 -24.916 1.00 44.09 886 ARG A CA 1
ATOM 6567 C C . ARG A 1 886 ? -30.684 17.907 -23.619 1.00 44.09 886 ARG A C 1
ATOM 6569 O O . ARG A 1 886 ? -30.543 16.691 -23.526 1.00 44.09 886 ARG A O 1
ATOM 6576 N N . THR A 1 887 ? -30.425 18.738 -22.609 1.00 43.75 887 THR A N 1
ATOM 6577 C CA . THR A 1 887 ? -29.927 18.280 -21.301 1.00 43.75 887 THR A CA 1
ATOM 6578 C C . THR A 1 887 ? -30.989 17.479 -20.543 1.00 43.75 887 THR A C 1
ATOM 6580 O O . THR A 1 887 ? -30.677 16.452 -19.944 1.00 43.75 887 THR A O 1
ATOM 6583 N N . LEU A 1 888 ? -32.259 17.889 -20.621 1.00 44.66 888 LEU A N 1
ATOM 6584 C CA . LEU A 1 888 ? -33.372 17.161 -20.002 1.00 44.66 888 LEU A CA 1
ATOM 6585 C C . LEU A 1 888 ? -33.717 15.862 -20.755 1.00 44.66 888 LEU A C 1
ATOM 6587 O O . LEU A 1 888 ? -33.975 14.845 -20.114 1.00 44.66 888 LEU A O 1
ATOM 6591 N N . GLN A 1 889 ? -33.631 15.852 -22.093 1.00 44.38 889 GLN A N 1
ATOM 6592 C CA . GLN A 1 889 ? -33.795 14.630 -22.896 1.00 44.38 889 GLN A CA 1
ATOM 6593 C C . GLN A 1 889 ? -32.644 13.627 -22.710 1.00 44.38 889 GLN A C 1
ATOM 6595 O O . GLN A 1 889 ? -32.893 12.423 -22.662 1.00 44.38 889 GLN A O 1
ATOM 6600 N N . ALA A 1 890 ? -31.401 14.092 -22.541 1.00 41.44 890 ALA A N 1
ATOM 6601 C CA . ALA A 1 890 ? -30.245 13.229 -22.273 1.00 41.44 890 ALA A CA 1
ATOM 6602 C C . ALA A 1 890 ? -30.317 12.517 -20.905 1.00 41.44 890 ALA A C 1
ATOM 6604 O O . ALA A 1 890 ? -29.662 11.495 -20.711 1.00 41.44 890 ALA A O 1
ATOM 6605 N N . LEU A 1 891 ? -31.131 13.030 -19.974 1.00 40.09 891 LEU A N 1
ATOM 6606 C CA . LEU A 1 891 ? -31.371 12.452 -18.646 1.00 40.09 891 LEU A CA 1
ATOM 6607 C C . LEU A 1 891 ? -32.558 11.467 -18.603 1.00 40.09 891 LEU A C 1
ATOM 6609 O O . LEU A 1 891 ? -32.853 10.926 -17.540 1.00 40.09 891 LEU A O 1
ATOM 6613 N N . GLY A 1 892 ? -33.217 11.192 -19.737 1.00 38.88 892 GLY A N 1
ATOM 6614 C CA . GLY A 1 892 ? -34.223 10.126 -19.860 1.00 38.88 892 GLY A CA 1
ATOM 6615 C C . GLY A 1 892 ? -35.616 10.439 -19.295 1.00 38.88 892 GLY A C 1
ATOM 6616 O O . GLY A 1 892 ? -36.434 9.528 -19.172 1.00 38.88 892 GLY A O 1
ATOM 6617 N N . LEU A 1 893 ? -35.913 11.701 -18.971 1.00 40.53 893 LEU A N 1
ATOM 6618 C CA . LEU A 1 893 ? -37.237 12.144 -18.516 1.00 40.53 893 LEU A CA 1
ATOM 6619 C C . LEU A 1 893 ? -38.181 12.323 -19.731 1.00 40.53 893 LEU A C 1
ATOM 6621 O O . LEU A 1 893 ? -37.807 12.915 -20.741 1.00 40.53 893 LEU A O 1
ATOM 6625 N N . TRP A 1 894 ? -39.381 11.739 -19.660 1.00 39.62 894 TRP A N 1
ATOM 6626 C CA . TRP A 1 894 ? -40.328 11.522 -20.777 1.00 39.62 894 TRP A CA 1
ATOM 6627 C C . TRP A 1 894 ? -41.046 12.811 -21.288 1.00 39.62 894 TRP A C 1
ATOM 6629 O O . TRP A 1 894 ? -40.922 13.869 -20.670 1.00 39.62 894 TRP A O 1
ATOM 6639 N N . PRO A 1 895 ? -41.771 12.774 -22.438 1.00 36.81 895 PRO A N 1
ATOM 6640 C CA . PRO A 1 895 ? -41.818 13.831 -23.473 1.00 36.81 895 PRO A CA 1
ATOM 6641 C C . PRO A 1 895 ? -42.635 15.102 -23.158 1.00 36.81 895 PRO A C 1
ATOM 6643 O O . PRO A 1 895 ? -42.898 15.897 -24.058 1.00 36.81 895 PRO A O 1
ATOM 6646 N N . SER A 1 896 ? -43.039 15.315 -21.906 1.00 37.94 896 SER A N 1
ATOM 6647 C CA . SER A 1 896 ? -43.930 16.408 -21.485 1.00 37.94 896 SER A CA 1
ATOM 6648 C C . SER A 1 896 ? -43.294 17.423 -20.524 1.00 37.94 896 SER A C 1
ATOM 6650 O O . SER A 1 896 ? -43.988 18.323 -20.053 1.00 37.94 896 SER A O 1
ATOM 6652 N N . ALA A 1 897 ? -41.987 17.338 -20.252 1.00 39.19 897 ALA A N 1
ATOM 6653 C CA . ALA A 1 897 ? -41.270 18.376 -19.509 1.00 39.19 897 ALA A CA 1
ATOM 6654 C C . ALA A 1 897 ? -41.131 19.654 -20.362 1.00 39.19 897 ALA A C 1
ATOM 6656 O O . ALA A 1 897 ? -40.262 19.752 -21.228 1.00 39.19 897 ALA A O 1
ATOM 6657 N N . THR A 1 898 ? -41.997 20.643 -20.136 1.00 39.66 898 THR A N 1
ATOM 6658 C CA . THR A 1 898 ? -41.935 21.941 -20.826 1.00 39.66 898 THR A CA 1
ATOM 6659 C C . THR A 1 898 ? -41.129 22.959 -20.026 1.00 39.66 898 THR A C 1
ATOM 6661 O O . THR A 1 898 ? -41.571 23.413 -18.971 1.00 39.66 898 THR A O 1
ATOM 6664 N N . LEU A 1 899 ? -39.976 23.375 -20.556 1.00 39.81 899 LEU A N 1
ATOM 6665 C CA . LEU A 1 899 ? -39.275 24.581 -20.116 1.00 39.81 899 LEU A CA 1
ATOM 6666 C C . LEU A 1 899 ? -40.079 25.799 -20.598 1.00 39.81 899 LEU A C 1
ATOM 6668 O O . LEU A 1 899 ? -40.166 26.041 -21.799 1.00 39.81 899 LEU A O 1
ATOM 6672 N N . ARG A 1 900 ? -40.690 26.562 -19.685 1.00 38.31 900 ARG A N 1
ATOM 6673 C CA . ARG A 1 900 ? -41.329 27.840 -20.032 1.00 38.31 900 ARG A CA 1
ATOM 6674 C C . ARG A 1 900 ? -40.412 28.988 -19.643 1.00 38.31 900 ARG A C 1
ATOM 6676 O O . ARG A 1 900 ? -40.239 29.279 -18.465 1.00 38.31 900 ARG A O 1
ATOM 6683 N N . VAL A 1 901 ? -39.856 29.663 -20.642 1.00 42.22 901 VAL A N 1
ATOM 6684 C CA . VAL A 1 901 ? -39.211 30.967 -20.464 1.00 42.22 901 VAL A CA 1
ATOM 6685 C C . VAL A 1 901 ? -40.267 32.026 -20.774 1.00 42.22 901 VAL A C 1
ATOM 6687 O O . VAL A 1 901 ? -40.400 32.490 -21.901 1.00 42.22 901 VAL A O 1
ATOM 6690 N N . GLY A 1 902 ? -41.111 32.327 -19.789 1.00 33.94 902 GLY A N 1
ATOM 6691 C CA . GLY A 1 902 ? -42.235 33.248 -19.955 1.00 33.94 902 GLY A CA 1
ATOM 6692 C C . GLY A 1 902 ? -41.899 34.683 -19.526 1.00 33.94 902 GLY A C 1
ATOM 6693 O O . GLY A 1 902 ? -41.266 34.865 -18.484 1.00 33.94 902 GLY A O 1
ATOM 6694 N N . PRO A 1 903 ? -42.326 35.714 -20.278 1.00 42.09 903 PRO A N 1
ATOM 6695 C CA . PRO A 1 903 ? -42.513 37.055 -19.741 1.00 42.09 903 PRO A CA 1
ATOM 6696 C C . PRO A 1 903 ? -43.777 37.094 -18.858 1.00 42.09 903 PRO A C 1
ATOM 6698 O O . PRO A 1 903 ? -44.670 36.261 -18.991 1.00 42.09 903 PRO A O 1
ATOM 6701 N N . GLU A 1 904 ? -43.803 38.040 -17.924 1.00 30.77 904 GLU A N 1
ATOM 6702 C CA . GLU A 1 904 ? -44.792 38.231 -16.849 1.00 30.77 904 GLU A CA 1
ATOM 6703 C C . GLU A 1 904 ? -46.277 38.057 -17.285 1.00 30.77 904 GLU A C 1
ATOM 6705 O O . GLU A 1 904 ? -46.631 38.480 -18.389 1.00 30.77 904 GLU A O 1
ATOM 6710 N N . PRO A 1 905 ? -47.168 37.442 -16.470 1.00 33.12 905 PRO A N 1
ATOM 6711 C CA . PRO A 1 905 ? -48.493 37.017 -16.936 1.00 33.12 905 PRO A CA 1
ATOM 6712 C C . PRO A 1 905 ? -49.576 38.114 -16.897 1.00 33.12 905 PRO A C 1
ATOM 6714 O O . PRO A 1 905 ? -49.643 38.913 -15.964 1.00 33.12 905 PRO A O 1
ATOM 6717 N N . ALA A 1 906 ? -50.503 38.048 -17.863 1.00 32.69 906 ALA A N 1
ATOM 6718 C CA . ALA A 1 906 ? -51.851 38.640 -17.841 1.00 32.69 906 ALA A CA 1
ATOM 6719 C C . ALA A 1 906 ? -52.926 37.510 -17.741 1.00 32.69 906 ALA A C 1
ATOM 6721 O O . ALA A 1 906 ? -52.610 36.366 -18.076 1.00 32.69 906 ALA A O 1
ATOM 6722 N N . PRO A 1 907 ? -54.158 37.775 -17.243 1.00 31.38 907 PRO A N 1
ATOM 6723 C CA . PRO A 1 907 ? -55.077 36.772 -16.661 1.00 31.38 907 PRO A CA 1
ATOM 6724 C C . PRO A 1 907 ? -55.897 35.940 -17.698 1.00 31.38 907 PRO A C 1
ATOM 6726 O O . PRO A 1 907 ? -55.816 36.217 -18.892 1.00 31.38 907 PRO A O 1
ATOM 6729 N N . PRO A 1 908 ? -56.642 34.886 -17.270 1.00 49.69 908 PRO A N 1
ATOM 6730 C CA . PRO A 1 908 ? -56.693 33.561 -17.919 1.00 49.69 908 PRO A CA 1
ATOM 6731 C C . PRO A 1 908 ? -57.930 33.296 -18.799 1.00 49.69 908 PRO A C 1
ATOM 6733 O O . PRO A 1 908 ? -58.909 34.025 -18.699 1.00 49.69 908 PRO A O 1
ATOM 6736 N N . LEU A 1 909 ? -57.934 32.174 -19.547 1.00 29.92 909 LEU A N 1
ATOM 6737 C CA . LEU A 1 909 ? -59.131 31.371 -19.892 1.00 29.92 909 LEU A CA 1
ATOM 6738 C C . LEU A 1 909 ? -58.756 29.897 -20.257 1.00 29.92 909 LEU A C 1
ATOM 6740 O O . LEU A 1 909 ? -57.614 29.665 -20.659 1.00 29.92 909 LEU A O 1
ATOM 6744 N N . PRO A 1 910 ? -59.666 28.903 -20.080 1.00 32.91 910 PRO A N 1
ATOM 6745 C CA . PRO A 1 910 ? -59.370 27.458 -19.999 1.00 32.91 910 PRO A CA 1
ATOM 6746 C C . PRO A 1 910 ? -59.803 26.664 -21.281 1.00 32.91 910 PRO A C 1
ATOM 6748 O O . PRO A 1 910 ? -59.955 27.286 -22.326 1.00 32.91 910 PRO A O 1
ATOM 6751 N N . PRO A 1 911 ? -59.988 25.319 -21.259 1.00 44.84 911 PRO A N 1
ATOM 6752 C CA . PRO A 1 911 ? -59.144 24.256 -21.851 1.00 44.84 911 PRO A CA 1
ATOM 6753 C C . PRO A 1 911 ? -59.937 23.520 -22.991 1.00 44.84 911 PRO A C 1
ATOM 6755 O O . PRO A 1 911 ? -60.769 24.196 -23.590 1.00 44.84 911 PRO A O 1
ATOM 6758 N N . PRO A 1 912 ? -59.889 22.194 -23.308 1.00 37.75 912 PRO A N 1
ATOM 6759 C CA . PRO A 1 912 ? -58.974 21.061 -23.079 1.00 37.75 912 PRO A CA 1
ATOM 6760 C C . PRO A 1 912 ? -58.724 20.263 -24.432 1.00 37.75 912 PRO A C 1
ATOM 6762 O O . PRO A 1 912 ? -58.475 20.923 -25.432 1.00 37.75 912 PRO A O 1
ATOM 6765 N N . PRO A 1 913 ? -58.711 18.905 -24.547 1.00 35.06 913 PRO A N 1
ATOM 6766 C CA . PRO A 1 913 ? -57.584 18.095 -25.061 1.00 35.06 913 PRO A CA 1
ATOM 6767 C C . PRO A 1 913 ? -58.066 17.134 -26.200 1.00 35.06 913 PRO A C 1
ATOM 6769 O O . PRO A 1 913 ? -58.938 17.532 -26.966 1.00 35.06 913 PRO A O 1
ATOM 6772 N N . PRO A 1 914 ? -57.780 15.812 -26.231 1.00 48.81 914 PRO A N 1
ATOM 6773 C CA . PRO A 1 914 ? -56.545 15.015 -26.190 1.00 48.81 914 PRO A CA 1
ATOM 6774 C C . PRO A 1 914 ? -56.404 14.158 -27.481 1.00 48.81 914 PRO A C 1
ATOM 6776 O O . PRO A 1 914 ? -57.266 14.189 -28.356 1.00 48.81 914 PRO A O 1
ATOM 6779 N N . ARG A 1 915 ? -55.390 13.282 -27.529 1.00 28.31 915 ARG A N 1
ATOM 6780 C CA . ARG A 1 915 ? -55.452 11.837 -27.900 1.00 28.31 915 ARG A CA 1
ATOM 6781 C C . ARG A 1 915 ? -54.096 11.450 -28.481 1.00 28.31 915 ARG A C 1
ATOM 6783 O O . ARG A 1 915 ? -53.642 12.059 -29.433 1.00 28.31 915 ARG A O 1
ATOM 6790 N N . GLY A 1 916 ? -53.373 10.535 -27.841 1.00 29.00 916 GLY A N 1
ATOM 6791 C CA . GLY A 1 916 ? -53.589 9.089 -27.999 1.00 29.00 916 GLY A CA 1
ATOM 6792 C C . GLY A 1 916 ? -52.517 8.590 -28.981 1.00 29.00 916 GLY A C 1
ATOM 6793 O O . GLY A 1 916 ? -52.113 9.343 -29.847 1.00 29.00 916 GLY A O 1
ATOM 6794 N N . LEU A 1 917 ? -51.917 7.412 -28.936 1.00 27.86 917 LEU A N 1
ATOM 6795 C CA . LEU A 1 917 ? -52.125 6.115 -28.306 1.00 27.86 917 LEU A CA 1
ATOM 6796 C C . LEU A 1 917 ? -50.701 5.512 -28.202 1.00 27.86 917 LEU A C 1
ATOM 6798 O O . LEU A 1 917 ? -49.864 5.771 -29.058 1.00 27.86 917 LEU A O 1
ATOM 6802 N N . ARG A 1 918 ? -50.335 4.874 -27.089 1.00 28.36 918 ARG A N 1
ATOM 6803 C CA . ARG A 1 918 ? -50.274 3.409 -26.883 1.00 28.36 918 ARG A CA 1
ATOM 6804 C C . ARG A 1 918 ? -49.495 2.571 -27.913 1.00 28.36 918 ARG A C 1
ATOM 6806 O O . ARG A 1 918 ? -49.759 2.641 -29.105 1.00 28.36 918 ARG A O 1
ATOM 6813 N N . LEU A 1 919 ? -48.790 1.600 -27.310 1.00 27.50 919 LEU A N 1
ATOM 6814 C CA . LEU A 1 919 ? -48.423 0.229 -27.727 1.00 27.50 919 LEU A CA 1
ATOM 6815 C C . LEU A 1 919 ? -46.903 0.103 -27.880 1.00 27.50 919 LEU A C 1
ATOM 6817 O O . LEU A 1 919 ? -46.296 0.886 -28.586 1.00 27.50 919 LEU A O 1
ATOM 6821 N N . GLY A 1 920 ? -46.193 -0.832 -27.258 1.00 23.89 920 GLY A N 1
ATOM 6822 C CA . GLY A 1 920 ? -46.528 -2.019 -26.475 1.00 23.89 920 GLY A CA 1
ATOM 6823 C C . GLY A 1 920 ? -45.268 -2.905 -26.457 1.00 23.89 920 GLY A C 1
ATOM 6824 O O . GLY A 1 920 ? -44.467 -2.824 -27.382 1.00 23.89 920 GLY A O 1
ATOM 6825 N N . GLY A 1 921 ? -45.075 -3.734 -25.424 1.00 27.17 921 GLY A N 1
ATOM 6826 C CA . GLY A 1 921 ? -44.030 -4.774 -25.427 1.00 27.17 921 GLY A CA 1
ATOM 6827 C C . GLY A 1 921 ? -43.290 -4.962 -24.099 1.00 27.17 921 GLY A C 1
ATOM 6828 O O . GLY A 1 921 ? -42.301 -4.297 -23.822 1.00 27.17 921 GLY A O 1
ATOM 6829 N N . LYS A 1 922 ? -43.768 -5.912 -23.293 1.00 24.47 922 LYS A N 1
ATOM 6830 C CA . LYS A 1 922 ? -43.065 -6.599 -22.186 1.00 24.47 922 LYS A CA 1
ATOM 6831 C C . LYS A 1 922 ? -42.495 -7.939 -22.738 1.00 24.47 922 LYS A C 1
ATOM 6833 O O . LYS A 1 922 ? -43.041 -8.387 -23.744 1.00 24.47 922 LYS A O 1
ATOM 6838 N N . PRO A 1 923 ? -41.656 -8.733 -22.027 1.00 40.12 923 PRO A N 1
ATOM 6839 C CA . PRO A 1 923 ? -40.573 -8.416 -21.071 1.00 40.12 923 PRO A CA 1
ATOM 6840 C C . PRO A 1 923 ? -39.351 -9.412 -21.090 1.00 40.12 923 PRO A C 1
ATOM 6842 O O . PRO A 1 923 ? -39.387 -10.425 -21.781 1.00 40.12 923 PRO A O 1
ATOM 6845 N N . LYS A 1 924 ? -38.392 -9.198 -20.152 1.00 29.83 924 LYS A N 1
ATOM 6846 C CA . LYS A 1 924 ? -37.588 -10.194 -19.365 1.00 29.83 924 LYS A CA 1
ATOM 6847 C C . LYS A 1 924 ? -36.244 -10.753 -19.974 1.00 29.83 924 LYS A C 1
ATOM 6849 O O . LYS A 1 924 ? -36.026 -10.601 -21.165 1.00 29.83 924 LYS A O 1
ATOM 6854 N N . PRO A 1 925 ? -35.323 -11.387 -19.192 1.00 40.56 925 PRO A N 1
ATOM 6855 C CA . PRO A 1 925 ? -34.353 -10.762 -18.252 1.00 40.56 925 PRO A CA 1
ATOM 6856 C C . PRO A 1 925 ? -32.991 -11.529 -18.094 1.00 40.56 925 PRO A C 1
ATOM 6858 O O . PRO A 1 925 ? -33.019 -12.694 -17.723 1.00 40.56 925 PRO A O 1
ATOM 6861 N N . SER A 1 926 ? -31.795 -10.929 -18.182 1.00 28.52 926 SER A N 1
ATOM 6862 C CA . SER A 1 926 ? -30.619 -11.473 -17.446 1.00 28.52 926 SER A CA 1
ATOM 6863 C C . SER A 1 926 ? -29.400 -10.539 -17.419 1.00 28.52 926 SER A C 1
ATOM 6865 O O . SER A 1 926 ? -29.155 -9.768 -18.340 1.00 28.52 926 SER A O 1
ATOM 6867 N N . ASP A 1 927 ? -28.626 -10.690 -16.339 1.00 27.22 927 ASP A N 1
ATOM 6868 C CA . ASP A 1 927 ? -27.182 -10.434 -16.234 1.00 27.22 927 ASP A CA 1
ATOM 6869 C C . ASP A 1 927 ? -26.677 -9.032 -15.860 1.00 27.22 927 ASP A C 1
ATOM 6871 O O . ASP A 1 927 ? -25.844 -8.421 -16.528 1.00 27.22 927 ASP A O 1
ATOM 6875 N N . LEU A 1 928 ? -27.054 -8.597 -14.654 1.00 30.72 928 LEU A N 1
ATOM 6876 C CA . LEU A 1 928 ? -26.335 -7.583 -13.870 1.00 30.72 928 LEU A CA 1
ATOM 6877 C C . LEU A 1 928 ? -25.794 -8.188 -12.561 1.00 30.72 928 LEU A C 1
ATOM 6879 O O . LEU A 1 928 ? -26.058 -7.706 -11.469 1.00 30.72 928 LEU A O 1
ATOM 6883 N N . PHE A 1 929 ? -24.995 -9.253 -12.674 1.00 30.12 929 PHE A N 1
ATOM 6884 C CA . PHE A 1 929 ? -24.141 -9.747 -11.584 1.00 30.12 929 PHE A CA 1
ATOM 6885 C C . PHE A 1 929 ? -22.737 -10.055 -12.116 1.00 30.12 929 PHE A C 1
ATOM 6887 O O . PHE A 1 929 ? -22.332 -11.196 -12.322 1.00 30.12 929 PHE A O 1
ATOM 6894 N N . ARG A 1 930 ? -21.978 -8.994 -12.419 1.00 30.44 930 ARG A N 1
ATOM 6895 C CA . ARG A 1 930 ? -20.535 -9.103 -12.707 1.00 30.44 930 ARG A CA 1
ATOM 6896 C C . ARG A 1 930 ? -19.757 -7.805 -12.450 1.00 30.44 930 ARG A C 1
ATOM 6898 O O . ARG A 1 930 ? -18.847 -7.464 -13.206 1.00 30.44 930 ARG A O 1
ATOM 6905 N N . ARG A 1 931 ? -20.109 -7.043 -11.407 1.00 36.06 931 ARG A N 1
ATOM 6906 C CA . ARG A 1 931 ? -19.440 -5.769 -11.076 1.00 36.06 931 ARG A CA 1
ATOM 6907 C C . ARG A 1 931 ? -19.259 -5.579 -9.567 1.00 36.06 931 ARG A C 1
ATOM 6909 O O . ARG A 1 931 ? -20.025 -4.850 -8.964 1.00 36.06 931 ARG A O 1
ATOM 6916 N N . ALA A 1 932 ? -18.213 -6.184 -8.997 1.00 33.28 932 ALA A N 1
ATOM 6917 C CA . ALA A 1 932 ? -17.553 -5.639 -7.796 1.00 33.28 932 ALA A CA 1
ATOM 6918 C C . ALA A 1 932 ? -16.146 -6.200 -7.496 1.00 33.28 932 ALA A C 1
ATOM 6920 O O . ALA A 1 932 ? -15.440 -5.613 -6.690 1.00 33.28 932 ALA A O 1
ATOM 6921 N N . THR A 1 933 ? -15.666 -7.250 -8.174 1.00 32.53 933 THR A N 1
ATOM 6922 C CA . THR A 1 933 ? -14.263 -7.726 -8.036 1.00 32.53 933 THR A CA 1
ATOM 6923 C C . THR A 1 933 ? -13.508 -7.846 -9.363 1.00 32.53 933 THR A C 1
ATOM 6925 O O . THR A 1 933 ? -12.325 -8.170 -9.392 1.00 32.53 933 THR A O 1
ATOM 6928 N N . PHE A 1 934 ? -14.138 -7.488 -10.485 1.00 32.97 934 PHE A N 1
ATOM 6929 C CA . PHE A 1 934 ? -13.578 -7.716 -11.822 1.00 32.97 934 PHE A CA 1
ATOM 6930 C C . PHE A 1 934 ? -12.823 -6.519 -12.441 1.00 32.97 934 PHE A C 1
ATOM 6932 O O . PHE A 1 934 ? -12.334 -6.635 -13.561 1.00 32.97 934 PHE A O 1
ATOM 6939 N N . ASN A 1 935 ? -12.691 -5.371 -11.759 1.00 40.34 935 ASN A N 1
ATOM 6940 C CA . ASN A 1 935 ? -12.191 -4.143 -12.406 1.00 40.34 935 ASN A CA 1
ATOM 6941 C C . ASN A 1 935 ? -10.696 -3.840 -12.224 1.00 40.34 935 ASN A C 1
ATOM 6943 O O . ASN A 1 935 ? -10.138 -3.159 -13.075 1.00 40.34 935 ASN A O 1
ATOM 6947 N N . MET A 1 936 ? -10.000 -4.372 -11.213 1.00 34.75 936 MET A N 1
ATOM 6948 C CA . MET A 1 936 ? -8.554 -4.106 -11.075 1.00 34.75 936 MET A CA 1
ATOM 6949 C C . MET A 1 936 ? -7.701 -5.050 -11.931 1.00 34.75 936 MET A C 1
ATOM 6951 O O . MET A 1 936 ? -6.734 -4.614 -12.550 1.00 34.75 936 MET A O 1
ATOM 6955 N N . GLN A 1 937 ? -8.110 -6.317 -12.055 1.00 36.97 937 GLN A N 1
ATOM 6956 C CA . GLN A 1 937 ? -7.483 -7.266 -12.977 1.00 36.97 937 GLN A CA 1
ATOM 6957 C C . GLN A 1 937 ? -7.817 -6.950 -14.436 1.00 36.97 937 GLN A C 1
ATOM 6959 O O . GLN A 1 937 ? -6.940 -7.094 -15.272 1.00 36.97 937 GLN A O 1
ATOM 6964 N N . LYS A 1 938 ? -9.019 -6.441 -14.758 1.00 34.50 938 LYS A N 1
ATOM 6965 C CA . LYS A 1 938 ? -9.327 -5.958 -16.116 1.00 34.50 938 LYS A CA 1
ATOM 6966 C C . LYS A 1 938 ? -8.652 -4.641 -16.463 1.00 34.50 938 LYS A C 1
ATOM 6968 O O . LYS A 1 938 ? -8.328 -4.474 -17.623 1.00 34.50 938 LYS A O 1
ATOM 6973 N N . LEU A 1 939 ? -8.403 -3.735 -15.515 1.00 40.69 939 LEU A N 1
ATOM 6974 C CA . LEU A 1 939 ? -7.606 -2.536 -15.797 1.00 40.69 939 LEU A CA 1
ATOM 6975 C C . LEU A 1 939 ? -6.129 -2.902 -15.996 1.00 40.69 939 LEU A C 1
ATOM 6977 O O . LEU A 1 939 ? -5.517 -2.422 -16.938 1.00 40.69 939 LEU A O 1
ATOM 6981 N N . ALA A 1 940 ? -5.587 -3.818 -15.183 1.00 38.38 940 ALA A N 1
ATOM 6982 C CA . ALA A 1 940 ? -4.241 -4.362 -15.368 1.00 38.38 940 ALA A CA 1
ATOM 6983 C C . ALA A 1 940 ? -4.113 -5.193 -16.660 1.00 38.38 940 ALA A C 1
ATOM 6985 O O . ALA A 1 940 ? -3.098 -5.102 -17.337 1.00 38.38 940 ALA A O 1
ATOM 6986 N N . LEU A 1 941 ? -5.152 -5.944 -17.043 1.00 38.00 941 LEU A N 1
ATOM 6987 C CA . LEU A 1 941 ? -5.211 -6.714 -18.289 1.00 38.00 941 LEU A CA 1
ATOM 6988 C C . LEU A 1 941 ? -5.487 -5.813 -19.507 1.00 38.00 941 LEU A C 1
ATOM 6990 O O . LEU A 1 941 ? -4.929 -6.060 -20.563 1.00 38.00 941 LEU A O 1
ATOM 6994 N N . ALA A 1 942 ? -6.263 -4.732 -19.375 1.00 38.75 942 ALA A N 1
ATOM 6995 C CA . ALA A 1 942 ? -6.478 -3.732 -20.427 1.00 38.75 942 ALA A CA 1
ATOM 6996 C C . ALA A 1 942 ? -5.232 -2.858 -20.652 1.00 38.75 942 ALA A C 1
ATOM 6998 O O . ALA A 1 942 ? -4.907 -2.554 -21.794 1.00 38.75 942 ALA A O 1
ATOM 6999 N N . LEU A 1 943 ? -4.485 -2.529 -19.590 1.00 42.19 943 LEU A N 1
ATOM 7000 C CA . LEU A 1 943 ? -3.166 -1.885 -19.669 1.00 42.19 943 LEU A CA 1
ATOM 7001 C C . LEU A 1 943 ? -2.074 -2.850 -20.168 1.00 42.19 943 LEU A C 1
ATOM 7003 O O . LEU A 1 943 ? -1.134 -2.407 -20.818 1.00 42.19 943 LEU A O 1
ATOM 7007 N N . ALA A 1 944 ? -2.208 -4.161 -19.928 1.00 40.00 944 ALA A N 1
ATOM 7008 C CA . ALA A 1 944 ? -1.314 -5.183 -20.482 1.00 40.00 944 ALA A CA 1
ATOM 7009 C C . ALA A 1 944 ? -1.634 -5.559 -21.946 1.00 40.00 944 ALA A C 1
ATOM 7011 O O . ALA A 1 944 ? -0.745 -6.023 -22.655 1.00 40.00 944 ALA A O 1
ATOM 7012 N N . LEU A 1 945 ? -2.875 -5.356 -22.413 1.00 38.47 945 LEU A N 1
ATOM 7013 C CA . LEU A 1 945 ? -3.323 -5.682 -23.778 1.00 38.47 945 LEU A CA 1
ATOM 7014 C C . LEU A 1 945 ? -3.268 -4.493 -24.754 1.00 38.47 945 LEU A C 1
ATOM 7016 O O . LEU A 1 945 ? -3.185 -4.714 -25.961 1.00 38.47 945 LEU A O 1
ATOM 7020 N N . ALA A 1 946 ? -3.264 -3.248 -24.269 1.00 37.91 946 ALA A N 1
ATOM 7021 C CA . ALA A 1 946 ? -3.201 -2.056 -25.119 1.00 37.91 946 ALA A CA 1
ATOM 7022 C C . ALA A 1 946 ? -1.905 -1.905 -25.956 1.00 37.91 946 ALA A C 1
ATOM 7024 O O . ALA A 1 946 ? -2.022 -1.497 -27.112 1.00 37.91 946 ALA A O 1
ATOM 7025 N N . PRO A 1 947 ? -0.690 -2.274 -25.491 1.00 37.47 947 PRO A N 1
ATOM 7026 C CA . PRO A 1 947 ? 0.500 -2.185 -26.339 1.00 37.47 947 PRO A CA 1
ATOM 7027 C C . PRO A 1 947 ? 0.638 -3.373 -27.304 1.00 37.47 947 PRO A C 1
ATOM 7029 O O . PRO A 1 947 ? 1.377 -3.281 -28.277 1.00 37.47 947 PRO A O 1
ATOM 7032 N N . ALA A 1 948 ? -0.055 -4.493 -27.055 1.00 33.31 948 ALA A N 1
ATOM 7033 C CA . ALA A 1 948 ? 0.084 -5.709 -27.861 1.00 33.31 948 ALA A CA 1
ATOM 7034 C C . ALA A 1 948 ? -0.793 -5.704 -29.127 1.00 33.31 948 ALA A C 1
ATOM 7036 O O . ALA A 1 948 ? -0.430 -6.340 -30.113 1.00 33.31 948 ALA A O 1
ATOM 7037 N N . ALA A 1 949 ? -1.925 -4.989 -29.120 1.00 34.38 949 ALA A N 1
ATOM 7038 C CA . ALA A 1 949 ? -2.854 -4.943 -30.254 1.00 34.38 949 ALA A CA 1
ATOM 7039 C C . ALA A 1 949 ? -2.616 -3.764 -31.217 1.00 34.38 949 ALA A C 1
ATOM 7041 O O . ALA A 1 949 ? -3.039 -3.831 -32.367 1.00 34.38 949 ALA A O 1
ATOM 7042 N N . ALA A 1 950 ? -1.915 -2.708 -30.787 1.00 33.03 950 ALA A N 1
ATOM 7043 C CA . ALA A 1 950 ? -1.623 -1.539 -31.626 1.00 33.03 950 ALA A CA 1
ATOM 7044 C C . ALA A 1 950 ? -0.419 -1.726 -32.578 1.00 33.03 950 ALA A C 1
ATOM 7046 O O . ALA A 1 950 ? -0.115 -0.827 -33.354 1.00 33.03 950 ALA A O 1
ATOM 7047 N N . PHE A 1 951 ? 0.257 -2.882 -32.537 1.00 37.38 951 PHE A N 1
ATOM 7048 C CA . PHE A 1 951 ? 1.476 -3.161 -33.311 1.00 37.38 951 PHE A CA 1
ATOM 7049 C C . PHE A 1 951 ? 1.455 -4.544 -33.977 1.00 37.38 951 PHE A C 1
ATOM 7051 O O . PHE A 1 951 ? 2.409 -5.318 -33.888 1.00 37.38 951 PHE A O 1
ATOM 7058 N N . VAL A 1 952 ? 0.371 -4.856 -34.686 1.00 30.17 952 VAL A N 1
ATOM 7059 C CA . VAL A 1 952 ? 0.487 -5.756 -35.840 1.00 30.17 952 VAL A CA 1
ATOM 7060 C C . VAL A 1 952 ? 0.902 -4.867 -37.016 1.00 30.17 952 VAL A C 1
ATOM 7062 O O . VAL A 1 952 ? 0.100 -4.023 -37.417 1.00 30.17 952 VAL A O 1
ATOM 7065 N N . PRO A 1 953 ? 2.127 -4.978 -37.564 1.00 29.55 953 PRO A N 1
ATOM 7066 C CA . PRO A 1 953 ? 2.445 -4.279 -38.797 1.00 29.55 953 PRO A CA 1
ATOM 7067 C C . PRO A 1 953 ? 1.510 -4.820 -39.881 1.00 29.55 953 PRO A C 1
ATOM 7069 O O . PRO A 1 953 ? 1.505 -6.018 -40.165 1.00 29.55 953 PRO A O 1
ATOM 7072 N N . SER A 1 954 ? 0.701 -3.944 -40.474 1.00 28.22 954 SER A N 1
ATOM 7073 C CA . SER A 1 954 ? 0.019 -4.243 -41.730 1.00 28.22 954 SER A CA 1
ATOM 7074 C C . SER A 1 954 ? 1.086 -4.325 -42.819 1.00 28.22 954 SER A C 1
ATOM 7076 O O . SER A 1 954 ? 1.361 -3.348 -43.511 1.00 28.22 954 SER A O 1
ATOM 7078 N N . ALA A 1 955 ? 1.728 -5.484 -42.946 1.00 27.73 955 ALA A N 1
ATOM 7079 C CA . ALA A 1 955 ? 2.547 -5.795 -44.102 1.00 27.73 955 ALA A CA 1
ATOM 7080 C C . ALA A 1 955 ? 1.609 -5.966 -45.303 1.00 27.73 955 ALA A C 1
ATOM 7082 O O . ALA A 1 955 ? 1.053 -7.040 -45.531 1.00 27.73 955 ALA A O 1
ATOM 7083 N N . ALA A 1 956 ? 1.400 -4.888 -46.058 1.00 28.58 956 ALA A N 1
ATOM 7084 C CA . ALA A 1 956 ? 0.910 -5.012 -47.420 1.00 28.58 956 ALA A CA 1
ATOM 7085 C C . ALA A 1 956 ? 2.009 -5.710 -48.246 1.00 28.58 956 ALA A C 1
ATOM 7087 O O . ALA A 1 956 ? 3.170 -5.295 -48.170 1.00 28.58 956 ALA A O 1
ATOM 7088 N N . PRO A 1 957 ? 1.700 -6.764 -49.017 1.00 26.30 957 PRO A N 1
ATOM 7089 C CA . PRO A 1 957 ? 2.689 -7.387 -49.881 1.00 26.30 957 PRO A CA 1
ATOM 7090 C C . PRO A 1 957 ? 3.061 -6.390 -50.986 1.00 26.30 957 PRO A C 1
ATOM 7092 O O . PRO A 1 957 ? 2.235 -6.066 -51.839 1.00 26.30 957 PRO A O 1
ATOM 7095 N N . LYS A 1 958 ? 4.300 -5.881 -50.976 1.00 28.73 958 LYS A N 1
ATOM 7096 C CA . LYS A 1 958 ? 4.857 -5.188 -52.143 1.00 28.73 958 LYS A CA 1
ATOM 7097 C C . LYS A 1 958 ? 5.086 -6.242 -53.226 1.00 28.73 958 LYS A C 1
ATOM 7099 O O . LYS A 1 958 ? 5.918 -7.131 -53.071 1.00 28.73 958 LYS A O 1
ATOM 7104 N N . ALA A 1 959 ? 4.293 -6.165 -54.289 1.00 27.97 959 ALA A N 1
ATOM 7105 C CA . ALA A 1 959 ? 4.480 -6.963 -55.489 1.00 27.97 959 ALA A CA 1
ATOM 7106 C C . ALA A 1 959 ? 5.851 -6.649 -56.111 1.00 27.97 959 ALA A C 1
ATOM 7108 O O . ALA A 1 959 ? 6.238 -5.483 -56.201 1.00 27.97 959 ALA A O 1
ATOM 7109 N N . ALA A 1 960 ? 6.574 -7.684 -56.538 1.00 29.70 960 ALA A N 1
ATOM 7110 C CA . ALA A 1 960 ? 7.797 -7.531 -57.312 1.00 29.70 960 ALA A CA 1
ATOM 7111 C C . ALA A 1 960 ? 7.467 -6.842 -58.646 1.00 29.70 960 ALA A C 1
ATOM 7113 O O . ALA A 1 960 ? 6.740 -7.392 -59.476 1.00 29.70 960 ALA A O 1
ATOM 7114 N N . LEU A 1 961 ? 7.981 -5.628 -58.835 1.00 33.62 961 LEU A N 1
ATOM 7115 C CA . LEU A 1 961 ? 7.978 -4.949 -60.124 1.00 33.62 961 LEU A CA 1
ATOM 7116 C C . LEU A 1 961 ? 8.986 -5.660 -61.031 1.00 33.62 961 LEU A C 1
ATOM 7118 O O . LEU A 1 961 ? 10.192 -5.574 -60.821 1.00 33.62 961 LEU A O 1
ATOM 7122 N N . LYS A 1 962 ? 8.480 -6.375 -62.036 1.00 35.97 962 LYS A N 1
ATOM 7123 C CA . LYS A 1 962 ? 9.252 -6.720 -63.230 1.00 35.97 962 LYS A CA 1
ATOM 7124 C C . LYS A 1 962 ? 9.467 -5.420 -64.007 1.00 35.97 962 LYS A C 1
ATOM 7126 O O . LYS A 1 962 ? 8.479 -4.802 -64.402 1.00 35.97 962 LYS A O 1
ATOM 7131 N N . MET A 1 963 ? 10.712 -4.998 -64.196 1.00 43.50 963 MET A N 1
ATOM 7132 C CA . MET A 1 963 ? 11.052 -3.964 -65.174 1.00 43.50 963 MET A CA 1
ATOM 7133 C C . MET A 1 963 ? 11.893 -4.617 -66.270 1.00 43.50 963 MET A C 1
ATOM 7135 O O . MET A 1 963 ? 12.919 -5.218 -65.967 1.00 43.50 963 MET A O 1
ATOM 7139 N N . ASP A 1 964 ? 11.422 -4.531 -67.514 1.00 53.59 964 ASP A N 1
ATOM 7140 C CA . ASP A 1 964 ? 12.136 -4.965 -68.720 1.00 53.59 964 ASP A CA 1
ATOM 7141 C C . ASP A 1 964 ? 13.267 -3.946 -69.006 1.00 53.59 964 ASP A C 1
ATOM 7143 O O . ASP A 1 964 ? 13.053 -2.943 -69.693 1.00 53.59 964 ASP A O 1
ATOM 7147 N N . ALA A 1 965 ? 14.427 -4.117 -68.360 1.00 73.56 965 ALA A N 1
ATOM 7148 C CA . ALA A 1 965 ? 15.585 -3.221 -68.460 1.00 73.56 965 ALA A CA 1
ATOM 7149 C C . ALA A 1 965 ? 16.924 -3.980 -68.331 1.00 73.56 965 ALA A C 1
ATOM 7151 O O . ALA A 1 965 ? 17.041 -4.955 -67.575 1.00 73.56 965 ALA A O 1
ATOM 7152 N N . THR A 1 966 ? 17.963 -3.527 -69.050 1.00 84.44 966 THR A N 1
ATOM 7153 C CA . THR A 1 966 ? 19.326 -4.086 -68.921 1.00 84.44 966 THR A CA 1
ATOM 7154 C C . THR A 1 966 ? 19.964 -3.685 -67.587 1.00 84.44 966 THR A C 1
ATOM 7156 O O . THR A 1 966 ? 19.587 -2.681 -66.992 1.00 84.44 966 THR A O 1
ATOM 7159 N N . ILE A 1 967 ? 20.986 -4.416 -67.124 1.00 85.56 967 ILE A N 1
ATOM 7160 C CA . ILE A 1 967 ? 21.728 -4.144 -65.880 1.00 85.56 967 ILE A CA 1
ATOM 7161 C C . ILE A 1 967 ? 22.142 -2.670 -65.781 1.00 85.56 967 ILE A C 1
ATOM 7163 O O . ILE A 1 967 ? 22.030 -2.079 -64.714 1.00 85.56 967 ILE A O 1
ATOM 7167 N N . GLN A 1 968 ? 22.580 -2.049 -66.882 1.00 83.75 968 GLN A N 1
ATOM 7168 C CA . GLN A 1 968 ? 22.999 -0.644 -66.881 1.00 83.75 968 GLN A CA 1
ATOM 7169 C C . GLN A 1 968 ? 21.827 0.329 -66.697 1.00 83.75 968 GLN A C 1
ATOM 7171 O O . GLN A 1 968 ? 21.954 1.316 -65.974 1.00 83.75 968 GLN A O 1
ATOM 7176 N N . GLN A 1 969 ? 20.681 0.041 -67.316 1.00 83.00 969 GLN A N 1
ATOM 7177 C CA . GLN A 1 969 ? 19.464 0.846 -67.186 1.00 83.00 969 GLN A CA 1
ATOM 7178 C C . GLN A 1 969 ? 18.835 0.687 -65.795 1.00 83.00 969 GLN A C 1
ATOM 7180 O O . GLN A 1 969 ? 18.409 1.670 -65.183 1.00 83.00 969 GLN A O 1
ATOM 7185 N N . THR A 1 970 ? 18.837 -0.538 -65.266 1.00 85.88 970 THR A N 1
ATOM 7186 C CA . THR A 1 970 ? 18.365 -0.839 -63.915 1.00 85.88 970 THR A CA 1
ATOM 7187 C C . THR A 1 970 ? 19.262 -0.176 -62.874 1.00 85.88 970 THR A C 1
ATOM 7189 O O . THR A 1 970 ? 18.751 0.488 -61.980 1.00 85.88 970 THR A O 1
ATOM 7192 N N . LEU A 1 971 ? 20.592 -0.250 -63.012 1.00 85.31 971 LEU A N 1
ATOM 7193 C CA . LEU A 1 971 ? 21.535 0.347 -62.057 1.00 85.31 971 LEU A CA 1
ATOM 7194 C C . LEU A 1 971 ? 21.370 1.870 -61.923 1.00 85.31 971 LEU A C 1
ATOM 7196 O O . LEU A 1 971 ? 21.460 2.391 -60.816 1.00 85.31 971 LEU A O 1
ATOM 7200 N N . ALA A 1 972 ? 21.084 2.573 -63.024 1.00 81.69 972 ALA A N 1
ATOM 7201 C CA . ALA A 1 972 ? 20.900 4.028 -63.041 1.00 81.69 972 ALA A CA 1
ATOM 7202 C C . ALA A 1 972 ? 19.587 4.513 -62.393 1.00 81.69 972 ALA A C 1
ATOM 7204 O O . ALA A 1 972 ? 19.430 5.701 -62.128 1.00 81.69 972 ALA A O 1
ATOM 7205 N N . SER A 1 973 ? 18.620 3.619 -62.171 1.00 80.56 973 SER A N 1
ATOM 7206 C CA . SER A 1 973 ? 17.321 3.947 -61.560 1.00 80.56 973 SER A CA 1
ATOM 7207 C C . SER A 1 973 ? 17.055 3.186 -60.257 1.00 80.56 973 SER A C 1
ATOM 7209 O O . SER A 1 973 ? 16.054 3.435 -59.581 1.00 80.56 973 SER A O 1
ATOM 7211 N N . MET A 1 974 ? 17.955 2.275 -59.883 1.00 83.50 974 MET A N 1
ATOM 7212 C CA . MET A 1 974 ? 17.836 1.435 -58.701 1.00 83.50 974 MET A CA 1
ATOM 7213 C C . MET A 1 974 ? 18.106 2.242 -57.431 1.00 83.50 974 MET A C 1
ATOM 7215 O O . MET A 1 974 ? 19.192 2.780 -57.220 1.00 83.50 974 MET A O 1
ATOM 7219 N N . GLN A 1 975 ? 17.112 2.265 -56.546 1.00 85.00 975 GLN A N 1
ATOM 7220 C CA . GLN A 1 975 ? 17.270 2.768 -55.186 1.00 85.00 975 GLN A CA 1
ATOM 7221 C C . GLN A 1 975 ? 18.096 1.769 -54.378 1.00 85.00 975 GLN A C 1
ATOM 7223 O O . GLN A 1 975 ? 17.777 0.579 -54.340 1.00 85.00 975 GLN A O 1
ATOM 7228 N N . GLY A 1 976 ? 19.174 2.244 -53.759 1.00 80.06 976 GLY A N 1
ATOM 7229 C CA . GLY A 1 976 ? 19.996 1.421 -52.877 1.00 80.06 976 GLY A CA 1
ATOM 7230 C C . GLY A 1 976 ? 19.462 1.364 -51.450 1.00 80.06 976 GLY A C 1
ATOM 7231 O O . GLY A 1 976 ? 18.263 1.531 -51.236 1.00 80.06 976 GLY A O 1
ATOM 7232 N N . PRO A 1 977 ? 20.307 1.063 -50.455 1.00 78.00 977 PRO A N 1
ATOM 7233 C CA . PRO A 1 977 ? 19.858 0.950 -49.076 1.00 78.00 977 PRO A CA 1
ATOM 7234 C C . PRO A 1 977 ? 19.204 2.245 -48.559 1.00 78.00 977 PRO A C 1
ATOM 7236 O O . PRO A 1 977 ? 19.724 3.343 -48.750 1.00 78.00 977 PRO A O 1
ATOM 7239 N N . GLU A 1 978 ? 18.064 2.103 -47.872 1.00 77.62 978 GLU A N 1
ATOM 7240 C CA . GLU A 1 978 ? 17.357 3.200 -47.189 1.00 77.62 978 GLU A CA 1
ATOM 7241 C C . GLU A 1 978 ? 18.278 3.910 -46.186 1.00 77.62 978 GLU A C 1
ATOM 7243 O O . GLU A 1 978 ? 18.788 3.295 -45.249 1.00 77.62 978 GLU A O 1
ATOM 7248 N N . VAL A 1 979 ? 18.473 5.215 -46.332 1.00 70.31 979 VAL A N 1
ATOM 7249 C CA . VAL A 1 979 ? 19.217 6.028 -45.369 1.00 70.31 979 VAL A CA 1
ATOM 7250 C C . VAL A 1 979 ? 18.233 6.557 -44.339 1.00 70.31 979 VAL A C 1
ATOM 7252 O O . VAL A 1 979 ? 17.331 7.328 -44.656 1.00 70.31 979 VAL A O 1
ATOM 7255 N N . PHE A 1 980 ? 18.412 6.153 -43.086 1.00 65.12 980 PHE A N 1
ATOM 7256 C CA . PHE A 1 980 ? 17.614 6.657 -41.973 1.00 65.12 980 PHE A CA 1
ATOM 7257 C C . PHE A 1 980 ? 18.272 7.874 -41.331 1.00 65.12 980 PHE A C 1
ATOM 7259 O O . PHE A 1 980 ? 19.495 8.037 -41.363 1.00 65.12 980 PHE A O 1
ATOM 7266 N N . TRP A 1 981 ? 17.455 8.713 -40.701 1.00 58.16 981 TRP A N 1
ATOM 7267 C CA . TRP A 1 981 ? 17.940 9.825 -39.896 1.00 58.16 981 TRP A CA 1
ATOM 7268 C C . TRP A 1 981 ? 18.807 9.304 -38.733 1.00 58.16 981 TRP A C 1
ATOM 7270 O O . TRP A 1 981 ? 18.419 8.412 -37.966 1.00 58.16 981 TRP A O 1
ATOM 7280 N N . GLY A 1 982 ? 20.045 9.801 -38.670 1.00 49.41 982 GLY A N 1
ATOM 7281 C CA . GLY A 1 982 ? 21.062 9.392 -37.700 1.00 49.41 982 GLY A CA 1
ATOM 7282 C C . GLY A 1 982 ? 20.874 10.053 -36.332 1.00 49.41 982 GLY A C 1
ATOM 7283 O O . GLY A 1 982 ? 19.810 10.569 -36.007 1.00 49.41 982 GLY A O 1
ATOM 7284 N N . SER A 1 983 ? 21.929 10.083 -35.512 1.00 38.56 983 SER A N 1
ATOM 7285 C CA . SER A 1 983 ? 21.921 10.845 -34.250 1.00 38.56 983 SER A CA 1
ATOM 7286 C C . SER A 1 983 ? 21.755 12.351 -34.441 1.00 38.56 983 SER A C 1
ATOM 7288 O O . SER A 1 983 ? 21.526 13.047 -33.461 1.00 38.56 983 SER A O 1
ATOM 7290 N N . ASP A 1 984 ? 21.913 12.838 -35.668 1.00 44.59 984 ASP A N 1
ATOM 7291 C CA . ASP A 1 984 ? 21.876 14.258 -36.007 1.00 44.59 984 ASP A CA 1
ATOM 7292 C C . ASP A 1 984 ? 20.451 14.782 -36.208 1.00 44.59 984 ASP A C 1
ATOM 7294 O O . ASP A 1 984 ? 20.273 15.996 -36.285 1.00 44.59 984 ASP A O 1
ATOM 7298 N N . GLY A 1 985 ? 19.460 13.881 -36.236 1.00 45.25 985 GLY A N 1
ATOM 7299 C CA . GLY A 1 985 ? 18.056 14.253 -36.325 1.00 45.25 985 GLY A CA 1
ATOM 7300 C C . GLY A 1 985 ? 17.467 14.259 -37.736 1.00 45.25 985 GLY A C 1
ATOM 7301 O O . GLY A 1 985 ? 18.174 14.071 -38.729 1.00 45.25 985 GLY A O 1
ATOM 7302 N N . VAL A 1 986 ? 16.153 14.430 -37.799 1.00 56.56 986 VAL A N 1
ATOM 7303 C CA . VAL A 1 986 ? 15.300 14.560 -38.981 1.00 56.56 986 VAL A CA 1
ATOM 7304 C C . VAL A 1 986 ? 15.206 16.032 -39.406 1.00 56.56 986 VAL A C 1
ATOM 7306 O O . VAL A 1 986 ? 15.179 16.934 -38.567 1.00 56.56 986 VAL A O 1
ATOM 7309 N N . LEU A 1 987 ? 15.157 16.307 -40.715 1.00 53.31 987 LEU A N 1
ATOM 7310 C CA . LEU A 1 987 ? 14.918 17.670 -41.214 1.00 53.31 987 LEU A CA 1
ATOM 7311 C C . LEU A 1 987 ? 13.488 18.147 -40.896 1.00 53.31 987 LEU A C 1
ATOM 7313 O O . LEU A 1 987 ? 12.548 17.360 -40.844 1.00 53.31 987 LEU A O 1
ATOM 7317 N N . GLU A 1 988 ? 13.319 19.458 -40.706 1.00 39.97 988 GLU A N 1
ATOM 7318 C CA . GLU A 1 988 ? 12.030 20.078 -40.368 1.00 39.97 988 GLU A CA 1
ATOM 7319 C C . GLU A 1 988 ? 10.938 19.703 -41.390 1.00 39.97 988 GLU A C 1
ATOM 7321 O O . GLU A 1 988 ? 11.094 19.934 -42.588 1.00 39.97 988 GLU A O 1
ATOM 7326 N N . GLY A 1 989 ? 9.837 19.114 -40.908 1.00 49.62 989 GLY A N 1
ATOM 7327 C CA . GLY A 1 989 ? 8.721 18.646 -41.743 1.00 49.62 989 GLY A CA 1
ATOM 7328 C C . GLY A 1 989 ? 8.694 17.142 -42.035 1.00 49.62 989 GLY A C 1
ATOM 7329 O O . GLY A 1 989 ? 7.747 16.695 -42.675 1.00 49.62 989 GLY A O 1
ATOM 7330 N N . HIS A 1 990 ? 9.672 16.379 -41.543 1.00 48.69 990 HIS A N 1
ATOM 7331 C CA . HIS A 1 990 ? 9.750 14.922 -41.674 1.00 48.69 990 HIS A CA 1
ATOM 7332 C C . HIS A 1 990 ? 9.697 14.238 -40.287 1.00 48.69 990 HIS A C 1
ATOM 7334 O O . HIS A 1 990 ? 10.134 14.821 -39.293 1.00 48.69 990 HIS A O 1
ATOM 7340 N N . GLU A 1 991 ? 9.149 13.021 -40.186 1.00 47.88 991 GLU A N 1
ATOM 7341 C CA . GLU A 1 991 ? 9.085 12.231 -38.933 1.00 47.88 991 GLU A CA 1
ATOM 7342 C C . GLU A 1 991 ? 10.288 11.262 -38.775 1.00 47.88 991 GLU A C 1
ATOM 7344 O O . GLU A 1 991 ? 10.958 10.911 -39.746 1.00 47.88 991 GLU A O 1
ATOM 7349 N N . GLU A 1 992 ? 10.590 10.809 -37.542 1.00 48.34 992 GLU A N 1
ATOM 7350 C CA . GLU A 1 992 ? 11.752 9.932 -37.223 1.00 48.34 992 GLU A CA 1
ATOM 7351 C C . GLU A 1 992 ? 11.723 8.561 -37.930 1.00 48.34 992 GLU A C 1
ATOM 7353 O O . GLU A 1 992 ? 12.755 7.890 -38.019 1.00 48.34 992 GLU A O 1
ATOM 7358 N N . ASP A 1 993 ? 10.556 8.130 -38.403 1.00 53.25 993 ASP A N 1
ATOM 7359 C CA . ASP A 1 993 ? 10.345 6.908 -39.178 1.00 53.25 993 ASP A CA 1
ATOM 7360 C C . ASP A 1 993 ? 10.387 7.127 -40.701 1.00 53.25 993 ASP A C 1
ATOM 7362 O O . ASP A 1 993 ? 10.365 6.149 -41.453 1.00 53.25 993 ASP A O 1
ATOM 7366 N N . GLU A 1 994 ? 10.509 8.372 -41.170 1.00 56.75 994 GLU A N 1
ATOM 7367 C CA . GLU A 1 994 ? 10.648 8.681 -42.592 1.00 56.75 994 GLU A CA 1
ATOM 7368 C C . GLU A 1 994 ? 12.083 8.445 -43.090 1.00 56.75 994 GLU A C 1
ATOM 7370 O O . GLU A 1 994 ? 13.074 8.690 -42.403 1.00 56.75 994 GLU A O 1
ATOM 7375 N N . VAL A 1 995 ? 12.211 7.958 -44.323 1.00 60.06 995 VAL A N 1
ATOM 7376 C CA . VAL A 1 995 ? 13.504 7.701 -44.972 1.00 60.06 995 VAL A CA 1
ATOM 7377 C C . VAL A 1 995 ? 14.114 9.033 -45.433 1.00 60.06 995 VAL A C 1
ATOM 7379 O O . VAL A 1 995 ? 13.468 9.787 -46.156 1.00 60.06 995 VAL A O 1
ATOM 7382 N N . LYS A 1 996 ? 15.372 9.317 -45.056 1.00 69.69 996 LYS A N 1
ATOM 7383 C CA . LYS A 1 996 ? 16.126 10.519 -45.483 1.00 69.69 996 LYS A CA 1
ATOM 7384 C C . LYS A 1 996 ? 16.348 10.547 -46.995 1.00 69.69 996 LYS A C 1
ATOM 7386 O O . LYS A 1 996 ? 16.389 11.607 -47.611 1.00 69.69 996 LYS A O 1
ATOM 7391 N N . GLY A 1 997 ? 16.564 9.373 -47.569 1.00 76.62 997 GLY A N 1
ATOM 7392 C CA . GLY A 1 997 ? 16.863 9.146 -48.975 1.00 76.62 997 GLY A CA 1
ATOM 7393 C C . GLY A 1 997 ? 17.403 7.734 -49.167 1.00 76.62 997 GLY A C 1
ATOM 7394 O O . GLY A 1 997 ? 17.407 6.939 -48.231 1.00 76.62 997 GLY A O 1
ATOM 7395 N N . TYR A 1 998 ? 17.885 7.426 -50.362 1.00 82.19 998 TYR A N 1
ATOM 7396 C CA . TYR A 1 998 ? 18.505 6.140 -50.668 1.00 82.19 998 TYR A CA 1
ATOM 7397 C C . TYR A 1 998 ? 19.979 6.343 -51.003 1.00 82.19 998 TYR A C 1
ATOM 7399 O O . TYR A 1 998 ? 20.351 7.334 -51.635 1.00 82.19 998 TYR A O 1
ATOM 7407 N N . ASP A 1 999 ? 20.819 5.414 -50.562 1.00 84.12 999 ASP A N 1
ATOM 7408 C CA . ASP A 1 999 ? 22.224 5.373 -50.949 1.00 84.12 999 ASP A CA 1
ATOM 7409 C C . ASP A 1 999 ? 22.346 4.718 -52.330 1.00 84.12 999 ASP A C 1
ATOM 7411 O O . ASP A 1 999 ? 22.444 3.501 -52.449 1.00 84.12 999 ASP A O 1
ATOM 7415 N N . ASN A 1 1000 ? 22.219 5.531 -53.379 1.00 88.44 1000 ASN A N 1
ATOM 7416 C CA . ASN A 1 1000 ? 22.097 5.074 -54.767 1.00 88.44 1000 ASN A CA 1
ATOM 7417 C C . ASN A 1 1000 ? 23.405 4.486 -55.344 1.00 88.44 1000 ASN A C 1
ATOM 7419 O O . ASN A 1 1000 ? 24.409 4.332 -54.650 1.00 88.44 1000 ASN A O 1
ATOM 7423 N N . PHE A 1 1001 ? 23.387 4.173 -56.645 1.00 89.56 1001 PHE A N 1
ATOM 7424 C CA . PHE A 1 1001 ? 24.504 3.573 -57.392 1.00 89.56 1001 PHE A CA 1
ATOM 7425 C C . PHE A 1 1001 ? 24.992 4.440 -58.566 1.00 89.56 1001 PHE A C 1
ATOM 7427 O O . PHE A 1 1001 ? 25.709 3.961 -59.447 1.00 89.56 1001 PHE A O 1
ATOM 7434 N N . ASP A 1 1002 ? 24.625 5.724 -58.589 1.00 86.81 1002 ASP A N 1
ATOM 7435 C CA . ASP A 1 1002 ? 24.933 6.651 -59.687 1.00 86.81 1002 ASP A CA 1
ATOM 7436 C C . ASP A 1 1002 ? 26.444 6.820 -59.915 1.00 86.81 1002 ASP A C 1
ATOM 7438 O O . ASP A 1 1002 ? 26.899 6.956 -61.053 1.00 86.81 1002 ASP A O 1
ATOM 7442 N N . VAL A 1 1003 ? 27.245 6.762 -58.843 1.00 88.88 1003 VAL A N 1
ATOM 7443 C CA . VAL A 1 1003 ? 28.710 6.863 -58.931 1.00 88.88 1003 VAL A CA 1
ATOM 7444 C C . VAL A 1 1003 ? 29.294 5.636 -59.635 1.00 88.88 1003 VAL A C 1
ATOM 7446 O O . VAL A 1 1003 ? 30.189 5.774 -60.471 1.00 88.88 1003 VAL A O 1
ATOM 7449 N N . LEU A 1 1004 ? 28.761 4.442 -59.355 1.00 89.44 1004 LEU A N 1
ATOM 7450 C CA . LEU A 1 1004 ? 29.163 3.208 -60.030 1.00 89.44 1004 LEU A CA 1
ATOM 7451 C C . LEU A 1 1004 ? 28.751 3.225 -61.506 1.00 89.44 1004 LEU A C 1
ATOM 7453 O O . LEU A 1 1004 ? 29.568 2.912 -62.372 1.00 89.44 1004 LEU A O 1
ATOM 7457 N N . ALA A 1 1005 ? 27.511 3.626 -61.798 1.00 87.25 1005 ALA A N 1
ATOM 7458 C CA . ALA A 1 1005 ? 27.006 3.731 -63.165 1.00 87.25 1005 ALA A CA 1
ATOM 7459 C C . ALA A 1 1005 ? 27.849 4.712 -64.002 1.00 87.25 1005 ALA A C 1
ATOM 7461 O O . ALA A 1 1005 ? 28.272 4.383 -65.114 1.00 87.25 1005 ALA A O 1
ATOM 7462 N N . GLY A 1 1006 ? 28.182 5.875 -63.432 1.00 86.31 1006 GLY A N 1
ATOM 7463 C CA . GLY A 1 1006 ? 29.075 6.852 -64.053 1.00 86.31 1006 GLY A CA 1
ATOM 7464 C C . GLY A 1 1006 ? 30.490 6.311 -64.282 1.00 86.31 1006 GLY A C 1
ATOM 7465 O O . GLY A 1 1006 ? 31.062 6.529 -65.350 1.00 86.31 1006 GLY A O 1
ATOM 7466 N N . ALA A 1 1007 ? 31.045 5.553 -63.329 1.00 87.75 1007 ALA A N 1
ATOM 7467 C CA . ALA A 1 1007 ? 32.362 4.931 -63.472 1.00 87.75 1007 ALA A CA 1
ATOM 7468 C C . ALA A 1 1007 ? 32.391 3.871 -64.587 1.00 87.75 1007 ALA A C 1
ATOM 7470 O O . ALA A 1 1007 ? 33.318 3.855 -65.398 1.00 87.75 1007 ALA A O 1
ATOM 7471 N N . MET A 1 1008 ? 31.357 3.028 -64.686 1.00 87.56 1008 MET A N 1
ATOM 7472 C CA . MET A 1 1008 ? 31.225 2.040 -65.765 1.00 87.56 1008 MET A CA 1
ATOM 7473 C C . MET A 1 1008 ? 31.124 2.700 -67.141 1.00 87.56 1008 MET A C 1
ATOM 7475 O O . MET A 1 1008 ? 31.775 2.243 -68.084 1.00 87.56 1008 MET A O 1
ATOM 7479 N N . GLN A 1 1009 ? 30.374 3.802 -67.246 1.00 85.81 1009 GLN A N 1
ATOM 7480 C CA . GLN A 1 1009 ? 30.256 4.570 -68.483 1.00 85.81 1009 GLN A CA 1
ATOM 7481 C C . GLN A 1 1009 ? 31.581 5.248 -68.865 1.00 85.81 1009 GLN A C 1
ATOM 7483 O O . GLN A 1 1009 ? 32.009 5.151 -70.014 1.00 85.81 1009 GLN A O 1
ATOM 7488 N N . ALA A 1 1010 ? 32.262 5.886 -67.908 1.00 86.81 1010 ALA A N 1
ATOM 7489 C CA . ALA A 1 1010 ? 33.530 6.579 -68.139 1.00 86.81 1010 ALA A CA 1
ATOM 7490 C C . ALA A 1 1010 ? 34.671 5.630 -68.547 1.00 86.81 1010 ALA A C 1
ATOM 7492 O O . ALA A 1 1010 ? 35.523 5.999 -69.352 1.00 86.81 1010 ALA A O 1
ATOM 7493 N N . GLN A 1 1011 ? 34.678 4.405 -68.013 1.00 89.19 1011 GLN A N 1
ATOM 7494 C CA . GLN A 1 1011 ? 35.685 3.377 -68.303 1.00 89.19 1011 GLN A CA 1
ATOM 7495 C C . GLN A 1 1011 ? 35.303 2.456 -69.478 1.00 89.19 1011 GLN A C 1
ATOM 7497 O O . GLN A 1 1011 ? 36.042 1.524 -69.797 1.00 89.19 1011 GLN A O 1
ATOM 7502 N N . GLY A 1 1012 ? 34.155 2.693 -70.126 1.00 83.31 1012 GLY A N 1
ATOM 7503 C CA . GLY A 1 1012 ? 33.711 1.935 -71.300 1.00 83.31 1012 GLY A CA 1
ATOM 7504 C C . GLY A 1 1012 ? 33.357 0.467 -71.023 1.00 83.31 1012 GLY A C 1
ATOM 7505 O O . GLY A 1 1012 ? 33.504 -0.375 -71.909 1.00 83.31 1012 GLY A O 1
ATOM 7506 N N . VAL A 1 1013 ? 32.908 0.129 -69.810 1.00 85.19 1013 VAL A N 1
ATOM 7507 C CA . VAL A 1 1013 ? 32.515 -1.242 -69.440 1.00 85.19 1013 VAL A CA 1
ATOM 7508 C C . VAL A 1 1013 ? 31.051 -1.479 -69.827 1.00 85.19 1013 VAL A C 1
ATOM 7510 O O . VAL A 1 1013 ? 30.143 -1.076 -69.101 1.00 85.19 1013 VAL A O 1
ATOM 7513 N N . ASN A 1 1014 ? 30.816 -2.138 -70.971 1.00 81.50 1014 ASN A N 1
ATOM 7514 C CA . ASN A 1 1014 ? 29.474 -2.496 -71.451 1.00 81.50 1014 ASN A CA 1
ATOM 7515 C C . ASN A 1 1014 ? 29.105 -3.967 -71.146 1.00 81.50 1014 ASN A C 1
ATOM 7517 O O . ASN A 1 1014 ? 29.865 -4.873 -71.485 1.00 81.50 1014 ASN A O 1
ATOM 7521 N N . LEU A 1 1015 ? 27.936 -4.192 -70.526 1.00 84.12 1015 LEU A N 1
ATOM 7522 C CA . LEU A 1 1015 ? 27.386 -5.509 -70.166 1.00 84.12 1015 LEU A CA 1
ATOM 7523 C C . LEU A 1 1015 ? 26.212 -5.975 -71.057 1.00 84.12 1015 LEU A C 1
ATOM 7525 O O . LEU A 1 1015 ? 25.632 -7.027 -70.799 1.00 84.12 1015 LEU A O 1
ATOM 7529 N N . ASP A 1 1016 ? 25.863 -5.249 -72.118 1.00 79.44 1016 ASP A N 1
ATOM 7530 C CA . ASP A 1 1016 ? 24.714 -5.551 -72.992 1.00 79.44 1016 ASP A CA 1
ATOM 7531 C C . ASP A 1 1016 ? 24.883 -6.844 -73.825 1.00 79.44 1016 ASP A C 1
ATOM 7533 O O . ASP A 1 1016 ? 23.916 -7.371 -74.368 1.00 79.44 1016 ASP A O 1
ATOM 7537 N N . GLY A 1 1017 ? 26.107 -7.374 -73.940 1.00 68.19 1017 GLY A N 1
ATOM 7538 C CA . GLY A 1 1017 ? 26.456 -8.479 -74.845 1.00 68.19 1017 GLY A CA 1
ATOM 7539 C C . GLY A 1 1017 ? 26.335 -9.909 -74.291 1.00 68.19 1017 GLY A C 1
ATOM 7540 O O . GLY A 1 1017 ? 26.769 -10.837 -74.971 1.00 68.19 1017 GLY A O 1
ATOM 7541 N N . GLY A 1 1018 ? 25.816 -10.124 -73.076 1.00 78.44 1018 GLY A N 1
ATOM 7542 C CA . GLY A 1 1018 ? 25.736 -11.455 -72.448 1.00 78.44 1018 GLY A CA 1
ATOM 7543 C C . GLY A 1 1018 ? 24.976 -11.464 -71.118 1.00 78.44 1018 GLY A C 1
ATOM 7544 O O . GLY A 1 1018 ? 24.508 -10.418 -70.682 1.00 78.44 1018 GLY A O 1
ATOM 7545 N N . GLN A 1 1019 ? 24.843 -12.634 -70.476 1.00 86.38 1019 GLN A N 1
ATOM 7546 C CA . GLN A 1 1019 ? 24.266 -12.733 -69.127 1.00 86.38 1019 GLN A CA 1
ATOM 7547 C C . GLN A 1 1019 ? 25.338 -12.607 -68.046 1.00 86.38 1019 GLN A C 1
ATOM 7549 O O . GLN A 1 1019 ? 26.294 -13.385 -68.037 1.00 86.38 1019 GLN A O 1
ATOM 7554 N N . TYR A 1 1020 ? 25.144 -11.676 -67.113 1.00 92.38 1020 TYR A N 1
ATOM 7555 C CA . TYR A 1 1020 ? 26.115 -11.373 -66.060 1.00 92.38 1020 TYR A CA 1
ATOM 7556 C C . TYR A 1 1020 ? 25.463 -11.194 -64.687 1.00 92.38 1020 TYR A C 1
ATOM 7558 O O . TYR A 1 1020 ? 24.285 -10.861 -64.572 1.00 92.38 1020 TYR A O 1
ATOM 7566 N N . THR A 1 1021 ? 26.254 -11.336 -63.630 1.00 92.25 1021 THR A N 1
ATOM 7567 C CA . THR A 1 1021 ? 25.871 -10.907 -62.285 1.00 92.25 1021 THR A CA 1
ATOM 7568 C C . THR A 1 1021 ? 26.755 -9.749 -61.855 1.00 92.25 1021 THR A C 1
ATOM 7570 O O . THR A 1 1021 ? 27.976 -9.885 -61.808 1.00 92.25 1021 THR A O 1
ATOM 7573 N N . LEU A 1 1022 ? 26.143 -8.606 -61.547 1.00 92.94 1022 LEU A N 1
ATOM 7574 C CA . LEU A 1 1022 ? 26.845 -7.412 -61.083 1.00 92.94 1022 LEU A CA 1
ATOM 7575 C C . LEU A 1 1022 ? 26.770 -7.317 -59.558 1.00 92.94 1022 LEU A C 1
ATOM 7577 O O . LEU A 1 1022 ? 25.680 -7.225 -58.991 1.00 92.94 1022 LEU A O 1
ATOM 7581 N N . LEU A 1 1023 ? 27.929 -7.284 -58.903 1.00 92.38 1023 LEU A N 1
ATOM 7582 C CA . LEU A 1 1023 ? 28.052 -6.931 -57.493 1.00 92.38 1023 LEU A CA 1
ATOM 7583 C C . LEU A 1 1023 ? 28.233 -5.409 -57.383 1.00 92.38 1023 LEU A C 1
ATOM 7585 O O . LEU A 1 1023 ? 29.306 -4.884 -57.661 1.00 92.38 1023 LEU A O 1
ATOM 7589 N N . ALA A 1 1024 ? 27.171 -4.688 -57.037 1.00 92.50 1024 ALA A N 1
ATOM 7590 C CA . ALA A 1 1024 ? 27.110 -3.231 -57.116 1.00 92.50 1024 ALA A CA 1
ATOM 7591 C C . ALA A 1 1024 ? 27.430 -2.554 -55.767 1.00 92.50 1024 ALA A C 1
ATOM 7593 O O . ALA A 1 1024 ? 26.596 -2.601 -54.856 1.00 92.50 1024 ALA A O 1
ATOM 7594 N N . PRO A 1 1025 ? 28.600 -1.907 -55.595 1.00 91.56 1025 PRO A N 1
ATOM 7595 C CA . PRO A 1 1025 ? 28.862 -1.093 -54.414 1.00 91.56 1025 PRO A CA 1
ATOM 7596 C C . PRO A 1 1025 ? 28.018 0.185 -54.417 1.00 91.56 1025 PRO A C 1
ATOM 7598 O O . PRO A 1 1025 ? 27.952 0.892 -55.421 1.00 91.56 1025 PRO A O 1
ATOM 7601 N N . SER A 1 1026 ? 27.394 0.483 -53.277 1.00 89.94 1026 SER A N 1
ATOM 7602 C CA . SER A 1 1026 ? 26.673 1.751 -53.040 1.00 89.94 1026 SER A CA 1
ATOM 7603 C C . SER A 1 1026 ? 27.583 2.985 -53.146 1.00 89.94 1026 SER A C 1
ATOM 7605 O O . SER A 1 1026 ? 28.808 2.878 -53.003 1.00 89.94 1026 SER A O 1
ATOM 7607 N N . ASN A 1 1027 ? 26.999 4.173 -53.329 1.00 89.12 1027 ASN A N 1
ATOM 7608 C CA . ASN A 1 1027 ? 27.753 5.429 -53.358 1.00 89.12 1027 ASN A CA 1
ATOM 7609 C C . ASN A 1 1027 ? 28.575 5.627 -52.070 1.00 89.12 1027 ASN A C 1
ATOM 7611 O O . ASN A 1 1027 ? 29.758 5.969 -52.160 1.00 89.12 1027 ASN A O 1
ATOM 7615 N N . SER A 1 1028 ? 28.016 5.335 -50.887 1.00 85.56 1028 SER A N 1
ATOM 7616 C CA . SER A 1 1028 ? 28.771 5.432 -49.624 1.00 85.56 1028 SER A CA 1
ATOM 7617 C C . SER A 1 1028 ? 29.919 4.423 -49.537 1.00 85.56 1028 SER A C 1
ATOM 7619 O O . SER A 1 1028 ? 30.966 4.729 -48.962 1.00 85.56 1028 SER A O 1
ATOM 7621 N N . ALA A 1 1029 ? 29.769 3.224 -50.113 1.00 85.19 1029 ALA A N 1
ATOM 7622 C CA . ALA A 1 1029 ? 30.848 2.232 -50.168 1.00 85.19 1029 ALA A CA 1
ATOM 7623 C C . ALA A 1 1029 ? 32.016 2.714 -51.044 1.00 85.19 1029 ALA A C 1
ATOM 7625 O O . ALA A 1 1029 ? 33.181 2.538 -50.675 1.00 85.19 1029 ALA A O 1
ATOM 7626 N N . ILE A 1 1030 ? 31.712 3.368 -52.169 1.00 86.75 1030 ILE A N 1
ATOM 7627 C CA . ILE A 1 1030 ? 32.714 3.985 -53.045 1.00 86.75 1030 ILE A CA 1
ATOM 7628 C C . ILE A 1 1030 ? 33.392 5.169 -52.348 1.00 86.75 1030 ILE A C 1
ATOM 7630 O O . ILE A 1 1030 ? 34.618 5.275 -52.376 1.00 86.75 1030 ILE A O 1
ATOM 7634 N N . GLU A 1 1031 ? 32.630 6.032 -51.672 1.00 85.62 1031 GLU A N 1
ATOM 7635 C CA . GLU A 1 1031 ? 33.193 7.149 -50.907 1.00 85.62 1031 GLU A CA 1
ATOM 7636 C C . GLU A 1 1031 ? 34.145 6.644 -49.815 1.00 85.62 1031 GLU A C 1
ATOM 7638 O O . GLU A 1 1031 ? 35.279 7.119 -49.703 1.00 85.62 1031 GLU A O 1
ATOM 7643 N N . LYS A 1 1032 ? 33.720 5.630 -49.053 1.00 83.38 1032 LYS A N 1
ATOM 7644 C CA . LYS A 1 1032 ? 34.547 4.989 -48.030 1.00 83.38 1032 LYS A CA 1
ATOM 7645 C C . LYS A 1 1032 ? 35.824 4.403 -48.626 1.00 83.38 1032 LYS A C 1
ATOM 7647 O O . LYS A 1 1032 ? 36.902 4.632 -48.083 1.00 83.38 1032 LYS A O 1
ATOM 7652 N N . HIS A 1 1033 ? 35.728 3.694 -49.751 1.00 84.81 1033 HIS A N 1
ATOM 7653 C CA . HIS A 1 1033 ? 36.896 3.148 -50.438 1.00 84.81 1033 HIS A CA 1
ATOM 7654 C C . HIS A 1 1033 ? 37.877 4.253 -50.846 1.00 84.81 1033 HIS A C 1
ATOM 7656 O O . HIS A 1 1033 ? 39.063 4.155 -50.540 1.00 84.81 1033 HIS A O 1
ATOM 7662 N N . ASN A 1 1034 ? 37.390 5.335 -51.456 1.00 86.19 1034 ASN A N 1
ATOM 7663 C CA . ASN A 1 1034 ? 38.226 6.466 -51.865 1.00 86.19 1034 ASN A CA 1
ATOM 7664 C C . ASN A 1 1034 ? 38.928 7.139 -50.676 1.00 86.19 1034 ASN A C 1
ATOM 7666 O O . ASN A 1 1034 ? 40.040 7.642 -50.822 1.00 86.19 1034 ASN A O 1
ATOM 7670 N N . LYS A 1 1035 ? 38.290 7.141 -49.502 1.00 81.69 1035 LYS A N 1
ATOM 7671 C CA . LYS A 1 1035 ? 38.803 7.780 -48.285 1.00 81.69 1035 LYS A CA 1
ATOM 7672 C C . LYS A 1 1035 ? 39.785 6.904 -47.503 1.00 81.69 1035 LYS A C 1
ATOM 7674 O O . LYS A 1 1035 ? 40.744 7.429 -46.948 1.00 81.69 1035 LYS A O 1
ATOM 7679 N N . GLU A 1 1036 ? 39.528 5.599 -47.426 1.00 77.25 1036 GLU A N 1
ATOM 7680 C CA . GLU A 1 1036 ? 40.279 4.661 -46.576 1.00 77.25 1036 GLU A CA 1
ATOM 7681 C C . GLU A 1 1036 ? 41.340 3.860 -47.339 1.00 77.25 1036 GLU A C 1
ATOM 7683 O O . GLU A 1 1036 ? 42.405 3.587 -46.792 1.00 77.25 1036 GLU A O 1
ATOM 7688 N N . VAL A 1 1037 ? 41.058 3.473 -48.586 1.00 80.38 1037 VAL A N 1
ATOM 7689 C CA . VAL A 1 1037 ? 41.933 2.613 -49.402 1.00 80.38 1037 VAL A CA 1
ATOM 7690 C C . VAL A 1 1037 ? 42.581 3.407 -50.537 1.00 80.38 1037 VAL A C 1
ATOM 7692 O O . VAL A 1 1037 ? 43.762 3.228 -50.821 1.00 80.38 1037 VAL A O 1
ATOM 7695 N N . GLY A 1 1038 ? 41.820 4.298 -51.181 1.00 76.44 1038 GLY A N 1
ATOM 7696 C CA . GLY A 1 1038 ? 42.306 5.225 -52.205 1.00 76.44 1038 GLY A CA 1
ATOM 7697 C C . GLY A 1 1038 ? 42.770 4.573 -53.512 1.00 76.44 1038 GLY A C 1
ATOM 7698 O O . GLY A 1 1038 ? 43.483 5.216 -54.281 1.00 76.44 1038 GLY A O 1
ATOM 7699 N N . THR A 1 1039 ? 42.405 3.312 -53.779 1.00 81.69 1039 THR A N 1
ATOM 7700 C CA . THR A 1 1039 ? 42.759 2.655 -55.048 1.00 81.69 1039 THR A CA 1
ATOM 7701 C C . THR A 1 1039 ? 41.859 3.188 -56.173 1.00 81.69 1039 THR A C 1
ATOM 7703 O O . THR A 1 1039 ? 40.641 3.233 -55.999 1.00 81.69 1039 THR A O 1
ATOM 7706 N N . PRO A 1 1040 ? 42.409 3.610 -57.329 1.00 82.50 1040 PRO A N 1
ATOM 7707 C CA . PRO A 1 1040 ? 41.591 4.113 -58.431 1.00 82.50 1040 PRO A CA 1
ATOM 7708 C C . PRO A 1 1040 ? 40.636 3.045 -58.980 1.00 82.50 1040 PRO A C 1
ATOM 7710 O O . PRO A 1 1040 ? 41.082 1.963 -59.348 1.00 82.50 1040 PRO A O 1
ATOM 7713 N N . ILE A 1 1041 ? 39.341 3.363 -59.091 1.00 86.12 1041 ILE A N 1
ATOM 7714 C CA . ILE A 1 1041 ? 38.326 2.482 -59.696 1.00 86.12 1041 ILE A CA 1
ATOM 7715 C C . ILE A 1 1041 ? 38.460 2.537 -61.226 1.00 86.12 1041 ILE A C 1
ATOM 7717 O O . ILE A 1 1041 ? 37.824 3.350 -61.899 1.00 86.12 1041 ILE A O 1
ATOM 7721 N N . ASP A 1 1042 ? 39.337 1.697 -61.770 1.00 88.50 1042 ASP A N 1
ATOM 7722 C CA . ASP A 1 1042 ? 39.588 1.563 -63.206 1.00 88.50 1042 ASP A CA 1
ATOM 7723 C C . ASP A 1 1042 ? 38.742 0.448 -63.858 1.00 88.50 1042 ASP A C 1
ATOM 7725 O O . ASP A 1 1042 ? 37.994 -0.286 -63.203 1.00 88.50 1042 ASP A O 1
ATOM 7729 N N . ALA A 1 1043 ? 38.860 0.295 -65.182 1.00 87.44 1043 ALA A N 1
ATOM 7730 C CA . ALA A 1 1043 ? 38.151 -0.746 -65.929 1.00 87.44 1043 ALA A CA 1
ATOM 7731 C C . ALA A 1 1043 ? 38.444 -2.178 -65.429 1.00 87.44 1043 ALA A C 1
ATOM 7733 O O . ALA A 1 1043 ? 37.619 -3.072 -65.624 1.00 87.44 1043 ALA A O 1
ATOM 7734 N N . ASN A 1 1044 ? 39.605 -2.422 -64.812 1.00 88.38 1044 ASN A N 1
ATOM 7735 C CA . ASN A 1 1044 ? 39.998 -3.739 -64.318 1.00 88.38 1044 ASN A CA 1
ATOM 7736 C C . ASN A 1 1044 ? 39.280 -4.081 -63.001 1.00 88.38 1044 ASN A C 1
ATOM 7738 O O . ASN A 1 1044 ? 38.771 -5.193 -62.845 1.00 88.38 1044 ASN A O 1
ATOM 7742 N N . ILE A 1 1045 ? 39.169 -3.110 -62.090 1.00 88.50 1045 ILE A N 1
ATOM 7743 C CA . ILE A 1 1045 ? 38.403 -3.244 -60.841 1.00 88.50 1045 ILE A CA 1
ATOM 7744 C C . ILE A 1 1045 ? 36.908 -3.371 -61.132 1.00 88.50 1045 ILE A C 1
ATOM 7746 O O . ILE A 1 1045 ? 36.235 -4.225 -60.557 1.00 88.50 1045 ILE A O 1
ATOM 7750 N N . LEU A 1 1046 ? 36.375 -2.589 -62.073 1.00 90.25 1046 LEU A N 1
ATOM 7751 C CA . LEU A 1 1046 ? 34.964 -2.692 -62.462 1.00 90.25 1046 LEU A CA 1
ATOM 7752 C C . LEU A 1 1046 ? 34.624 -4.075 -63.034 1.00 90.25 1046 LEU A C 1
ATOM 7754 O O . LEU A 1 1046 ? 33.587 -4.637 -62.699 1.00 90.25 1046 LEU A O 1
ATOM 7758 N N . LYS A 1 1047 ? 35.520 -4.675 -63.828 1.00 90.56 1047 LYS A N 1
ATOM 7759 C CA . LYS A 1 1047 ? 35.359 -6.054 -64.320 1.00 90.56 1047 LYS A CA 1
ATOM 7760 C C . LYS A 1 1047 ? 35.483 -7.113 -63.216 1.00 90.56 1047 LYS A C 1
ATOM 7762 O O . LYS A 1 1047 ? 34.936 -8.199 -63.378 1.00 90.56 1047 LYS A O 1
ATOM 7767 N N . TYR A 1 1048 ? 36.148 -6.814 -62.097 1.00 91.62 1048 TYR A N 1
ATOM 7768 C CA . TYR A 1 1048 ? 36.208 -7.713 -60.934 1.00 91.62 1048 TYR A CA 1
ATOM 7769 C C . TYR A 1 1048 ? 34.859 -7.848 -60.217 1.00 91.62 1048 TYR A C 1
ATOM 7771 O O . TYR A 1 1048 ? 34.554 -8.887 -59.643 1.00 91.62 1048 TYR A O 1
ATOM 7779 N N . HIS A 1 1049 ? 34.016 -6.817 -60.292 1.00 91.38 1049 HIS A N 1
ATOM 7780 C CA . HIS A 1 1049 ? 32.672 -6.822 -59.710 1.00 91.38 1049 HIS A CA 1
ATOM 7781 C C . HIS A 1 1049 ? 31.648 -7.603 -60.553 1.00 91.38 1049 HIS A C 1
ATOM 7783 O O . HIS A 1 1049 ? 30.489 -7.727 -60.155 1.00 91.38 1049 HIS A O 1
ATOM 7789 N N . VAL A 1 1050 ? 32.047 -8.107 -61.725 1.00 91.94 1050 VAL A N 1
ATOM 7790 C CA . VAL A 1 1050 ? 31.158 -8.766 -62.686 1.00 91.94 1050 VAL A CA 1
ATOM 7791 C C . VAL A 1 1050 ? 31.471 -10.256 -62.743 1.00 91.94 1050 VAL A C 1
ATOM 7793 O O . VAL A 1 1050 ? 32.582 -10.652 -63.091 1.00 91.94 1050 VAL A O 1
ATOM 7796 N N . ILE A 1 1051 ? 30.471 -11.078 -62.439 1.00 92.56 1051 ILE A N 1
ATOM 7797 C CA . ILE A 1 1051 ? 30.507 -12.541 -62.530 1.00 92.56 1051 ILE A CA 1
ATOM 7798 C C . ILE A 1 1051 ? 29.861 -12.975 -63.852 1.00 92.56 1051 ILE A C 1
ATOM 7800 O O . ILE A 1 1051 ? 28.882 -12.378 -64.308 1.00 92.56 1051 ILE A O 1
ATOM 7804 N N . ASN A 1 1052 ? 30.404 -14.023 -64.472 1.00 87.81 1052 ASN A N 1
ATOM 7805 C CA . ASN A 1 1052 ? 29.829 -14.605 -65.686 1.00 87.81 1052 ASN A CA 1
ATOM 7806 C C . ASN A 1 1052 ? 28.560 -15.416 -65.369 1.00 87.81 1052 ASN A C 1
ATOM 7808 O O . ASN A 1 1052 ? 28.591 -16.316 -64.532 1.00 87.81 1052 ASN A O 1
ATOM 7812 N N . GLY A 1 1053 ? 27.470 -15.155 -66.097 1.00 85.56 1053 GLY A N 1
ATOM 7813 C CA . GLY A 1 1053 ? 26.175 -15.815 -65.911 1.00 85.56 1053 GLY A CA 1
ATOM 7814 C C . GLY A 1 1053 ? 25.277 -15.134 -64.874 1.00 85.56 1053 GLY A C 1
ATOM 7815 O O . GLY A 1 1053 ? 25.731 -14.337 -64.061 1.00 85.56 1053 GLY A O 1
ATOM 7816 N N . ALA A 1 1054 ? 23.980 -15.450 -64.915 1.00 87.50 1054 ALA A N 1
ATOM 7817 C CA . ALA A 1 1054 ? 22.987 -14.953 -63.966 1.00 87.50 1054 ALA A CA 1
ATOM 7818 C C . ALA A 1 1054 ? 22.943 -15.846 -62.712 1.00 87.50 1054 ALA A C 1
ATOM 7820 O O . ALA A 1 1054 ? 22.242 -16.859 -62.671 1.00 87.50 1054 ALA A O 1
ATOM 7821 N N . VAL A 1 1055 ? 23.709 -15.479 -61.688 1.00 88.56 1055 VAL A N 1
ATOM 7822 C CA . VAL A 1 1055 ? 23.806 -16.203 -60.417 1.00 88.56 1055 VAL A CA 1
ATOM 7823 C C . VAL A 1 1055 ? 22.965 -15.503 -59.345 1.00 88.56 1055 VAL A C 1
ATOM 7825 O O . VAL A 1 1055 ? 23.222 -14.359 -58.959 1.00 88.56 1055 VAL A O 1
ATOM 7828 N N . ALA A 1 1056 ? 21.945 -16.206 -58.849 1.00 86.38 1056 ALA A N 1
ATOM 7829 C CA . ALA A 1 1056 ? 21.141 -15.759 -57.713 1.00 86.38 10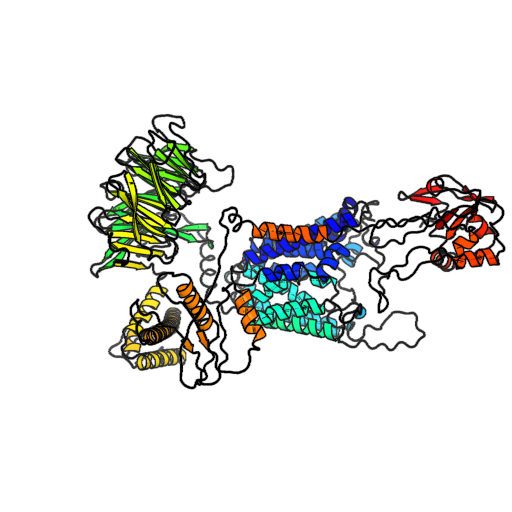56 ALA A CA 1
ATOM 7830 C C . ALA A 1 1056 ? 21.970 -15.746 -56.418 1.00 86.38 1056 ALA A C 1
ATOM 7832 O O . ALA A 1 1056 ? 22.926 -16.511 -56.276 1.00 86.38 1056 ALA A O 1
ATOM 7833 N N . MET A 1 1057 ? 21.563 -14.951 -55.430 1.00 84.56 1057 MET A N 1
ATOM 7834 C CA . MET A 1 1057 ? 22.267 -14.801 -54.151 1.00 84.56 1057 MET A CA 1
ATOM 7835 C C . MET A 1 1057 ? 22.465 -16.150 -53.440 1.00 84.56 1057 MET A C 1
ATOM 7837 O O . MET A 1 1057 ? 23.502 -16.397 -52.824 1.00 84.56 1057 MET A O 1
ATOM 7841 N N . SER A 1 1058 ? 21.494 -17.060 -53.563 1.00 81.12 1058 SER A N 1
ATOM 7842 C CA . SER A 1 1058 ? 21.570 -18.422 -53.014 1.00 81.12 1058 SER A CA 1
ATOM 7843 C C . SER A 1 1058 ? 22.676 -19.291 -53.633 1.00 81.12 1058 SER A C 1
ATOM 7845 O O . SER A 1 1058 ? 23.130 -20.230 -52.983 1.00 81.12 1058 SER A O 1
ATOM 7847 N N . GLY A 1 1059 ? 23.130 -18.971 -54.850 1.00 81.25 1059 GLY A N 1
ATOM 7848 C CA . GLY A 1 1059 ? 24.218 -19.654 -55.555 1.00 81.25 1059 GLY A CA 1
ATOM 7849 C C . GLY A 1 1059 ? 25.614 -19.089 -55.269 1.00 81.25 1059 GLY A C 1
ATOM 7850 O O . GLY A 1 1059 ? 26.608 -19.729 -55.605 1.00 81.25 1059 GLY A O 1
ATOM 7851 N N . LEU A 1 1060 ? 25.716 -17.932 -54.603 1.00 85.62 1060 LEU A N 1
ATOM 7852 C CA . LEU A 1 1060 ? 26.980 -17.259 -54.262 1.00 85.62 1060 LEU A CA 1
ATOM 7853 C C . LEU A 1 1060 ? 27.597 -17.815 -52.963 1.00 85.62 1060 LEU A C 1
ATOM 7855 O O . LEU A 1 1060 ? 27.974 -17.082 -52.051 1.00 85.62 1060 LEU A O 1
ATOM 7859 N N . THR A 1 1061 ? 27.653 -19.144 -52.858 1.00 82.19 1061 THR A N 1
ATOM 7860 C CA . THR A 1 1061 ? 28.242 -19.885 -51.724 1.00 82.19 1061 THR A CA 1
ATOM 7861 C C . THR A 1 1061 ? 29.559 -20.573 -52.072 1.00 82.19 1061 THR A C 1
ATOM 7863 O O . THR A 1 1061 ? 30.146 -21.235 -51.221 1.00 82.19 1061 THR A O 1
ATOM 7866 N N . VAL A 1 1062 ? 29.983 -20.464 -53.328 1.00 85.25 1062 VAL A N 1
ATOM 7867 C CA . VAL A 1 1062 ? 31.206 -21.049 -53.884 1.00 85.25 1062 VAL A CA 1
ATOM 7868 C C . VAL A 1 1062 ? 31.958 -19.984 -54.665 1.00 85.25 1062 VAL A C 1
ATOM 7870 O O . VAL A 1 1062 ? 31.343 -19.006 -55.098 1.00 85.25 1062 VAL A O 1
ATOM 7873 N N . ASP A 1 1063 ? 33.259 -20.191 -54.838 1.00 89.44 1063 ASP A N 1
ATOM 7874 C CA . ASP A 1 1063 ? 34.144 -19.263 -55.536 1.00 89.44 1063 ASP A CA 1
ATOM 7875 C C . ASP A 1 1063 ? 33.636 -18.947 -56.950 1.00 89.44 1063 ASP A C 1
ATOM 7877 O O . ASP A 1 1063 ? 33.181 -19.840 -57.672 1.00 89.44 1063 ASP A O 1
ATOM 7881 N N . GLN A 1 1064 ? 33.695 -17.671 -57.341 1.00 87.75 1064 GLN A N 1
ATOM 7882 C CA . GLN A 1 1064 ? 33.116 -17.184 -58.596 1.00 87.75 1064 GLN A CA 1
ATOM 7883 C C . GLN A 1 1064 ? 34.182 -16.596 -59.524 1.00 87.75 1064 GLN A C 1
ATOM 7885 O O . GLN A 1 1064 ? 34.903 -15.682 -59.113 1.00 87.75 1064 GLN A O 1
ATOM 7890 N N . PRO A 1 1065 ? 34.273 -17.050 -60.787 1.00 89.62 1065 PRO A N 1
ATOM 7891 C CA . PRO A 1 1065 ? 35.138 -16.421 -61.774 1.00 89.62 1065 PRO A CA 1
ATOM 7892 C C . PRO A 1 1065 ? 34.559 -15.070 -62.214 1.00 89.62 1065 PRO A C 1
ATOM 7894 O O . PRO A 1 1065 ? 33.366 -14.946 -62.508 1.00 89.62 1065 PRO A O 1
ATOM 7897 N N . THR A 1 1066 ? 35.422 -14.063 -62.300 1.00 90.31 1066 THR A N 1
ATOM 7898 C CA . THR A 1 1066 ? 35.053 -12.689 -62.669 1.00 90.31 1066 THR A CA 1
ATOM 7899 C C . THR A 1 1066 ? 35.461 -12.347 -64.100 1.00 90.31 1066 THR A C 1
ATOM 7901 O O . THR A 1 1066 ? 36.291 -13.020 -64.718 1.00 90.31 1066 THR A O 1
ATOM 7904 N N . LEU A 1 1067 ? 34.906 -11.261 -64.639 1.00 87.69 1067 LEU A N 1
ATOM 7905 C CA . LEU A 1 1067 ? 35.161 -10.803 -66.006 1.00 87.69 1067 LEU A CA 1
ATOM 7906 C C . LEU A 1 1067 ? 36.592 -10.266 -66.216 1.00 87.69 1067 LEU A C 1
ATOM 7908 O O . LEU A 1 1067 ? 37.027 -10.114 -67.358 1.00 87.69 1067 LEU A O 1
ATOM 7912 N N . ASN A 1 1068 ? 37.345 -9.991 -65.145 1.00 85.62 1068 ASN A N 1
ATOM 7913 C CA . ASN A 1 1068 ? 38.753 -9.591 -65.246 1.00 85.62 1068 ASN A CA 1
ATOM 7914 C C . ASN A 1 1068 ? 39.746 -10.774 -65.252 1.00 85.62 1068 ASN A C 1
ATOM 7916 O O . ASN A 1 1068 ? 40.946 -10.555 -65.403 1.00 85.62 1068 ASN A O 1
ATOM 7920 N N . GLY A 1 1069 ? 39.258 -12.012 -65.100 1.00 82.19 1069 GLY A N 1
ATOM 7921 C CA . GLY A 1 1069 ? 40.074 -13.230 -65.034 1.00 82.19 1069 GLY A CA 1
ATOM 7922 C C . GLY A 1 1069 ? 40.482 -13.668 -63.619 1.00 82.19 1069 GLY A C 1
ATOM 7923 O O . GLY A 1 1069 ? 41.079 -14.732 -63.474 1.00 82.19 1069 GLY A O 1
ATOM 7924 N N . GLY A 1 1070 ? 40.154 -12.893 -62.580 1.00 84.19 1070 GLY A N 1
ATOM 7925 C CA . GLY A 1 1070 ? 40.319 -13.253 -61.169 1.00 84.19 1070 GLY A CA 1
ATOM 7926 C C . GLY A 1 1070 ? 39.148 -14.077 -60.618 1.00 84.19 1070 GLY A C 1
ATOM 7927 O O . GLY A 1 1070 ? 38.111 -14.219 -61.270 1.00 84.19 1070 GLY A O 1
ATOM 7928 N N . THR A 1 1071 ? 39.301 -14.616 -59.406 1.00 87.62 1071 THR A N 1
ATOM 7929 C CA . THR A 1 1071 ? 38.280 -15.439 -58.730 1.00 87.62 1071 THR A CA 1
ATOM 7930 C C . THR A 1 1071 ? 37.914 -14.826 -57.381 1.00 87.62 1071 THR A C 1
ATOM 7932 O O . THR A 1 1071 ? 38.799 -14.632 -56.554 1.00 87.62 1071 THR A O 1
ATOM 7935 N N . LEU A 1 1072 ? 36.624 -14.556 -57.157 1.00 87.44 1072 LEU A N 1
ATOM 7936 C CA . LEU A 1 1072 ? 36.091 -14.140 -55.858 1.00 87.44 1072 LEU A CA 1
ATOM 7937 C C . LEU A 1 1072 ? 35.983 -15.360 -54.947 1.00 87.44 1072 LEU A C 1
ATOM 7939 O O . LEU A 1 1072 ? 35.308 -16.327 -55.302 1.00 87.44 1072 LEU A O 1
ATOM 7943 N N . THR A 1 1073 ? 36.596 -15.302 -53.771 1.00 86.69 1073 THR A N 1
ATOM 7944 C CA . THR A 1 1073 ? 36.586 -16.383 -52.784 1.00 86.69 1073 THR A CA 1
ATOM 7945 C C . THR A 1 1073 ? 35.325 -16.306 -51.932 1.00 86.69 1073 THR A C 1
ATOM 7947 O O . THR A 1 1073 ? 35.077 -15.304 -51.251 1.00 86.69 1073 THR A O 1
ATOM 7950 N N . ALA A 1 1074 ? 34.536 -17.377 -51.928 1.00 85.25 1074 ALA A N 1
ATOM 7951 C CA . ALA A 1 1074 ? 33.338 -17.483 -51.113 1.00 85.25 1074 ALA A CA 1
ATOM 7952 C C . ALA A 1 1074 ? 33.655 -18.085 -49.747 1.00 85.25 1074 ALA A C 1
ATOM 7954 O O . ALA A 1 1074 ? 34.227 -19.167 -49.621 1.00 85.25 1074 ALA A O 1
ATOM 7955 N N . TYR A 1 1075 ? 33.216 -17.415 -48.688 1.00 80.88 1075 TYR A N 1
ATOM 7956 C CA . TYR A 1 1075 ? 33.292 -17.970 -47.343 1.00 80.88 1075 TYR A CA 1
ATOM 7957 C C . TYR A 1 1075 ? 32.108 -17.532 -46.493 1.00 80.88 1075 TYR A C 1
ATOM 7959 O O . TYR A 1 1075 ? 31.449 -16.521 -46.734 1.00 80.88 1075 TYR A O 1
ATOM 7967 N N . ARG A 1 1076 ? 31.822 -18.315 -45.452 1.00 74.81 1076 ARG A N 1
ATOM 7968 C CA . ARG A 1 1076 ? 30.717 -18.039 -44.535 1.00 74.81 1076 ARG A CA 1
ATOM 7969 C C . ARG A 1 1076 ? 31.249 -17.558 -43.193 1.00 74.81 1076 ARG A C 1
ATOM 7971 O O . ARG A 1 1076 ? 31.957 -18.287 -42.503 1.00 74.81 1076 ARG A O 1
ATOM 7978 N N . LYS A 1 1077 ? 30.862 -16.349 -42.784 1.00 65.94 1077 LYS A N 1
ATOM 7979 C CA . LYS A 1 1077 ? 31.249 -15.743 -41.500 1.00 65.94 1077 LYS A CA 1
ATOM 7980 C C . LYS A 1 1077 ? 30.061 -14.979 -40.919 1.00 65.94 1077 LYS A C 1
ATOM 7982 O O . LYS A 1 1077 ? 29.279 -14.382 -41.653 1.00 65.94 1077 LYS A O 1
ATOM 7987 N N . PHE A 1 1078 ? 29.876 -15.039 -39.600 1.00 65.44 1078 PHE A N 1
ATOM 7988 C CA . PHE A 1 1078 ? 28.744 -14.398 -38.905 1.00 65.44 1078 PHE A CA 1
ATOM 7989 C C . PHE A 1 1078 ? 27.357 -14.780 -39.464 1.00 65.44 1078 PHE A C 1
ATOM 7991 O O . PHE A 1 1078 ? 26.471 -13.941 -39.576 1.00 65.44 1078 PHE A O 1
ATOM 7998 N N . ARG A 1 1079 ? 27.173 -16.059 -39.833 1.00 62.12 1079 ARG A N 1
ATOM 7999 C CA . ARG A 1 1079 ? 25.956 -16.617 -40.468 1.00 62.12 1079 ARG A CA 1
ATOM 8000 C C . ARG A 1 1079 ? 25.597 -16.038 -41.848 1.00 62.12 1079 ARG A C 1
ATOM 8002 O O . ARG A 1 1079 ? 24.591 -16.471 -42.401 1.00 62.12 1079 ARG A O 1
ATOM 8009 N N . LYS A 1 1080 ? 26.437 -15.178 -42.431 1.00 69.88 1080 LYS A N 1
ATOM 8010 C CA . LYS A 1 1080 ? 26.260 -14.566 -43.758 1.00 69.88 1080 LYS A CA 1
ATOM 8011 C C . LYS A 1 1080 ? 27.261 -15.131 -44.767 1.00 69.88 1080 LYS A C 1
ATOM 8013 O O . LYS A 1 1080 ? 28.322 -15.619 -44.365 1.00 69.88 1080 LYS A O 1
ATOM 8018 N N . ASN A 1 1081 ? 26.901 -15.079 -46.046 1.00 76.81 1081 ASN A N 1
ATOM 8019 C CA . ASN A 1 1081 ? 27.791 -15.422 -47.154 1.00 76.81 1081 ASN A CA 1
ATOM 8020 C C . ASN A 1 1081 ? 28.586 -14.174 -47.548 1.00 76.81 1081 ASN A C 1
ATOM 8022 O O . ASN A 1 1081 ? 28.013 -13.090 -47.650 1.00 76.81 1081 ASN A O 1
ATOM 8026 N N . TRP A 1 1082 ? 29.891 -14.342 -47.723 1.00 82.06 1082 TRP A N 1
ATOM 8027 C CA . TRP A 1 1082 ? 30.827 -13.290 -48.095 1.00 82.06 1082 TRP A CA 1
ATOM 8028 C C . TRP A 1 1082 ? 31.533 -13.684 -49.386 1.00 82.06 1082 TRP A C 1
ATOM 8030 O O . TRP A 1 1082 ? 31.878 -14.855 -49.554 1.00 82.06 1082 TRP A O 1
ATOM 8040 N N . LEU A 1 1083 ? 31.784 -12.702 -50.248 1.00 84.81 1083 LEU A N 1
ATOM 8041 C CA . LEU A 1 1083 ? 32.695 -12.817 -51.388 1.00 84.81 1083 LEU A CA 1
ATOM 8042 C C . LEU A 1 1083 ? 33.800 -11.784 -51.204 1.00 84.81 1083 LEU A C 1
ATOM 8044 O O . LEU A 1 1083 ? 33.496 -10.597 -51.109 1.00 84.81 1083 LEU A O 1
ATOM 8048 N N . ASP A 1 1084 ? 35.051 -12.232 -51.079 1.00 83.06 1084 ASP A N 1
ATOM 8049 C CA . ASP A 1 1084 ? 36.234 -11.361 -50.948 1.00 83.06 1084 ASP A CA 1
ATOM 8050 C C . ASP A 1 1084 ? 36.071 -10.208 -49.936 1.00 83.06 1084 ASP A C 1
ATOM 8052 O O . ASP A 1 1084 ? 36.505 -9.076 -50.137 1.00 83.06 1084 ASP A O 1
ATOM 8056 N N . GLY A 1 1085 ? 35.416 -10.493 -48.806 1.00 75.31 1085 GLY A N 1
ATOM 8057 C CA . GLY A 1 1085 ? 35.229 -9.507 -47.739 1.00 75.31 1085 GLY A CA 1
ATOM 8058 C C . GLY A 1 1085 ? 34.070 -8.528 -47.929 1.00 75.31 1085 GLY A C 1
ATOM 8059 O O . GLY A 1 1085 ? 33.898 -7.679 -47.054 1.00 75.31 1085 GLY A O 1
ATOM 8060 N N . ALA A 1 1086 ? 33.249 -8.679 -48.972 1.00 81.38 1086 ALA A N 1
ATOM 8061 C CA . ALA A 1 1086 ? 31.977 -7.974 -49.126 1.00 81.38 1086 ALA A CA 1
ATOM 8062 C C . ALA A 1 1086 ? 30.782 -8.826 -48.675 1.00 81.38 1086 ALA A C 1
ATOM 8064 O O . ALA A 1 1086 ? 30.740 -10.043 -48.895 1.00 81.38 1086 ALA A O 1
ATOM 8065 N N . ILE A 1 1087 ? 29.789 -8.170 -48.069 1.00 80.56 1087 ILE A N 1
ATOM 8066 C CA . ILE A 1 1087 ? 28.490 -8.775 -47.755 1.00 80.56 1087 ILE A CA 1
ATOM 8067 C C . ILE A 1 1087 ? 27.554 -8.570 -48.944 1.00 80.56 1087 ILE A C 1
ATOM 8069 O O . ILE A 1 1087 ? 27.415 -7.457 -49.446 1.00 80.56 1087 ILE A O 1
ATOM 8073 N N . ILE A 1 1088 ? 26.863 -9.632 -49.349 1.00 78.19 1088 ILE A N 1
ATOM 8074 C CA . ILE A 1 1088 ? 25.895 -9.604 -50.449 1.00 78.19 1088 ILE A CA 1
ATOM 8075 C C . ILE A 1 1088 ? 24.485 -9.519 -49.870 1.00 78.19 1088 ILE A C 1
ATOM 8077 O O . ILE A 1 1088 ? 24.131 -10.341 -49.022 1.00 78.19 1088 ILE A O 1
ATOM 8081 N N . GLY A 1 1089 ? 23.682 -8.552 -50.326 1.00 66.44 1089 GLY A N 1
ATOM 8082 C CA . GLY A 1 1089 ? 22.238 -8.544 -50.065 1.00 66.44 1089 GLY A CA 1
ATOM 8083 C C . GLY A 1 1089 ? 21.865 -8.469 -48.583 1.00 66.44 1089 GLY A C 1
ATOM 8084 O O . GLY A 1 1089 ? 21.108 -9.297 -48.077 1.00 66.44 1089 GLY A O 1
ATOM 8085 N N . LEU A 1 1090 ? 22.419 -7.497 -47.854 1.00 68.06 1090 LEU A N 1
ATOM 8086 C CA . LEU A 1 1090 ? 22.103 -7.275 -46.444 1.00 68.06 1090 LEU A CA 1
ATOM 8087 C C . LEU A 1 1090 ? 20.617 -6.901 -46.252 1.00 68.06 1090 LEU A C 1
ATOM 8089 O O . LEU A 1 1090 ? 20.225 -5.747 -46.396 1.00 68.06 1090 LEU A O 1
ATOM 8093 N N . SER A 1 1091 ? 19.785 -7.873 -45.884 1.00 57.69 1091 SER A N 1
ATOM 8094 C CA . SER A 1 1091 ? 18.375 -7.656 -45.547 1.00 57.69 1091 SER A CA 1
ATOM 8095 C C . SER A 1 1091 ? 18.199 -7.084 -44.137 1.00 57.69 1091 SER A C 1
ATOM 8097 O O . SER A 1 1091 ? 18.899 -7.497 -43.207 1.00 57.69 1091 SER A O 1
ATOM 8099 N N . SER A 1 1092 ? 17.214 -6.199 -43.964 1.00 54.28 1092 SER A N 1
ATOM 8100 C CA . SER A 1 1092 ? 16.877 -5.614 -42.664 1.00 54.28 1092 SER A CA 1
ATOM 8101 C C . SER A 1 1092 ? 16.362 -6.665 -41.670 1.00 54.28 1092 SER A C 1
ATOM 8103 O O . SER A 1 1092 ? 15.377 -7.349 -41.945 1.00 54.28 1092 SER A O 1
ATOM 8105 N N . GLU A 1 1093 ? 16.975 -6.780 -40.486 1.00 43.38 1093 GLU A N 1
ATOM 8106 C CA . GLU A 1 1093 ? 16.504 -7.673 -39.406 1.00 43.38 1093 GLU A CA 1
ATOM 8107 C C . GLU A 1 1093 ? 15.441 -7.004 -38.501 1.00 43.38 1093 GLU A C 1
ATOM 8109 O O . GLU A 1 1093 ? 15.410 -7.186 -37.282 1.00 43.38 1093 GLU A O 1
ATOM 8114 N N . GLY A 1 1094 ? 14.527 -6.231 -39.100 1.00 40.03 1094 GLY A N 1
ATOM 8115 C CA . GLY A 1 1094 ? 13.322 -5.712 -38.446 1.00 40.03 1094 GLY A CA 1
ATOM 8116 C C . GLY A 1 1094 ? 13.183 -4.188 -38.439 1.00 40.03 1094 GLY A C 1
ATOM 8117 O O . GLY A 1 1094 ? 14.052 -3.449 -38.883 1.00 40.03 1094 GLY A O 1
ATOM 8118 N N . ALA A 1 1095 ? 12.057 -3.716 -37.892 1.00 37.19 1095 ALA A N 1
ATOM 8119 C CA . ALA A 1 1095 ? 11.564 -2.336 -38.002 1.00 37.19 1095 ALA A CA 1
ATOM 8120 C C . ALA A 1 1095 ? 12.399 -1.249 -37.288 1.00 37.19 1095 ALA A C 1
ATOM 8122 O O . ALA A 1 1095 ? 11.953 -0.111 -37.184 1.00 37.19 1095 ALA A O 1
ATOM 8123 N N . SER A 1 1096 ? 13.596 -1.559 -36.779 1.00 45.75 1096 SER A N 1
ATOM 8124 C CA . SER A 1 1096 ? 14.506 -0.520 -36.301 1.00 45.75 1096 SER A CA 1
ATOM 8125 C C . SER A 1 1096 ? 15.937 -0.764 -36.781 1.00 45.75 1096 SER A C 1
ATOM 8127 O O . SER A 1 1096 ? 16.694 -1.513 -36.170 1.00 45.75 1096 SER A O 1
ATOM 8129 N N . LYS A 1 1097 ? 16.306 -0.018 -37.827 1.00 50.56 1097 LYS A N 1
ATOM 8130 C CA . LYS A 1 1097 ? 17.677 0.408 -38.153 1.00 50.56 1097 LYS A CA 1
ATOM 8131 C C . LYS A 1 1097 ? 18.634 -0.635 -38.743 1.00 50.56 1097 LYS A C 1
ATOM 8133 O O . LYS A 1 1097 ? 19.769 -0.768 -38.297 1.00 50.56 1097 LYS A O 1
ATOM 8138 N N . SER A 1 1098 ? 18.236 -1.270 -39.841 1.00 52.88 1098 SER A N 1
ATOM 8139 C CA . SER A 1 1098 ? 19.204 -1.601 -40.898 1.00 52.88 1098 SER A CA 1
ATOM 8140 C C . SER A 1 1098 ? 18.571 -1.353 -42.260 1.00 52.88 1098 SER A C 1
ATOM 8142 O O . SER A 1 1098 ? 17.420 -1.727 -42.484 1.00 52.88 1098 SER A O 1
ATOM 8144 N N . SER A 1 1099 ? 19.307 -0.671 -43.132 1.00 59.50 1099 SER A N 1
ATOM 8145 C CA . SER A 1 1099 ? 18.924 -0.437 -44.518 1.00 59.50 1099 SER A CA 1
ATOM 8146 C C . SER A 1 1099 ? 18.853 -1.776 -45.243 1.00 59.50 1099 SER A C 1
ATOM 8148 O O . SER A 1 1099 ? 19.770 -2.583 -45.098 1.00 59.50 1099 SER A O 1
ATOM 8150 N N . SER A 1 1100 ? 17.779 -2.042 -45.989 1.00 68.94 1100 SER A N 1
ATOM 8151 C CA . SER A 1 1100 ? 17.708 -3.249 -46.815 1.00 68.94 1100 SER A CA 1
ATOM 8152 C C . SER A 1 1100 ? 18.497 -3.024 -48.098 1.00 68.94 1100 SER A C 1
ATOM 8154 O O . SER A 1 1100 ? 18.171 -2.136 -48.880 1.00 68.94 1100 SER A O 1
ATOM 8156 N N . TRP A 1 1101 ? 19.531 -3.824 -48.316 1.00 80.56 1101 TRP A N 1
ATOM 8157 C CA . TRP A 1 1101 ? 20.343 -3.780 -49.522 1.00 80.56 1101 TRP A CA 1
ATOM 8158 C C . TRP A 1 1101 ? 19.663 -4.622 -50.604 1.00 80.56 1101 TRP A C 1
ATOM 8160 O O . TRP A 1 1101 ? 19.348 -5.787 -50.341 1.00 80.56 1101 TRP A O 1
ATOM 8170 N N . PRO A 1 1102 ? 19.417 -4.068 -51.801 1.00 83.94 1102 PRO A N 1
ATOM 8171 C CA . PRO A 1 1102 ? 18.790 -4.820 -52.880 1.00 83.94 1102 PRO A CA 1
ATOM 8172 C C . PRO A 1 1102 ? 19.643 -6.027 -53.293 1.00 83.94 1102 PRO A C 1
ATOM 8174 O O . PRO A 1 1102 ? 20.842 -5.900 -53.532 1.00 83.94 1102 PRO A O 1
ATOM 8177 N N . ALA A 1 1103 ? 19.025 -7.200 -53.388 1.00 84.31 1103 ALA A N 1
ATOM 8178 C CA . ALA A 1 1103 ? 19.642 -8.439 -53.856 1.00 84.31 1103 ALA A CA 1
ATOM 8179 C C . ALA A 1 1103 ? 18.649 -9.205 -54.733 1.00 84.31 1103 ALA A C 1
ATOM 8181 O O . ALA A 1 1103 ? 17.442 -8.983 -54.629 1.00 84.31 1103 ALA A O 1
ATOM 8182 N N . ASP A 1 1104 ? 19.160 -10.088 -55.593 1.00 87.38 1104 ASP A N 1
ATOM 8183 C CA . ASP A 1 1104 ? 18.371 -10.818 -56.594 1.00 87.38 1104 ASP A CA 1
ATOM 8184 C C . ASP A 1 1104 ? 17.545 -9.882 -57.507 1.00 87.38 1104 ASP A C 1
ATOM 8186 O O . ASP A 1 1104 ? 16.434 -10.212 -57.930 1.00 87.38 1104 ASP A O 1
ATOM 8190 N N . VAL A 1 1105 ? 18.079 -8.697 -57.832 1.00 86.62 1105 VAL A N 1
ATOM 8191 C CA . VAL A 1 1105 ? 17.397 -7.740 -58.715 1.00 86.62 1105 VAL A CA 1
ATOM 8192 C C . VAL A 1 1105 ? 17.512 -8.231 -60.156 1.00 86.62 1105 VAL A C 1
ATOM 8194 O O . VAL A 1 1105 ? 18.574 -8.143 -60.777 1.00 86.62 1105 VAL A O 1
ATOM 8197 N N . ALA A 1 1106 ? 16.418 -8.788 -60.673 1.00 84.88 1106 ALA A N 1
ATOM 8198 C CA . ALA A 1 1106 ? 16.346 -9.333 -62.023 1.00 84.88 1106 ALA A CA 1
ATOM 8199 C C . ALA A 1 1106 ? 16.427 -8.227 -63.089 1.00 84.88 1106 ALA A C 1
ATOM 8201 O O . ALA A 1 1106 ? 15.706 -7.234 -63.014 1.00 84.88 1106 ALA A O 1
ATOM 8202 N N . CYS A 1 1107 ? 17.282 -8.440 -64.087 1.00 83.50 1107 CYS A N 1
ATOM 8203 C CA . CYS A 1 1107 ? 17.451 -7.612 -65.280 1.00 83.50 1107 CYS A CA 1
ATOM 8204 C C . CYS A 1 1107 ? 17.390 -8.508 -66.531 1.00 83.50 1107 CYS A C 1
ATOM 8206 O O . CYS A 1 1107 ? 17.642 -9.713 -66.449 1.00 83.50 1107 CYS A O 1
ATOM 8208 N N . ASP A 1 1108 ? 17.141 -7.933 -67.707 1.00 84.94 1108 ASP A N 1
ATOM 8209 C CA . ASP A 1 1108 ? 17.002 -8.709 -68.954 1.00 84.94 1108 ASP A CA 1
ATOM 8210 C C . ASP A 1 1108 ? 18.279 -9.473 -69.342 1.00 84.94 1108 ASP A C 1
ATOM 8212 O O . ASP A 1 1108 ? 18.234 -10.570 -69.904 1.00 84.94 1108 ASP A O 1
ATOM 8216 N N . ASN A 1 1109 ? 19.437 -8.912 -68.997 1.00 87.06 1109 ASN A N 1
ATOM 8217 C CA . ASN A 1 1109 ? 20.761 -9.483 -69.236 1.00 87.06 1109 ASN A CA 1
ATOM 8218 C C . ASN A 1 1109 ? 21.465 -9.933 -67.940 1.00 87.06 1109 ASN A C 1
ATOM 8220 O O . ASN A 1 1109 ? 22.690 -10.060 -67.927 1.00 87.06 1109 ASN A O 1
ATOM 8224 N N . GLY A 1 1110 ? 20.722 -10.211 -66.857 1.00 88.25 1110 GLY A N 1
ATOM 8225 C CA . GLY A 1 1110 ? 21.287 -10.859 -65.669 1.00 88.25 1110 GLY A CA 1
ATOM 8226 C C . GLY A 1 1110 ? 20.726 -10.409 -64.319 1.00 88.25 1110 GLY A C 1
ATOM 8227 O O . GLY A 1 1110 ? 19.528 -10.179 -64.190 1.00 88.25 1110 GLY A O 1
ATOM 8228 N N . VAL A 1 1111 ? 21.569 -10.350 -63.283 1.00 89.88 1111 VAL A N 1
ATOM 8229 C CA . VAL A 1 1111 ? 21.136 -10.073 -61.894 1.00 89.88 1111 VAL A CA 1
ATOM 8230 C C . VAL A 1 1111 ? 22.066 -9.073 -61.210 1.00 89.88 1111 VAL A C 1
ATOM 8232 O O . VAL A 1 1111 ? 23.284 -9.168 -61.351 1.00 89.88 1111 VAL A O 1
ATOM 8235 N N . ILE A 1 1112 ? 21.510 -8.145 -60.429 1.00 91.31 1112 ILE A N 1
ATOM 8236 C CA . ILE A 1 1112 ? 22.279 -7.203 -59.601 1.00 91.31 1112 ILE A CA 1
ATOM 8237 C C . ILE A 1 1112 ? 22.152 -7.578 -58.118 1.00 91.31 1112 ILE A C 1
ATOM 8239 O O . ILE A 1 1112 ? 21.049 -7.819 -57.620 1.00 91.31 1112 ILE A O 1
ATOM 8243 N N . HIS A 1 1113 ? 23.282 -7.566 -57.403 1.00 90.50 1113 HIS A N 1
ATOM 8244 C CA . HIS A 1 1113 ? 23.337 -7.641 -55.940 1.00 90.50 1113 HIS A CA 1
ATOM 8245 C C . HIS A 1 1113 ? 24.106 -6.456 -55.372 1.00 90.50 1113 HIS A C 1
ATOM 8247 O O . HIS A 1 1113 ? 25.260 -6.241 -55.732 1.00 90.50 1113 HIS A O 1
ATOM 8253 N N . ALA A 1 1114 ? 23.501 -5.706 -54.458 1.00 90.00 1114 ALA A N 1
ATOM 8254 C CA . ALA A 1 1114 ? 24.171 -4.600 -53.791 1.00 90.00 1114 ALA A CA 1
ATOM 8255 C C . ALA A 1 1114 ? 25.159 -5.102 -52.721 1.00 90.00 1114 ALA A C 1
ATOM 8257 O O . ALA A 1 1114 ? 24.859 -6.053 -51.987 1.00 90.00 1114 ALA A O 1
ATOM 8258 N N . ILE A 1 1115 ? 26.319 -4.442 -52.623 1.00 88.56 1115 ILE A N 1
ATOM 8259 C CA . ILE A 1 1115 ? 27.413 -4.797 -51.706 1.00 88.56 1115 ILE A CA 1
ATOM 8260 C C . ILE A 1 1115 ? 27.954 -3.591 -50.926 1.00 88.56 1115 ILE A C 1
ATOM 8262 O O . ILE A 1 1115 ? 27.998 -2.468 -51.426 1.00 88.56 1115 ILE A O 1
ATOM 8266 N N . ASP A 1 1116 ? 28.418 -3.832 -49.701 1.00 83.12 1116 ASP A N 1
ATOM 8267 C CA . ASP A 1 1116 ? 28.826 -2.792 -48.743 1.00 83.12 1116 ASP A CA 1
ATOM 8268 C C . ASP A 1 1116 ? 30.260 -2.267 -48.904 1.00 83.12 1116 ASP A C 1
ATOM 8270 O O . ASP A 1 1116 ? 30.666 -1.332 -48.212 1.00 83.12 1116 ASP A O 1
ATOM 8274 N N . THR A 1 1117 ? 31.035 -2.862 -49.807 1.00 85.75 1117 THR A N 1
ATOM 8275 C CA . THR A 1 1117 ? 32.461 -2.580 -49.987 1.00 85.75 1117 THR A CA 1
ATOM 8276 C C . THR A 1 1117 ? 32.824 -2.668 -51.469 1.00 85.75 1117 THR A C 1
ATOM 8278 O O . THR A 1 1117 ? 32.268 -3.490 -52.188 1.00 85.75 1117 THR A O 1
ATOM 8281 N N . VAL A 1 1118 ? 33.772 -1.850 -51.931 1.00 88.62 1118 VAL A N 1
ATOM 8282 C CA . VAL A 1 1118 ? 34.355 -1.984 -53.278 1.00 88.62 1118 VAL A CA 1
ATOM 8283 C C . VAL A 1 1118 ? 35.318 -3.170 -53.288 1.00 88.62 1118 VAL A C 1
ATOM 8285 O O . VAL A 1 1118 ? 36.267 -3.196 -52.511 1.00 88.62 1118 VAL A O 1
ATOM 8288 N N . LEU A 1 1119 ? 35.094 -4.143 -54.167 1.00 88.25 1119 LEU A N 1
ATOM 8289 C CA . LEU A 1 1119 ? 35.936 -5.328 -54.315 1.00 88.25 1119 LEU A CA 1
ATOM 8290 C C . LEU A 1 1119 ? 37.250 -4.962 -55.007 1.00 88.25 1119 LEU A C 1
ATOM 8292 O O . LEU A 1 1119 ? 37.274 -4.645 -56.196 1.00 88.25 1119 LEU A O 1
ATOM 8296 N N . VAL A 1 1120 ? 38.352 -5.035 -54.262 1.00 84.31 1120 VAL A N 1
ATOM 8297 C CA . VAL A 1 1120 ? 39.708 -4.838 -54.784 1.00 84.31 1120 VAL A CA 1
ATOM 8298 C C . VAL A 1 1120 ? 40.574 -6.029 -54.368 1.00 84.31 1120 VAL A C 1
ATOM 8300 O O . VAL A 1 1120 ? 40.687 -6.285 -53.165 1.00 84.31 1120 VAL A O 1
ATOM 8303 N N . PRO A 1 1121 ? 41.192 -6.754 -55.321 1.00 78.69 1121 PRO A N 1
ATOM 8304 C CA . PRO A 1 1121 ? 42.038 -7.904 -55.009 1.00 78.69 1121 PRO A CA 1
ATOM 8305 C C . PRO A 1 1121 ? 43.141 -7.546 -54.001 1.00 78.69 1121 PRO A C 1
ATOM 8307 O O . PRO A 1 1121 ? 43.924 -6.627 -54.234 1.00 78.69 1121 PRO A O 1
ATOM 8310 N N . GLY A 1 1122 ? 43.197 -8.256 -52.872 1.00 66.00 1122 GLY A N 1
ATOM 8311 C CA . GLY A 1 1122 ? 44.240 -8.100 -51.849 1.00 66.00 1122 GLY A CA 1
ATOM 8312 C C . GLY A 1 1122 ? 44.145 -6.857 -50.950 1.00 66.00 1122 GLY A C 1
ATOM 8313 O O . GLY A 1 1122 ? 44.961 -6.693 -50.045 1.00 66.00 1122 GLY A O 1
ATOM 8314 N N . ALA A 1 1123 ? 43.155 -5.977 -51.143 1.00 65.31 1123 ALA A N 1
ATOM 8315 C CA . ALA A 1 1123 ? 43.049 -4.727 -50.380 1.00 65.31 1123 ALA A CA 1
ATOM 8316 C C . ALA A 1 1123 ? 42.598 -4.913 -48.917 1.00 65.31 1123 ALA A C 1
ATOM 8318 O O . ALA A 1 1123 ? 42.740 -3.997 -48.107 1.00 65.31 1123 ALA A O 1
ATOM 8319 N N . TYR A 1 1124 ? 42.048 -6.081 -48.565 1.00 63.03 1124 TYR A N 1
ATOM 8320 C CA . TYR A 1 1124 ? 41.409 -6.325 -47.265 1.00 63.03 1124 TYR A CA 1
ATOM 8321 C C . TYR A 1 1124 ? 41.975 -7.529 -46.489 1.00 63.03 1124 TYR A C 1
ATOM 8323 O O . TYR A 1 1124 ? 41.347 -7.973 -45.530 1.00 63.03 1124 TYR A O 1
ATOM 8331 N N . ASP A 1 1125 ? 43.175 -8.004 -46.839 1.00 56.72 1125 ASP A N 1
ATOM 8332 C CA . ASP A 1 1125 ? 43.813 -9.203 -46.256 1.00 56.72 1125 ASP A CA 1
ATOM 8333 C C . ASP A 1 1125 ? 44.516 -8.969 -44.895 1.00 56.72 1125 ASP A C 1
ATOM 8335 O O . ASP A 1 1125 ? 45.148 -9.871 -44.342 1.00 56.72 1125 ASP A O 1
ATOM 8339 N N . GLY A 1 1126 ? 44.418 -7.764 -44.321 1.00 50.25 1126 GLY A N 1
ATOM 8340 C CA . GLY A 1 1126 ? 44.959 -7.438 -42.994 1.00 50.25 1126 GLY A CA 1
ATOM 8341 C C . GLY A 1 1126 ? 44.019 -7.805 -41.829 1.00 50.25 1126 GLY A C 1
ATOM 8342 O O . GLY A 1 1126 ? 42.807 -7.926 -42.024 1.00 50.25 1126 GLY A O 1
ATOM 8343 N N . PRO A 1 1127 ? 44.532 -7.952 -40.588 1.00 35.69 1127 PRO A N 1
ATOM 8344 C CA . PRO A 1 1127 ? 43.684 -8.150 -39.415 1.00 35.69 1127 PRO A CA 1
ATOM 8345 C C . PRO A 1 1127 ? 42.823 -6.900 -39.174 1.00 35.69 1127 PRO A C 1
ATOM 8347 O O . PRO A 1 1127 ? 43.353 -5.820 -38.917 1.00 35.69 1127 PRO A O 1
ATOM 8350 N N . ARG A 1 1128 ? 41.500 -7.060 -39.285 1.00 38.41 1128 ARG A N 1
ATOM 8351 C CA . ARG A 1 1128 ? 40.494 -6.060 -38.896 1.00 38.41 1128 ARG A CA 1
ATOM 8352 C C . ARG A 1 1128 ? 40.145 -6.163 -37.418 1.00 38.41 1128 ARG A C 1
ATOM 8354 O O . ARG A 1 1128 ? 39.977 -7.313 -36.944 1.00 38.41 1128 ARG A O 1
#

Secondary structure (DSSP, 8-state):
-HHHH----STT-EETTEE--S-HHHHHHHHHHHHHHTT-HHHHHHHHHHHHHHHHHHHHHHHHHHS-TTSS-THHHHHHTT-HHHHIIIIIS--THHHHHHHHHHHHHHHHTT-HHHHHHHHHHHHHH-GGGGGGHHHHHHHHHHHHHHHHHHHHIIIIIIHHHHHHHHHHHHH-HHHHHHHHT-TT----GGG-SS-TTS----PPPTT-----S--GGGG-HHHHHHHHHHHHHHHHHHIIIIISGGGTHHHHHHH-GGG--PPPHHHHHHHHHHHHHHHHHT-S---GGGGGGTGGGHHHHHHTS---HHHHHHHHHHHHHHTS-STT-SS--HHHHHHHHHHHHHHHHHHHHT----SSSSSSTTTTTSSSS-------------PPP-EEEEEEEETTEEEEEEEEEETTTTEEEEEEEEEEE-TTS-EEEEEEEEEB-EEEEEEPTTSSEEEEEETTS-EEEEEE-TTS-EEEEEEPPP-SS-EEEEEEEETTEEEEEETTTTEEEEEEEETTEEEEEEEEE-----TT----EEEEE-SSS-EEEEETTSEEEEE-TTSSS--SS--EEPSS-EEEEEE-TTS-EEEEETTSEEEEE-TTSTTS-SEEEE-SS-EEEEEE-STTEEEEEEGGGEEEEEEE-TTS-EEEEEEE---SS-EEEEEE-SSSSEEEEEETTTTEEEEEETT-TT-EEEEEEPP-SHHHHHHHHHHHHHHT-S-HHHHHHHHHHHHHHHHH-TTTTSSS-EE--SHHHHHHHHHTTPEE-STTEEE---TTSHHHHHHHHHHHHHHHHHHHHHHHHHHHHHHTTSPPPPPTT----EEEE-----S-----TTHHHHHHHHHHHHHHH-TTS----EEEE--SS-S-HHHHHHHHHHTT--TT-----------------------------------SSSHHHHHHHHHHHHHHHTT---------------HHHHHTT---SEEEP-TT-PPTT--TTSEEEE---HHHHHHHHHTT---TTS-EEEEEE-HHHHHHHHHHT-----HHHHHHTEEES---GGGTTS-EEBTTS-EEPEEEETTEEEETTEEB-----SSSS-PPPP-SEEETTEEEEEESS---TTTT-S--

Radius of gyration: 41.8 Å; chains: 1; bounding box: 104×82×122 Å